Protein AF-A0A955BVU5-F1 (afdb_monomer)

Structure (mmCIF, N/CA/C/O backbone):
data_AF-A0A955BVU5-F1
#
_entry.id   AF-A0A955BVU5-F1
#
loop_
_atom_site.group_PDB
_atom_site.id
_atom_site.type_symbol
_atom_site.label_atom_id
_atom_site.label_alt_id
_atom_site.label_comp_id
_atom_site.label_asym_id
_atom_site.label_entity_id
_atom_site.label_seq_id
_atom_site.pdbx_PDB_ins_code
_atom_site.Cartn_x
_atom_site.Cartn_y
_atom_site.Cartn_z
_atom_site.occupancy
_atom_site.B_iso_or_equiv
_atom_site.auth_seq_id
_atom_site.auth_comp_id
_atom_site.auth_asym_id
_atom_site.auth_atom_id
_atom_site.pdbx_PDB_model_num
ATOM 1 N N . MET A 1 1 ? -0.054 -24.814 7.524 1.00 27.61 1 MET A N 1
ATOM 2 C CA . MET A 1 1 ? 0.343 -26.099 6.895 1.00 27.61 1 MET A CA 1
ATOM 3 C C . MET A 1 1 ? 0.104 -25.981 5.389 1.00 27.61 1 MET A C 1
ATOM 5 O O . MET A 1 1 ? -0.963 -26.333 4.911 1.00 27.61 1 MET A O 1
ATOM 9 N N . ILE A 1 2 ? 1.058 -25.405 4.653 1.00 25.58 2 ILE A N 1
ATOM 10 C CA . ILE A 1 2 ? 0.968 -25.195 3.199 1.00 25.58 2 ILE A CA 1
ATOM 11 C C . ILE A 1 2 ? 1.914 -26.201 2.546 1.00 25.58 2 ILE A C 1
ATOM 13 O O . ILE A 1 2 ? 3.093 -26.273 2.888 1.00 25.58 2 ILE A O 1
ATOM 17 N N . ARG A 1 3 ? 1.359 -27.061 1.689 1.00 27.77 3 ARG A N 1
ATOM 18 C CA . ARG A 1 3 ? 2.088 -28.125 0.998 1.00 27.77 3 ARG A CA 1
ATOM 19 C C . ARG A 1 3 ? 2.909 -27.542 -0.149 1.00 27.77 3 ARG A C 1
ATOM 21 O O . ARG A 1 3 ? 2.373 -26.849 -1.005 1.00 27.77 3 ARG A O 1
ATOM 28 N N . HIS A 1 4 ? 4.183 -27.918 -0.173 1.00 29.92 4 HIS A N 1
ATOM 29 C CA . HIS A 1 4 ? 5.105 -27.794 -1.294 1.00 29.92 4 HIS A CA 1
ATOM 30 C C . HIS A 1 4 ? 4.487 -28.324 -2.602 1.00 29.92 4 HIS A C 1
ATOM 32 O O . HIS A 1 4 ? 4.232 -29.525 -2.715 1.00 29.92 4 HIS A O 1
ATOM 38 N N . LEU A 1 5 ? 4.305 -27.461 -3.604 1.00 29.70 5 LEU A N 1
ATOM 39 C CA . LEU A 1 5 ? 4.285 -27.885 -5.003 1.00 29.70 5 LEU A CA 1
ATOM 40 C C . LEU A 1 5 ? 5.687 -27.662 -5.572 1.00 29.70 5 LEU A C 1
ATOM 42 O O . LEU A 1 5 ? 6.113 -26.532 -5.785 1.00 29.70 5 LEU A O 1
ATOM 46 N N . GLY A 1 6 ? 6.417 -28.756 -5.783 1.00 26.56 6 GLY A N 1
ATOM 47 C CA . GLY A 1 6 ? 7.673 -28.735 -6.521 1.00 26.56 6 GLY A CA 1
ATOM 48 C C . GLY A 1 6 ? 7.405 -28.502 -8.006 1.00 26.56 6 GLY A C 1
ATOM 49 O O . GLY A 1 6 ? 6.706 -29.295 -8.640 1.00 26.56 6 GLY A O 1
ATOM 50 N N . LEU A 1 7 ? 7.983 -27.438 -8.564 1.00 31.05 7 LEU A N 1
ATOM 51 C CA . LEU A 1 7 ? 8.101 -27.253 -10.007 1.00 31.05 7 LEU A CA 1
ATOM 52 C C . LEU A 1 7 ? 9.001 -28.370 -10.564 1.00 31.05 7 LEU A C 1
ATOM 54 O O . LEU A 1 7 ? 10.216 -28.356 -10.383 1.00 31.05 7 LEU A O 1
ATOM 58 N N . SER A 1 8 ? 8.411 -29.367 -11.225 1.00 27.53 8 SER A N 1
ATOM 59 C CA . SER A 1 8 ? 9.166 -30.321 -12.043 1.00 27.53 8 SER A CA 1
ATOM 60 C C . SER A 1 8 ? 9.300 -29.767 -13.457 1.00 27.53 8 SER A C 1
ATOM 62 O O . SER A 1 8 ? 8.309 -29.645 -14.175 1.00 27.53 8 SER A O 1
ATOM 64 N N . VAL A 1 9 ? 10.531 -29.458 -13.862 1.00 31.78 9 VAL A N 1
ATOM 65 C CA . VAL A 1 9 ? 10.888 -29.096 -15.239 1.00 31.78 9 VAL A CA 1
ATOM 66 C C . VAL A 1 9 ? 10.666 -30.320 -16.136 1.00 31.78 9 VAL A C 1
ATOM 68 O O . VAL A 1 9 ? 11.459 -31.259 -16.126 1.00 31.78 9 VAL A O 1
ATOM 71 N N . CYS A 1 10 ? 9.572 -30.336 -16.900 1.00 27.97 10 CYS A N 1
ATOM 72 C CA . CYS A 1 10 ? 9.339 -31.328 -17.951 1.00 27.97 10 CYS A CA 1
ATOM 73 C C . CYS A 1 10 ? 9.709 -30.733 -19.313 1.00 27.97 10 CYS A C 1
ATOM 75 O O . CYS A 1 10 ? 9.015 -29.865 -19.835 1.00 27.97 10 CYS A O 1
ATOM 77 N N . LEU A 1 11 ? 10.798 -31.235 -19.895 1.00 31.00 11 LEU A N 1
ATOM 78 C CA . LEU A 1 11 ? 11.188 -30.990 -21.282 1.00 31.00 11 LEU A CA 1
ATOM 79 C C . LEU A 1 11 ? 10.176 -31.693 -22.212 1.00 31.00 11 LEU A C 1
ATOM 81 O O . LEU A 1 11 ? 10.155 -32.923 -22.270 1.00 31.00 11 LEU A O 1
ATOM 85 N N . PHE A 1 12 ? 9.354 -30.946 -22.953 1.00 30.55 12 PHE A N 1
ATOM 86 C CA . PHE A 1 12 ? 8.533 -31.499 -24.037 1.00 30.55 12 PHE A CA 1
ATOM 87 C C . PHE A 1 12 ? 9.020 -30.983 -25.391 1.00 30.55 12 PHE A C 1
ATOM 89 O O . PHE A 1 12 ? 8.990 -29.789 -25.671 1.00 30.55 12 PHE A O 1
ATOM 96 N N . ALA A 1 13 ? 9.433 -31.911 -26.255 1.00 32.00 13 ALA A N 1
ATOM 97 C CA . ALA A 1 13 ? 9.551 -31.663 -27.685 1.00 32.00 13 ALA A CA 1
ATOM 98 C C . ALA A 1 13 ? 8.137 -31.582 -28.285 1.00 32.00 13 ALA A C 1
ATOM 100 O O . ALA A 1 13 ? 7.363 -32.532 -28.151 1.00 32.00 13 ALA A O 1
ATOM 101 N N . LEU A 1 14 ? 7.797 -30.473 -28.947 1.00 34.03 14 LEU A N 1
ATOM 102 C CA . LEU A 1 14 ? 6.497 -30.280 -29.592 1.00 34.03 14 LEU A CA 1
ATOM 103 C C . LEU A 1 14 ? 6.643 -30.167 -31.111 1.00 34.03 14 LEU A C 1
ATOM 105 O O . LEU A 1 14 ? 7.349 -29.311 -31.638 1.00 34.03 14 LEU A O 1
ATOM 109 N N . ALA A 1 15 ? 5.939 -31.062 -31.804 1.00 31.11 15 ALA A N 1
ATOM 110 C CA . ALA A 1 15 ? 5.643 -30.960 -33.222 1.00 31.11 15 ALA A CA 1
ATOM 111 C C . ALA A 1 15 ? 4.634 -29.822 -33.460 1.00 31.11 15 ALA A C 1
ATOM 113 O O . ALA A 1 15 ? 3.665 -29.680 -32.714 1.00 31.11 15 ALA A O 1
ATOM 114 N N . ALA A 1 16 ? 4.862 -29.028 -34.508 1.00 32.81 16 ALA A N 1
ATOM 115 C CA . ALA A 1 16 ? 4.057 -27.863 -34.857 1.00 32.81 16 ALA A CA 1
ATOM 116 C C . ALA A 1 16 ? 2.623 -28.247 -35.277 1.00 32.81 16 ALA A C 1
ATOM 118 O O . ALA A 1 16 ? 2.407 -28.823 -36.345 1.00 32.81 16 ALA A O 1
ATOM 119 N N . GLY A 1 17 ? 1.644 -27.903 -34.437 1.00 34.12 17 GLY A N 1
ATOM 120 C CA . GLY A 1 17 ? 0.234 -27.755 -34.812 1.00 34.12 17 GLY A CA 1
ATOM 121 C C . GLY A 1 17 ? -0.095 -26.293 -35.162 1.00 34.12 17 GLY A C 1
ATOM 122 O O . GLY A 1 17 ? 0.719 -25.410 -34.889 1.00 34.12 17 GLY A O 1
ATOM 123 N N . PRO A 1 18 ? -1.256 -26.008 -35.781 1.00 32.66 18 PRO A N 1
ATOM 124 C CA . PRO A 1 18 ? -1.633 -24.649 -36.167 1.00 32.66 18 PRO A CA 1
ATOM 125 C C . PRO A 1 18 ? -1.777 -23.748 -34.930 1.00 32.66 18 PRO A C 1
ATOM 127 O O . PRO A 1 18 ? -2.417 -24.129 -33.950 1.00 32.66 18 PRO A O 1
ATOM 130 N N . ALA A 1 19 ? -1.170 -22.560 -34.988 1.00 37.28 19 ALA A N 1
ATOM 131 C CA . ALA A 1 19 ? -1.157 -21.585 -33.904 1.00 37.28 19 ALA A CA 1
ATOM 132 C C . ALA A 1 19 ? -2.578 -21.088 -33.597 1.00 37.28 19 ALA A C 1
ATOM 134 O O . ALA A 1 19 ? -3.203 -20.403 -34.407 1.00 37.28 19 ALA A O 1
ATOM 135 N N . VAL A 1 20 ? -3.083 -21.427 -32.413 1.00 39.06 20 VAL A N 1
ATOM 136 C CA . VAL A 1 20 ? -4.186 -20.692 -31.791 1.00 39.06 20 VAL A CA 1
ATOM 137 C C . VAL A 1 20 ? -3.593 -19.363 -31.329 1.00 39.06 20 VAL A C 1
ATOM 139 O O . VAL A 1 20 ? -2.601 -19.365 -30.602 1.00 39.06 20 VAL A O 1
ATOM 142 N N . ALA A 1 21 ? -4.140 -18.234 -31.782 1.00 42.62 21 ALA A N 1
ATOM 143 C CA . ALA A 1 21 ? -3.726 -16.925 -31.286 1.00 42.62 21 ALA A CA 1
ATOM 144 C C . ALA A 1 21 ? -3.997 -16.870 -29.773 1.00 42.62 21 ALA A C 1
ATOM 146 O O . ALA A 1 21 ? -5.150 -16.935 -29.348 1.00 42.62 21 ALA A O 1
ATOM 147 N N . MET A 1 22 ? -2.933 -16.823 -28.970 1.00 56.41 22 MET A N 1
ATOM 148 C CA . MET A 1 22 ? -3.025 -16.675 -27.518 1.00 56.41 22 MET A CA 1
ATOM 149 C C . MET A 1 22 ? -3.572 -15.273 -27.221 1.00 56.41 22 MET A C 1
ATOM 151 O O . MET A 1 22 ? -3.044 -14.288 -27.739 1.00 56.41 22 MET A O 1
ATOM 155 N N . ALA A 1 23 ? -4.646 -15.177 -26.438 1.00 64.69 23 ALA A N 1
ATOM 156 C CA . ALA A 1 23 ? -5.148 -13.891 -25.962 1.00 64.69 23 ALA A CA 1
ATOM 157 C C . ALA A 1 23 ? -4.128 -13.280 -24.986 1.00 64.69 23 ALA A C 1
ATOM 159 O O . ALA A 1 23 ? -3.625 -13.997 -24.126 1.00 64.69 23 ALA A O 1
ATOM 160 N N . GLN A 1 24 ? -3.824 -11.986 -25.128 1.00 78.00 24 GLN A N 1
ATOM 161 C CA . GLN A 1 24 ? -2.968 -11.264 -24.180 1.00 78.00 24 GLN A CA 1
ATOM 162 C C . GLN A 1 24 ? -3.749 -10.993 -22.893 1.00 78.00 24 GLN A C 1
ATOM 164 O O . GLN A 1 24 ? -4.823 -10.389 -22.959 1.00 78.00 24 GLN A O 1
ATOM 169 N N . SER A 1 25 ? -3.229 -11.414 -21.740 1.00 82.38 25 SER A N 1
ATOM 170 C CA . SER A 1 25 ? -3.860 -11.159 -20.442 1.00 82.38 25 SER A CA 1
ATOM 171 C C . SER A 1 25 ? -3.510 -9.783 -19.875 1.00 82.38 25 SER A C 1
ATOM 173 O O . SER A 1 25 ? -4.218 -9.282 -19.004 1.00 82.38 25 SER A O 1
ATOM 175 N N . VAL A 1 26 ? -2.416 -9.171 -20.338 1.00 90.69 26 VAL A N 1
ATOM 176 C CA . VAL A 1 26 ? -1.973 -7.854 -19.865 1.00 90.69 26 VAL A CA 1
ATOM 177 C C . VAL A 1 26 ? -2.872 -6.725 -20.378 1.00 90.69 26 VAL A C 1
ATOM 179 O O . VAL A 1 26 ? -3.146 -6.593 -21.574 1.00 90.69 26 VAL A O 1
ATOM 182 N N . VAL A 1 27 ? -3.287 -5.853 -19.463 1.00 92.44 27 VAL A N 1
ATOM 183 C CA . VAL A 1 27 ? -4.022 -4.621 -19.751 1.00 92.44 27 VAL A CA 1
ATOM 184 C C . VAL A 1 27 ? -3.061 -3.442 -19.639 1.00 92.44 27 VAL A C 1
ATOM 186 O O . VAL A 1 27 ? -2.355 -3.293 -18.646 1.00 92.44 27 VAL A O 1
ATOM 189 N N . VAL A 1 28 ? -3.036 -2.589 -20.664 1.00 94.88 28 VAL A N 1
ATOM 190 C CA . VAL A 1 28 ? -2.295 -1.320 -20.618 1.00 94.88 28 VAL A CA 1
ATOM 191 C C . VAL A 1 28 ? -3.162 -0.311 -19.876 1.00 94.88 28 VAL A C 1
ATOM 193 O O . VAL A 1 28 ? -4.268 -0.019 -20.330 1.00 94.88 28 VAL A O 1
ATOM 196 N N . GLY A 1 29 ? -2.672 0.168 -18.736 1.00 94.31 29 GLY A N 1
ATOM 197 C CA . GLY A 1 29 ? -3.316 1.199 -17.931 1.00 94.31 29 GLY A CA 1
ATOM 198 C C . GLY A 1 29 ? -2.847 2.593 -18.339 1.00 94.31 29 GLY A C 1
ATOM 199 O O . GLY A 1 29 ? -2.890 2.961 -19.517 1.00 94.31 29 GLY A O 1
ATOM 200 N N . ARG A 1 30 ? -2.373 3.380 -17.367 1.00 94.81 30 ARG A N 1
ATOM 201 C CA . ARG A 1 30 ? -1.732 4.680 -17.624 1.00 94.81 30 ARG A CA 1
ATOM 202 C C . ARG A 1 30 ? -0.608 4.541 -18.652 1.00 94.81 30 ARG A C 1
ATOM 204 O O . ARG A 1 30 ? 0.275 3.706 -18.514 1.00 94.81 30 ARG A O 1
ATOM 211 N N . ASN A 1 31 ? -0.642 5.369 -19.691 1.00 97.00 31 ASN A N 1
ATOM 212 C CA . ASN A 1 31 ? 0.300 5.292 -20.803 1.00 97.00 31 ASN A CA 1
ATOM 213 C C . ASN A 1 31 ? 0.585 6.704 -21.324 1.00 97.00 31 ASN A C 1
ATOM 215 O O . ASN A 1 31 ? -0.216 7.267 -22.073 1.00 97.00 31 ASN A O 1
ATOM 219 N N . PHE A 1 32 ? 1.701 7.297 -20.908 1.00 97.25 32 PHE A N 1
ATOM 220 C CA . PHE A 1 32 ? 2.033 8.686 -21.225 1.00 97.25 32 PHE A CA 1
ATOM 221 C C . PHE A 1 32 ? 3.500 8.863 -21.621 1.00 97.25 32 PHE A C 1
ATOM 223 O O . PHE A 1 32 ? 4.394 8.115 -21.228 1.00 97.25 32 PHE A O 1
ATOM 230 N N . GLN A 1 33 ? 3.730 9.874 -22.452 1.00 96.50 33 GLN A N 1
ATOM 231 C CA . GLN A 1 33 ? 5.062 10.239 -22.910 1.00 96.50 33 GLN A CA 1
ATOM 232 C C . GLN A 1 33 ? 5.843 10.895 -21.765 1.00 96.50 33 GLN A C 1
ATOM 234 O O . GLN A 1 33 ? 5.327 11.807 -21.117 1.00 96.50 33 GLN A O 1
ATOM 239 N N . GLY A 1 34 ? 7.078 10.447 -21.551 1.00 94.75 34 GLY A N 1
ATOM 240 C CA . GLY A 1 34 ? 8.012 11.035 -20.600 1.00 94.75 34 GLY A CA 1
ATOM 241 C C . GLY A 1 34 ? 8.874 12.135 -21.228 1.00 94.75 34 GLY A C 1
ATOM 242 O O . GLY A 1 34 ? 8.398 12.981 -21.994 1.00 94.75 34 GLY A O 1
ATOM 243 N N . THR A 1 35 ? 10.168 12.134 -20.903 1.00 92.19 35 THR A N 1
ATOM 244 C CA . THR A 1 35 ? 11.156 13.038 -21.504 1.00 92.19 35 THR A CA 1
ATOM 245 C C . THR A 1 35 ? 11.201 12.917 -23.029 1.00 92.19 35 THR A C 1
ATOM 247 O O . THR A 1 35 ? 11.166 11.827 -23.593 1.00 92.19 35 THR A O 1
ATOM 250 N N . THR A 1 36 ? 11.363 14.060 -23.698 1.00 87.88 36 THR A N 1
ATOM 251 C CA . THR A 1 36 ? 11.718 14.134 -25.121 1.00 87.88 36 THR A CA 1
ATOM 252 C C . THR A 1 36 ? 12.997 14.937 -25.285 1.00 87.88 36 THR A C 1
ATOM 254 O O . THR A 1 36 ? 13.169 15.961 -24.613 1.00 87.88 36 THR A O 1
ATOM 257 N N . ALA A 1 37 ? 13.883 14.521 -26.190 1.00 73.38 37 ALA A N 1
ATOM 258 C CA . ALA A 1 37 ? 15.000 15.364 -26.597 1.00 73.38 37 ALA A CA 1
ATOM 259 C C . ALA A 1 37 ? 15.408 15.142 -28.058 1.00 73.38 37 ALA A C 1
ATOM 261 O O . ALA A 1 37 ? 15.296 14.057 -28.621 1.00 73.38 37 ALA A O 1
ATOM 262 N N . ALA A 1 38 ? 15.920 16.216 -28.661 1.00 62.38 38 ALA A N 1
ATOM 263 C CA . ALA A 1 38 ? 16.509 16.232 -30.001 1.00 62.38 38 ALA A CA 1
ATOM 264 C C . ALA A 1 38 ? 18.002 16.623 -29.973 1.00 62.38 38 ALA A C 1
ATOM 266 O O . ALA A 1 38 ? 18.563 17.005 -30.997 1.00 62.38 38 ALA A O 1
ATOM 267 N N . ILE A 1 39 ? 18.630 16.628 -28.792 1.00 56.44 39 ILE A N 1
ATOM 268 C CA . ILE A 1 39 ? 19.958 17.211 -28.555 1.00 56.44 39 ILE A CA 1
ATOM 269 C C . ILE A 1 39 ? 20.795 16.345 -27.614 1.00 56.44 39 ILE A C 1
ATOM 271 O O . ILE A 1 39 ? 20.262 15.547 -26.854 1.00 56.44 39 ILE A O 1
ATOM 275 N N . GLN A 1 40 ? 22.114 16.541 -27.698 1.00 57.16 40 GLN A N 1
ATOM 276 C CA . GLN A 1 40 ? 23.159 15.827 -26.957 1.00 57.16 40 GLN A CA 1
ATOM 277 C C . GLN A 1 40 ? 22.989 15.887 -25.418 1.00 57.16 40 GLN A C 1
ATOM 279 O O . GLN A 1 40 ? 22.579 16.938 -24.920 1.00 57.16 40 GLN A O 1
ATOM 284 N N . PRO A 1 41 ? 23.400 14.840 -24.666 1.00 60.59 41 PRO A N 1
ATOM 285 C CA . PRO A 1 41 ? 23.869 13.544 -25.172 1.00 60.59 41 PRO A CA 1
ATOM 286 C C . PRO A 1 41 ? 22.755 12.798 -25.920 1.00 60.59 41 PRO A C 1
ATOM 288 O O . PRO A 1 41 ? 21.585 12.889 -25.555 1.00 60.59 41 PRO A O 1
ATOM 291 N N . LEU A 1 42 ? 23.129 12.123 -27.013 1.00 68.81 42 LEU A N 1
ATOM 292 C CA . LEU A 1 42 ? 22.180 11.459 -27.923 1.00 68.81 42 LEU A CA 1
ATOM 293 C C . LEU A 1 42 ? 21.368 10.362 -27.244 1.00 68.81 42 LEU A C 1
ATOM 295 O O . LEU A 1 42 ? 20.232 10.135 -27.650 1.00 68.81 42 LEU A O 1
ATOM 299 N N . THR A 1 43 ? 21.950 9.725 -26.227 1.00 80.12 43 THR A N 1
ATOM 300 C CA . THR A 1 43 ? 21.342 8.632 -25.479 1.00 80.12 43 THR A CA 1
ATOM 301 C C . THR A 1 43 ? 20.665 9.155 -24.211 1.00 80.12 43 THR A C 1
ATOM 303 O O . THR A 1 43 ? 21.304 9.859 -23.416 1.00 80.12 43 THR A O 1
ATOM 306 N N . PRO A 1 44 ? 19.376 8.853 -23.992 1.00 79.25 44 PRO A N 1
ATOM 307 C CA . PRO A 1 44 ? 18.708 9.187 -22.742 1.00 79.25 44 PRO A CA 1
ATOM 308 C C . PRO A 1 44 ? 19.248 8.375 -21.565 1.00 79.25 44 PRO A C 1
ATOM 310 O O . PRO A 1 44 ? 19.376 8.943 -20.485 1.00 79.25 44 PRO A O 1
ATOM 313 N N . ASP A 1 45 ? 19.586 7.101 -21.784 1.00 87.81 45 ASP A N 1
ATOM 314 C CA . ASP A 1 45 ? 19.872 6.108 -20.741 1.00 87.81 45 ASP A CA 1
ATOM 315 C C . ASP A 1 45 ? 18.716 6.045 -19.741 1.00 87.81 45 ASP A C 1
ATOM 317 O O . ASP A 1 45 ? 18.723 6.611 -18.646 1.00 87.81 45 ASP A O 1
ATOM 321 N N . THR A 1 46 ? 17.633 5.440 -20.223 1.00 88.69 46 THR A N 1
ATOM 322 C CA . THR A 1 46 ? 16.307 5.578 -19.636 1.00 88.69 46 THR A CA 1
ATOM 323 C C . THR A 1 46 ? 16.211 4.839 -18.309 1.00 88.69 46 THR A C 1
ATOM 325 O O . THR A 1 46 ? 16.207 3.613 -18.262 1.00 88.69 46 THR A O 1
ATOM 328 N N . MET A 1 47 ? 16.057 5.577 -17.210 1.00 92.81 47 MET A N 1
ATOM 329 C CA . MET A 1 47 ? 15.762 4.996 -15.905 1.00 92.81 47 MET A CA 1
ATOM 330 C C . MET A 1 47 ? 14.449 5.531 -15.339 1.00 92.81 47 MET A C 1
ATOM 332 O O . MET A 1 47 ? 14.016 6.656 -15.603 1.00 92.81 47 MET A O 1
ATOM 336 N N . GLY A 1 48 ? 13.809 4.713 -14.515 1.00 95.69 48 GLY A N 1
ATOM 337 C CA . GLY A 1 48 ? 12.734 5.156 -13.653 1.00 95.69 48 GLY A CA 1
ATOM 338 C C . GLY A 1 48 ? 12.331 4.101 -12.636 1.00 95.69 48 GLY A C 1
ATOM 339 O O . GLY A 1 48 ? 12.740 2.944 -12.722 1.00 95.69 48 GLY A O 1
ATOM 340 N N . ALA A 1 49 ? 11.537 4.520 -11.662 1.00 97.19 49 ALA A N 1
ATOM 341 C CA . ALA A 1 49 ? 10.986 3.653 -10.635 1.00 97.19 49 ALA A CA 1
ATOM 342 C C . ALA A 1 49 ? 9.596 4.144 -10.225 1.00 97.19 49 ALA A C 1
ATOM 344 O O . ALA A 1 49 ? 9.312 5.345 -10.253 1.00 97.19 49 ALA A O 1
ATOM 345 N N . VAL A 1 50 ? 8.736 3.207 -9.836 1.00 97.50 50 VAL A N 1
ATOM 346 C CA . VAL A 1 50 ? 7.419 3.508 -9.274 1.00 97.50 50 VAL A CA 1
ATOM 347 C C . VAL A 1 50 ? 7.459 3.421 -7.748 1.00 97.50 50 VAL A C 1
ATOM 349 O O . VAL A 1 50 ? 8.023 2.487 -7.182 1.00 97.50 50 VAL A O 1
ATOM 352 N N . GLY A 1 51 ? 6.869 4.417 -7.095 1.00 95.50 51 GLY A N 1
ATOM 353 C CA . GLY A 1 51 ? 6.596 4.432 -5.664 1.00 95.50 51 GLY A CA 1
ATOM 354 C C . GLY A 1 51 ? 5.101 4.302 -5.394 1.00 95.50 51 GLY A C 1
ATOM 355 O O . GLY A 1 51 ? 4.330 3.883 -6.254 1.00 95.50 51 GLY A O 1
ATOM 356 N N . VAL A 1 52 ? 4.671 4.686 -4.195 1.00 91.62 52 VAL A N 1
ATOM 357 C CA . VAL A 1 52 ? 3.262 4.555 -3.786 1.00 91.62 52 VAL A CA 1
ATOM 358 C C . VAL A 1 52 ? 2.342 5.450 -4.634 1.00 91.62 52 VAL A C 1
ATOM 360 O O . VAL A 1 52 ? 1.390 4.951 -5.245 1.00 91.62 52 VAL A O 1
ATOM 363 N N . ASP A 1 53 ? 2.691 6.737 -4.762 1.00 92.19 53 ASP A N 1
ATOM 364 C CA . ASP A 1 53 ? 1.856 7.763 -5.419 1.00 92.19 53 ASP A CA 1
ATOM 365 C C . ASP A 1 53 ? 2.465 8.366 -6.693 1.00 92.19 53 ASP A C 1
ATOM 367 O O . ASP A 1 53 ? 1.781 9.052 -7.459 1.00 92.19 53 ASP A O 1
ATOM 371 N N . TYR A 1 54 ? 3.749 8.112 -6.946 1.00 96.25 54 TYR A N 1
ATOM 372 C CA . TYR A 1 54 ? 4.503 8.760 -8.016 1.00 96.25 54 TYR A CA 1
ATOM 373 C C . TYR A 1 54 ? 5.325 7.764 -8.827 1.00 96.25 54 TYR A C 1
ATOM 375 O O . TYR A 1 54 ? 5.814 6.761 -8.311 1.00 96.25 54 TYR A O 1
ATOM 383 N N . TYR A 1 55 ? 5.527 8.099 -10.095 1.00 98.00 55 TYR A N 1
ATOM 384 C CA . TYR A 1 55 ? 6.552 7.527 -10.951 1.00 98.00 55 TYR A CA 1
ATOM 385 C C . TYR A 1 55 ? 7.670 8.554 -11.128 1.00 98.00 55 TYR A C 1
ATOM 387 O O . TYR A 1 55 ? 7.401 9.703 -11.488 1.00 98.00 55 TYR A O 1
ATOM 395 N N . VAL A 1 56 ? 8.920 8.157 -10.902 1.00 98.56 56 VAL A N 1
ATOM 396 C CA . VAL A 1 56 ? 10.078 9.029 -11.123 1.00 98.56 56 VAL A CA 1
ATOM 397 C C . VAL A 1 56 ? 10.865 8.525 -12.315 1.00 98.56 56 VAL A C 1
ATOM 399 O O . VAL A 1 56 ? 11.265 7.367 -12.361 1.00 98.56 56 VAL A O 1
ATOM 402 N N . GLU A 1 57 ? 11.105 9.419 -13.264 1.00 97.31 57 GLU A N 1
ATOM 403 C CA . GLU A 1 57 ? 12.014 9.220 -14.384 1.00 97.31 57 GLU A CA 1
ATOM 404 C C . GLU A 1 57 ? 13.295 10.009 -14.113 1.00 97.31 57 GLU A C 1
ATOM 406 O O . GLU A 1 57 ? 13.248 11.206 -13.818 1.00 97.31 57 GLU A O 1
ATOM 411 N N . LEU A 1 58 ? 14.439 9.349 -14.256 1.00 96.00 58 LEU A N 1
ATOM 412 C CA . LEU A 1 58 ? 15.744 9.989 -14.190 1.00 96.00 58 LEU A CA 1
ATOM 413 C C . LEU A 1 58 ? 16.572 9.510 -15.379 1.00 96.00 58 LEU A C 1
ATOM 415 O O . LEU A 1 58 ? 16.783 8.318 -15.552 1.00 96.00 58 LEU A O 1
ATOM 419 N N . ASN A 1 59 ? 17.015 10.438 -16.214 1.00 93.69 59 ASN A N 1
ATOM 420 C CA . ASN A 1 59 ? 17.806 10.142 -17.405 1.00 93.69 59 ASN A CA 1
ATOM 421 C C . ASN A 1 59 ? 18.904 11.201 -17.569 1.00 93.69 59 ASN A C 1
ATOM 423 O O . ASN A 1 59 ? 18.948 12.171 -16.807 1.00 93.69 59 ASN A O 1
ATOM 427 N N . ASN A 1 60 ? 19.772 11.055 -18.571 1.00 91.81 60 ASN A N 1
ATOM 428 C CA . ASN A 1 60 ? 20.900 11.964 -18.824 1.00 91.81 60 ASN A CA 1
ATOM 429 C C . ASN A 1 60 ? 20.523 13.453 -18.984 1.00 91.81 60 ASN A C 1
ATOM 431 O O . ASN A 1 60 ? 21.402 14.314 -19.009 1.00 91.81 60 ASN A O 1
ATOM 435 N N . HIS A 1 61 ? 19.236 13.783 -19.115 1.00 90.44 61 HIS A N 1
ATOM 436 C CA . HIS A 1 61 ? 18.740 15.144 -19.315 1.00 90.44 61 HIS A CA 1
ATOM 437 C C . HIS A 1 61 ? 17.911 15.656 -18.139 1.00 90.44 61 HIS A C 1
ATOM 439 O O . HIS A 1 61 ? 18.013 16.834 -17.772 1.00 90.44 61 HIS A O 1
ATOM 445 N N . LYS A 1 62 ? 17.046 14.808 -17.577 1.00 93.75 62 LYS A N 1
ATOM 446 C CA . LYS A 1 62 ? 15.938 15.226 -16.718 1.00 93.75 62 LYS A CA 1
ATOM 447 C C . LYS A 1 62 ? 15.739 14.316 -15.512 1.00 93.75 62 LYS A C 1
ATOM 449 O O . LYS A 1 62 ? 15.858 13.102 -15.605 1.00 93.75 62 LYS A O 1
ATOM 454 N N . TYR A 1 63 ? 15.343 14.952 -14.414 1.00 97.19 63 TYR A N 1
ATOM 455 C CA . TYR A 1 63 ? 14.626 14.351 -13.296 1.00 97.19 63 TYR A CA 1
ATOM 456 C C . TYR A 1 63 ? 13.166 14.796 -13.394 1.00 97.19 63 TYR A C 1
ATOM 458 O O . TYR A 1 63 ? 12.879 15.986 -13.222 1.00 97.19 63 TYR A O 1
ATOM 466 N N . ASN A 1 64 ? 12.256 13.869 -13.673 1.00 97.81 64 ASN A N 1
ATOM 467 C CA . ASN A 1 64 ? 10.826 14.140 -13.756 1.00 97.81 64 ASN A CA 1
ATOM 468 C C . ASN A 1 64 ? 10.065 13.299 -12.739 1.00 97.81 64 ASN A C 1
ATOM 470 O O . ASN A 1 64 ? 10.344 12.116 -12.561 1.00 97.81 64 ASN A O 1
ATOM 474 N N . VAL A 1 65 ? 9.055 13.907 -12.125 1.00 98.38 65 VAL A N 1
ATOM 475 C CA . VAL A 1 65 ? 8.100 13.217 -11.259 1.00 98.38 65 VAL A CA 1
ATOM 476 C C . VAL A 1 65 ? 6.734 13.299 -11.914 1.00 98.38 65 VAL A C 1
ATOM 478 O O . VAL A 1 65 ? 6.237 14.396 -12.193 1.00 98.38 65 VAL A O 1
ATOM 481 N N . TYR A 1 66 ? 6.129 12.141 -12.134 1.00 97.75 66 TYR A N 1
ATOM 482 C CA . TYR A 1 66 ? 4.770 11.996 -12.625 1.00 97.75 66 TYR A CA 1
ATOM 483 C C . TYR A 1 66 ? 3.909 11.424 -11.524 1.00 97.75 66 TYR A C 1
ATOM 485 O O . TYR A 1 66 ? 4.324 10.532 -10.784 1.00 97.75 66 TYR A O 1
ATOM 493 N N . ARG A 1 67 ? 2.694 11.925 -11.416 1.00 94.25 67 ARG A N 1
ATOM 494 C CA . ARG A 1 67 ? 1.737 11.388 -10.474 1.00 94.25 67 ARG A CA 1
ATOM 495 C C . ARG A 1 67 ? 1.082 10.137 -11.042 1.00 94.25 67 ARG A C 1
ATOM 497 O O . ARG A 1 67 ? 0.699 10.098 -12.209 1.00 94.25 67 ARG A O 1
ATOM 504 N N . LYS A 1 68 ? 0.968 9.100 -10.221 1.00 92.62 68 LYS A N 1
ATOM 505 C CA . LYS A 1 68 ? 0.507 7.775 -10.647 1.00 92.62 68 LYS A CA 1
ATOM 506 C C . LYS A 1 68 ? -0.985 7.740 -10.998 1.00 92.62 68 LYS A C 1
ATOM 508 O O . LYS A 1 68 ? -1.389 7.010 -11.899 1.00 92.62 68 LYS A O 1
ATOM 513 N N . SER A 1 69 ? -1.796 8.537 -10.307 1.00 91.31 69 SER A N 1
ATOM 514 C CA . SER A 1 69 ? -3.256 8.626 -10.464 1.00 91.31 69 SER A CA 1
ATOM 515 C C . SER A 1 69 ? -3.696 9.059 -11.865 1.00 91.31 69 SER A C 1
ATOM 517 O O . SER A 1 69 ? -4.644 8.485 -12.404 1.00 91.31 69 SER A O 1
ATOM 519 N N . ASP A 1 70 ? -3.012 10.025 -12.482 1.00 91.69 70 ASP A N 1
ATOM 520 C CA . ASP A 1 70 ? -3.420 10.648 -13.752 1.00 91.69 70 ASP A CA 1
ATOM 521 C C . ASP A 1 70 ? -2.294 10.787 -14.799 1.00 91.69 70 ASP A C 1
ATOM 523 O O . ASP A 1 70 ? -2.563 11.129 -15.951 1.00 91.69 70 ASP A O 1
ATOM 527 N N . GLY A 1 71 ? -1.043 10.481 -14.442 1.00 93.44 71 GLY A N 1
ATOM 528 C CA . GLY A 1 71 ? 0.122 10.611 -15.321 1.00 93.44 71 GLY A CA 1
ATOM 529 C C . GLY A 1 71 ? 0.624 12.048 -15.496 1.00 93.44 71 GLY A C 1
ATOM 530 O O . GLY A 1 71 ? 1.482 12.297 -16.344 1.00 93.44 71 GLY A O 1
ATOM 531 N N . VAL A 1 72 ? 0.114 13.015 -14.725 1.00 94.81 72 VAL A N 1
ATOM 532 C CA . VAL A 1 72 ? 0.537 14.417 -14.828 1.00 94.81 72 VAL A CA 1
ATOM 533 C C . VAL A 1 72 ? 1.956 14.589 -14.289 1.00 94.81 72 VAL A C 1
ATOM 535 O O . VAL A 1 72 ? 2.279 14.154 -13.184 1.00 94.81 72 VAL A O 1
ATOM 538 N N . GLN A 1 73 ? 2.809 15.279 -15.051 1.00 96.94 73 GLN A N 1
ATOM 539 C CA . GLN A 1 73 ? 4.127 15.704 -14.582 1.00 96.94 73 GLN A CA 1
ATOM 540 C C . GLN A 1 73 ? 3.970 16.818 -13.540 1.00 96.94 73 GLN A C 1
ATOM 542 O O . GLN A 1 73 ? 3.569 17.934 -13.869 1.00 96.94 73 GLN A O 1
ATOM 547 N N . VAL A 1 74 ? 4.310 16.522 -12.288 1.00 97.00 74 VAL A N 1
ATOM 548 C CA . VAL A 1 74 ? 4.220 17.469 -11.162 1.00 97.00 74 VAL A CA 1
ATOM 549 C C . VAL A 1 74 ? 5.547 18.171 -10.878 1.00 97.00 74 VAL A C 1
ATOM 551 O O . VAL A 1 74 ? 5.569 19.223 -10.244 1.00 97.00 74 VAL A O 1
ATOM 554 N N . GLN A 1 75 ? 6.659 17.627 -11.380 1.00 97.38 75 GLN A N 1
ATOM 555 C CA . GLN A 1 75 ? 7.985 18.223 -11.244 1.00 97.38 75 GLN A CA 1
ATOM 556 C C . GLN A 1 75 ? 8.883 17.840 -12.421 1.00 97.38 75 GLN A C 1
ATOM 558 O O . GLN A 1 75 ? 8.862 16.702 -12.881 1.00 97.38 75 GLN A O 1
ATOM 563 N N . SER A 1 76 ? 9.707 18.786 -12.874 1.00 96.94 76 SER A N 1
ATOM 564 C CA . SER A 1 76 ? 10.763 18.567 -13.869 1.00 96.94 76 SER A CA 1
ATOM 565 C C . SER A 1 76 ? 11.980 19.417 -13.508 1.00 96.94 76 SER A C 1
ATOM 567 O O . SER A 1 76 ? 11.884 20.644 -13.420 1.00 96.94 76 SER A O 1
ATOM 569 N N . LYS A 1 77 ? 13.143 18.784 -13.374 1.00 96.06 77 LYS A N 1
ATOM 570 C CA . LYS A 1 77 ? 14.447 19.429 -13.179 1.00 96.06 77 LYS A CA 1
ATOM 571 C C . LYS A 1 77 ? 15.413 18.943 -14.257 1.00 96.06 77 LYS A C 1
ATOM 573 O O . LYS A 1 77 ? 15.324 17.807 -14.709 1.00 96.06 77 LYS A O 1
ATOM 578 N N . GLY A 1 78 ? 16.340 19.797 -14.693 1.00 94.25 78 GLY A N 1
ATOM 579 C CA . GLY A 1 78 ? 17.510 19.307 -15.435 1.00 94.25 78 GLY A CA 1
ATOM 580 C C . GLY A 1 78 ? 18.394 18.460 -14.516 1.00 94.25 78 GLY A C 1
ATOM 581 O O . GLY A 1 78 ? 18.423 18.734 -13.317 1.00 94.25 78 GLY A O 1
ATOM 582 N N . ILE A 1 79 ? 19.129 17.479 -15.046 1.00 92.31 79 ILE A N 1
ATOM 583 C CA . ILE A 1 79 ? 19.966 16.594 -14.213 1.00 92.31 79 ILE A CA 1
ATOM 584 C C . ILE A 1 79 ? 20.970 17.376 -13.340 1.00 92.31 79 ILE A C 1
ATOM 586 O O . ILE A 1 79 ? 21.066 17.126 -12.143 1.00 92.31 79 ILE A O 1
ATOM 590 N N . ASN A 1 80 ? 21.620 18.415 -13.886 1.00 92.94 80 ASN A N 1
ATOM 591 C CA . ASN A 1 80 ? 22.503 19.308 -13.116 1.00 92.94 80 ASN A CA 1
ATOM 592 C C . ASN A 1 80 ? 21.768 19.988 -11.956 1.00 92.94 80 ASN A C 1
ATOM 594 O O . ASN A 1 80 ? 22.276 20.042 -10.839 1.00 92.94 80 ASN A O 1
ATOM 598 N N . GLN A 1 81 ? 20.557 20.487 -12.224 1.00 95.81 81 GLN A N 1
ATOM 599 C CA . GLN A 1 81 ? 19.743 21.164 -11.219 1.00 95.81 81 GLN A CA 1
ATOM 600 C C . GLN A 1 81 ? 19.341 20.206 -10.098 1.00 95.81 81 GLN A C 1
ATOM 602 O O . GLN A 1 81 ? 19.399 20.588 -8.938 1.00 95.81 81 GLN A O 1
ATOM 607 N N . PHE A 1 82 ? 18.963 18.967 -10.429 1.00 97.50 82 PHE A N 1
ATOM 608 C CA . PHE A 1 82 ? 18.633 17.948 -9.433 1.00 97.50 82 PHE A CA 1
ATOM 609 C C . PHE A 1 82 ? 19.796 17.714 -8.458 1.00 97.50 82 PHE A C 1
ATOM 611 O O . PHE A 1 82 ? 19.608 17.807 -7.247 1.00 97.50 82 PHE A O 1
ATOM 618 N N . TRP A 1 83 ? 21.005 17.499 -8.981 1.00 97.19 83 TRP A N 1
ATOM 619 C CA . TRP A 1 83 ? 22.191 17.249 -8.160 1.00 97.19 83 TRP A CA 1
ATOM 620 C C . TRP A 1 83 ? 22.630 18.474 -7.345 1.00 97.19 83 TRP A C 1
ATOM 622 O O . TRP A 1 83 ? 22.998 18.330 -6.177 1.00 97.19 83 TRP A O 1
ATOM 632 N N . THR A 1 84 ? 22.537 19.682 -7.912 1.00 95.69 84 THR A N 1
ATOM 633 C CA . THR A 1 84 ? 22.787 20.929 -7.165 1.00 95.69 84 THR A CA 1
ATOM 634 C C . THR A 1 84 ? 21.763 21.135 -6.044 1.00 95.69 84 THR A C 1
ATOM 636 O O . THR A 1 84 ? 22.151 21.473 -4.929 1.00 95.69 84 THR A O 1
ATOM 639 N N . ASP A 1 85 ? 20.473 20.880 -6.292 1.00 97.00 85 ASP A N 1
ATOM 640 C CA . ASP A 1 85 ? 19.415 20.980 -5.272 1.00 97.00 85 ASP A CA 1
ATOM 641 C C . ASP A 1 85 ? 19.595 19.965 -4.135 1.00 97.00 85 ASP A C 1
ATOM 643 O O . ASP A 1 85 ? 19.222 20.241 -2.997 1.00 97.00 85 ASP A O 1
ATOM 647 N N . ALA A 1 86 ? 20.183 18.801 -4.429 1.00 97.12 86 ALA A N 1
ATOM 648 C CA . ALA A 1 86 ? 20.562 17.804 -3.431 1.00 97.12 86 ALA A CA 1
ATOM 649 C C . ALA A 1 86 ? 21.825 18.197 -2.633 1.00 97.12 86 ALA A C 1
ATOM 651 O O . ALA A 1 86 ? 22.287 17.420 -1.803 1.00 97.12 86 ALA A O 1
ATOM 652 N N . ASN A 1 87 ? 22.379 19.397 -2.841 1.00 94.62 87 ASN A N 1
ATOM 653 C CA . ASN A 1 87 ? 23.609 19.904 -2.220 1.00 94.62 87 ASN A CA 1
ATOM 654 C C . ASN A 1 87 ? 24.891 19.150 -2.613 1.00 94.62 87 ASN A C 1
ATOM 656 O O . ASN A 1 87 ? 25.856 19.127 -1.851 1.00 94.62 87 ASN A O 1
ATOM 660 N N . THR A 1 88 ? 24.938 18.583 -3.820 1.00 93.25 88 THR A N 1
ATOM 661 C CA . THR A 1 88 ? 26.202 18.115 -4.414 1.00 93.25 88 THR A CA 1
ATOM 662 C C . THR A 1 88 ? 26.814 19.198 -5.304 1.00 93.25 88 THR A C 1
ATOM 664 O O . THR A 1 88 ? 26.127 20.123 -5.743 1.00 93.25 88 THR A O 1
ATOM 667 N N . SER A 1 89 ? 28.117 19.106 -5.578 1.00 89.81 89 SER A N 1
ATOM 668 C CA . SER A 1 89 ? 28.833 20.015 -6.490 1.00 89.81 89 SER A CA 1
ATOM 669 C C . SER A 1 89 ? 29.503 19.222 -7.621 1.00 89.81 89 SER A C 1
ATOM 671 O O . SER A 1 89 ? 30.708 18.988 -7.544 1.00 89.81 89 SER A O 1
ATOM 673 N N . PRO A 1 90 ? 28.739 18.786 -8.644 1.00 89.44 90 PRO A N 1
ATOM 674 C CA . PRO A 1 90 ? 29.269 18.005 -9.761 1.00 89.44 90 PRO A CA 1
ATOM 675 C C . PRO A 1 90 ? 30.435 18.697 -10.481 1.00 89.44 90 PRO A C 1
ATOM 677 O O . PRO A 1 90 ? 30.373 19.901 -10.744 1.00 89.44 90 PRO A O 1
ATOM 680 N N . LEU A 1 91 ? 31.473 17.938 -10.845 1.00 86.50 91 LEU A N 1
ATOM 681 C CA . LEU A 1 91 ? 32.631 18.450 -11.595 1.00 86.50 91 LEU A CA 1
ATOM 682 C C . LEU A 1 91 ? 32.278 18.869 -13.033 1.00 86.50 91 LEU A C 1
ATOM 684 O O . LEU A 1 91 ? 32.760 19.886 -13.537 1.00 86.50 91 LEU A O 1
ATOM 688 N N . MET A 1 92 ? 31.431 18.090 -13.702 1.00 88.50 92 MET A N 1
ATOM 689 C CA . MET A 1 92 ? 30.813 18.385 -14.994 1.00 88.50 92 MET A CA 1
ATOM 690 C C . MET A 1 92 ? 29.332 17.969 -14.955 1.00 88.50 92 MET A C 1
ATOM 692 O O . MET A 1 92 ? 28.741 17.813 -13.890 1.00 88.50 92 MET A O 1
ATOM 696 N N . THR A 1 93 ? 28.696 17.851 -16.125 1.00 89.75 93 THR A N 1
ATOM 697 C CA . THR A 1 93 ? 27.305 17.387 -16.204 1.00 89.75 93 THR A CA 1
ATOM 698 C C . THR A 1 93 ? 27.221 15.907 -15.833 1.00 89.75 93 THR A C 1
ATOM 700 O O . THR A 1 93 ? 27.860 15.110 -16.528 1.00 89.75 93 THR A O 1
ATOM 703 N N . PRO A 1 94 ? 26.433 15.531 -14.804 1.00 92.62 94 PRO A N 1
ATOM 704 C CA . PRO A 1 94 ? 26.257 14.141 -14.438 1.00 92.62 94 PRO A CA 1
ATOM 705 C C . PRO A 1 94 ? 25.626 13.315 -15.546 1.00 92.62 94 PRO A C 1
ATOM 707 O O . PRO A 1 94 ? 24.857 13.825 -16.363 1.00 92.62 94 PRO A O 1
ATOM 710 N N . PHE A 1 95 ? 25.954 12.033 -15.551 1.00 91.38 95 PHE A N 1
ATOM 711 C CA . PHE A 1 95 ? 25.482 11.071 -16.530 1.00 91.38 95 PHE A CA 1
ATOM 712 C C . PHE A 1 95 ? 25.420 9.661 -15.942 1.00 91.38 95 PHE A C 1
ATOM 714 O O . PHE A 1 95 ? 25.818 9.432 -14.797 1.00 91.38 95 PHE A O 1
ATOM 721 N N . ASP A 1 96 ? 24.869 8.754 -16.741 1.00 92.62 96 ASP A N 1
ATOM 722 C CA . ASP A 1 96 ? 24.560 7.373 -16.399 1.00 92.62 96 ASP A CA 1
ATOM 723 C C . ASP A 1 96 ? 23.741 7.238 -15.105 1.00 92.62 96 ASP A C 1
ATOM 725 O O . ASP A 1 96 ? 24.129 6.505 -14.189 1.00 92.62 96 ASP A O 1
ATOM 729 N N . PRO A 1 97 ? 22.621 7.969 -14.966 1.00 94.94 97 PRO A N 1
ATOM 730 C CA . PRO A 1 97 ? 21.918 7.969 -13.708 1.00 94.94 97 PRO A CA 1
ATOM 731 C C . PRO A 1 97 ? 21.118 6.679 -13.475 1.00 94.94 97 PRO A C 1
ATOM 733 O O . PRO A 1 97 ? 20.484 6.135 -14.378 1.00 94.94 97 PRO A O 1
ATOM 736 N N . ARG A 1 98 ? 21.032 6.247 -12.213 1.00 96.38 98 ARG A N 1
ATOM 737 C CA . ARG A 1 98 ? 20.063 5.232 -11.772 1.00 96.38 98 ARG A CA 1
ATOM 738 C C . ARG A 1 98 ? 19.159 5.781 -10.681 1.00 96.38 98 ARG A C 1
ATOM 740 O O . ARG A 1 98 ? 19.581 6.621 -9.889 1.00 96.38 98 ARG A O 1
ATOM 747 N N . ILE A 1 99 ? 17.937 5.263 -10.610 1.00 97.62 99 ILE A N 1
ATOM 748 C CA . ILE A 1 99 ? 16.986 5.552 -9.541 1.00 97.62 99 ILE A CA 1
ATOM 749 C C . ILE A 1 99 ? 16.218 4.290 -9.160 1.00 97.62 99 ILE A C 1
ATOM 751 O O . ILE A 1 99 ? 15.815 3.522 -10.031 1.00 97.62 99 ILE A O 1
ATOM 755 N N . VAL A 1 100 ? 16.017 4.085 -7.860 1.00 97.19 100 VAL A N 1
ATOM 756 C CA . VAL A 1 100 ? 15.188 3.007 -7.308 1.00 97.19 100 VAL A CA 1
ATOM 757 C C . VAL A 1 100 ? 14.331 3.545 -6.162 1.00 97.19 100 VAL A C 1
ATOM 759 O O . VAL A 1 100 ? 14.731 4.479 -5.463 1.00 97.19 100 VAL A O 1
ATOM 762 N N . TYR A 1 101 ? 13.157 2.947 -5.968 1.00 97.00 101 TYR A N 1
ATOM 763 C CA . TYR A 1 101 ? 12.313 3.174 -4.797 1.00 97.00 101 TYR A CA 1
ATOM 764 C C . TYR A 1 101 ? 12.419 1.979 -3.854 1.00 97.00 101 TYR A C 1
ATOM 766 O O . TYR A 1 101 ? 12.327 0.829 -4.292 1.00 97.00 101 TYR A O 1
ATOM 774 N N . ASP A 1 102 ? 12.617 2.256 -2.572 1.00 94.56 102 ASP A N 1
ATOM 775 C CA . ASP A 1 102 ? 12.553 1.271 -1.504 1.00 94.56 102 ASP A CA 1
ATOM 776 C C . ASP A 1 102 ? 11.255 1.457 -0.708 1.00 94.56 102 ASP A C 1
ATOM 778 O O . ASP A 1 102 ? 11.141 2.433 0.047 1.00 94.56 102 ASP A O 1
ATOM 782 N N . PRO A 1 103 ? 10.282 0.538 -0.857 1.00 88.88 103 PRO A N 1
ATOM 783 C CA . PRO A 1 103 ? 9.012 0.639 -0.155 1.00 88.88 103 PRO A CA 1
ATOM 784 C C . PRO A 1 103 ? 9.159 0.486 1.359 1.00 88.88 103 PRO A C 1
ATOM 786 O O . PRO A 1 103 ? 8.446 1.163 2.093 1.00 88.88 103 PRO A O 1
ATOM 789 N N . ARG A 1 104 ? 10.126 -0.309 1.842 1.00 85.88 104 ARG A N 1
ATOM 790 C CA . ARG A 1 104 ? 10.307 -0.523 3.283 1.00 85.88 104 ARG A CA 1
ATOM 791 C C . ARG A 1 104 ? 10.879 0.708 3.967 1.00 85.88 104 ARG A C 1
ATOM 793 O O . ARG A 1 104 ? 10.410 1.109 5.027 1.00 85.88 104 ARG A O 1
ATOM 800 N N . ALA A 1 105 ? 11.883 1.330 3.351 1.00 90.81 105 ALA A N 1
ATOM 801 C CA . ALA A 1 105 ? 12.424 2.594 3.843 1.00 90.81 105 ALA A CA 1
ATOM 802 C C . ALA A 1 105 ? 11.506 3.788 3.542 1.00 90.81 105 ALA A C 1
ATOM 804 O O . ALA A 1 105 ? 11.684 4.859 4.127 1.00 90.81 105 ALA A O 1
ATOM 805 N N . ARG A 1 106 ? 10.551 3.632 2.613 1.00 91.62 106 ARG A N 1
ATOM 806 C CA . ARG A 1 106 ? 9.729 4.715 2.060 1.00 91.62 106 ARG A CA 1
ATOM 807 C C . ARG A 1 106 ? 10.619 5.843 1.531 1.00 91.62 106 ARG A C 1
ATOM 809 O O . ARG A 1 106 ? 10.443 7.010 1.892 1.00 91.62 106 ARG A O 1
ATOM 816 N N . ARG A 1 107 ? 11.634 5.487 0.733 1.00 96.00 107 ARG A N 1
ATOM 817 C CA . ARG A 1 107 ? 12.658 6.406 0.203 1.00 96.00 107 ARG A CA 1
ATOM 818 C C . ARG A 1 107 ? 13.018 6.109 -1.241 1.00 96.00 107 ARG A C 1
ATOM 820 O O . ARG A 1 107 ? 12.953 4.975 -1.703 1.00 96.00 107 ARG A O 1
ATOM 827 N N . TRP A 1 108 ? 13.456 7.158 -1.920 1.00 98.31 108 TRP A N 1
ATOM 828 C CA . TRP A 1 108 ? 14.046 7.094 -3.245 1.00 98.31 108 TRP A CA 1
ATOM 829 C C . TRP A 1 108 ? 15.560 7.228 -3.126 1.00 98.31 108 TRP A C 1
ATOM 831 O O . TRP A 1 108 ? 16.052 8.057 -2.357 1.00 98.31 108 TRP A O 1
ATOM 841 N N . TYR A 1 109 ? 16.283 6.440 -3.914 1.00 98.56 109 TYR A N 1
ATOM 842 C CA . TYR A 1 109 ? 17.736 6.499 -4.018 1.00 98.56 109 TYR A CA 1
ATOM 843 C C . TYR A 1 109 ? 18.121 6.794 -5.460 1.00 98.56 109 TYR A C 1
ATOM 845 O O . TYR A 1 109 ? 17.602 6.147 -6.369 1.00 98.56 109 TYR A O 1
ATOM 853 N N . ALA A 1 110 ? 19.032 7.740 -5.666 1.00 98.38 110 ALA A N 1
ATOM 854 C CA . ALA A 1 110 ? 19.566 8.088 -6.976 1.00 98.38 110 ALA A CA 1
ATOM 855 C C . ALA A 1 110 ? 21.097 8.016 -6.978 1.00 98.38 110 ALA A C 1
ATOM 857 O O . ALA A 1 110 ? 21.735 8.343 -5.976 1.00 98.38 110 ALA A O 1
ATOM 858 N N . VAL A 1 111 ? 21.685 7.622 -8.106 1.00 97.69 111 VAL A N 1
ATOM 859 C CA . VAL A 1 111 ? 23.139 7.641 -8.335 1.00 97.69 111 VAL A CA 1
ATOM 860 C C . VAL A 1 111 ? 23.446 8.183 -9.726 1.00 97.69 111 VAL A C 1
ATOM 862 O O . VAL A 1 111 ? 22.622 8.036 -10.625 1.00 97.69 111 VAL A O 1
ATOM 865 N N . ALA A 1 112 ? 24.599 8.821 -9.898 1.00 96.31 112 ALA A N 1
ATOM 866 C CA . ALA A 1 112 ? 25.182 9.197 -11.189 1.00 96.31 112 ALA A CA 1
ATOM 867 C C . ALA A 1 112 ? 26.706 9.356 -11.041 1.00 96.31 112 ALA A C 1
ATOM 869 O O . ALA A 1 112 ? 27.236 9.278 -9.934 1.00 96.31 112 ALA A O 1
ATOM 870 N N . VAL A 1 113 ? 27.403 9.629 -12.139 1.00 94.69 113 VAL A N 1
ATOM 871 C CA . VAL A 1 113 ? 28.826 10.024 -12.159 1.00 94.69 113 VAL A CA 1
ATOM 872 C C . VAL A 1 113 ? 28.994 11.379 -12.849 1.00 94.69 113 VAL A C 1
ATOM 874 O O . VAL A 1 113 ? 28.146 11.744 -13.661 1.00 94.69 113 VAL A O 1
ATOM 877 N N . ASP A 1 114 ? 30.022 12.170 -12.507 1.00 90.25 114 ASP A N 1
ATOM 878 C CA . ASP A 1 114 ? 29.986 13.633 -12.724 1.00 90.25 114 ASP A CA 1
ATOM 879 C C . ASP A 1 114 ? 31.018 14.280 -13.670 1.00 90.25 114 ASP A C 1
ATOM 881 O O . ASP A 1 114 ? 30.797 15.410 -14.087 1.00 90.25 114 ASP A O 1
ATOM 885 N N . SER A 1 115 ? 32.109 13.629 -14.064 1.00 83.62 115 SER A N 1
ATOM 886 C CA . SER A 1 115 ? 33.052 14.082 -15.119 1.00 83.62 115 SER A CA 1
ATOM 887 C C . SER A 1 115 ? 33.080 13.031 -16.213 1.00 83.62 115 SER A C 1
ATOM 889 O O . SER A 1 115 ? 32.804 11.916 -15.830 1.00 83.62 115 SER A O 1
ATOM 891 N N . ARG A 1 116 ? 33.397 13.358 -17.494 1.00 75.38 116 ARG A N 1
ATOM 892 C CA . ARG A 1 116 ? 33.582 12.459 -18.684 1.00 75.38 116 ARG A CA 1
ATOM 893 C C . ARG A 1 116 ? 35.021 12.262 -19.177 1.00 75.38 116 ARG A C 1
ATOM 895 O O . ARG A 1 116 ? 35.242 11.635 -20.212 1.00 75.38 116 ARG A O 1
ATOM 902 N N . GLN A 1 117 ? 35.992 12.878 -18.503 1.00 70.00 117 GLN A N 1
ATOM 903 C CA . GLN A 1 117 ? 37.323 13.114 -19.084 1.00 70.00 117 GLN A CA 1
ATOM 904 C C . GLN A 1 117 ? 38.492 12.979 -18.089 1.00 70.00 117 GLN A C 1
ATOM 906 O O . GLN A 1 117 ? 39.643 13.154 -18.483 1.00 70.00 117 GLN A O 1
ATOM 911 N N . SER A 1 118 ? 38.217 12.693 -16.816 1.00 76.06 118 SER A N 1
ATOM 912 C CA . SER A 1 118 ? 39.181 12.639 -15.705 1.00 76.06 118 SER A CA 1
ATOM 913 C C . SER A 1 118 ? 38.646 11.733 -14.602 1.00 76.06 118 SER A C 1
ATOM 915 O O . SER A 1 118 ? 37.451 11.455 -14.628 1.00 76.06 118 SER A O 1
ATOM 917 N N . ALA A 1 119 ? 39.455 11.388 -13.594 1.00 81.25 119 ALA A N 1
ATOM 918 C CA . ALA A 1 119 ? 38.925 10.885 -12.324 1.00 81.25 119 ALA A CA 1
ATOM 919 C C . ALA A 1 119 ? 37.692 11.709 -11.895 1.00 81.25 119 ALA A C 1
ATOM 921 O O . ALA A 1 119 ? 37.645 12.936 -12.092 1.00 81.25 119 ALA A O 1
ATOM 922 N N . ASN A 1 120 ? 36.646 11.001 -11.478 1.00 90.62 120 ASN A N 1
ATOM 923 C CA . ASN A 1 120 ? 35.301 11.535 -11.301 1.00 90.62 120 ASN A CA 1
ATOM 924 C C . ASN A 1 120 ? 34.722 11.123 -9.945 1.00 90.62 120 ASN A C 1
ATOM 926 O O . ASN A 1 120 ? 35.297 10.302 -9.233 1.00 90.62 120 ASN A O 1
ATOM 930 N N . ASN A 1 121 ? 33.582 11.703 -9.581 1.00 93.00 121 ASN A N 1
ATOM 931 C CA . ASN A 1 121 ? 32.870 11.324 -8.371 1.00 93.00 121 ASN A CA 1
ATOM 932 C C . ASN A 1 121 ? 31.668 10.450 -8.699 1.00 93.00 121 ASN A C 1
ATOM 934 O O . ASN A 1 121 ? 30.942 10.694 -9.667 1.00 93.00 121 ASN A O 1
ATOM 938 N N . ILE A 1 122 ? 31.397 9.504 -7.807 1.00 95.50 122 ILE A N 1
ATOM 939 C CA . ILE A 1 122 ? 30.098 8.852 -7.692 1.00 95.50 122 ILE A CA 1
ATOM 940 C C . ILE A 1 122 ? 29.200 9.776 -6.864 1.00 95.50 122 ILE A C 1
ATOM 942 O O . ILE A 1 122 ? 29.467 10.049 -5.692 1.00 95.50 122 ILE A O 1
ATOM 946 N N . LEU A 1 123 ? 28.127 10.268 -7.474 1.00 97.44 123 LEU A N 1
ATOM 947 C CA . LEU A 1 123 ? 27.099 11.058 -6.809 1.00 97.44 123 LEU A CA 1
ATOM 948 C C . LEU A 1 123 ? 26.006 10.130 -6.288 1.00 97.44 123 LEU A C 1
ATOM 950 O O . LEU A 1 123 ? 25.517 9.291 -7.035 1.00 97.44 123 LEU A O 1
ATOM 954 N N . PHE A 1 124 ? 25.584 10.306 -5.041 1.00 98.31 124 PHE A N 1
ATOM 955 C CA . PHE A 1 124 ? 24.482 9.565 -4.426 1.00 98.31 124 PHE A CA 1
ATOM 956 C C . PHE A 1 124 ? 23.491 10.534 -3.792 1.00 98.31 124 PHE A C 1
ATOM 958 O O . PHE A 1 124 ? 23.910 11.509 -3.176 1.00 98.31 124 PHE A O 1
ATOM 965 N N . ALA A 1 125 ? 22.190 10.284 -3.910 1.00 98.44 125 ALA A N 1
ATOM 966 C CA . ALA A 1 125 ? 21.176 11.067 -3.216 1.00 98.44 125 ALA A CA 1
ATOM 967 C C . ALA A 1 125 ? 20.061 10.189 -2.645 1.00 98.44 125 ALA A C 1
ATOM 969 O O . ALA A 1 125 ? 19.671 9.187 -3.244 1.00 98.44 125 ALA A O 1
ATOM 970 N N . ILE A 1 126 ? 19.523 10.616 -1.503 1.00 98.62 126 ILE A N 1
ATOM 971 C CA . ILE A 1 126 ? 18.360 10.028 -0.834 1.00 98.62 126 ILE A CA 1
ATOM 972 C C . ILE A 1 126 ? 17.259 11.084 -0.682 1.00 98.62 126 ILE A C 1
ATOM 974 O O . ILE A 1 126 ? 17.543 12.234 -0.334 1.00 98.62 126 ILE A O 1
ATOM 978 N N . SER A 1 127 ? 16.005 10.718 -0.953 1.00 98.38 127 SER A N 1
ATOM 979 C CA . SER A 1 127 ? 14.860 11.605 -0.707 1.00 98.38 127 SER A CA 1
ATOM 980 C C . SER A 1 127 ? 14.601 11.794 0.793 1.00 98.38 127 SER A C 1
ATOM 982 O O . SER A 1 127 ? 14.982 10.975 1.623 1.00 98.38 127 SER A O 1
ATOM 984 N N . SER A 1 128 ? 13.904 12.857 1.185 1.00 96.44 128 SER A N 1
ATOM 985 C CA . SER A 1 128 ? 13.500 13.045 2.585 1.00 96.44 128 SER A CA 1
ATOM 986 C C . SER A 1 128 ? 12.295 12.187 2.988 1.00 96.44 128 SER A C 1
ATOM 988 O O . SER A 1 128 ? 12.086 11.947 4.177 1.00 96.44 128 SER A O 1
ATOM 990 N N . SER A 1 129 ? 11.496 11.728 2.017 1.00 95.19 129 SER A N 1
ATOM 991 C CA . SER A 1 129 ? 10.253 10.977 2.234 1.00 95.19 129 SER A CA 1
ATOM 992 C C . SER A 1 129 ? 9.886 10.088 1.032 1.00 95.19 129 SER A C 1
ATOM 994 O O . SER A 1 129 ? 10.636 10.030 0.050 1.00 95.19 129 SER A O 1
ATOM 996 N N . ALA A 1 130 ? 8.726 9.419 1.096 1.00 93.19 130 ALA A N 1
ATOM 997 C CA . ALA A 1 130 ? 8.136 8.694 -0.032 1.00 93.19 130 ALA A CA 1
ATOM 998 C C . ALA A 1 130 ? 7.645 9.619 -1.155 1.00 93.19 130 ALA A C 1
ATOM 1000 O O . ALA A 1 130 ? 7.496 9.152 -2.282 1.00 93.19 130 ALA A O 1
ATOM 1001 N N . ASP A 1 131 ? 7.426 10.906 -0.876 1.00 95.19 131 ASP A N 1
ATOM 1002 C CA . ASP A 1 131 ? 7.124 11.917 -1.885 1.00 95.19 131 ASP A CA 1
ATOM 1003 C C . ASP A 1 131 ? 8.445 12.427 -2.504 1.00 95.19 131 ASP A C 1
ATOM 1005 O O . ASP A 1 131 ? 9.209 13.145 -1.844 1.00 95.19 131 ASP A O 1
ATOM 1009 N N . PRO A 1 132 ? 8.745 12.070 -3.769 1.00 97.25 132 PRO A N 1
ATOM 1010 C CA . PRO A 1 132 ? 9.983 12.451 -4.446 1.00 97.25 132 PRO A CA 1
ATOM 1011 C C . PRO A 1 132 ? 10.017 13.937 -4.843 1.00 97.25 132 PRO A C 1
ATOM 1013 O O . PRO A 1 132 ? 11.045 14.417 -5.334 1.00 97.25 132 PRO A O 1
ATOM 1016 N N . THR A 1 133 ? 8.919 14.681 -4.661 1.00 96.75 133 THR A N 1
ATOM 1017 C CA . THR A 1 133 ? 8.897 16.132 -4.897 1.00 96.75 133 THR A CA 1
ATOM 1018 C C . THR A 1 133 ? 9.527 16.931 -3.756 1.00 96.75 133 THR A C 1
ATOM 1020 O O . THR A 1 133 ? 9.933 18.082 -3.943 1.00 96.75 133 THR A O 1
ATOM 1023 N N . GLN A 1 134 ? 9.677 16.299 -2.589 1.00 96.62 134 GLN A N 1
ATOM 1024 C CA . GLN A 1 134 ? 10.299 16.889 -1.410 1.00 96.62 134 GLN A CA 1
ATOM 1025 C C . GLN A 1 134 ? 11.831 16.953 -1.531 1.00 96.62 134 GLN A C 1
ATOM 1027 O O . GLN A 1 134 ? 12.431 16.600 -2.550 1.00 96.62 134 GLN A O 1
ATOM 1032 N N . ALA A 1 135 ? 12.479 17.471 -0.486 1.00 96.19 135 ALA A N 1
ATOM 1033 C CA . ALA A 1 135 ? 13.924 17.661 -0.445 1.00 96.19 135 ALA A CA 1
ATOM 1034 C C . ALA A 1 135 ? 14.712 16.348 -0.610 1.00 96.19 135 ALA A C 1
ATOM 1036 O O . ALA A 1 135 ? 14.265 15.274 -0.214 1.00 96.19 135 ALA A O 1
ATOM 1037 N N . TRP A 1 136 ? 15.924 16.472 -1.148 1.00 98.25 136 TRP A N 1
ATOM 1038 C CA . TRP A 1 136 ? 16.898 15.391 -1.273 1.00 98.25 136 TRP A CA 1
ATOM 1039 C C . TRP A 1 136 ? 18.175 15.756 -0.515 1.00 98.25 136 TRP A C 1
ATOM 1041 O O . TRP A 1 136 ? 18.539 16.930 -0.428 1.00 98.25 136 TRP A O 1
ATOM 1051 N N . THR A 1 137 ? 18.869 14.753 0.012 1.00 98.31 137 THR A N 1
ATOM 1052 C CA . THR A 1 137 ? 20.213 14.895 0.582 1.00 98.31 137 THR A CA 1
ATOM 1053 C C . THR A 1 137 ? 21.194 14.128 -0.288 1.00 98.31 137 THR A C 1
ATOM 1055 O O . THR A 1 137 ? 21.036 12.925 -0.487 1.00 98.31 137 THR A O 1
ATOM 1058 N N . GLY A 1 138 ? 22.176 14.837 -0.834 1.00 97.88 138 GLY A N 1
ATOM 1059 C CA . GLY A 1 138 ? 23.170 14.311 -1.753 1.00 97.88 138 GLY A CA 1
ATOM 1060 C C . GLY A 1 138 ? 24.570 14.235 -1.150 1.00 97.88 138 GLY A C 1
ATOM 1061 O O . GLY A 1 138 ? 24.940 15.010 -0.269 1.00 97.88 138 GLY A O 1
ATOM 1062 N N . PHE A 1 139 ? 25.351 13.300 -1.673 1.00 97.38 139 PHE A N 1
ATOM 1063 C CA . PHE A 1 139 ? 26.717 12.986 -1.291 1.00 97.38 139 PHE A CA 1
ATOM 1064 C C . PHE A 1 139 ? 27.561 12.785 -2.550 1.00 97.38 139 PHE A C 1
ATOM 1066 O O . PHE A 1 139 ? 27.065 12.313 -3.574 1.00 97.38 139 PHE A O 1
ATOM 1073 N N . SER A 1 140 ? 28.843 13.123 -2.458 1.00 95.50 140 SER A N 1
ATOM 1074 C CA . SER A 1 140 ? 29.834 12.857 -3.500 1.00 95.50 140 SER A CA 1
ATOM 1075 C C . SER A 1 140 ? 30.922 11.972 -2.912 1.00 95.50 140 SER A C 1
ATOM 1077 O O . SER A 1 140 ? 31.501 12.304 -1.875 1.00 95.50 140 SER A O 1
ATOM 1079 N N . PHE A 1 141 ? 31.177 10.844 -3.561 1.00 94.19 141 PHE A N 1
ATOM 1080 C CA . PHE A 1 141 ? 32.264 9.938 -3.229 1.00 94.19 141 PHE A CA 1
ATOM 1081 C C . PHE A 1 141 ? 33.316 10.031 -4.319 1.00 94.19 141 PHE A C 1
ATOM 1083 O O . PHE A 1 141 ? 32.992 9.875 -5.495 1.00 94.19 141 PHE A O 1
ATOM 1090 N N . ASP A 1 142 ? 34.556 10.266 -3.910 1.00 91.62 142 ASP A N 1
ATOM 1091 C CA . ASP A 1 142 ? 35.700 10.074 -4.788 1.00 91.62 142 ASP A CA 1
ATOM 1092 C C . ASP A 1 142 ? 35.688 8.623 -5.294 1.00 91.62 142 ASP A C 1
ATOM 1094 O O . ASP A 1 142 ? 35.559 7.691 -4.489 1.00 91.62 142 ASP A O 1
ATOM 1098 N N . SER A 1 143 ? 35.683 8.445 -6.618 1.00 89.69 143 SER A N 1
ATOM 1099 C CA . SER A 1 143 ? 35.517 7.118 -7.221 1.00 89.69 143 SER A CA 1
ATOM 1100 C C . SER A 1 143 ? 36.772 6.261 -7.119 1.00 89.69 143 SER A C 1
ATOM 1102 O O . SER A 1 143 ? 36.657 5.033 -7.126 1.00 89.69 143 SER A O 1
ATOM 1104 N N . ASP A 1 144 ? 37.934 6.904 -7.024 1.00 88.31 144 ASP A N 1
ATOM 1105 C CA . ASP A 1 144 ? 39.232 6.260 -6.929 1.00 88.31 144 ASP A CA 1
ATOM 1106 C C . ASP A 1 144 ? 40.226 7.186 -6.224 1.00 88.31 144 ASP A C 1
ATOM 1108 O O . ASP A 1 144 ? 40.632 8.210 -6.769 1.00 88.31 144 ASP A O 1
ATOM 1112 N N . ALA A 1 145 ? 40.648 6.810 -5.017 1.00 87.81 145 ALA A N 1
ATOM 1113 C CA . ALA A 1 145 ? 41.437 7.674 -4.143 1.00 87.81 145 ALA A CA 1
ATOM 1114 C C . ALA A 1 145 ? 42.830 8.045 -4.692 1.00 87.81 145 ALA A C 1
ATOM 1116 O O . ALA A 1 145 ? 43.491 8.927 -4.131 1.00 87.81 145 ALA A O 1
ATOM 1117 N N . ASP A 1 146 ? 43.319 7.349 -5.724 1.00 87.56 146 ASP A N 1
ATOM 1118 C CA . ASP A 1 146 ? 44.599 7.640 -6.373 1.00 87.56 146 ASP A CA 1
ATOM 1119 C C . ASP A 1 146 ? 44.479 8.263 -7.778 1.00 87.56 146 ASP A C 1
ATOM 1121 O O . ASP A 1 146 ? 45.507 8.541 -8.407 1.00 87.56 146 ASP A O 1
ATOM 1125 N N . ASP A 1 147 ? 43.250 8.549 -8.229 1.00 87.38 147 ASP A N 1
ATOM 1126 C CA . ASP A 1 147 ? 42.916 9.124 -9.536 1.00 87.38 147 ASP A CA 1
ATOM 1127 C C . ASP A 1 147 ? 43.463 8.321 -10.748 1.00 87.38 147 ASP A C 1
ATOM 1129 O O . ASP A 1 147 ? 43.666 8.885 -11.834 1.00 87.38 147 ASP A O 1
ATOM 1133 N N . SER A 1 148 ? 43.741 7.017 -10.606 1.00 86.69 148 SER A N 1
ATOM 1134 C CA . SER A 1 148 ? 44.282 6.175 -11.692 1.00 86.69 148 SER A CA 1
ATOM 1135 C C . SER A 1 148 ? 43.200 5.580 -12.587 1.00 86.69 148 SER A C 1
ATOM 1137 O O . SER A 1 148 ? 43.432 5.291 -13.769 1.00 86.69 148 SER A O 1
ATOM 1139 N N . ASN A 1 149 ? 42.017 5.385 -12.031 1.00 87.69 149 ASN A N 1
ATOM 1140 C CA . ASN A 1 149 ? 40.840 4.841 -12.666 1.00 87.69 149 ASN A CA 1
ATOM 1141 C C . ASN A 1 149 ? 39.719 5.879 -12.642 1.00 87.69 149 ASN A C 1
ATOM 1143 O O . ASN A 1 149 ? 39.821 6.988 -12.123 1.00 87.69 149 ASN A O 1
ATOM 1147 N N . TRP A 1 150 ? 38.636 5.520 -13.300 1.00 88.19 150 TRP A N 1
ATOM 1148 C CA . TRP A 1 150 ? 37.483 6.376 -13.495 1.00 88.19 150 TRP A CA 1
ATOM 1149 C C . TRP A 1 150 ? 36.234 5.536 -13.227 1.00 88.19 150 TRP A C 1
ATOM 1151 O O . TRP A 1 150 ? 36.231 4.369 -13.612 1.00 88.19 150 TRP A O 1
ATOM 1161 N N . ALA A 1 151 ? 35.174 6.080 -12.625 1.00 91.56 151 ALA A N 1
ATOM 1162 C CA . ALA A 1 151 ? 33.900 5.368 -12.535 1.00 91.56 151 ALA A CA 1
ATOM 1163 C C . ALA A 1 151 ? 33.059 5.558 -13.798 1.00 91.56 151 ALA A C 1
ATOM 1165 O O . ALA A 1 151 ? 32.656 6.667 -14.139 1.00 91.56 151 ALA A O 1
ATOM 1166 N N . ASP A 1 152 ? 32.732 4.451 -14.453 1.00 89.44 152 ASP A N 1
ATOM 1167 C CA . ASP A 1 152 ? 31.751 4.382 -15.528 1.00 89.44 152 ASP A CA 1
ATOM 1168 C C . ASP A 1 152 ? 30.550 3.555 -15.087 1.00 89.44 152 ASP A C 1
ATOM 1170 O O . ASP A 1 152 ? 30.702 2.586 -14.330 1.00 89.44 152 ASP A O 1
ATOM 1174 N N . PHE A 1 153 ? 29.383 3.864 -15.651 1.00 89.00 153 PHE A N 1
ATOM 1175 C CA . PHE A 1 153 ? 28.244 2.956 -15.608 1.00 89.00 153 PHE A CA 1
ATOM 1176 C C . PHE A 1 153 ? 27.855 2.529 -14.170 1.00 89.00 153 PHE A C 1
ATOM 1178 O O . PHE A 1 153 ? 27.875 1.330 -13.855 1.00 89.00 153 PHE A O 1
ATOM 1185 N N . PRO A 1 154 ? 27.537 3.477 -13.261 1.00 93.94 154 PRO A N 1
ATOM 1186 C CA . PRO A 1 154 ? 27.151 3.140 -11.903 1.00 93.94 154 PRO A CA 1
ATOM 1187 C C . PRO A 1 154 ? 25.844 2.334 -11.885 1.00 93.94 154 PRO A C 1
ATOM 1189 O O . PRO A 1 154 ? 24.895 2.576 -12.637 1.00 93.94 154 PRO A O 1
ATOM 1192 N N . MET A 1 155 ? 25.794 1.369 -10.978 1.00 94.75 155 MET A N 1
ATOM 1193 C CA . MET A 1 155 ? 24.651 0.512 -10.690 1.00 94.75 155 MET A CA 1
ATOM 1194 C C . MET A 1 155 ? 24.168 0.784 -9.283 1.00 94.75 155 MET A C 1
ATOM 1196 O O . MET A 1 155 ? 24.961 1.119 -8.409 1.00 94.75 155 MET A O 1
ATOM 1200 N N . LEU A 1 156 ? 22.869 0.611 -9.065 1.00 96.00 156 LEU A N 1
ATOM 1201 C CA . LEU A 1 156 ? 22.219 0.899 -7.795 1.00 96.00 156 LEU A CA 1
ATOM 1202 C C . LEU A 1 156 ? 21.343 -0.277 -7.395 1.00 96.00 156 LEU A C 1
ATOM 1204 O O . LEU A 1 156 ? 20.492 -0.684 -8.174 1.00 96.00 156 LEU A O 1
ATOM 1208 N N . GLY A 1 157 ? 21.526 -0.800 -6.192 1.00 95.19 157 GLY A N 1
ATOM 1209 C CA . GLY A 1 157 ? 20.683 -1.852 -5.629 1.00 95.19 157 GLY A CA 1
ATOM 1210 C C . GLY A 1 157 ? 20.499 -1.657 -4.133 1.00 95.19 157 GLY A C 1
ATOM 1211 O O . GLY A 1 157 ? 21.139 -0.803 -3.521 1.00 95.19 157 GLY A O 1
ATOM 1212 N N . TYR A 1 158 ? 19.616 -2.437 -3.526 1.00 95.00 158 TYR A N 1
ATOM 1213 C CA . TYR A 1 158 ? 19.416 -2.416 -2.081 1.00 95.00 158 TYR A CA 1
ATOM 1214 C C . TYR A 1 158 ? 18.870 -3.751 -1.591 1.00 95.00 158 TYR A C 1
ATOM 1216 O O . TYR A 1 158 ? 18.261 -4.501 -2.348 1.00 95.00 158 TYR A O 1
ATOM 1224 N N . ASN A 1 159 ? 19.081 -4.012 -0.307 1.00 91.75 159 ASN A N 1
ATOM 1225 C CA . ASN A 1 159 ? 18.410 -5.058 0.461 1.00 91.75 159 ASN A CA 1
ATOM 1226 C C . ASN A 1 159 ? 17.910 -4.457 1.781 1.00 91.75 159 ASN A C 1
ATOM 1228 O O . ASN A 1 159 ? 18.013 -3.247 1.974 1.00 91.75 159 ASN A O 1
ATOM 1232 N N . ASN A 1 160 ? 17.387 -5.251 2.714 1.00 87.50 160 ASN A N 1
ATOM 1233 C CA . ASN A 1 160 ? 16.827 -4.712 3.958 1.00 87.50 160 ASN A CA 1
ATOM 1234 C C . ASN A 1 160 ? 17.834 -3.909 4.826 1.00 87.50 160 ASN A C 1
ATOM 1236 O O . ASN A 1 160 ? 17.421 -3.066 5.617 1.00 87.50 160 ASN A O 1
ATOM 1240 N N . GLU A 1 161 ? 19.146 -4.116 4.673 1.00 89.69 161 GLU A N 1
ATOM 1241 C CA . GLU A 1 161 ? 20.179 -3.519 5.539 1.00 89.69 161 GLU A CA 1
ATOM 1242 C C . GLU A 1 161 ? 20.854 -2.280 4.935 1.00 89.69 161 GLU A C 1
ATOM 1244 O O . GLU A 1 161 ? 21.213 -1.349 5.664 1.00 89.69 161 GLU A O 1
ATOM 1249 N N . ALA A 1 162 ? 21.054 -2.258 3.616 1.00 93.81 162 ALA A N 1
ATOM 1250 C CA . ALA A 1 162 ? 21.885 -1.251 2.966 1.00 93.81 162 ALA A CA 1
ATOM 1251 C C . ALA A 1 162 ? 21.454 -0.916 1.538 1.00 93.81 162 ALA A C 1
ATOM 1253 O O . ALA A 1 162 ? 20.793 -1.694 0.845 1.00 93.81 162 ALA A O 1
ATOM 1254 N N . VAL A 1 163 ? 21.889 0.262 1.103 1.00 96.75 163 VAL A N 1
ATOM 1255 C CA . VAL A 1 163 ? 21.905 0.684 -0.298 1.00 96.75 163 VAL A CA 1
ATOM 1256 C C . VAL A 1 163 ? 23.311 0.467 -0.835 1.00 96.75 163 VAL A C 1
ATOM 1258 O O . VAL A 1 163 ? 24.291 0.764 -0.154 1.00 96.75 163 VAL A O 1
ATOM 1261 N N . TRP A 1 164 ? 23.410 -0.056 -2.048 1.00 96.25 164 TRP A N 1
ATOM 1262 C CA . TRP A 1 164 ? 24.671 -0.409 -2.674 1.00 96.25 164 TRP A CA 1
ATOM 1263 C C . TRP A 1 164 ? 24.835 0.286 -4.011 1.00 96.25 164 TRP A C 1
ATOM 1265 O O . TRP A 1 164 ? 23.886 0.398 -4.789 1.00 96.25 164 TRP A O 1
ATOM 1275 N N . ILE A 1 165 ? 26.067 0.699 -4.277 1.00 97.06 165 ILE A N 1
ATOM 1276 C CA . ILE A 1 165 ? 26.507 1.249 -5.551 1.00 97.06 165 ILE A CA 1
ATOM 1277 C C . ILE A 1 165 ? 27.658 0.393 -6.060 1.00 97.06 165 ILE A C 1
ATOM 1279 O O . ILE A 1 165 ? 28.507 -0.020 -5.271 1.00 97.06 165 ILE A O 1
ATOM 1283 N N . SER A 1 166 ? 27.705 0.129 -7.359 1.00 95.38 166 SER A N 1
ATOM 1284 C CA . SER A 1 166 ? 28.896 -0.434 -7.993 1.00 95.38 166 SER A CA 1
ATOM 1285 C C . SER A 1 166 ? 29.172 0.231 -9.320 1.00 95.38 166 SER A C 1
ATOM 1287 O O . SER A 1 166 ? 28.231 0.583 -10.020 1.00 95.38 166 SER A O 1
ATOM 1289 N N . SER A 1 167 ? 30.438 0.340 -9.698 1.00 93.44 167 SER A N 1
ATOM 1290 C CA . SER A 1 167 ? 30.833 0.987 -10.951 1.00 93.44 167 SER A CA 1
ATOM 1291 C C . SER A 1 167 ? 31.861 0.149 -11.693 1.00 93.44 167 SER A C 1
ATOM 1293 O O . SER A 1 167 ? 32.649 -0.582 -11.087 1.00 93.44 167 SER A O 1
ATOM 1295 N N . TYR A 1 168 ? 31.857 0.252 -13.019 1.00 90.81 168 TYR A N 1
ATOM 1296 C CA . TYR A 1 168 ? 32.959 -0.232 -13.839 1.00 90.81 168 TYR A CA 1
ATOM 1297 C C . TYR A 1 168 ? 34.126 0.755 -13.723 1.00 90.81 168 TYR A C 1
ATOM 1299 O O . TYR A 1 168 ? 33.919 1.955 -13.866 1.00 90.81 168 TYR A O 1
ATOM 1307 N N . MET A 1 169 ? 35.338 0.257 -13.457 1.00 90.25 169 MET A N 1
ATOM 1308 C CA . MET A 1 169 ? 36.513 1.095 -13.180 1.00 90.25 169 MET A CA 1
ATOM 1309 C C . MET A 1 169 ? 37.610 0.888 -14.236 1.00 90.25 169 MET A C 1
ATOM 1311 O O . MET A 1 169 ? 38.545 0.119 -13.997 1.00 90.25 169 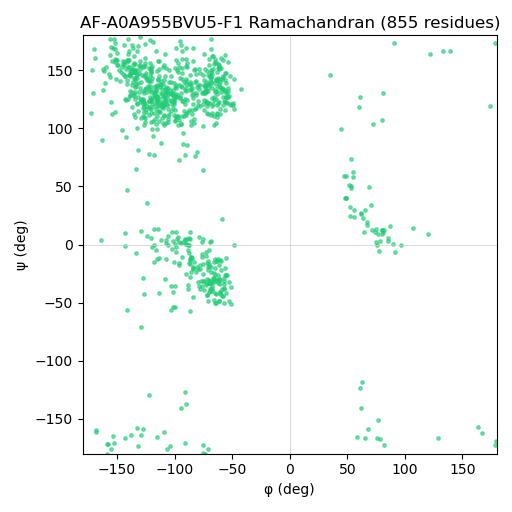MET A O 1
ATOM 1315 N N . PRO A 1 170 ? 37.502 1.458 -15.451 1.00 87.25 170 PRO A N 1
ATOM 1316 C CA . PRO A 1 170 ? 38.582 1.419 -16.428 1.00 87.25 170 PRO A CA 1
ATOM 1317 C C . PRO A 1 170 ? 39.752 2.310 -16.002 1.00 87.25 170 PRO A C 1
ATOM 1319 O O . PRO A 1 170 ? 39.572 3.447 -15.566 1.00 87.25 170 PRO A O 1
ATOM 1322 N N . THR A 1 171 ? 40.966 1.801 -16.198 1.00 87.12 171 THR A N 1
ATOM 1323 C CA . THR A 1 171 ? 42.196 2.541 -15.915 1.00 87.12 171 THR A CA 1
ATOM 1324 C C . THR A 1 171 ? 42.428 3.624 -16.964 1.00 87.12 171 THR A C 1
ATOM 1326 O O . THR A 1 171 ? 42.399 3.367 -18.174 1.00 87.12 171 THR A O 1
ATOM 1329 N N . LEU A 1 172 ? 42.724 4.843 -16.518 1.00 82.62 172 LEU A N 1
ATOM 1330 C CA . LEU A 1 172 ? 42.974 5.977 -17.399 1.00 82.62 172 LEU A CA 1
ATOM 1331 C C . LEU A 1 172 ? 44.216 5.723 -18.270 1.00 82.62 172 LEU A C 1
ATOM 1333 O O . LEU A 1 172 ? 45.329 5.520 -17.790 1.00 82.62 172 LEU A O 1
ATOM 1337 N N . GLY A 1 173 ? 44.029 5.730 -19.593 1.00 78.25 173 GLY A N 1
ATOM 1338 C CA . GLY A 1 173 ? 45.117 5.541 -20.559 1.00 78.25 173 GLY A CA 1
ATOM 1339 C C . GLY A 1 173 ? 45.648 4.105 -20.684 1.00 78.25 173 GLY A C 1
ATOM 1340 O O . GLY A 1 173 ? 46.667 3.904 -21.351 1.00 78.25 173 GLY A O 1
ATOM 1341 N N . ALA A 1 174 ? 44.976 3.108 -20.099 1.00 77.44 174 ALA A N 1
ATOM 1342 C CA . ALA A 1 174 ? 45.345 1.696 -2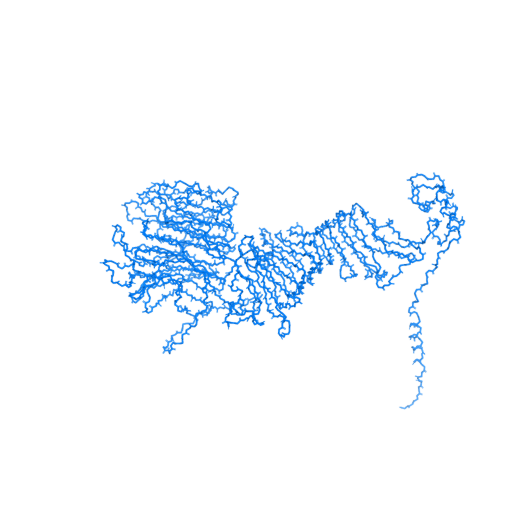0.198 1.00 77.44 174 ALA A CA 1
ATOM 1343 C C . ALA A 1 174 ? 44.139 0.798 -20.534 1.00 77.44 174 ALA A C 1
ATOM 1345 O O . ALA A 1 174 ? 42.989 1.208 -20.467 1.00 77.44 174 ALA A O 1
ATOM 1346 N N . ALA A 1 175 ? 44.413 -0.453 -20.917 1.00 66.94 175 ALA A N 1
ATOM 1347 C CA . ALA A 1 175 ? 43.383 -1.456 -21.217 1.00 66.94 175 ALA A CA 1
ATOM 1348 C C . ALA A 1 175 ? 42.949 -2.281 -19.983 1.00 66.94 175 ALA A C 1
ATOM 1350 O O . ALA A 1 175 ? 42.202 -3.248 -20.126 1.00 66.94 175 ALA A O 1
ATOM 1351 N N . ALA A 1 176 ? 43.460 -1.951 -18.790 1.00 66.50 176 ALA A N 1
ATOM 1352 C CA . ALA A 1 176 ? 43.098 -2.615 -17.541 1.00 66.50 176 ALA A CA 1
ATOM 1353 C C . ALA A 1 176 ? 41.784 -2.047 -16.986 1.00 66.50 176 ALA A C 1
ATOM 1355 O O . ALA A 1 176 ? 41.428 -0.901 -17.256 1.00 66.50 176 ALA A O 1
ATOM 1356 N N . SER A 1 177 ? 41.039 -2.877 -16.261 1.00 78.62 177 SER A N 1
ATOM 1357 C CA . SER A 1 177 ? 39.782 -2.465 -15.642 1.00 78.62 177 SER A CA 1
ATOM 1358 C C . SER A 1 177 ? 39.407 -3.348 -14.455 1.00 78.62 177 SER A C 1
ATOM 1360 O O . SER A 1 177 ? 39.668 -4.555 -14.453 1.00 78.62 177 SER A O 1
ATOM 1362 N N . GLY A 1 178 ? 38.767 -2.734 -13.464 1.00 87.06 178 GLY A N 1
ATOM 1363 C CA . GLY A 1 178 ? 38.201 -3.378 -12.283 1.00 87.06 178 GLY A CA 1
ATOM 1364 C C . GLY A 1 178 ? 36.737 -3.001 -12.076 1.00 87.06 178 GLY A C 1
ATOM 1365 O O . GLY A 1 178 ? 36.022 -2.606 -13.004 1.00 87.06 178 GLY A O 1
ATOM 1366 N N . SER A 1 179 ? 36.266 -3.150 -10.846 1.00 91.00 179 SER A N 1
ATOM 1367 C CA . SER A 1 179 ? 34.982 -2.620 -10.392 1.00 91.00 179 SER A CA 1
ATOM 1368 C C . SER A 1 179 ? 35.111 -2.084 -8.975 1.00 91.00 179 SER A C 1
ATOM 1370 O O . SER A 1 179 ? 35.941 -2.567 -8.208 1.00 91.00 179 SER A O 1
ATOM 1372 N N . SER A 1 180 ? 34.278 -1.118 -8.616 1.00 92.94 180 SER A N 1
ATOM 1373 C CA . SER A 1 180 ? 34.173 -0.623 -7.244 1.00 92.94 180 SER A CA 1
ATOM 1374 C C . SER A 1 180 ? 32.807 -0.948 -6.655 1.00 92.94 180 SER A C 1
ATOM 1376 O O . SER A 1 180 ? 31.848 -1.194 -7.390 1.00 92.94 180 SER A O 1
ATOM 1378 N N . PHE A 1 181 ? 32.727 -0.978 -5.325 1.00 95.12 181 PHE A N 1
ATOM 1379 C CA . PHE A 1 181 ? 31.482 -1.153 -4.579 1.00 95.12 181 PHE A CA 1
ATOM 1380 C C . PHE A 1 181 ? 31.443 -0.198 -3.388 1.00 95.12 181 PHE A C 1
ATOM 1382 O O . PHE A 1 181 ? 32.428 -0.089 -2.661 1.00 95.12 181 PHE A O 1
ATOM 1389 N N . ILE A 1 182 ? 30.296 0.435 -3.149 1.00 95.94 182 ILE A N 1
ATOM 1390 C CA . ILE A 1 182 ? 30.024 1.257 -1.966 1.00 95.94 182 ILE A CA 1
ATOM 1391 C C . ILE A 1 182 ? 28.739 0.749 -1.310 1.00 95.94 182 ILE A C 1
ATOM 1393 O O . ILE A 1 182 ? 27.691 0.728 -1.950 1.00 95.94 182 ILE A O 1
ATOM 1397 N N . GLY A 1 183 ? 28.818 0.347 -0.044 1.00 96.00 183 GLY A N 1
ATOM 1398 C CA . GLY A 1 183 ? 27.682 -0.037 0.791 1.00 96.00 183 GLY A CA 1
ATOM 1399 C C . GLY A 1 183 ? 27.375 1.038 1.831 1.00 96.00 183 GLY A C 1
ATOM 1400 O O . GLY A 1 183 ? 28.262 1.451 2.581 1.00 96.00 183 GLY A O 1
ATOM 1401 N N . LEU A 1 184 ? 26.119 1.477 1.879 1.00 96.44 184 LEU A N 1
ATOM 1402 C CA . LEU A 1 184 ? 25.610 2.518 2.771 1.00 96.44 184 LEU A CA 1
ATOM 1403 C C . LEU A 1 184 ? 24.538 1.926 3.692 1.00 96.44 184 LEU A C 1
ATOM 1405 O O . LEU A 1 184 ? 23.506 1.450 3.216 1.00 96.44 184 LEU A O 1
ATOM 1409 N N . PHE A 1 185 ? 24.762 1.959 5.007 1.00 95.06 185 PHE A N 1
ATOM 1410 C CA . PHE A 1 185 ? 23.814 1.423 5.986 1.00 95.06 185 PHE A CA 1
ATOM 1411 C C . PHE A 1 185 ? 22.515 2.230 5.996 1.00 95.06 185 PHE A C 1
ATOM 1413 O O . PHE A 1 185 ? 22.525 3.440 6.219 1.00 95.06 185 PHE A O 1
ATOM 1420 N N . LYS A 1 186 ? 21.367 1.559 5.844 1.00 94.00 186 LYS A N 1
ATOM 1421 C CA . LYS A 1 186 ? 20.061 2.233 5.915 1.00 94.00 186 LYS A CA 1
ATOM 1422 C C . LYS A 1 186 ? 19.806 2.860 7.282 1.00 94.00 186 LYS A C 1
ATOM 1424 O O . LYS A 1 186 ? 19.208 3.926 7.348 1.00 94.00 186 LYS A O 1
ATOM 1429 N N . LEU A 1 187 ? 20.301 2.246 8.358 1.00 92.44 187 LEU A N 1
ATOM 1430 C CA . LEU A 1 187 ? 20.192 2.802 9.712 1.00 92.44 187 LEU A CA 1
ATOM 1431 C C . LEU A 1 187 ? 20.810 4.203 9.835 1.00 92.44 187 LEU A C 1
ATOM 1433 O O . LEU A 1 187 ? 20.271 5.027 10.573 1.00 92.44 187 LEU A O 1
ATOM 1437 N N . ASP A 1 188 ? 21.881 4.480 9.090 1.00 95.94 188 ASP A N 1
ATOM 1438 C CA . ASP A 1 188 ? 22.563 5.778 9.085 1.00 95.94 188 ASP A CA 1
ATOM 1439 C C . ASP A 1 188 ? 21.939 6.730 8.054 1.00 95.94 188 ASP A C 1
ATOM 1441 O O . ASP A 1 188 ? 21.737 7.916 8.322 1.00 95.94 188 ASP A O 1
ATOM 1445 N N . LEU A 1 189 ? 21.538 6.197 6.896 1.00 96.44 189 LEU A N 1
ATOM 1446 C CA . LEU A 1 189 ? 20.870 6.965 5.846 1.00 96.44 189 LEU A CA 1
ATOM 1447 C C . LEU A 1 189 ? 19.481 7.487 6.250 1.00 96.44 189 LEU A C 1
ATOM 1449 O O . LEU A 1 189 ? 19.049 8.514 5.736 1.00 96.44 189 LEU A O 1
ATOM 1453 N N . LEU A 1 190 ? 18.764 6.780 7.127 1.00 95.19 190 LEU A N 1
ATOM 1454 C CA . LEU A 1 190 ? 17.396 7.126 7.540 1.00 95.19 190 LEU A CA 1
ATOM 1455 C C . LEU A 1 190 ? 17.334 8.025 8.783 1.00 95.19 190 LEU A C 1
ATOM 1457 O O . LEU A 1 190 ? 16.242 8.335 9.263 1.00 95.19 190 LEU A O 1
ATOM 1461 N N . GLN A 1 191 ? 18.481 8.470 9.297 1.00 94.44 191 GLN A N 1
ATOM 1462 C CA . GLN A 1 191 ? 18.530 9.480 10.351 1.00 94.44 191 GLN A CA 1
ATOM 1463 C C . GLN A 1 191 ? 17.976 10.830 9.853 1.00 94.44 191 GLN A C 1
ATOM 1465 O O . GLN A 1 191 ? 18.018 11.108 8.653 1.00 94.44 191 GLN A O 1
ATOM 1470 N N . PRO A 1 192 ? 17.509 11.724 10.755 1.00 92.44 192 PRO A N 1
ATOM 1471 C CA . PRO A 1 192 ? 17.051 13.066 10.375 1.00 92.44 192 PRO A CA 1
ATOM 1472 C C . PRO A 1 192 ? 18.075 13.859 9.549 1.00 92.44 192 PRO A C 1
ATOM 1474 O O . PRO A 1 192 ? 17.699 14.640 8.678 1.00 92.44 192 PRO A O 1
ATOM 1477 N N . THR A 1 193 ? 19.362 13.624 9.815 1.00 94.50 193 THR A N 1
ATOM 1478 C CA . THR A 1 193 ? 20.476 14.024 8.955 1.00 94.50 193 THR A CA 1
ATOM 1479 C C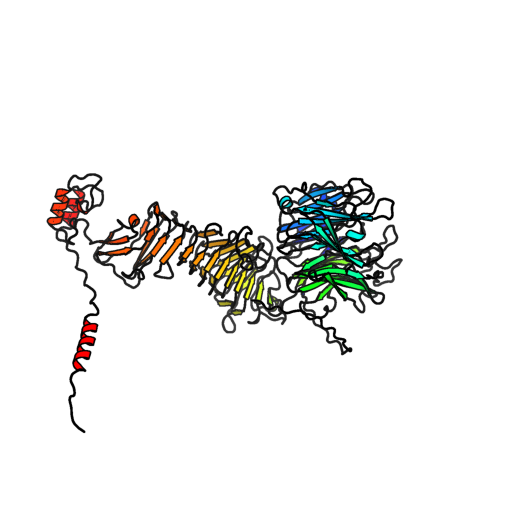 . THR A 1 193 ? 21.171 12.746 8.491 1.00 94.50 193 THR A C 1
ATOM 1481 O O . THR A 1 193 ? 21.829 12.119 9.324 1.00 94.50 193 THR A O 1
ATOM 1484 N N . PRO A 1 194 ? 21.035 12.346 7.215 1.00 96.69 194 PRO A N 1
ATOM 1485 C CA . PRO A 1 194 ? 21.661 11.127 6.714 1.00 96.69 194 PRO A CA 1
ATOM 1486 C C . PRO A 1 194 ? 23.187 11.158 6.887 1.00 96.69 194 PRO A C 1
ATOM 1488 O O . PRO A 1 194 ? 23.828 12.160 6.561 1.00 96.69 194 PRO A O 1
ATOM 1491 N N . ASP A 1 195 ? 23.763 10.064 7.389 1.00 95.44 195 ASP A N 1
ATOM 1492 C CA . ASP A 1 195 ? 25.212 9.893 7.548 1.00 95.44 195 ASP A CA 1
ATOM 1493 C C . ASP A 1 195 ? 25.741 8.797 6.608 1.00 95.44 195 ASP A C 1
ATOM 1495 O O . ASP A 1 195 ? 25.128 7.746 6.430 1.00 95.44 195 ASP A O 1
ATOM 1499 N N . VAL A 1 196 ? 26.895 9.059 5.993 1.00 96.00 196 VAL A N 1
ATOM 1500 C CA . VAL A 1 196 ? 27.613 8.146 5.084 1.00 96.00 196 VAL A CA 1
ATOM 1501 C C . VAL A 1 196 ? 29.051 7.880 5.544 1.00 96.00 196 VAL A C 1
ATOM 1503 O O . VAL A 1 196 ? 29.842 7.270 4.823 1.00 96.00 196 VAL A O 1
ATOM 1506 N N . SER A 1 197 ? 29.428 8.354 6.734 1.00 94.94 197 SER A N 1
ATOM 1507 C CA . SER A 1 197 ? 30.779 8.214 7.287 1.00 94.94 197 SER A CA 1
ATOM 1508 C C . SER A 1 197 ? 31.164 6.756 7.574 1.00 94.94 197 SER A C 1
ATOM 1510 O O . SER A 1 197 ? 32.341 6.403 7.503 1.00 94.94 197 SER A O 1
ATOM 1512 N N . THR A 1 198 ? 30.169 5.903 7.823 1.00 92.81 198 THR A N 1
ATOM 1513 C CA . THR A 1 198 ? 30.277 4.465 8.118 1.00 92.81 198 THR A CA 1
ATOM 1514 C C . THR A 1 198 ? 30.282 3.579 6.869 1.00 92.81 198 THR A C 1
ATOM 1516 O O . THR A 1 198 ? 30.251 2.352 6.992 1.00 92.81 198 THR A O 1
ATOM 1519 N N . LYS A 1 199 ? 30.307 4.170 5.666 1.00 94.25 199 LYS A N 1
ATOM 1520 C CA . LYS A 1 199 ? 30.250 3.419 4.407 1.00 94.25 199 LYS A CA 1
ATOM 1521 C C . LYS A 1 199 ? 31.347 2.358 4.306 1.00 94.25 199 LYS A C 1
ATOM 1523 O O . LYS A 1 199 ? 32.482 2.562 4.743 1.00 94.25 199 LYS A O 1
ATOM 1528 N N . VAL A 1 200 ? 31.024 1.263 3.631 1.00 93.94 200 VAL A N 1
ATOM 1529 C CA . VAL A 1 200 ? 31.993 0.238 3.228 1.00 93.94 200 VAL A CA 1
ATOM 1530 C C . VAL A 1 200 ? 32.336 0.463 1.763 1.00 93.94 200 VAL A C 1
ATOM 1532 O O . VAL A 1 200 ? 31.433 0.503 0.936 1.00 93.94 200 VAL A O 1
ATOM 1535 N N . GLN A 1 201 ? 33.619 0.610 1.436 1.00 92.31 201 GLN A N 1
ATOM 1536 C CA . GLN A 1 201 ? 34.083 0.865 0.071 1.00 92.31 201 GLN A CA 1
ATOM 1537 C C . GLN A 1 201 ? 35.127 -0.172 -0.343 1.00 92.31 201 GLN A C 1
ATOM 1539 O O . GLN A 1 201 ? 36.049 -0.478 0.416 1.00 92.31 201 GLN A O 1
ATOM 1544 N N . PHE A 1 202 ? 34.962 -0.707 -1.548 1.00 91.94 202 PHE A N 1
ATOM 1545 C CA . PHE A 1 202 ? 35.916 -1.576 -2.223 1.00 91.94 202 PHE A CA 1
ATOM 1546 C C . PHE A 1 202 ? 36.323 -0.903 -3.528 1.00 91.94 202 PHE A C 1
ATOM 1548 O O . PHE A 1 202 ? 35.469 -0.648 -4.375 1.00 91.94 202 PHE A O 1
ATOM 1555 N N . GLU A 1 203 ? 37.612 -0.642 -3.687 1.00 90.19 203 GLU A N 1
ATOM 1556 C CA . GLU A 1 203 ? 38.199 -0.072 -4.901 1.00 90.19 203 GLU A CA 1
ATOM 1557 C C . GLU A 1 203 ? 38.933 -1.163 -5.682 1.00 90.19 203 GLU A C 1
ATOM 1559 O O . GLU A 1 203 ? 39.412 -2.139 -5.096 1.00 90.19 203 GLU A O 1
ATOM 1564 N N . ASP A 1 204 ? 38.977 -1.012 -7.007 1.00 83.62 204 ASP A N 1
ATOM 1565 C CA . ASP A 1 204 ? 39.737 -1.867 -7.924 1.00 83.62 204 ASP A CA 1
ATOM 1566 C C . ASP A 1 204 ? 39.562 -3.377 -7.724 1.00 83.62 204 ASP A C 1
ATOM 1568 O O . ASP A 1 204 ? 40.493 -4.180 -7.863 1.00 83.62 204 ASP A O 1
ATOM 1572 N N . VAL A 1 205 ? 38.329 -3.801 -7.444 1.00 90.50 205 VAL A N 1
ATOM 1573 C CA . VAL A 1 205 ? 37.995 -5.219 -7.351 1.00 90.50 205 VAL A CA 1
ATOM 1574 C C . VAL A 1 205 ? 38.270 -5.870 -8.711 1.00 90.50 205 VAL A C 1
ATOM 1576 O O . VAL A 1 205 ? 37.697 -5.447 -9.722 1.00 90.50 205 VAL A O 1
ATOM 1579 N N . PRO A 1 206 ? 39.125 -6.910 -8.781 1.00 88.25 206 PRO A N 1
ATOM 1580 C CA . PRO A 1 206 ? 39.472 -7.525 -10.055 1.00 88.25 206 PRO A CA 1
ATOM 1581 C C . PRO A 1 206 ? 38.243 -8.099 -10.768 1.00 88.25 206 PRO A C 1
ATOM 1583 O O . PRO A 1 206 ? 37.401 -8.744 -10.139 1.00 88.25 206 PRO A O 1
ATOM 1586 N N . GLN A 1 207 ? 38.188 -7.986 -12.100 1.00 84.56 207 GLN A N 1
ATOM 1587 C CA . GLN A 1 207 ? 37.098 -8.575 -12.900 1.00 84.56 207 GLN A CA 1
ATOM 1588 C C . GLN A 1 207 ? 36.941 -10.084 -12.696 1.00 84.56 207 GLN A C 1
ATOM 1590 O O . GLN A 1 207 ? 35.833 -10.606 -12.735 1.00 84.56 207 GLN A O 1
ATOM 1595 N N . ALA A 1 208 ? 38.032 -10.799 -12.413 1.00 83.56 208 ALA A N 1
ATOM 1596 C CA . ALA A 1 208 ? 37.974 -12.225 -12.090 1.00 83.56 208 ALA A CA 1
ATOM 1597 C C . ALA A 1 208 ? 37.149 -12.530 -10.820 1.00 83.56 208 ALA A C 1
ATOM 1599 O O . ALA A 1 208 ? 36.760 -13.677 -10.601 1.00 83.56 208 ALA A O 1
ATOM 1600 N N . VAL A 1 209 ? 36.897 -11.524 -9.978 1.00 86.81 209 VAL A N 1
ATOM 1601 C CA . VAL A 1 209 ? 36.120 -11.631 -8.742 1.00 86.81 209 VAL A CA 1
ATOM 1602 C C . VAL A 1 209 ? 34.700 -11.094 -8.939 1.00 86.81 209 VAL A C 1
ATOM 1604 O O . VAL A 1 209 ? 33.743 -11.811 -8.664 1.00 86.81 209 VAL A O 1
ATOM 1607 N N . ALA A 1 210 ? 34.563 -9.861 -9.430 1.00 86.81 210 ALA A N 1
ATOM 1608 C CA . ALA A 1 210 ? 33.276 -9.162 -9.510 1.00 86.81 210 ALA A CA 1
ATOM 1609 C C . ALA A 1 210 ? 32.566 -9.271 -10.874 1.00 86.81 210 ALA A C 1
ATOM 1611 O O . ALA A 1 210 ? 31.374 -8.984 -10.968 1.00 86.81 210 ALA A O 1
ATOM 1612 N N . GLY A 1 211 ? 33.280 -9.687 -11.922 1.00 87.56 211 GLY A N 1
ATOM 1613 C CA . GLY A 1 211 ? 32.857 -9.533 -13.313 1.00 87.56 211 GLY A CA 1
ATOM 1614 C C . GLY A 1 211 ? 33.082 -8.112 -13.851 1.00 87.56 211 GLY A C 1
ATOM 1615 O O . GLY A 1 211 ? 33.799 -7.308 -13.259 1.00 87.56 211 GLY A O 1
ATOM 1616 N N . THR A 1 212 ? 32.496 -7.815 -15.011 1.00 83.81 212 THR A N 1
ATOM 1617 C CA . THR A 1 212 ? 32.479 -6.509 -15.675 1.00 83.81 212 THR A CA 1
ATOM 1618 C C . THR A 1 212 ? 31.078 -5.892 -15.596 1.00 83.81 212 THR A C 1
ATOM 1620 O O . THR A 1 212 ? 30.092 -6.522 -15.977 1.00 83.81 212 THR A O 1
ATOM 1623 N N . HIS A 1 213 ? 30.968 -4.649 -15.125 1.00 87.56 213 HIS A N 1
ATOM 1624 C CA . HIS A 1 213 ? 29.685 -3.955 -14.907 1.00 87.56 213 HIS A CA 1
ATOM 1625 C C . HIS A 1 213 ? 28.719 -4.743 -13.990 1.00 87.56 213 HIS A C 1
ATOM 1627 O O . HIS A 1 213 ? 27.664 -5.192 -14.451 1.00 87.56 213 HIS A O 1
ATOM 1633 N N . PRO A 1 214 ? 29.079 -4.989 -12.715 1.00 91.50 214 PRO A N 1
ATOM 1634 C CA . PRO A 1 214 ? 28.246 -5.771 -11.804 1.00 91.50 214 PRO A CA 1
ATOM 1635 C C . PRO A 1 214 ? 26.879 -5.108 -11.600 1.00 91.50 214 PRO A C 1
ATOM 1637 O O . PRO A 1 214 ? 26.805 -4.002 -11.083 1.00 91.50 214 PRO A O 1
ATOM 1640 N N . GLN A 1 215 ? 25.794 -5.767 -12.003 1.00 93.12 215 GLN A N 1
ATOM 1641 C CA . GLN A 1 215 ? 24.434 -5.298 -11.743 1.00 93.12 215 GLN A CA 1
ATOM 1642 C C . GLN A 1 215 ? 24.044 -5.653 -10.322 1.00 93.12 215 GLN A C 1
ATOM 1644 O O . GLN A 1 215 ? 24.015 -6.832 -9.972 1.00 93.12 215 GLN A O 1
ATOM 1649 N N . LEU A 1 216 ? 23.727 -4.643 -9.520 1.00 94.25 216 LEU A N 1
ATOM 1650 C CA . LEU A 1 216 ? 23.278 -4.849 -8.152 1.00 94.25 216 LEU A CA 1
ATOM 1651 C C . LEU A 1 216 ? 21.816 -5.279 -8.096 1.00 94.25 216 LEU A C 1
ATOM 1653 O O . LEU A 1 216 ? 20.977 -4.880 -8.915 1.00 94.25 216 LEU A O 1
ATOM 1657 N N . VAL A 1 217 ? 21.529 -6.102 -7.093 1.00 94.56 217 VAL A N 1
ATOM 1658 C CA . VAL A 1 217 ? 20.199 -6.648 -6.854 1.00 94.56 217 VAL A CA 1
ATOM 1659 C C . VAL A 1 217 ? 19.290 -5.623 -6.185 1.00 94.56 217 VAL A C 1
ATOM 1661 O O . VAL A 1 217 ? 19.681 -4.928 -5.248 1.00 94.56 217 VAL A O 1
ATOM 1664 N N . VAL A 1 218 ? 18.051 -5.559 -6.668 1.00 94.12 218 VAL A N 1
ATOM 1665 C CA . VAL A 1 218 ? 16.920 -4.995 -5.930 1.00 94.12 218 VAL A CA 1
ATOM 1666 C C . VAL A 1 218 ? 16.255 -6.140 -5.171 1.00 94.12 218 VAL A C 1
ATOM 1668 O O . VAL A 1 218 ? 15.673 -7.042 -5.780 1.00 94.12 218 VAL A O 1
ATOM 1671 N N . ASP A 1 219 ? 16.394 -6.116 -3.847 1.00 90.81 219 ASP A N 1
ATOM 1672 C CA . ASP A 1 219 ? 15.836 -7.087 -2.910 1.00 90.81 219 ASP A CA 1
ATOM 1673 C C . ASP A 1 219 ? 14.863 -6.380 -1.958 1.00 90.81 219 ASP A C 1
ATOM 1675 O O . ASP A 1 219 ? 15.255 -5.634 -1.059 1.00 90.81 219 ASP A O 1
ATOM 1679 N N . THR A 1 220 ? 13.570 -6.614 -2.181 1.00 82.25 220 THR A N 1
ATOM 1680 C CA . THR A 1 220 ? 12.470 -6.066 -1.372 1.00 82.25 220 THR A CA 1
ATOM 1681 C C . THR A 1 220 ? 12.086 -6.973 -0.200 1.00 82.25 220 THR A C 1
ATOM 1683 O O . THR A 1 220 ? 11.161 -6.662 0.563 1.00 82.25 220 THR A O 1
ATOM 1686 N N . SER A 1 221 ? 12.767 -8.112 -0.039 1.00 80.06 221 SER A N 1
ATOM 1687 C CA . SER A 1 221 ? 12.466 -9.068 1.017 1.00 80.06 221 SER A CA 1
ATOM 1688 C C . SER A 1 221 ? 12.762 -8.477 2.406 1.00 80.06 221 SER A C 1
ATOM 1690 O O . SER A 1 221 ? 13.574 -7.561 2.546 1.00 80.06 221 SER A O 1
ATOM 1692 N N . PRO A 1 222 ? 12.107 -8.980 3.470 1.00 72.25 222 PRO A N 1
ATOM 1693 C CA . PRO A 1 222 ? 12.406 -8.556 4.840 1.00 72.25 222 PRO A CA 1
ATOM 1694 C C . PRO A 1 222 ? 13.776 -9.045 5.329 1.00 72.25 222 PRO A C 1
ATOM 1696 O O . PRO A 1 222 ? 14.169 -8.748 6.457 1.00 72.25 222 PRO A O 1
ATOM 1699 N N . TYR A 1 223 ? 14.481 -9.848 4.532 1.00 76.44 223 TYR A N 1
ATOM 1700 C CA . TYR A 1 223 ? 15.707 -10.502 4.946 1.00 76.44 223 TYR A CA 1
ATOM 1701 C C . TYR A 1 223 ? 16.922 -9.622 4.635 1.00 76.44 223 TYR A C 1
ATOM 1703 O O . TYR A 1 223 ? 16.986 -8.927 3.624 1.00 76.44 223 TYR A O 1
ATOM 1711 N N . GLY A 1 224 ? 17.878 -9.619 5.562 1.00 73.19 224 GLY A N 1
ATOM 1712 C CA . GLY A 1 224 ? 19.169 -8.957 5.398 1.00 73.19 224 GLY A CA 1
ATOM 1713 C C . GLY A 1 224 ? 20.234 -9.883 4.810 1.00 73.19 224 GLY A C 1
ATOM 1714 O O . GLY A 1 224 ? 19.947 -11.015 4.410 1.00 73.19 224 GLY A O 1
ATOM 1715 N N . GLY A 1 225 ? 21.485 -9.421 4.801 1.00 82.31 225 GLY A N 1
ATOM 1716 C CA . GLY A 1 225 ? 22.636 -10.205 4.368 1.00 82.31 225 GLY A CA 1
ATOM 1717 C C . GLY A 1 225 ? 23.514 -9.502 3.337 1.00 82.31 225 GLY A C 1
ATOM 1718 O O . GLY A 1 225 ? 23.422 -8.298 3.094 1.00 82.31 225 GLY A O 1
ATOM 1719 N N . ASN A 1 226 ? 24.402 -10.284 2.725 1.00 86.69 226 ASN A N 1
ATOM 1720 C CA . ASN A 1 226 ? 25.295 -9.787 1.683 1.00 86.69 226 ASN A CA 1
ATOM 1721 C C . ASN A 1 226 ? 24.487 -9.303 0.473 1.00 86.69 226 ASN A C 1
ATOM 1723 O O . ASN A 1 226 ? 23.512 -9.937 0.068 1.00 86.69 226 ASN A O 1
ATOM 1727 N N . MET A 1 227 ? 24.938 -8.211 -0.136 1.00 91.38 227 MET A N 1
ATOM 1728 C CA . MET A 1 227 ? 24.430 -7.794 -1.435 1.00 91.38 227 MET A CA 1
ATOM 1729 C C . MET A 1 227 ? 24.893 -8.779 -2.503 1.00 91.38 227 MET A C 1
ATOM 1731 O O . MET A 1 227 ? 26.000 -9.305 -2.436 1.00 91.38 227 MET A O 1
ATOM 1735 N N . MET A 1 228 ? 24.054 -9.018 -3.500 1.00 91.25 228 MET A N 1
ATOM 1736 C CA . MET A 1 228 ? 24.378 -9.866 -4.639 1.00 91.25 228 MET A CA 1
ATOM 1737 C C . MET A 1 228 ? 24.550 -9.012 -5.891 1.00 91.25 228 MET A C 1
ATOM 1739 O O . MET A 1 228 ? 23.954 -7.940 -6.016 1.00 91.25 228 MET A O 1
ATOM 1743 N N . SER A 1 229 ? 25.327 -9.512 -6.846 1.00 91.12 229 SER A N 1
ATOM 1744 C CA . SER A 1 229 ? 25.379 -8.950 -8.192 1.00 91.12 229 SER A CA 1
ATOM 1745 C C . SER A 1 229 ? 25.415 -10.026 -9.269 1.00 91.12 229 SER A C 1
ATOM 1747 O O . SER A 1 229 ? 25.970 -11.108 -9.055 1.00 91.12 229 SER A O 1
ATOM 1749 N N . LEU A 1 230 ? 24.843 -9.727 -10.441 1.00 91.00 230 LEU A N 1
ATOM 1750 C CA . LEU A 1 230 ? 25.102 -10.486 -11.669 1.00 91.00 230 LEU A CA 1
ATOM 1751 C C . LEU A 1 230 ? 25.940 -9.670 -12.631 1.00 91.00 230 LEU A C 1
ATOM 1753 O O . LEU A 1 230 ? 25.798 -8.458 -12.757 1.00 91.00 230 LEU A O 1
ATOM 1757 N N . SER A 1 231 ? 26.807 -10.359 -13.353 1.00 89.88 231 SER A N 1
ATOM 1758 C CA . SER A 1 231 ? 27.740 -9.720 -14.258 1.00 89.88 231 SER A CA 1
ATOM 1759 C C . SER A 1 231 ? 28.143 -10.664 -15.386 1.00 89.88 231 SER A C 1
ATOM 1761 O O . SER A 1 231 ? 27.862 -11.864 -15.354 1.00 89.88 231 SER A O 1
ATOM 1763 N N . MET A 1 232 ? 28.814 -10.110 -16.388 1.00 86.31 232 MET A N 1
ATOM 1764 C CA . MET A 1 232 ? 29.579 -10.883 -17.360 1.00 86.31 232 MET A CA 1
ATOM 1765 C C . MET A 1 232 ? 31.031 -10.961 -16.894 1.00 86.31 232 MET A C 1
ATOM 1767 O O . MET A 1 232 ? 31.539 -10.019 -16.305 1.00 86.31 232 MET A O 1
ATOM 1771 N N . SER A 1 233 ? 31.743 -12.048 -17.177 1.00 82.56 233 SER A N 1
ATOM 1772 C CA . SER A 1 233 ? 33.115 -12.235 -16.687 1.00 82.56 233 SER A CA 1
ATOM 1773 C C . SER A 1 233 ? 34.134 -11.245 -17.267 1.00 82.56 233 SER A C 1
ATOM 1775 O O . SER A 1 233 ? 35.193 -11.044 -16.679 1.00 82.56 233 SER A O 1
ATOM 1777 N N . SER A 1 234 ? 33.861 -10.685 -18.449 1.00 78.12 234 SER A N 1
ATOM 1778 C CA . SER A 1 234 ? 34.802 -9.844 -19.197 1.00 78.12 234 SER A CA 1
ATOM 1779 C C . SER A 1 234 ? 34.107 -8.951 -20.224 1.00 78.12 234 SER A C 1
ATOM 1781 O O . SER A 1 234 ? 33.041 -9.281 -20.756 1.00 78.12 234 SER A O 1
ATOM 1783 N N . PHE A 1 235 ? 34.741 -7.815 -20.526 1.00 74.25 235 PHE A N 1
ATOM 1784 C CA . PHE A 1 235 ? 34.360 -6.953 -21.644 1.00 74.25 235 PHE A CA 1
ATOM 1785 C C . PHE A 1 235 ? 34.670 -7.663 -22.972 1.00 74.25 235 PHE A C 1
ATOM 1787 O O . PHE A 1 235 ? 35.700 -8.321 -23.099 1.00 74.25 235 PHE A O 1
ATOM 1794 N N . GLY A 1 236 ? 33.800 -7.550 -23.971 1.00 66.50 236 GLY A N 1
ATOM 1795 C CA . GLY A 1 236 ? 33.953 -8.256 -25.257 1.00 66.50 236 GLY A CA 1
ATOM 1796 C C . GLY A 1 236 ? 33.309 -9.653 -25.339 1.00 66.50 236 GLY A C 1
ATOM 1797 O O . GLY A 1 236 ? 33.427 -10.311 -26.371 1.00 66.50 236 GLY A O 1
ATOM 1798 N N . GLY A 1 237 ? 32.654 -10.115 -24.270 1.00 66.94 237 GLY A N 1
ATOM 1799 C CA . GLY A 1 237 ? 32.010 -11.427 -24.169 1.00 66.94 237 GLY A CA 1
ATOM 1800 C C . GLY A 1 237 ? 32.580 -12.233 -23.004 1.00 66.94 237 GLY A C 1
ATOM 1801 O O . GLY A 1 237 ? 33.629 -11.894 -22.462 1.00 66.94 237 GLY A O 1
ATOM 1802 N N . GLY A 1 238 ? 31.887 -13.291 -22.577 1.00 78.94 238 GLY A N 1
ATOM 1803 C CA . GLY A 1 238 ? 32.299 -14.066 -21.404 1.00 78.94 238 GLY A CA 1
ATOM 1804 C C . GLY A 1 238 ? 31.237 -15.031 -20.884 1.00 78.94 238 GLY A C 1
ATOM 1805 O O . GLY A 1 238 ? 30.283 -15.376 -21.590 1.00 78.94 238 GLY A O 1
ATOM 1806 N N . SER A 1 239 ? 31.418 -15.473 -19.643 1.00 82.88 239 SER A N 1
ATOM 1807 C CA . SER A 1 239 ? 30.415 -16.220 -18.888 1.00 82.88 239 SER A CA 1
ATOM 1808 C C . SER A 1 239 ? 29.612 -15.311 -17.963 1.00 82.88 239 SER A C 1
ATOM 1810 O O . SER A 1 239 ? 30.083 -14.252 -17.562 1.00 82.88 239 SER A O 1
ATOM 1812 N N . ILE A 1 240 ? 28.403 -15.737 -17.601 1.00 86.00 240 ILE A N 1
ATOM 1813 C CA . ILE A 1 240 ? 27.637 -15.094 -16.528 1.00 86.00 240 ILE A CA 1
ATOM 1814 C C . ILE A 1 240 ? 28.291 -15.458 -15.192 1.00 86.00 240 ILE A C 1
ATOM 1816 O O . ILE A 1 240 ? 28.582 -16.633 -14.943 1.00 86.00 240 ILE A O 1
ATOM 1820 N N . THR A 1 241 ? 28.507 -14.466 -14.336 1.00 86.56 241 THR A N 1
ATOM 1821 C CA . THR A 1 241 ? 29.090 -14.614 -12.998 1.00 86.56 241 THR A CA 1
ATOM 1822 C C . THR A 1 241 ? 28.205 -13.957 -11.950 1.00 86.56 241 THR A C 1
ATOM 1824 O O . THR A 1 241 ? 27.510 -12.982 -12.240 1.00 86.56 241 THR A O 1
ATOM 1827 N N . ARG A 1 242 ? 28.273 -14.470 -10.719 1.00 88.38 242 ARG A N 1
ATOM 1828 C CA . ARG A 1 242 ? 27.630 -13.875 -9.544 1.00 88.38 242 ARG A CA 1
ATOM 1829 C C . ARG A 1 242 ? 28.663 -13.602 -8.458 1.00 88.38 242 ARG A C 1
ATOM 1831 O O . ARG A 1 242 ? 29.467 -14.487 -8.144 1.00 88.38 242 ARG A O 1
ATOM 1838 N N . ALA A 1 243 ? 28.577 -12.431 -7.838 1.00 89.06 243 ALA A N 1
ATOM 1839 C CA . ALA A 1 243 ? 29.351 -12.106 -6.648 1.00 89.06 243 ALA A CA 1
ATOM 1840 C C . ALA A 1 243 ? 28.443 -11.774 -5.457 1.00 89.06 243 ALA A C 1
ATOM 1842 O O . ALA A 1 243 ? 27.365 -11.209 -5.633 1.00 89.06 243 ALA A O 1
ATOM 1843 N N . ASP A 1 244 ? 28.916 -12.114 -4.258 1.00 89.88 244 ASP A N 1
ATOM 1844 C CA . ASP A 1 244 ? 28.332 -11.682 -2.988 1.00 89.88 244 ASP A CA 1
ATOM 1845 C C . ASP A 1 244 ? 29.253 -10.643 -2.339 1.00 89.88 244 ASP A C 1
ATOM 1847 O O . ASP A 1 244 ? 30.462 -10.864 -2.223 1.00 89.88 244 ASP A O 1
ATOM 1851 N N . VAL A 1 245 ? 28.681 -9.527 -1.898 1.00 89.25 245 VAL A N 1
ATOM 1852 C CA . VAL A 1 245 ? 29.377 -8.367 -1.340 1.00 89.25 245 VAL A CA 1
ATOM 1853 C C . VAL A 1 245 ? 28.932 -8.167 0.106 1.00 89.25 245 VAL A C 1
ATOM 1855 O O . VAL A 1 245 ? 27.766 -7.888 0.390 1.00 89.25 245 VAL A O 1
ATOM 1858 N N . GLY A 1 246 ? 29.859 -8.369 1.039 1.00 86.75 246 GLY A N 1
ATOM 1859 C CA . GLY A 1 246 ? 29.584 -8.332 2.472 1.00 86.75 246 GLY A CA 1
ATOM 1860 C C . GLY A 1 246 ? 29.639 -6.929 3.066 1.00 86.75 246 GLY A C 1
ATOM 1861 O O . GLY A 1 246 ? 30.591 -6.190 2.825 1.00 86.75 246 GLY A O 1
ATOM 1862 N N . LEU A 1 247 ? 28.641 -6.598 3.891 1.00 81.19 247 LEU A N 1
ATOM 1863 C CA . LEU A 1 247 ? 28.565 -5.332 4.629 1.00 81.19 247 LEU A CA 1
ATOM 1864 C C . LEU A 1 247 ? 29.309 -5.403 5.976 1.00 81.19 247 LEU A C 1
ATOM 1866 O O . LEU A 1 247 ? 30.229 -4.638 6.232 1.00 81.19 247 LEU A O 1
ATOM 1870 N N . VAL A 1 248 ? 28.935 -6.359 6.835 1.00 77.81 248 VAL A N 1
ATOM 1871 C CA . VAL A 1 248 ? 29.453 -6.496 8.217 1.00 77.81 248 VAL A CA 1
ATOM 1872 C C . VAL A 1 248 ? 30.833 -7.157 8.263 1.00 77.81 248 VAL A C 1
ATOM 1874 O O . VAL A 1 248 ? 31.662 -6.855 9.118 1.00 77.81 248 VAL A O 1
ATOM 1877 N N . SER A 1 249 ? 31.088 -8.065 7.324 1.00 80.06 249 SER A N 1
ATOM 1878 C CA . SER A 1 249 ? 32.403 -8.644 7.073 1.00 80.06 249 SER A CA 1
ATOM 1879 C C . SER A 1 249 ? 32.765 -8.267 5.635 1.00 80.06 249 SER A C 1
ATOM 1881 O O . SER A 1 249 ? 32.295 -8.928 4.707 1.00 80.06 249 SER A O 1
ATOM 1883 N N . PRO A 1 250 ? 33.492 -7.152 5.432 1.00 80.88 250 PRO A N 1
ATOM 1884 C CA . PRO A 1 250 ? 33.746 -6.623 4.100 1.00 80.88 250 PRO A CA 1
ATOM 1885 C C . PRO A 1 250 ? 34.553 -7.592 3.238 1.00 80.88 250 PRO A C 1
ATOM 1887 O O . PRO A 1 250 ? 35.724 -7.855 3.505 1.00 80.88 250 PRO A O 1
ATOM 1890 N N . GLN A 1 251 ? 33.915 -8.132 2.205 1.00 84.19 251 GLN A N 1
ATOM 1891 C CA . GLN A 1 251 ? 34.521 -9.039 1.233 1.00 84.19 251 GLN A CA 1
ATOM 1892 C C . GLN A 1 251 ? 33.678 -9.092 -0.041 1.00 84.19 251 GLN A C 1
ATOM 1894 O O . GLN A 1 251 ? 32.456 -8.972 0.028 1.00 84.19 251 GLN A O 1
ATOM 1899 N N . VAL A 1 252 ? 34.327 -9.323 -1.182 1.00 83.06 252 VAL A N 1
ATOM 1900 C CA . VAL A 1 252 ? 33.661 -9.635 -2.452 1.00 83.06 252 VAL A CA 1
ATOM 1901 C C . VAL A 1 252 ? 34.023 -11.065 -2.829 1.00 83.06 252 VAL A C 1
ATOM 1903 O O . VAL A 1 252 ? 35.189 -11.368 -3.084 1.00 83.06 252 VAL A O 1
ATOM 1906 N N . ASN A 1 253 ? 33.030 -11.948 -2.849 1.00 83.88 253 ASN A N 1
ATOM 1907 C CA . ASN A 1 253 ? 33.219 -13.370 -3.107 1.00 83.88 253 ASN A CA 1
ATOM 1908 C C . ASN A 1 253 ? 32.612 -13.753 -4.455 1.00 83.88 253 ASN A C 1
ATOM 1910 O O . ASN A 1 253 ? 31.399 -13.665 -4.636 1.00 83.88 253 ASN A O 1
ATOM 1914 N N . ASN A 1 254 ? 33.442 -14.241 -5.381 1.00 80.12 254 ASN A N 1
ATOM 1915 C CA . ASN A 1 254 ? 32.953 -14.860 -6.610 1.00 80.12 254 ASN A CA 1
ATOM 1916 C C . ASN A 1 254 ? 32.336 -16.224 -6.278 1.00 80.12 254 ASN A C 1
ATOM 1918 O O . ASN A 1 254 ? 33.023 -17.120 -5.781 1.00 80.12 254 ASN A O 1
ATOM 1922 N N . THR A 1 255 ? 31.048 -16.384 -6.564 1.00 72.94 255 THR A N 1
ATOM 1923 C CA . THR A 1 255 ? 30.309 -17.629 -6.297 1.00 72.94 255 THR A CA 1
ATOM 1924 C C . THR A 1 255 ? 30.381 -18.630 -7.457 1.00 72.94 255 THR A C 1
ATOM 1926 O O . THR A 1 255 ? 29.953 -19.773 -7.308 1.00 72.94 255 THR A O 1
ATOM 1929 N N . GLY A 1 256 ? 30.990 -18.245 -8.586 1.00 65.88 256 GLY A N 1
ATOM 1930 C CA . GLY A 1 256 ? 31.320 -19.120 -9.709 1.00 65.88 256 GLY A CA 1
ATOM 1931 C C . GLY A 1 256 ? 30.929 -18.567 -11.084 1.00 65.88 256 GLY A C 1
ATOM 1932 O O . GLY A 1 256 ? 30.161 -17.617 -11.226 1.00 65.88 256 GLY A O 1
ATOM 1933 N N . THR A 1 257 ? 31.464 -19.208 -12.129 1.00 67.81 257 THR A N 1
ATOM 1934 C CA . THR A 1 257 ? 30.980 -19.078 -13.513 1.00 67.81 257 THR A CA 1
ATOM 1935 C C . THR A 1 257 ? 29.741 -19.947 -13.689 1.00 67.81 257 THR A C 1
ATOM 1937 O O . THR A 1 257 ? 29.801 -21.154 -13.471 1.00 67.81 257 THR A O 1
ATOM 1940 N N . LEU A 1 258 ? 28.640 -19.333 -14.111 1.00 67.12 258 LEU A N 1
ATOM 1941 C CA . LEU A 1 258 ? 27.319 -19.945 -14.080 1.00 67.12 258 LEU A CA 1
ATOM 1942 C C . LEU A 1 258 ? 26.821 -20.442 -15.450 1.00 67.12 258 LEU A C 1
ATOM 1944 O O . LEU A 1 258 ? 26.161 -21.474 -15.525 1.00 67.12 258 LEU A O 1
ATOM 1948 N N . TYR A 1 259 ? 27.143 -19.741 -16.544 1.00 68.56 259 TYR A N 1
ATOM 1949 C CA . TYR A 1 259 ? 26.710 -20.099 -17.906 1.00 68.56 259 TYR A CA 1
ATOM 1950 C C . TYR A 1 259 ? 27.661 -19.522 -18.966 1.00 68.56 259 TYR A C 1
ATOM 1952 O O . TYR A 1 259 ? 28.165 -18.413 -18.791 1.00 68.56 259 TYR A O 1
ATOM 1960 N N . ALA A 1 260 ? 27.910 -20.242 -20.067 1.00 57.50 260 ALA A N 1
ATOM 1961 C CA . ALA A 1 260 ? 28.873 -19.841 -21.098 1.00 57.50 260 ALA A CA 1
ATOM 1962 C C . ALA A 1 260 ? 28.207 -19.224 -22.345 1.00 57.50 260 ALA A C 1
ATOM 1964 O O . ALA A 1 260 ? 27.328 -19.830 -22.951 1.00 57.50 260 ALA A O 1
ATOM 1965 N N . ALA A 1 261 ? 28.736 -18.062 -22.749 1.00 63.09 261 ALA A N 1
ATOM 1966 C CA . ALA A 1 261 ? 28.517 -17.325 -23.996 1.00 63.09 261 ALA A CA 1
ATOM 1967 C C . ALA A 1 261 ? 27.158 -16.616 -24.159 1.00 63.09 261 ALA A C 1
ATOM 1969 O O . ALA A 1 261 ? 26.121 -17.197 -24.496 1.00 63.09 261 ALA A O 1
ATOM 1970 N N . ALA A 1 262 ? 27.189 -15.296 -23.992 1.00 62.69 262 ALA A N 1
ATOM 1971 C CA . ALA A 1 262 ? 26.248 -14.391 -24.640 1.00 62.69 262 ALA A CA 1
ATOM 1972 C C . ALA A 1 262 ? 26.835 -13.952 -25.990 1.00 62.69 262 ALA A C 1
ATOM 1974 O O . ALA A 1 262 ? 28.021 -13.631 -26.085 1.00 62.69 262 ALA A O 1
ATOM 1975 N N . THR A 1 263 ? 26.026 -14.024 -27.042 1.00 78.19 263 THR A N 1
ATOM 1976 C CA . THR A 1 263 ? 26.389 -13.590 -28.392 1.00 78.19 263 THR A CA 1
ATOM 1977 C C . THR A 1 263 ? 26.073 -12.109 -28.536 1.00 78.19 263 THR A C 1
ATOM 1979 O O . THR A 1 263 ? 25.037 -11.646 -28.063 1.00 78.19 263 THR A O 1
ATOM 1982 N N . GLN A 1 264 ? 26.978 -11.366 -29.173 1.00 87.69 264 GLN A N 1
ATOM 1983 C CA . GLN A 1 264 ? 26.791 -9.944 -29.441 1.00 87.69 264 GLN A CA 1
ATOM 1984 C C . GLN A 1 264 ? 25.517 -9.731 -30.263 1.00 87.69 264 GLN A C 1
ATOM 1986 O O . GLN A 1 264 ? 25.465 -10.248 -31.383 1.00 87.69 264 GLN A O 1
ATOM 1991 N N . PRO A 1 265 ? 24.524 -8.970 -29.770 1.00 91.19 265 PRO A N 1
ATOM 1992 C CA . PRO A 1 265 ? 23.361 -8.639 -30.574 1.00 91.19 265 PRO A CA 1
ATOM 1993 C C . PRO A 1 265 ? 23.794 -7.836 -31.816 1.00 91.19 265 PRO A C 1
ATOM 1995 O O . PRO A 1 265 ? 24.662 -6.957 -31.717 1.00 91.19 265 PRO A O 1
ATOM 1998 N N . PRO A 1 266 ? 23.227 -8.122 -33.001 1.00 92.44 266 PRO A N 1
ATOM 1999 C CA . PRO A 1 266 ? 23.465 -7.307 -34.184 1.00 92.44 266 PRO A CA 1
ATOM 2000 C C . PRO A 1 266 ? 22.839 -5.916 -34.018 1.00 92.44 266 PRO A C 1
ATOM 2002 O O . PRO A 1 266 ? 21.943 -5.709 -33.198 1.00 92.44 266 PRO A O 1
ATOM 2005 N N . THR A 1 267 ? 23.275 -4.960 -34.840 1.00 92.38 267 THR A N 1
ATOM 2006 C CA . THR A 1 267 ? 22.562 -3.684 -34.978 1.00 92.38 267 THR A CA 1
ATOM 2007 C C . THR A 1 267 ? 21.149 -3.916 -35.513 1.00 92.38 267 THR A C 1
ATOM 2009 O O . THR A 1 267 ? 20.890 -4.882 -36.238 1.00 92.38 267 THR A O 1
ATOM 2012 N N . VAL A 1 268 ? 20.221 -3.034 -35.154 1.00 92.19 268 VAL A N 1
ATOM 2013 C CA . VAL A 1 268 ? 18.798 -3.186 -35.453 1.00 92.19 268 VAL A CA 1
ATOM 2014 C C . VAL A 1 268 ? 18.364 -2.268 -36.588 1.00 92.19 268 VAL A C 1
ATOM 2016 O O . VAL A 1 268 ? 18.806 -1.125 -36.718 1.00 92.19 268 VAL A O 1
ATOM 2019 N N . VAL A 1 269 ? 17.510 -2.808 -37.455 1.00 91.06 269 VAL A N 1
ATOM 2020 C CA . VAL A 1 269 ? 16.982 -2.111 -38.631 1.00 91.06 269 VAL A CA 1
ATOM 2021 C C . VAL A 1 269 ? 15.686 -1.378 -38.294 1.00 91.06 269 VAL A C 1
ATOM 2023 O O . VAL A 1 269 ? 14.944 -1.794 -37.408 1.00 91.06 269 VAL A O 1
ATOM 2026 N N . GLN A 1 270 ? 15.403 -0.322 -39.049 1.00 91.12 270 GLN A N 1
ATOM 2027 C CA . GLN A 1 270 ? 14.167 0.466 -39.009 1.00 91.12 270 GLN A CA 1
ATOM 2028 C C . GLN A 1 270 ? 13.695 0.748 -40.454 1.00 91.12 270 GLN A C 1
ATOM 2030 O O . GLN A 1 270 ? 14.457 0.485 -41.393 1.00 91.12 270 GLN A O 1
ATOM 2035 N N . PRO A 1 271 ? 12.472 1.258 -40.684 1.00 91.06 271 PRO A N 1
ATOM 2036 C CA . PRO A 1 271 ? 12.014 1.673 -42.004 1.00 91.06 271 PRO A CA 1
ATOM 2037 C C . PRO A 1 271 ? 12.875 2.781 -42.602 1.00 91.06 271 PRO A C 1
ATOM 2039 O O . PRO A 1 271 ? 13.252 3.742 -41.933 1.00 91.06 271 PRO A O 1
ATOM 2042 N N . GLY A 1 272 ? 13.122 2.656 -43.905 1.00 81.62 272 GLY A N 1
ATOM 2043 C CA . GLY A 1 272 ? 14.137 3.444 -44.596 1.00 81.62 272 GLY A CA 1
ATOM 2044 C C . GLY A 1 272 ? 15.521 2.838 -44.373 1.00 81.62 272 GLY A C 1
ATOM 2045 O O . GLY A 1 272 ? 15.905 2.519 -43.253 1.00 81.62 272 GLY A O 1
ATOM 2046 N N . ALA A 1 273 ? 16.282 2.635 -45.452 1.00 65.12 273 ALA A N 1
ATOM 2047 C CA . ALA A 1 273 ? 17.685 2.262 -45.294 1.00 65.12 273 ALA A CA 1
ATOM 2048 C C . ALA A 1 273 ? 18.398 3.388 -44.523 1.00 65.12 273 ALA A C 1
ATOM 2050 O O . ALA A 1 273 ? 18.160 4.554 -44.862 1.00 65.12 273 ALA A O 1
ATOM 2051 N N . PRO A 1 274 ? 19.248 3.081 -43.521 1.00 69.94 274 PRO A N 1
ATOM 2052 C CA . PRO A 1 274 ? 20.026 4.126 -42.869 1.00 69.94 274 PRO A CA 1
ATOM 2053 C C . PRO A 1 274 ? 20.871 4.844 -43.923 1.00 69.94 274 PRO A C 1
ATOM 2055 O O . PRO A 1 274 ? 21.351 4.221 -44.877 1.00 69.94 274 PRO A O 1
ATOM 2058 N N . ALA A 1 275 ? 21.063 6.150 -43.764 1.00 63.62 275 ALA A N 1
ATOM 2059 C CA . ALA A 1 275 ? 21.961 6.889 -44.638 1.00 63.62 275 ALA A CA 1
ATOM 2060 C C . ALA A 1 275 ? 23.418 6.425 -44.447 1.00 63.62 275 ALA A C 1
ATOM 2062 O O . ALA A 1 275 ? 24.208 6.492 -45.392 1.00 63.62 275 ALA A O 1
ATOM 2063 N N . VAL A 1 276 ? 23.766 5.945 -43.244 1.00 76.38 276 VAL A N 1
ATOM 2064 C CA . VAL A 1 276 ? 25.117 5.548 -42.833 1.00 76.38 276 VAL A CA 1
ATOM 2065 C C . VAL A 1 276 ? 25.131 4.287 -41.950 1.00 76.38 276 VAL A C 1
ATOM 2067 O O . VAL A 1 276 ? 25.816 3.331 -42.317 1.00 76.38 276 VAL A O 1
ATOM 2070 N N . GLN A 1 277 ? 24.424 4.247 -40.807 1.00 84.31 277 GLN A N 1
ATOM 2071 C CA . GLN A 1 277 ? 24.458 3.108 -39.863 1.00 84.31 277 GLN A CA 1
ATOM 2072 C C . GLN A 1 277 ? 23.103 2.761 -39.221 1.00 84.31 277 GLN A C 1
ATOM 2074 O O . GLN A 1 277 ? 22.328 3.629 -38.821 1.00 84.31 277 GLN A O 1
ATOM 2079 N N . ASN A 1 278 ? 22.860 1.457 -39.054 1.00 89.75 278 ASN A N 1
ATOM 2080 C CA . ASN A 1 278 ? 21.762 0.923 -38.240 1.00 89.75 278 ASN A CA 1
ATOM 2081 C C . ASN A 1 278 ? 21.907 1.328 -36.763 1.00 89.75 278 ASN A C 1
ATOM 2083 O O . ASN A 1 278 ? 23.022 1.544 -36.292 1.00 89.75 278 ASN A O 1
ATOM 2087 N N . LEU A 1 279 ? 20.788 1.355 -36.038 1.00 90.19 279 LEU A N 1
ATOM 2088 C CA . LEU A 1 279 ? 20.749 1.597 -34.593 1.00 90.19 279 LEU A CA 1
ATOM 2089 C C . LEU A 1 279 ? 21.492 0.492 -33.828 1.00 90.19 279 LEU A C 1
ATOM 2091 O O . LEU A 1 279 ? 21.383 -0.691 -34.160 1.00 90.19 279 LEU A O 1
ATOM 2095 N N . GLU A 1 280 ? 22.234 0.848 -32.783 1.00 90.69 280 GLU A N 1
ATOM 2096 C CA . GLU A 1 280 ? 22.868 -0.142 -31.908 1.00 90.69 280 GLU A CA 1
ATOM 2097 C C . GLU A 1 280 ? 21.840 -0.828 -30.990 1.00 90.69 280 GLU A C 1
ATOM 2099 O O . GLU A 1 280 ? 21.021 -0.168 -30.359 1.00 90.69 280 GLU A O 1
ATOM 2104 N N . ALA A 1 281 ? 21.939 -2.155 -30.846 1.00 89.56 281 ALA A N 1
ATOM 2105 C CA . ALA A 1 281 ? 21.287 -2.912 -29.766 1.00 89.56 281 ALA A CA 1
ATOM 2106 C C . ALA A 1 281 ? 22.140 -2.970 -28.483 1.00 89.56 281 ALA A C 1
ATOM 2108 O O . ALA A 1 281 ? 21.846 -3.748 -27.577 1.00 89.56 281 ALA A O 1
ATOM 2109 N N . ASN A 1 282 ? 23.205 -2.163 -28.439 1.00 86.06 282 ASN A N 1
ATOM 2110 C CA . ASN A 1 282 ? 24.285 -2.181 -27.458 1.00 86.06 282 ASN A CA 1
ATOM 2111 C C . ASN A 1 282 ? 25.081 -3.494 -27.479 1.00 86.06 282 ASN A C 1
ATOM 2113 O O . ASN A 1 282 ? 25.694 -3.804 -28.499 1.00 86.06 282 ASN A O 1
ATOM 2117 N N . ASP A 1 283 ? 25.103 -4.262 -26.391 1.00 86.25 283 ASP A N 1
ATOM 2118 C CA . ASP A 1 283 ? 25.909 -5.476 -26.262 1.00 86.25 283 ASP A CA 1
ATOM 2119 C C . ASP A 1 283 ? 25.285 -6.487 -25.280 1.00 86.25 283 ASP A C 1
ATOM 2121 O O . ASP A 1 283 ? 24.139 -6.351 -24.855 1.00 86.25 283 ASP A O 1
ATOM 2125 N N . TRP A 1 284 ? 26.036 -7.538 -24.954 1.00 84.31 284 TRP A N 1
ATOM 2126 C CA . TRP A 1 284 ? 25.611 -8.653 -24.103 1.00 84.31 284 TRP A CA 1
ATOM 2127 C C . TRP A 1 284 ? 25.583 -8.346 -22.592 1.00 84.31 284 TRP A C 1
ATOM 2129 O O . TRP A 1 284 ? 25.364 -9.264 -21.794 1.00 84.31 284 TRP A O 1
ATOM 2139 N N . ARG A 1 285 ? 25.893 -7.125 -22.139 1.00 88.44 285 ARG A N 1
ATOM 2140 C CA . ARG A 1 285 ? 25.803 -6.778 -20.710 1.00 88.44 285 ARG A CA 1
ATOM 2141 C C . ARG A 1 285 ? 24.359 -6.925 -20.226 1.00 88.44 285 ARG A C 1
ATOM 2143 O O . ARG A 1 285 ? 23.403 -6.827 -20.993 1.00 88.44 285 ARG A O 1
ATOM 2150 N N . PHE A 1 286 ? 24.198 -7.171 -18.929 1.00 89.81 286 PHE A N 1
ATOM 2151 C CA . PHE A 1 286 ? 22.886 -7.006 -18.316 1.00 89.81 286 PHE A CA 1
ATOM 2152 C C . PHE A 1 286 ? 22.499 -5.526 -18.405 1.00 89.81 286 PHE A C 1
ATOM 2154 O O . PHE A 1 286 ? 23.268 -4.661 -17.988 1.00 89.81 286 PHE A O 1
ATOM 2161 N N . SER A 1 287 ? 21.336 -5.246 -18.986 1.00 85.31 287 SER A N 1
ATOM 2162 C CA . SER A 1 287 ? 20.889 -3.891 -19.342 1.00 85.31 287 SER A CA 1
ATOM 2163 C C . SER A 1 287 ? 19.862 -3.318 -18.365 1.00 85.31 287 SER A C 1
ATOM 2165 O O . SER A 1 287 ? 19.259 -2.286 -18.634 1.00 85.31 287 SER A O 1
ATOM 2167 N N . SER A 1 288 ? 19.650 -3.969 -17.221 1.00 88.81 288 SER A N 1
ATOM 2168 C CA . SER A 1 288 ? 18.780 -3.485 -16.153 1.00 88.81 288 SER A CA 1
ATOM 2169 C C . SER A 1 288 ? 19.233 -3.998 -14.798 1.00 88.81 288 SER A C 1
ATOM 2171 O O . SER A 1 288 ? 20.002 -4.959 -14.712 1.00 88.81 288 SER A O 1
ATOM 2173 N N . ASN A 1 289 ? 18.654 -3.417 -13.746 1.00 89.75 289 ASN A N 1
ATOM 2174 C CA . ASN A 1 289 ? 18.693 -4.011 -12.422 1.00 89.75 289 ASN A CA 1
ATOM 2175 C C . ASN A 1 289 ? 18.311 -5.488 -12.465 1.00 89.75 289 ASN A C 1
ATOM 2177 O O . ASN A 1 289 ? 17.414 -5.905 -13.206 1.00 89.75 289 ASN A O 1
ATOM 2181 N N . THR A 1 290 ? 19.000 -6.260 -11.637 1.00 93.31 290 THR A N 1
ATOM 2182 C CA . THR A 1 290 ? 18.645 -7.647 -11.363 1.00 93.31 290 THR A CA 1
ATOM 2183 C C . THR A 1 290 ? 17.700 -7.696 -10.176 1.00 93.31 290 THR A C 1
ATOM 2185 O O . THR A 1 290 ? 17.855 -6.921 -9.233 1.00 93.31 290 THR A O 1
ATOM 2188 N N . VAL A 1 291 ? 16.720 -8.590 -10.216 1.00 93.81 291 VAL A N 1
ATOM 2189 C CA . VAL A 1 291 ? 15.626 -8.622 -9.236 1.00 93.81 291 VAL A CA 1
ATOM 2190 C C . VAL A 1 291 ? 15.664 -9.937 -8.479 1.00 93.81 291 VAL A C 1
ATOM 2192 O O . VAL A 1 291 ? 15.732 -11.003 -9.097 1.00 93.81 291 VAL A O 1
ATOM 2195 N N . LEU A 1 292 ? 15.614 -9.870 -7.148 1.00 93.12 292 LEU A N 1
ATOM 2196 C CA . LEU A 1 292 ? 15.421 -11.048 -6.311 1.00 93.12 292 LEU A CA 1
ATOM 2197 C C . LEU A 1 292 ? 13.932 -11.261 -6.058 1.00 93.12 292 LEU A C 1
ATOM 2199 O O . LEU A 1 292 ? 13.257 -10.379 -5.537 1.00 93.12 292 LEU A O 1
ATOM 2203 N N . GLN A 1 293 ? 13.435 -12.455 -6.373 1.00 91.88 293 GLN A N 1
ATOM 2204 C CA . GLN A 1 293 ? 12.076 -12.854 -6.031 1.00 91.88 293 GLN A CA 1
ATOM 2205 C C . GLN A 1 293 ? 12.066 -14.274 -5.460 1.00 91.88 293 GLN A C 1
ATOM 2207 O O . GLN A 1 293 ? 12.335 -15.261 -6.152 1.00 91.88 293 GLN A O 1
ATOM 2212 N N . GLY A 1 294 ? 11.752 -14.380 -4.166 1.00 88.69 294 GLY A N 1
ATOM 2213 C CA . GLY A 1 294 ? 11.897 -15.629 -3.420 1.00 88.69 294 GLY A CA 1
ATOM 2214 C C . GLY A 1 294 ? 13.358 -16.087 -3.406 1.00 88.69 294 GLY A C 1
ATOM 2215 O O . GLY A 1 294 ? 14.239 -15.347 -2.991 1.00 88.69 294 GLY A O 1
ATOM 2216 N N . GLN A 1 295 ? 13.621 -17.305 -3.878 1.00 89.56 295 GLN A N 1
ATOM 2217 C CA . GLN A 1 295 ? 14.980 -17.858 -3.987 1.00 89.56 295 GLN A CA 1
ATOM 2218 C C . GLN A 1 295 ? 15.645 -17.619 -5.353 1.00 89.56 295 GLN A C 1
ATOM 2220 O O . GLN A 1 295 ? 16.737 -18.136 -5.594 1.00 89.56 295 GLN A O 1
ATOM 2225 N N . TYR A 1 296 ? 14.972 -16.923 -6.271 1.00 92.25 296 TYR A N 1
ATOM 2226 C CA . TYR A 1 296 ? 15.399 -16.804 -7.661 1.00 92.25 296 TYR A CA 1
ATOM 2227 C C . TYR A 1 296 ? 15.847 -15.383 -7.976 1.00 92.25 296 TYR A C 1
ATOM 2229 O O . TYR A 1 296 ? 15.120 -14.420 -7.732 1.00 92.25 296 TYR A O 1
ATOM 2237 N N . LEU A 1 297 ? 17.034 -15.274 -8.558 1.00 92.88 297 LEU A N 1
ATOM 2238 C CA . LEU A 1 297 ? 17.608 -14.024 -9.029 1.00 92.88 297 LEU A CA 1
ATOM 2239 C C . LEU A 1 297 ? 17.446 -13.924 -10.549 1.00 92.88 297 LEU A C 1
ATOM 2241 O O . LEU A 1 297 ? 17.898 -14.803 -11.285 1.00 92.88 297 LEU A O 1
ATOM 2245 N N . TYR A 1 298 ? 16.805 -12.853 -11.007 1.00 94.81 298 TYR A N 1
ATOM 2246 C CA . TYR A 1 298 ? 16.453 -12.622 -12.406 1.00 94.81 298 TYR A CA 1
ATOM 2247 C C . TYR A 1 298 ? 17.297 -11.506 -13.020 1.00 94.81 298 TYR A C 1
ATOM 2249 O O . TYR A 1 298 ? 17.549 -10.481 -12.385 1.00 94.81 298 TYR A O 1
ATOM 2257 N N . GLY A 1 299 ? 17.679 -11.677 -14.284 1.00 94.44 299 GLY A N 1
ATOM 2258 C CA . GLY A 1 299 ? 18.329 -10.644 -15.088 1.00 94.44 299 GLY A CA 1
ATOM 2259 C C . GLY A 1 299 ? 18.047 -10.821 -16.577 1.00 94.44 299 GLY A C 1
ATOM 2260 O O . GLY A 1 299 ? 17.683 -11.912 -17.020 1.00 94.44 299 GLY A O 1
ATOM 2261 N N . VAL A 1 300 ? 18.220 -9.753 -17.355 1.00 94.19 300 VAL A N 1
ATOM 2262 C CA . VAL A 1 300 ? 18.009 -9.757 -18.811 1.00 94.19 300 VAL A CA 1
ATOM 2263 C C . VAL A 1 300 ? 19.180 -9.148 -19.572 1.00 94.19 300 VAL A C 1
ATOM 2265 O O . VAL A 1 300 ? 19.848 -8.238 -19.085 1.00 94.19 300 VAL A O 1
ATOM 2268 N N . GLN A 1 301 ? 19.424 -9.674 -20.771 1.00 91.81 301 GLN A N 1
ATOM 2269 C CA . GLN A 1 301 ? 20.484 -9.248 -21.687 1.00 91.81 301 GLN A CA 1
ATOM 2270 C C . GLN A 1 301 ? 19.928 -9.144 -23.109 1.00 91.81 301 GLN A C 1
ATOM 2272 O O . GLN A 1 301 ? 19.065 -9.940 -23.489 1.00 91.81 301 GLN A O 1
ATOM 2277 N N . ALA A 1 302 ? 20.464 -8.229 -23.916 1.00 91.56 302 ALA A N 1
ATOM 2278 C CA . ALA A 1 302 ? 20.313 -8.301 -25.367 1.00 91.56 302 ALA A CA 1
ATOM 2279 C C . ALA A 1 302 ? 21.310 -9.329 -25.934 1.00 91.56 302 ALA A C 1
ATOM 2281 O O . ALA A 1 302 ? 22.477 -9.359 -25.546 1.00 91.56 302 ALA A O 1
ATOM 2282 N N . VAL A 1 303 ? 20.855 -10.202 -26.831 1.00 91.44 303 VAL A N 1
ATOM 2283 C CA . VAL A 1 303 ? 21.673 -11.263 -27.446 1.00 91.44 303 VAL A CA 1
ATOM 2284 C C . VAL A 1 303 ? 21.353 -11.420 -28.929 1.00 91.44 303 VAL A C 1
ATOM 2286 O O . VAL A 1 303 ? 20.346 -10.908 -29.412 1.00 91.44 303 VAL A O 1
ATOM 2289 N N . GLU A 1 304 ? 22.196 -12.144 -29.661 1.00 91.50 304 GLU A N 1
ATOM 2290 C CA . GLU A 1 304 ? 21.872 -12.581 -31.021 1.00 91.50 304 GLU A CA 1
ATOM 2291 C C . GLU A 1 304 ? 21.104 -13.905 -31.016 1.00 91.50 304 GLU A C 1
ATOM 2293 O O . GLU A 1 304 ? 21.500 -14.861 -30.346 1.00 91.50 304 GLU A O 1
ATOM 2298 N N . ASP A 1 305 ? 20.028 -13.945 -31.800 1.00 91.81 305 ASP A N 1
ATOM 2299 C CA . ASP A 1 305 ? 19.278 -15.146 -32.147 1.00 91.81 305 ASP A CA 1
ATOM 2300 C C . ASP A 1 305 ? 18.923 -15.127 -33.641 1.00 91.81 305 ASP A C 1
ATOM 2302 O O . ASP A 1 305 ? 18.234 -14.226 -34.129 1.00 91.81 305 ASP A O 1
ATOM 2306 N N . ALA A 1 306 ? 19.419 -16.119 -34.383 1.00 90.00 306 ALA A N 1
ATOM 2307 C CA . ALA A 1 306 ? 19.188 -16.293 -35.818 1.00 90.00 306 ALA A CA 1
ATOM 2308 C C . ALA A 1 306 ? 19.429 -15.021 -36.667 1.00 90.00 306 ALA A C 1
ATOM 2310 O O . ALA A 1 306 ? 18.689 -14.731 -37.611 1.00 90.00 306 ALA A O 1
ATOM 2311 N N . GLY A 1 307 ? 20.481 -14.263 -36.348 1.00 89.56 307 GLY A N 1
ATOM 2312 C CA . GLY A 1 307 ? 20.876 -13.032 -37.034 1.00 89.56 307 GLY A CA 1
ATOM 2313 C C . GLY A 1 307 ? 20.079 -11.788 -36.632 1.00 89.56 307 GLY A C 1
ATOM 2314 O O . GLY A 1 307 ? 20.178 -10.769 -37.317 1.00 89.56 307 GLY A O 1
ATOM 2315 N N . ARG A 1 308 ? 19.296 -11.845 -35.548 1.00 91.62 308 ARG A N 1
ATOM 2316 C CA . ARG A 1 308 ? 18.529 -10.715 -35.004 1.00 91.62 308 ARG A CA 1
ATOM 2317 C C . ARG A 1 308 ? 18.835 -10.476 -33.533 1.00 91.62 308 ARG A C 1
ATOM 2319 O O . ARG A 1 308 ? 19.267 -11.382 -32.831 1.00 91.62 308 ARG A O 1
ATOM 2326 N N . ALA A 1 309 ? 18.601 -9.247 -33.078 1.00 94.75 309 ALA A N 1
ATOM 2327 C CA . ALA A 1 309 ? 18.646 -8.924 -31.659 1.00 94.75 309 ALA A CA 1
ATOM 2328 C C . ALA A 1 309 ? 17.405 -9.499 -30.955 1.00 94.75 309 ALA A C 1
ATOM 2330 O O . ALA A 1 309 ? 16.278 -9.317 -31.422 1.00 94.75 309 ALA A O 1
ATOM 2331 N N . ALA A 1 310 ? 17.631 -10.205 -29.855 1.00 95.19 310 ALA A N 1
ATOM 2332 C CA . ALA A 1 310 ? 16.632 -10.870 -29.029 1.00 95.19 310 ALA A CA 1
ATOM 2333 C C . ALA A 1 310 ? 16.946 -10.644 -27.543 1.00 95.19 310 ALA A C 1
ATOM 2335 O O . ALA A 1 310 ? 18.016 -10.142 -27.192 1.00 95.19 310 ALA A O 1
ATOM 2336 N N . VAL A 1 311 ? 16.033 -11.042 -26.658 1.00 95.19 311 VAL A N 1
ATOM 2337 C CA . VAL A 1 311 ? 16.246 -10.952 -25.207 1.00 95.19 311 VAL A CA 1
ATOM 2338 C C . VAL A 1 311 ? 16.624 -12.315 -24.655 1.00 95.19 311 VAL A C 1
ATOM 2340 O O . VAL A 1 311 ? 15.948 -13.300 -24.926 1.00 95.19 311 VAL A O 1
ATOM 2343 N N . ARG A 1 312 ? 17.664 -12.384 -23.825 1.00 92.69 312 ARG A N 1
ATOM 2344 C CA . ARG A 1 312 ? 17.915 -13.537 -22.958 1.00 92.69 312 ARG A CA 1
ATOM 2345 C C . ARG A 1 312 ? 17.484 -13.201 -21.542 1.00 92.69 312 ARG A C 1
ATOM 2347 O O . ARG A 1 312 ? 18.042 -12.289 -20.939 1.00 92.69 312 ARG A O 1
ATOM 2354 N N . MET A 1 313 ? 16.554 -13.975 -20.998 1.00 93.94 313 MET A N 1
ATOM 2355 C CA . MET A 1 313 ? 16.267 -13.981 -19.569 1.00 93.94 313 MET A CA 1
ATOM 2356 C C . MET A 1 313 ? 17.149 -15.023 -18.879 1.00 93.94 313 MET A C 1
ATOM 2358 O O . MET A 1 313 ? 17.288 -16.153 -19.352 1.00 93.94 313 MET A O 1
ATOM 2362 N N . VAL A 1 314 ? 17.740 -14.633 -17.756 1.00 92.25 314 VAL A N 1
ATOM 2363 C CA . VAL A 1 314 ? 18.603 -15.454 -16.906 1.00 92.25 314 VAL A CA 1
ATOM 2364 C C . VAL A 1 314 ? 17.928 -15.598 -15.550 1.00 92.25 314 VAL A C 1
ATOM 2366 O O . VAL A 1 314 ? 17.499 -14.602 -14.970 1.00 92.25 314 VAL A O 1
ATOM 2369 N N . VAL A 1 315 ? 17.852 -16.829 -15.046 1.00 93.25 315 VAL A N 1
ATOM 2370 C CA . VAL A 1 315 ? 17.313 -17.139 -13.717 1.00 93.25 315 VAL A CA 1
ATOM 2371 C C . VAL A 1 315 ? 18.338 -17.963 -12.954 1.00 93.25 315 VAL A C 1
ATOM 2373 O O . VAL A 1 315 ? 18.691 -19.062 -13.384 1.00 93.25 315 VAL A O 1
ATOM 2376 N N . VAL A 1 316 ? 18.814 -17.437 -11.830 1.00 90.81 316 VAL A N 1
ATOM 2377 C CA . VAL A 1 316 ? 19.735 -18.126 -10.921 1.00 90.81 316 VAL A CA 1
ATOM 2378 C C . VAL A 1 316 ? 18.956 -18.615 -9.707 1.00 90.81 316 VAL A C 1
ATOM 2380 O O . VAL A 1 316 ? 18.329 -17.820 -9.012 1.00 90.81 316 VAL A O 1
ATOM 2383 N N . ASP A 1 317 ? 19.003 -19.915 -9.436 1.00 90.38 317 ASP A N 1
ATOM 2384 C CA . ASP A 1 317 ? 18.476 -20.490 -8.198 1.00 90.38 317 ASP A CA 1
ATOM 2385 C C . ASP A 1 317 ? 19.534 -20.393 -7.097 1.00 90.38 317 ASP A C 1
ATOM 2387 O O . ASP A 1 317 ? 20.560 -21.073 -7.152 1.00 90.38 317 ASP A O 1
ATOM 2391 N N . LEU A 1 318 ? 19.284 -19.570 -6.079 1.00 86.94 318 LEU A N 1
ATOM 2392 C CA . LEU A 1 318 ? 20.244 -19.315 -5.006 1.00 86.94 318 LEU A CA 1
ATOM 2393 C C . LEU A 1 318 ? 20.463 -20.516 -4.075 1.00 86.94 318 LEU A C 1
ATOM 2395 O O . LEU A 1 318 ? 21.482 -20.562 -3.386 1.00 86.94 318 LEU A O 1
ATOM 2399 N N . LEU A 1 319 ? 19.559 -21.503 -4.059 1.00 87.38 319 LEU A N 1
ATOM 2400 C CA . LEU A 1 319 ? 19.741 -22.718 -3.255 1.00 87.38 319 LEU A CA 1
ATOM 2401 C C . LEU A 1 319 ? 20.704 -23.707 -3.914 1.00 87.38 319 LEU A C 1
ATOM 2403 O O . LEU A 1 319 ? 21.450 -24.403 -3.226 1.00 87.38 319 LEU A O 1
ATOM 2407 N N . THR A 1 320 ? 20.671 -23.793 -5.244 1.00 85.88 320 THR A N 1
ATOM 2408 C CA . THR A 1 320 ? 21.447 -24.779 -6.012 1.00 85.88 320 THR A CA 1
ATOM 2409 C C . THR A 1 320 ? 22.619 -24.167 -6.777 1.00 85.88 320 THR A C 1
ATOM 2411 O O . THR A 1 320 ? 23.471 -24.907 -7.266 1.00 85.88 320 THR A O 1
ATOM 2414 N N . ASN A 1 321 ? 22.669 -22.835 -6.888 1.00 79.44 321 ASN A N 1
ATOM 2415 C CA . ASN A 1 321 ? 23.519 -22.077 -7.812 1.00 79.44 321 ASN A CA 1
ATOM 2416 C C . ASN A 1 321 ? 23.384 -22.530 -9.277 1.00 79.44 321 ASN A C 1
ATOM 2418 O O . ASN A 1 321 ? 24.305 -22.363 -10.077 1.00 79.44 321 ASN A O 1
ATOM 2422 N N . SER A 1 322 ? 22.244 -23.126 -9.641 1.00 84.75 322 SER A N 1
ATOM 2423 C CA . SER A 1 322 ? 21.960 -23.499 -11.025 1.00 84.75 322 SER A CA 1
ATOM 2424 C C . SER A 1 322 ? 21.415 -22.307 -11.808 1.00 84.75 322 SER A C 1
ATOM 2426 O O . SER A 1 322 ? 20.775 -21.418 -11.242 1.00 84.75 322 SER A O 1
ATOM 2428 N N . VAL A 1 323 ? 21.678 -22.287 -13.117 1.00 85.56 323 VAL A N 1
ATOM 2429 C CA . VAL A 1 323 ? 21.223 -21.216 -14.008 1.00 85.56 323 VAL A CA 1
ATOM 2430 C C . VAL A 1 323 ? 20.376 -21.763 -15.136 1.00 85.56 323 VAL A C 1
ATOM 2432 O O . VAL A 1 323 ? 20.812 -22.612 -15.913 1.00 85.56 323 VAL A O 1
ATOM 2435 N N . GLY A 1 324 ? 19.160 -21.233 -15.224 1.00 88.56 324 GLY A N 1
ATOM 2436 C CA . GLY A 1 324 ? 18.287 -21.354 -16.380 1.00 88.56 324 GLY A CA 1
ATOM 2437 C C . GLY A 1 324 ? 18.442 -20.140 -17.291 1.00 88.56 324 GLY A C 1
ATOM 2438 O O . GLY A 1 324 ? 18.601 -19.014 -16.818 1.00 88.56 324 GLY A O 1
ATOM 2439 N N . THR A 1 325 ? 18.377 -20.365 -18.603 1.00 88.62 325 THR A N 1
ATOM 2440 C CA . THR A 1 325 ? 18.298 -19.279 -19.587 1.00 88.62 325 THR A CA 1
ATOM 2441 C C . THR A 1 325 ? 17.194 -19.557 -20.595 1.00 88.62 325 THR A C 1
ATOM 2443 O O . THR A 1 325 ? 16.941 -20.712 -20.939 1.00 88.62 325 THR A O 1
ATOM 2446 N N . GLU A 1 326 ? 16.556 -18.495 -21.067 1.00 91.56 326 GLU A N 1
ATOM 2447 C CA . GLU A 1 326 ? 15.522 -18.530 -22.099 1.00 91.56 326 GLU A CA 1
ATOM 2448 C C . GLU A 1 326 ? 15.768 -17.378 -23.072 1.00 91.56 326 GLU A C 1
ATOM 2450 O O . GLU A 1 326 ? 16.001 -16.248 -22.640 1.00 91.56 326 GLU A O 1
ATOM 2455 N N . ILE A 1 327 ? 15.755 -17.665 -24.375 1.00 92.69 327 ILE A N 1
ATOM 2456 C CA . ILE A 1 327 ? 15.834 -16.644 -25.424 1.00 92.69 327 ILE A CA 1
ATOM 2457 C C . ILE A 1 327 ? 14.415 -16.349 -25.903 1.00 92.69 327 ILE A C 1
ATOM 2459 O O . ILE A 1 327 ? 13.679 -17.261 -26.275 1.00 92.69 327 ILE A O 1
ATOM 2463 N N . ILE A 1 328 ? 14.058 -15.071 -25.897 1.00 94.88 328 ILE A N 1
ATOM 2464 C CA . ILE A 1 328 ? 12.766 -14.537 -26.306 1.00 94.88 328 ILE A CA 1
ATOM 2465 C C . ILE A 1 328 ? 13.003 -13.750 -27.595 1.00 94.88 328 ILE A C 1
ATOM 2467 O O . ILE A 1 328 ? 13.640 -12.691 -27.584 1.00 94.88 328 ILE A O 1
ATOM 2471 N N . SER A 1 329 ? 12.521 -14.291 -28.712 1.00 94.38 329 SER A N 1
ATOM 2472 C CA . SER A 1 329 ? 12.681 -13.716 -30.048 1.00 94.38 329 SER A CA 1
ATOM 2473 C C . SER A 1 329 ? 11.350 -13.625 -30.790 1.00 94.38 329 SER A C 1
ATOM 2475 O O . SER A 1 329 ? 10.386 -14.323 -30.473 1.00 94.38 329 SER A O 1
ATOM 2477 N N . ASP A 1 330 ? 11.296 -12.737 -31.783 1.00 94.44 330 ASP A N 1
ATOM 2478 C CA . ASP A 1 330 ? 10.136 -12.538 -32.649 1.00 94.44 330 ASP A CA 1
ATOM 2479 C C . ASP A 1 330 ? 10.525 -12.770 -34.124 1.00 94.44 330 ASP A C 1
ATOM 2481 O O . ASP A 1 330 ? 11.660 -12.490 -34.534 1.00 94.44 330 ASP A O 1
ATOM 2485 N N . PRO A 1 331 ? 9.623 -13.322 -34.960 1.00 91.75 331 PRO A N 1
ATOM 2486 C CA . PRO A 1 331 ? 9.896 -13.543 -36.376 1.00 91.75 331 PRO A CA 1
ATOM 2487 C C . PRO A 1 331 ? 10.087 -12.263 -37.201 1.00 91.75 331 PRO A C 1
ATOM 2489 O O . PRO A 1 331 ? 10.599 -12.374 -38.316 1.00 91.75 331 PRO A O 1
ATOM 2492 N N . ASN A 1 332 ? 9.702 -11.089 -36.701 1.00 91.31 332 ASN A N 1
ATOM 2493 C CA . ASN A 1 332 ? 9.759 -9.811 -37.412 1.00 91.31 332 ASN A CA 1
ATOM 2494 C C . ASN A 1 332 ? 10.514 -8.729 -36.626 1.00 91.31 332 ASN A C 1
ATOM 2496 O O . ASN A 1 332 ? 11.301 -7.995 -37.226 1.00 91.31 332 ASN A O 1
ATOM 2500 N N . LEU A 1 333 ? 10.278 -8.628 -35.317 1.00 95.69 333 LEU A N 1
ATOM 2501 C CA . LEU A 1 333 ? 10.865 -7.607 -34.452 1.00 95.69 333 LEU A CA 1
ATOM 2502 C C . LEU A 1 333 ? 12.246 -8.024 -33.939 1.00 95.69 333 LEU A C 1
ATOM 2504 O O . LEU A 1 333 ? 12.467 -9.164 -33.533 1.00 95.69 333 LEU A O 1
ATOM 2508 N N . ALA A 1 334 ? 13.170 -7.067 -33.933 1.00 96.38 334 ALA A N 1
ATOM 2509 C CA . ALA A 1 334 ? 14.390 -7.133 -33.145 1.00 96.38 334 ALA A CA 1
ATOM 2510 C C . ALA A 1 334 ? 14.149 -6.415 -31.810 1.00 96.38 334 ALA A C 1
ATOM 2512 O O . ALA A 1 334 ? 13.586 -5.317 -31.807 1.00 96.38 334 ALA A O 1
ATOM 2513 N N . PHE A 1 335 ? 14.582 -7.019 -30.702 1.00 95.88 335 PHE A N 1
ATOM 2514 C CA . PHE A 1 335 ? 14.443 -6.451 -29.359 1.00 95.88 335 PHE A CA 1
ATOM 2515 C C . PHE A 1 335 ? 15.783 -5.958 -28.819 1.00 95.88 335 PHE A C 1
ATOM 2517 O O . PHE A 1 335 ? 16.791 -6.659 -28.910 1.00 95.88 335 PHE A O 1
ATOM 2524 N N . SER A 1 336 ? 15.785 -4.770 -28.220 1.00 93.38 336 SER A N 1
ATOM 2525 C CA . SER A 1 336 ? 16.955 -4.168 -27.577 1.00 93.38 336 SER A CA 1
ATOM 2526 C C . SER A 1 336 ? 16.583 -3.455 -26.272 1.00 93.38 336 SER A C 1
ATOM 2528 O O . SER A 1 336 ? 15.409 -3.198 -25.998 1.00 93.38 336 SER A O 1
ATOM 2530 N N . PHE A 1 337 ? 17.602 -3.172 -25.453 1.00 93.44 337 PHE A N 1
ATOM 2531 C CA . PHE A 1 337 ? 17.490 -2.482 -24.157 1.00 93.44 337 PHE A CA 1
ATOM 2532 C C . PHE A 1 337 ? 16.471 -3.099 -23.186 1.00 93.44 337 PHE A C 1
ATOM 2534 O O . PHE A 1 337 ? 15.616 -2.380 -22.663 1.00 93.44 337 PHE A O 1
ATOM 2541 N N . PRO A 1 338 ? 16.525 -4.425 -22.935 1.00 96.00 338 PRO A N 1
ATOM 2542 C CA . PRO A 1 338 ? 15.560 -5.059 -22.057 1.00 96.00 338 PRO A CA 1
ATOM 2543 C C . PRO A 1 338 ? 15.730 -4.625 -20.598 1.00 96.00 338 PRO A C 1
ATOM 2545 O O . PRO A 1 338 ? 16.852 -4.488 -20.104 1.00 96.00 338 PRO A O 1
ATOM 2548 N N . SER A 1 339 ? 14.612 -4.502 -19.890 1.00 97.31 339 SER A N 1
ATOM 2549 C CA . SER A 1 339 ? 14.564 -4.415 -18.427 1.00 97.31 339 SER A CA 1
ATOM 2550 C C . SER A 1 339 ? 13.480 -5.302 -17.855 1.00 97.31 339 SER A C 1
ATOM 2552 O O . SER A 1 339 ? 12.470 -5.514 -18.512 1.00 97.31 339 SER A O 1
ATOM 2554 N N . ILE A 1 340 ? 13.684 -5.837 -16.651 1.00 97.44 340 ILE A N 1
ATOM 2555 C CA . ILE A 1 340 ? 12.828 -6.882 -16.076 1.00 97.44 340 ILE A CA 1
ATOM 2556 C C . ILE A 1 340 ? 12.275 -6.505 -14.703 1.00 97.44 340 ILE A C 1
ATOM 2558 O O . ILE A 1 340 ? 12.981 -5.942 -13.872 1.00 97.44 340 ILE A O 1
ATOM 2562 N N . ALA A 1 341 ? 11.033 -6.910 -14.452 1.00 97.19 341 ALA A N 1
ATOM 2563 C CA . ALA A 1 341 ? 10.444 -7.000 -13.126 1.00 97.19 341 ALA A CA 1
ATOM 2564 C C . ALA A 1 341 ? 9.734 -8.348 -12.952 1.00 97.19 341 ALA A C 1
ATOM 2566 O O . ALA A 1 341 ? 9.158 -8.891 -13.900 1.00 97.19 341 ALA A O 1
ATOM 2567 N N . VAL A 1 342 ? 9.769 -8.875 -11.726 1.00 96.38 342 VAL A N 1
ATOM 2568 C CA . VAL A 1 342 ? 9.107 -10.126 -11.338 1.00 96.38 342 VAL A CA 1
ATOM 2569 C C . VAL A 1 342 ? 8.401 -9.896 -10.011 1.00 96.38 342 VAL A C 1
ATOM 2571 O O . VAL A 1 342 ? 9.017 -9.377 -9.085 1.00 96.38 342 VAL A O 1
ATOM 2574 N N . ASN A 1 343 ? 7.119 -10.247 -9.919 1.00 94.44 343 ASN A N 1
ATOM 2575 C CA . ASN A 1 343 ? 6.336 -10.065 -8.694 1.00 94.44 343 ASN A CA 1
ATOM 2576 C C . ASN A 1 343 ? 6.298 -11.334 -7.821 1.00 94.44 343 ASN A C 1
ATOM 2578 O O . ASN A 1 343 ? 6.725 -12.417 -8.225 1.00 94.44 343 ASN A O 1
ATOM 2582 N N . GLY A 1 344 ? 5.693 -11.219 -6.633 1.00 90.75 344 GLY A N 1
ATOM 2583 C CA . GLY A 1 344 ? 5.492 -12.324 -5.684 1.00 90.75 344 GLY A CA 1
ATOM 2584 C C . GLY A 1 344 ? 4.747 -13.542 -6.227 1.00 90.75 344 GLY A C 1
ATOM 2585 O O . GLY A 1 344 ? 4.883 -14.639 -5.686 1.00 90.75 344 GLY A O 1
ATOM 2586 N N . PHE A 1 345 ? 3.994 -13.370 -7.309 1.00 91.25 345 PHE A N 1
ATOM 2587 C CA . PHE A 1 345 ? 3.243 -14.438 -7.946 1.00 91.25 345 PHE A CA 1
ATOM 2588 C C . PHE A 1 345 ? 4.046 -15.226 -8.984 1.00 91.25 345 PHE A C 1
ATOM 2590 O O . PHE A 1 345 ? 3.620 -16.314 -9.373 1.00 91.25 345 PHE A O 1
ATOM 2597 N N . GLY A 1 346 ? 5.183 -14.690 -9.431 1.00 92.88 346 GLY A N 1
ATOM 2598 C CA . GLY A 1 346 ? 5.975 -15.238 -10.528 1.00 92.88 346 GLY A CA 1
ATOM 2599 C C . GLY A 1 346 ? 5.549 -14.750 -11.915 1.00 92.88 346 GLY A C 1
ATOM 2600 O O . GLY A 1 346 ? 5.945 -15.366 -12.904 1.00 92.88 346 GLY A O 1
ATOM 2601 N N . ASP A 1 347 ? 4.759 -13.675 -12.007 1.00 95.62 347 ASP A N 1
ATOM 2602 C CA . ASP A 1 347 ? 4.564 -12.973 -13.277 1.00 95.62 347 ASP A CA 1
ATOM 2603 C C . ASP A 1 347 ? 5.870 -12.264 -13.660 1.00 95.62 347 ASP A C 1
ATOM 2605 O O . ASP A 1 347 ? 6.522 -11.649 -12.812 1.00 95.62 347 ASP A O 1
ATOM 2609 N N . VAL A 1 348 ? 6.243 -12.336 -14.937 1.00 97.12 348 VAL A N 1
ATOM 2610 C CA . VAL A 1 348 ? 7.445 -11.694 -15.480 1.00 97.12 348 VAL A CA 1
ATOM 2611 C C . VAL A 1 348 ? 7.037 -10.663 -16.522 1.00 97.12 348 VAL A C 1
ATOM 2613 O O . VAL A 1 348 ? 6.343 -10.994 -17.486 1.00 97.12 348 VAL A O 1
ATOM 2616 N N . VAL A 1 349 ? 7.516 -9.431 -16.361 1.00 98.19 349 VAL A N 1
ATOM 2617 C CA . VAL A 1 349 ? 7.356 -8.353 -17.341 1.00 98.19 349 VAL A CA 1
ATOM 2618 C C . VAL A 1 349 ? 8.732 -7.866 -17.764 1.00 98.19 349 VAL A C 1
ATOM 2620 O O . VAL A 1 349 ? 9.561 -7.526 -16.918 1.00 98.19 349 VAL A O 1
ATOM 2623 N N . ILE A 1 350 ? 8.965 -7.832 -19.075 1.00 98.44 350 ILE A N 1
ATOM 2624 C CA . ILE A 1 350 ? 10.184 -7.296 -19.673 1.00 98.44 350 ILE A CA 1
ATOM 2625 C C . ILE A 1 350 ? 9.813 -6.144 -20.607 1.00 98.44 350 ILE A C 1
ATOM 2627 O O . ILE A 1 350 ? 9.127 -6.359 -21.604 1.00 98.44 350 ILE A O 1
ATOM 2631 N N . GLY A 1 351 ? 10.261 -4.929 -20.302 1.00 98.00 351 GLY A N 1
ATOM 2632 C CA . GLY A 1 351 ? 10.169 -3.792 -21.218 1.00 98.00 351 GLY A CA 1
ATOM 2633 C C . GLY A 1 351 ? 11.313 -3.815 -22.229 1.00 98.00 351 GLY A C 1
ATOM 2634 O O . GLY A 1 351 ? 12.433 -4.165 -21.860 1.00 98.00 351 GLY A O 1
ATOM 2635 N N . VAL A 1 352 ? 11.033 -3.486 -23.492 1.00 97.31 352 VAL A N 1
ATOM 2636 C CA . VAL A 1 352 ? 12.021 -3.471 -24.585 1.00 97.31 352 VAL A CA 1
ATOM 2637 C C . VAL A 1 352 ? 11.745 -2.343 -25.580 1.00 97.31 352 VAL A C 1
ATOM 2639 O O . VAL A 1 352 ? 10.604 -1.907 -25.752 1.00 97.31 352 VAL A O 1
ATOM 2642 N N . THR A 1 353 ? 12.776 -1.946 -26.326 1.00 96.38 353 THR A N 1
ATOM 2643 C CA . THR A 1 353 ? 12.585 -1.314 -27.639 1.00 96.38 353 THR A CA 1
ATOM 2644 C C . THR A 1 353 ? 12.423 -2.408 -28.697 1.00 96.38 353 THR A C 1
ATOM 2646 O O . THR A 1 353 ? 13.228 -3.338 -28.759 1.00 96.38 353 THR A O 1
ATOM 2649 N N . GLY A 1 354 ? 11.390 -2.304 -29.535 1.00 96.62 354 GLY A N 1
ATOM 2650 C CA . GLY A 1 354 ? 11.147 -3.183 -30.681 1.00 96.62 354 GLY A CA 1
ATOM 2651 C C . GLY A 1 354 ? 11.246 -2.423 -32.002 1.00 96.62 354 GLY A C 1
ATOM 2652 O O . GLY A 1 354 ? 10.740 -1.307 -32.112 1.00 96.62 354 GLY A O 1
ATOM 2653 N N . THR A 1 355 ? 11.895 -3.009 -33.009 1.00 96.06 355 THR A N 1
ATOM 2654 C CA . THR A 1 355 ? 12.039 -2.397 -34.344 1.00 96.06 355 THR A CA 1
ATOM 2655 C C . THR A 1 355 ? 12.170 -3.451 -35.442 1.00 96.06 355 THR A C 1
ATOM 2657 O O . THR A 1 355 ? 12.582 -4.585 -35.192 1.00 96.06 355 THR A O 1
ATOM 2660 N N . SER A 1 356 ? 11.835 -3.092 -36.680 1.00 94.19 356 SER A N 1
ATOM 2661 C CA . SER A 1 356 ? 12.021 -3.946 -37.859 1.00 94.19 356 SER A CA 1
ATOM 2662 C C . SER A 1 356 ? 12.204 -3.111 -39.126 1.00 94.19 356 SER A C 1
ATOM 2664 O O . SER A 1 356 ? 12.051 -1.897 -39.122 1.00 94.19 356 SER A O 1
ATOM 2666 N N . SER A 1 357 ? 12.444 -3.741 -40.278 1.00 92.44 357 SER A N 1
ATOM 2667 C CA . SER A 1 357 ? 12.478 -3.018 -41.561 1.00 92.44 357 SER A CA 1
ATOM 2668 C C . SER A 1 357 ? 11.146 -2.347 -41.944 1.00 92.44 357 SER A C 1
ATOM 2670 O O . SER A 1 357 ? 11.110 -1.567 -42.893 1.00 92.44 357 SER A O 1
ATOM 2672 N N . SER A 1 358 ? 10.049 -2.678 -41.256 1.00 92.75 358 SER A N 1
ATOM 2673 C CA . SER A 1 358 ? 8.708 -2.117 -41.468 1.00 92.75 358 SER A CA 1
ATOM 2674 C C . SER A 1 358 ? 8.152 -1.366 -40.258 1.00 92.75 358 SER A C 1
ATOM 2676 O O . SER A 1 358 ? 7.055 -0.824 -40.352 1.00 92.75 358 SER A O 1
ATOM 2678 N N . GLU A 1 359 ? 8.892 -1.298 -39.152 1.00 94.69 359 GLU A N 1
ATOM 2679 C CA . GLU A 1 359 ? 8.449 -0.643 -37.925 1.00 94.69 359 GLU A CA 1
ATOM 2680 C C . GLU A 1 359 ? 9.587 0.128 -37.266 1.00 94.69 359 GLU A C 1
ATOM 2682 O O . GLU A 1 359 ? 10.651 -0.434 -37.018 1.00 94.69 359 GLU A O 1
ATOM 2687 N N . TYR A 1 360 ? 9.364 1.419 -37.016 1.00 95.69 360 TYR A N 1
ATOM 2688 C CA . TYR A 1 360 ? 10.324 2.285 -36.336 1.00 95.69 360 TYR A CA 1
ATOM 2689 C C . TYR A 1 360 ? 10.546 1.837 -34.890 1.00 95.69 360 TYR A C 1
ATOM 2691 O O . TYR A 1 360 ? 9.690 1.163 -34.316 1.00 95.69 360 TYR A O 1
ATOM 2699 N N . ALA A 1 361 ? 11.662 2.248 -34.284 1.00 95.12 361 ALA A N 1
ATOM 2700 C CA . ALA A 1 361 ? 11.938 1.936 -32.887 1.00 95.12 361 ALA A CA 1
ATOM 2701 C C . ALA A 1 361 ? 10.792 2.422 -31.981 1.00 95.12 361 ALA A C 1
ATOM 2703 O O . ALA A 1 361 ? 10.468 3.611 -31.908 1.00 95.12 361 ALA A O 1
ATOM 2704 N N . SER A 1 362 ? 10.150 1.442 -31.353 1.00 97.56 362 SER A N 1
ATOM 2705 C CA . SER A 1 362 ? 8.880 1.541 -30.641 1.00 97.56 362 SER A CA 1
ATOM 2706 C C . SER A 1 362 ? 9.014 0.927 -29.252 1.00 97.56 362 SER A C 1
ATOM 2708 O O . SER A 1 362 ? 9.815 0.018 -29.040 1.00 97.56 362 SER A O 1
ATOM 2710 N N . SER A 1 363 ? 8.183 1.378 -28.319 1.00 98.06 363 SER A N 1
ATOM 2711 C CA . SER A 1 363 ? 8.128 0.841 -26.960 1.00 98.06 363 SER A CA 1
ATOM 2712 C C . SER A 1 363 ? 7.226 -0.394 -26.902 1.00 98.06 363 SER A C 1
ATOM 2714 O O . SER A 1 363 ? 6.076 -0.354 -27.356 1.00 98.06 363 SER A O 1
ATOM 2716 N N . TYR A 1 364 ? 7.749 -1.480 -26.331 1.00 98.38 364 TYR A N 1
ATOM 2717 C CA . TYR A 1 364 ? 7.103 -2.787 -26.232 1.00 98.38 364 TYR A CA 1
ATOM 2718 C C . TYR A 1 364 ? 7.246 -3.398 -24.830 1.00 98.38 364 TYR A C 1
ATOM 2720 O O . TYR A 1 364 ? 8.200 -3.118 -24.105 1.00 98.38 364 TYR A O 1
ATOM 2728 N N . ALA A 1 365 ? 6.327 -4.301 -24.480 1.00 98.25 365 ALA A N 1
ATOM 2729 C CA . ALA A 1 365 ? 6.463 -5.211 -23.344 1.00 98.25 365 ALA A CA 1
ATOM 2730 C C . ALA A 1 365 ? 6.331 -6.679 -23.770 1.00 98.25 365 ALA A C 1
ATOM 2732 O O . ALA A 1 365 ? 5.508 -7.031 -24.619 1.00 98.25 365 ALA A O 1
ATOM 2733 N N . LEU A 1 366 ? 7.118 -7.539 -23.131 1.00 98.00 366 LEU A N 1
ATOM 2734 C CA . LEU A 1 366 ? 7.048 -8.993 -23.202 1.00 98.00 366 LEU A CA 1
ATOM 2735 C C . LEU A 1 366 ? 6.554 -9.486 -21.842 1.00 98.00 366 LEU A C 1
ATOM 2737 O O . LEU A 1 366 ? 7.164 -9.187 -20.815 1.00 98.00 366 LEU A O 1
ATOM 2741 N N . VAL A 1 367 ? 5.444 -10.219 -21.824 1.00 97.56 367 VAL A N 1
ATOM 2742 C CA . VAL A 1 367 ? 4.778 -10.620 -20.579 1.00 97.56 367 VAL A CA 1
ATOM 2743 C C . VAL A 1 367 ? 4.664 -12.133 -20.512 1.00 97.56 367 VAL A C 1
ATOM 2745 O O . VAL A 1 367 ? 4.263 -12.775 -21.481 1.00 97.56 367 VAL A O 1
ATOM 2748 N N . ARG A 1 368 ? 4.999 -12.706 -19.356 1.00 95.44 368 ARG A N 1
ATOM 2749 C CA . ARG A 1 368 ? 4.701 -14.097 -19.023 1.00 95.44 368 ARG A CA 1
ATOM 2750 C C . ARG A 1 368 ? 3.946 -14.148 -17.696 1.00 95.44 368 ARG A C 1
ATOM 2752 O O . ARG A 1 368 ? 4.577 -13.980 -16.649 1.00 95.44 368 ARG A O 1
ATOM 2759 N N . PRO A 1 369 ? 2.630 -14.407 -17.723 1.00 93.31 369 PRO A N 1
ATOM 2760 C CA . PRO A 1 369 ? 1.860 -14.633 -16.509 1.00 93.31 369 PRO A CA 1
ATOM 2761 C C . PRO A 1 369 ? 2.367 -15.852 -15.727 1.00 93.31 369 PRO A C 1
ATOM 2763 O O . PRO A 1 369 ? 2.903 -16.810 -16.293 1.00 93.31 369 PRO A O 1
ATOM 2766 N N . ALA A 1 370 ? 2.161 -15.844 -14.418 1.00 90.88 370 ALA A N 1
ATOM 2767 C CA . ALA A 1 370 ? 2.531 -16.915 -13.513 1.00 90.88 370 ALA A CA 1
ATOM 2768 C C . ALA A 1 370 ? 1.903 -18.246 -13.953 1.00 90.88 370 ALA A C 1
ATOM 2770 O O . ALA A 1 370 ? 0.707 -18.341 -14.230 1.00 90.88 370 ALA A O 1
ATOM 2771 N N . GLY A 1 371 ? 2.721 -19.298 -14.009 1.00 87.88 371 GLY A N 1
ATOM 2772 C CA . GLY A 1 371 ? 2.292 -20.627 -14.454 1.00 87.88 371 GLY A CA 1
ATOM 2773 C C . GLY A 1 371 ? 2.160 -20.790 -15.974 1.00 87.88 371 GLY A C 1
ATOM 2774 O O . GLY A 1 371 ? 1.959 -21.917 -16.431 1.00 87.88 371 GLY A O 1
ATOM 2775 N N . ALA A 1 372 ? 2.316 -19.725 -16.769 1.00 88.62 372 ALA A N 1
ATOM 2776 C CA . ALA A 1 372 ? 2.399 -19.840 -18.221 1.00 88.62 372 ALA A CA 1
ATOM 2777 C C . ALA A 1 372 ? 3.754 -20.433 -18.648 1.00 88.62 372 ALA A C 1
ATOM 2779 O O . ALA A 1 372 ? 4.804 -20.102 -18.099 1.00 88.62 372 ALA A O 1
ATOM 2780 N N . GLY A 1 373 ? 3.734 -21.315 -19.651 1.00 87.12 373 GLY A N 1
ATOM 2781 C CA . GLY A 1 373 ? 4.945 -21.961 -20.172 1.00 87.12 373 GLY A CA 1
ATOM 2782 C C . GLY A 1 373 ? 5.727 -21.135 -21.199 1.00 87.12 373 GLY A C 1
ATOM 2783 O O . GLY A 1 373 ? 6.866 -21.478 -21.490 1.00 87.12 373 GLY A O 1
ATOM 2784 N N . LEU A 1 374 ? 5.124 -20.082 -21.761 1.00 90.31 374 LEU A N 1
ATOM 2785 C CA . LEU A 1 374 ? 5.699 -19.217 -22.798 1.00 90.31 374 LEU A CA 1
ATOM 2786 C C . LEU A 1 374 ? 5.302 -17.759 -22.539 1.00 90.31 374 LEU A C 1
ATOM 2788 O O . LEU A 1 374 ? 4.284 -17.505 -21.895 1.00 90.31 374 LEU A O 1
ATOM 2792 N N . PHE A 1 375 ? 6.084 -16.824 -23.076 1.00 94.38 375 PHE A N 1
ATOM 2793 C CA . PHE A 1 375 ? 5.699 -15.415 -23.164 1.00 94.38 375 PHE A CA 1
ATOM 2794 C C . PHE A 1 375 ? 4.524 -15.226 -24.135 1.00 94.38 375 PHE A C 1
ATOM 2796 O O . PHE A 1 375 ? 4.398 -15.931 -25.140 1.00 94.38 375 PHE A O 1
ATOM 2803 N N . GLU A 1 376 ? 3.666 -14.259 -23.830 1.00 93.94 376 GLU A N 1
ATOM 2804 C CA . GLU A 1 376 ? 2.622 -13.784 -24.734 1.00 93.94 376 GLU A CA 1
ATOM 2805 C C . GLU A 1 376 ? 3.231 -13.086 -25.964 1.00 93.94 376 GLU A C 1
ATOM 2807 O O . GLU A 1 376 ? 4.392 -12.662 -25.924 1.00 93.94 376 GLU A O 1
ATOM 2812 N N . PRO A 1 377 ? 2.467 -12.917 -27.064 1.00 94.50 377 PRO A N 1
ATOM 2813 C CA . PRO A 1 377 ? 2.897 -12.063 -28.167 1.00 94.50 377 PRO A CA 1
ATOM 2814 C C . PRO A 1 377 ? 3.306 -10.663 -27.667 1.00 94.50 377 PRO A C 1
ATOM 2816 O O . PRO A 1 377 ? 2.652 -10.154 -26.750 1.00 94.50 377 PRO A O 1
ATOM 2819 N N . PRO A 1 378 ? 4.319 -10.008 -28.268 1.00 96.31 378 PRO A N 1
ATOM 2820 C CA . PRO A 1 378 ? 4.772 -8.685 -27.841 1.00 96.31 378 PRO A CA 1
ATOM 2821 C C . PRO A 1 378 ? 3.635 -7.660 -27.788 1.00 96.31 378 PRO A C 1
ATOM 2823 O O . PRO A 1 378 ? 2.819 -7.549 -28.707 1.00 96.31 378 PRO A O 1
ATOM 2826 N N . ARG A 1 379 ? 3.577 -6.884 -26.705 1.00 96.88 379 ARG A N 1
ATOM 2827 C CA . ARG A 1 379 ? 2.580 -5.832 -26.503 1.00 96.88 379 ARG A CA 1
ATOM 2828 C C . ARG A 1 379 ? 3.164 -4.485 -26.907 1.00 96.88 379 ARG A C 1
ATOM 2830 O O . ARG A 1 379 ? 4.029 -3.967 -26.211 1.00 96.88 379 ARG A O 1
ATOM 2837 N N . LEU A 1 380 ? 2.671 -3.907 -28.001 1.00 97.56 380 LEU A N 1
ATOM 2838 C CA . LEU A 1 380 ? 3.011 -2.537 -28.388 1.00 97.56 380 LEU A CA 1
ATOM 2839 C C . LEU A 1 380 ? 2.448 -1.551 -27.354 1.00 97.56 380 LEU A C 1
ATOM 2841 O O . LEU A 1 380 ? 1.243 -1.549 -27.093 1.00 97.56 380 LEU A O 1
ATOM 2845 N N . LEU A 1 381 ? 3.312 -0.707 -26.791 1.00 98.06 381 LEU A N 1
ATOM 2846 C CA . LEU A 1 381 ? 2.945 0.333 -25.822 1.00 98.06 381 LEU A CA 1
ATOM 2847 C C . LEU A 1 381 ? 2.877 1.706 -26.493 1.00 98.06 381 LEU A C 1
ATOM 2849 O O . LEU A 1 381 ? 1.956 2.490 -26.244 1.00 98.06 381 LEU A O 1
ATOM 2853 N N . ARG A 1 382 ? 3.832 1.978 -27.391 1.00 98.06 382 ARG A N 1
ATOM 2854 C CA . ARG A 1 382 ? 3.891 3.205 -28.190 1.00 98.06 382 ARG A CA 1
ATOM 2855 C C . ARG A 1 382 ? 4.667 2.982 -29.482 1.00 98.06 382 ARG A C 1
ATOM 2857 O O . ARG A 1 382 ? 5.840 2.624 -29.442 1.00 98.06 382 ARG A O 1
ATOM 2864 N N . ALA A 1 383 ? 4.015 3.245 -30.612 1.00 98.00 383 ALA A N 1
ATOM 2865 C CA . ALA A 1 383 ? 4.649 3.179 -31.924 1.00 98.00 383 ALA A CA 1
ATOM 2866 C C . ALA A 1 383 ? 5.590 4.367 -32.149 1.00 98.00 383 ALA A C 1
ATOM 2868 O O . ALA A 1 383 ? 5.222 5.517 -31.891 1.00 98.00 383 ALA A O 1
ATOM 2869 N N . GLY A 1 384 ? 6.770 4.074 -32.687 1.00 96.06 384 GLY A N 1
ATOM 2870 C CA . GLY A 1 384 ? 7.651 5.056 -33.291 1.00 96.06 384 GLY A CA 1
ATOM 2871 C C . GLY A 1 384 ? 7.055 5.608 -34.586 1.00 96.06 384 GLY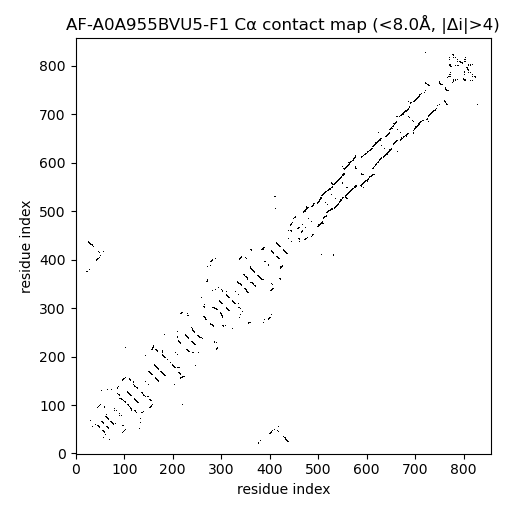 A C 1
ATOM 2872 O O . GLY A 1 384 ? 6.331 4.908 -35.299 1.00 96.06 384 GLY A O 1
ATOM 2873 N N . VAL A 1 385 ? 7.341 6.871 -34.893 1.00 95.25 385 VAL A N 1
ATOM 2874 C CA . VAL A 1 385 ? 6.707 7.582 -36.021 1.00 95.25 385 VAL A CA 1
ATOM 2875 C C . VAL A 1 385 ? 7.663 7.945 -37.154 1.00 95.25 385 VAL A C 1
ATOM 2877 O O . VAL A 1 385 ? 7.192 8.358 -38.212 1.00 95.25 385 VAL A O 1
ATOM 2880 N N . ASP A 1 386 ? 8.975 7.813 -36.951 1.00 92.31 386 ASP A N 1
ATOM 2881 C CA . ASP A 1 386 ? 9.978 8.122 -37.972 1.00 92.31 386 ASP A CA 1
ATOM 2882 C C . ASP A 1 386 ? 11.322 7.428 -37.700 1.00 92.31 386 ASP A C 1
ATOM 2884 O O . ASP A 1 386 ? 11.463 6.691 -36.722 1.00 92.31 386 ASP A O 1
ATOM 2888 N N . ASN A 1 387 ? 12.312 7.643 -38.570 1.00 88.31 387 ASN A N 1
ATOM 2889 C CA . ASN A 1 387 ? 13.650 7.092 -38.413 1.00 88.31 387 ASN A CA 1
ATOM 2890 C C . ASN A 1 387 ? 14.500 7.872 -37.395 1.00 88.31 387 ASN A C 1
ATOM 2892 O O . ASN A 1 387 ? 14.371 9.087 -37.229 1.00 88.31 387 ASN A O 1
ATOM 2896 N N . TYR A 1 388 ? 15.431 7.162 -36.757 1.00 88.50 388 TYR A N 1
ATOM 2897 C CA . TYR A 1 388 ? 16.476 7.751 -35.927 1.00 88.50 388 TYR A CA 1
ATOM 2898 C C . TYR A 1 388 ? 17.871 7.387 -36.431 1.00 88.50 388 TYR A C 1
ATOM 2900 O O . TYR A 1 388 ? 18.290 6.228 -36.436 1.00 88.50 388 TYR A O 1
ATOM 2908 N N . GLU A 1 389 ? 18.618 8.404 -36.827 1.00 88.12 389 GLU A N 1
ATOM 2909 C CA . GLU A 1 389 ? 20.020 8.315 -37.190 1.00 88.12 389 GLU A CA 1
ATOM 2910 C C . GLU A 1 389 ? 20.759 9.560 -36.700 1.00 88.12 389 GLU A C 1
ATOM 2912 O O . GLU A 1 389 ? 20.839 10.586 -37.381 1.00 88.12 389 GLU A O 1
ATOM 2917 N N . GLN A 1 390 ? 21.310 9.455 -35.490 1.00 85.38 390 GLN A N 1
ATOM 2918 C CA . GLN A 1 390 ? 22.217 10.448 -34.931 1.00 85.38 390 GLN A CA 1
ATOM 2919 C C . GLN A 1 390 ? 23.536 9.775 -34.572 1.00 85.38 390 GLN A C 1
ATOM 2921 O O . GLN A 1 390 ? 23.609 8.954 -33.662 1.00 85.38 390 GLN A O 1
ATOM 2926 N N . LEU A 1 391 ? 24.590 10.120 -35.311 1.00 85.75 391 LEU A N 1
ATOM 2927 C CA . LEU A 1 391 ? 25.908 9.539 -35.091 1.00 85.75 391 LEU A CA 1
ATOM 2928 C C . LEU A 1 391 ? 26.670 10.309 -34.013 1.00 85.75 391 LEU A C 1
ATOM 2930 O O . LEU A 1 391 ? 26.740 11.541 -34.048 1.00 85.75 391 LEU A O 1
ATOM 2934 N N . ASP A 1 392 ? 27.272 9.578 -33.079 1.00 84.44 392 ASP A N 1
ATOM 2935 C CA . ASP A 1 392 ? 28.198 10.149 -32.106 1.00 84.44 392 ASP A CA 1
ATOM 2936 C C . ASP A 1 392 ? 29.563 10.498 -32.740 1.00 84.44 392 ASP A C 1
ATOM 2938 O O . ASP A 1 392 ? 29.810 10.298 -33.934 1.00 84.44 392 ASP A O 1
ATOM 2942 N N . SER A 1 393 ? 30.490 11.028 -31.937 1.00 84.06 393 SER A N 1
ATOM 2943 C CA . SER A 1 393 ? 31.844 11.380 -32.397 1.00 84.06 393 SER A CA 1
ATOM 2944 C C . SER A 1 393 ? 32.676 10.178 -32.869 1.00 84.06 393 SER A C 1
ATOM 2946 O O . SER A 1 393 ? 33.689 10.371 -33.542 1.00 84.06 393 SER A O 1
ATOM 2948 N N . LEU A 1 394 ? 32.247 8.951 -32.556 1.00 85.69 394 LEU A N 1
ATOM 2949 C CA . LEU A 1 394 ? 32.837 7.687 -32.998 1.00 85.69 394 LEU A CA 1
ATOM 2950 C C . LEU A 1 394 ? 32.076 7.075 -34.188 1.00 85.69 394 LEU A C 1
ATOM 2952 O O . LEU A 1 394 ? 32.363 5.948 -34.587 1.00 85.69 394 LEU A O 1
ATOM 2956 N N . SER A 1 395 ? 31.155 7.829 -34.800 1.00 87.25 395 SER A N 1
ATOM 2957 C CA . SER A 1 395 ? 30.300 7.403 -35.916 1.00 87.25 395 SER A CA 1
ATOM 2958 C C . SER A 1 395 ? 29.331 6.263 -35.582 1.00 87.25 395 SER A C 1
ATOM 2960 O O . SER A 1 395 ? 28.895 5.564 -36.493 1.00 87.25 395 SER A O 1
ATOM 2962 N N . ARG A 1 396 ? 28.982 6.066 -34.308 1.00 87.44 396 ARG A N 1
ATOM 2963 C CA . ARG A 1 396 ? 28.004 5.061 -33.861 1.00 87.44 396 ARG A CA 1
ATOM 2964 C C . ARG A 1 396 ? 26.604 5.658 -33.799 1.00 87.44 396 ARG A C 1
ATOM 2966 O O . ARG A 1 396 ? 26.448 6.780 -33.320 1.00 87.44 396 ARG A O 1
ATOM 2973 N N . ASN A 1 397 ? 25.587 4.904 -34.218 1.00 89.69 397 ASN A N 1
ATOM 2974 C CA . ASN A 1 397 ? 24.180 5.296 -34.075 1.00 89.69 397 ASN A CA 1
ATOM 2975 C C . ASN A 1 397 ? 23.620 4.763 -32.744 1.00 89.69 397 ASN A C 1
ATOM 2977 O O . ASN A 1 397 ? 22.970 3.715 -32.689 1.00 89.69 397 ASN A O 1
ATOM 2981 N N . ARG A 1 398 ? 23.977 5.450 -31.655 1.00 89.00 398 ARG A N 1
ATOM 2982 C CA . ARG A 1 398 ? 23.651 5.054 -30.279 1.00 89.00 398 ARG A CA 1
ATOM 2983 C C . ARG A 1 398 ? 22.169 5.285 -29.979 1.00 89.00 398 ARG A C 1
ATOM 2985 O O . ARG A 1 398 ? 21.643 6.343 -30.311 1.00 89.00 398 ARG A O 1
ATOM 2992 N N . TRP A 1 399 ? 21.538 4.319 -29.312 1.00 88.88 399 TRP A N 1
ATOM 2993 C CA . TRP A 1 399 ? 20.150 4.427 -28.848 1.00 88.88 399 TRP A CA 1
ATOM 2994 C C . TRP A 1 399 ? 20.089 4.711 -27.345 1.00 88.88 399 TRP A C 1
ATOM 2996 O O . TRP A 1 399 ? 19.643 5.776 -26.952 1.00 88.88 399 TRP A O 1
ATOM 3006 N N . GLY A 1 400 ? 20.701 3.851 -26.533 1.00 88.50 400 GLY A N 1
ATOM 3007 C CA . GLY A 1 400 ? 20.814 4.006 -25.084 1.00 88.50 400 GLY A CA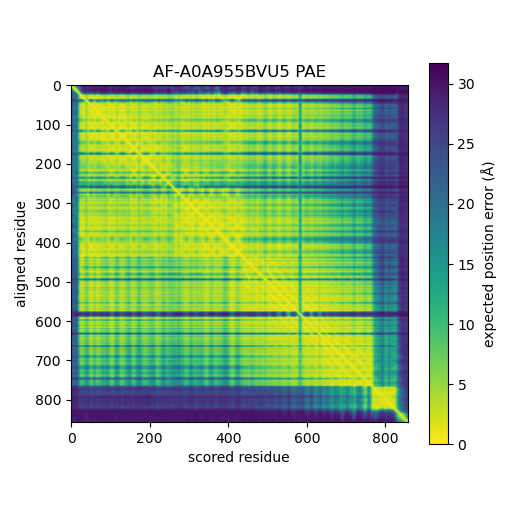 1
ATOM 3008 C C . GLY A 1 400 ? 21.813 3.008 -24.514 1.00 88.50 400 GLY A C 1
ATOM 3009 O O . GLY A 1 400 ? 22.607 2.425 -25.263 1.00 88.50 400 GLY A O 1
ATOM 3010 N N . ASP A 1 401 ? 21.729 2.768 -23.210 1.00 87.88 401 ASP A N 1
ATOM 3011 C CA . ASP A 1 401 ? 22.460 1.701 -22.531 1.00 87.88 401 ASP A CA 1
ATOM 3012 C C . ASP A 1 401 ? 21.582 0.768 -21.682 1.00 87.88 401 ASP A C 1
ATOM 3014 O O . ASP A 1 401 ? 21.906 -0.414 -21.527 1.00 87.88 401 ASP A O 1
ATOM 3018 N N . TYR A 1 402 ? 20.467 1.272 -21.156 1.00 92.38 402 TYR A N 1
ATOM 3019 C CA . TYR A 1 402 ? 19.549 0.543 -20.283 1.00 92.38 402 TYR A CA 1
ATOM 3020 C C . TYR A 1 402 ? 18.140 1.141 -20.316 1.00 92.38 402 TYR A C 1
ATOM 3022 O O . TYR A 1 402 ? 17.942 2.273 -20.750 1.00 92.38 402 TYR A O 1
ATOM 3030 N N . SER A 1 403 ? 17.175 0.356 -19.835 1.00 94.38 403 SER A N 1
ATOM 3031 C CA . SER A 1 403 ? 15.800 0.785 -19.564 1.00 94.38 403 SER A CA 1
ATOM 3032 C C . SER A 1 403 ? 15.380 0.359 -18.149 1.00 94.38 403 SER A C 1
ATOM 3034 O O . SER A 1 403 ? 16.153 -0.302 -17.440 1.00 94.38 403 SER A O 1
ATOM 3036 N N . ALA A 1 404 ? 14.156 0.690 -17.723 1.00 95.75 404 ALA A N 1
ATOM 3037 C CA . ALA A 1 404 ? 13.651 0.295 -16.408 1.00 95.75 404 ALA A CA 1
ATOM 3038 C C . ALA A 1 404 ? 12.245 -0.313 -16.453 1.00 95.75 404 ALA A C 1
ATOM 3040 O O . ALA A 1 404 ? 11.347 0.186 -17.132 1.00 95.75 404 ALA A O 1
ATOM 3041 N N . THR A 1 405 ? 12.053 -1.370 -15.664 1.00 97.88 405 THR A N 1
ATOM 3042 C CA . THR A 1 405 ? 10.756 -1.989 -15.387 1.00 97.88 405 THR A CA 1
ATOM 3043 C C . THR A 1 405 ? 10.708 -2.333 -13.899 1.00 97.88 405 THR A C 1
ATOM 3045 O O . THR A 1 405 ? 11.665 -2.894 -13.373 1.00 97.88 405 THR A O 1
ATOM 3048 N N . THR A 1 406 ? 9.624 -1.983 -13.208 1.00 96.75 406 THR A N 1
ATOM 3049 C CA . THR A 1 406 ? 9.479 -2.135 -11.750 1.00 96.75 406 THR A CA 1
ATOM 3050 C C . THR A 1 406 ? 8.086 -2.640 -11.382 1.00 96.75 406 THR A C 1
ATOM 3052 O O . THR A 1 406 ? 7.109 -2.280 -12.038 1.00 96.75 406 THR A O 1
ATOM 3055 N N . VAL A 1 407 ? 7.983 -3.447 -10.323 1.00 96.50 407 VAL A N 1
ATOM 3056 C CA . VAL A 1 407 ? 6.691 -3.830 -9.724 1.00 96.50 407 VAL A CA 1
ATOM 3057 C C . VAL A 1 407 ? 6.135 -2.649 -8.935 1.00 96.50 407 VAL A C 1
ATOM 3059 O O . VAL A 1 407 ? 6.892 -1.933 -8.280 1.00 96.50 407 VAL A O 1
ATOM 3062 N N . ASP A 1 408 ? 4.825 -2.447 -8.993 1.00 96.31 408 ASP A N 1
ATOM 3063 C CA . ASP A 1 408 ? 4.142 -1.454 -8.178 1.00 96.31 408 ASP A CA 1
ATOM 3064 C C . ASP A 1 408 ? 4.081 -1.902 -6.706 1.00 96.31 408 ASP A C 1
ATOM 3066 O O . ASP A 1 408 ? 3.537 -2.970 -6.416 1.00 96.31 408 ASP A O 1
ATOM 3070 N N . PRO A 1 409 ? 4.617 -1.120 -5.753 1.00 93.75 409 PRO A N 1
ATOM 3071 C CA . PRO A 1 409 ? 4.646 -1.532 -4.353 1.00 93.75 409 PRO A CA 1
ATOM 3072 C C . PRO A 1 409 ? 3.244 -1.566 -3.718 1.00 93.75 409 PRO A C 1
ATOM 3074 O O . PRO A 1 409 ? 3.024 -2.306 -2.760 1.00 93.75 409 PRO A O 1
ATOM 3077 N N . ALA A 1 410 ? 2.279 -0.810 -4.256 1.00 93.19 410 ALA A N 1
ATOM 3078 C CA . ALA A 1 410 ? 0.914 -0.777 -3.735 1.00 93.19 410 ALA A CA 1
ATOM 3079 C C . ALA A 1 410 ? 0.035 -1.917 -4.280 1.00 93.19 410 ALA A C 1
ATOM 3081 O O . ALA A 1 410 ? -0.994 -2.236 -3.686 1.00 93.19 410 ALA A O 1
ATOM 3082 N N . ASP A 1 411 ? 0.414 -2.541 -5.402 1.00 94.00 411 ASP A N 1
ATOM 3083 C CA . ASP A 1 411 ? -0.284 -3.714 -5.928 1.00 94.00 411 ASP A CA 1
ATOM 3084 C C . ASP A 1 411 ? 0.649 -4.623 -6.746 1.00 94.00 411 ASP A C 1
ATOM 3086 O O . ASP A 1 411 ? 1.042 -4.256 -7.856 1.00 94.00 411 ASP A O 1
ATOM 3090 N N . PRO A 1 412 ? 0.934 -5.853 -6.283 1.00 92.12 412 PRO A N 1
ATOM 3091 C CA . PRO A 1 412 ? 1.876 -6.744 -6.956 1.00 92.12 412 PRO A CA 1
ATOM 3092 C C . PRO A 1 412 ? 1.424 -7.199 -8.351 1.00 92.12 412 PRO A C 1
ATOM 3094 O O . PRO A 1 412 ? 2.230 -7.762 -9.084 1.00 92.12 412 PRO A O 1
ATOM 3097 N N . SER A 1 413 ? 0.165 -6.981 -8.742 1.00 93.75 413 SER A N 1
ATOM 3098 C CA . SER A 1 413 ? -0.343 -7.297 -10.087 1.00 93.75 413 SER A CA 1
ATOM 3099 C C . SER A 1 413 ? -0.143 -6.154 -11.090 1.00 93.75 413 SER A C 1
ATOM 3101 O O . SER A 1 413 ? -0.549 -6.277 -12.247 1.00 93.75 413 SER A O 1
ATOM 3103 N N . ILE A 1 414 ? 0.443 -5.032 -10.660 1.00 96.38 414 ILE A N 1
ATOM 3104 C CA . ILE A 1 414 ? 0.734 -3.872 -11.501 1.00 96.38 414 ILE A CA 1
ATOM 3105 C C . ILE A 1 414 ? 2.248 -3.727 -11.659 1.00 96.38 414 ILE A C 1
ATOM 3107 O O . ILE A 1 414 ? 3.026 -3.862 -10.717 1.00 96.38 414 ILE A O 1
ATOM 3111 N N . PHE A 1 415 ? 2.662 -3.430 -12.883 1.00 98.00 415 PHE A N 1
ATOM 3112 C CA . PHE A 1 415 ? 4.038 -3.157 -13.260 1.00 98.00 415 PHE A CA 1
ATOM 3113 C C . PHE A 1 415 ? 4.107 -1.813 -13.967 1.00 98.00 415 PHE A C 1
ATOM 3115 O O . PHE A 1 415 ? 3.154 -1.389 -14.617 1.00 98.00 415 PHE A O 1
ATOM 3122 N N . TRP A 1 416 ? 5.261 -1.171 -13.890 1.00 98.25 416 TRP A N 1
ATOM 3123 C CA . TRP A 1 416 ? 5.550 0.050 -14.624 1.00 98.25 416 TRP A CA 1
ATOM 3124 C C . TRP A 1 416 ? 6.812 -0.136 -15.438 1.00 98.25 416 TRP A C 1
ATOM 3126 O O . TRP A 1 416 ? 7.805 -0.653 -14.933 1.00 98.25 416 TRP A O 1
ATOM 3136 N N . THR A 1 417 ? 6.784 0.294 -16.693 1.00 97.88 417 THR A N 1
ATOM 3137 C CA . THR A 1 417 ? 7.953 0.262 -17.570 1.00 97.88 417 THR A CA 1
ATOM 3138 C C . THR A 1 417 ? 8.194 1.620 -18.207 1.00 97.88 417 THR A C 1
ATOM 3140 O O . THR A 1 417 ? 7.246 2.351 -18.499 1.00 97.88 417 THR A O 1
ATOM 3143 N N . ASN A 1 418 ? 9.466 1.952 -18.405 1.00 96.00 418 ASN A N 1
ATOM 3144 C CA . ASN A 1 418 ? 9.905 3.154 -19.091 1.00 96.00 418 ASN A CA 1
ATOM 3145 C C . ASN A 1 418 ? 10.871 2.783 -20.213 1.00 96.00 418 ASN A C 1
ATOM 3147 O O . ASN A 1 418 ? 11.982 2.320 -19.955 1.00 96.00 418 ASN A O 1
ATOM 3151 N N . GLN A 1 419 ? 10.401 2.953 -21.447 1.00 96.06 419 GLN A N 1
ATOM 3152 C CA . GLN A 1 419 ? 11.083 2.508 -22.660 1.00 96.06 419 GLN A CA 1
ATOM 3153 C C . GLN A 1 419 ? 11.227 3.642 -23.666 1.00 96.06 419 GLN A C 1
ATOM 3155 O O . GLN A 1 419 ? 10.404 4.555 -23.721 1.00 96.06 419 GLN A O 1
ATOM 3160 N N . GLU A 1 420 ? 12.243 3.540 -24.508 1.00 93.06 420 GLU A N 1
ATOM 3161 C CA . GLU A 1 420 ? 12.547 4.521 -25.545 1.00 93.06 420 GLU A CA 1
ATOM 3162 C C . GLU A 1 420 ? 11.778 4.232 -26.836 1.00 93.06 420 GLU A C 1
ATOM 3164 O O . GLU A 1 420 ? 11.547 3.081 -27.207 1.00 93.06 420 GLU A O 1
ATOM 3169 N N . TYR A 1 421 ? 11.390 5.290 -27.544 1.00 95.00 421 TYR A N 1
ATOM 3170 C CA . TYR A 1 421 ? 10.798 5.209 -28.876 1.00 95.00 421 TYR A CA 1
ATOM 3171 C C . TYR A 1 421 ? 11.130 6.457 -29.705 1.00 95.00 421 TYR A C 1
ATOM 3173 O O . TYR A 1 421 ? 11.565 7.480 -29.173 1.00 95.00 421 TYR A O 1
ATOM 3181 N N . VAL A 1 422 ? 10.918 6.387 -31.022 1.00 93.75 422 VAL A N 1
ATOM 3182 C CA . VAL A 1 422 ? 11.124 7.533 -31.924 1.00 93.75 422 VAL A CA 1
ATOM 3183 C C . VAL A 1 422 ? 9.841 8.347 -32.054 1.00 93.75 422 VAL A C 1
ATOM 3185 O O . VAL A 1 422 ? 8.866 7.883 -32.641 1.00 93.75 422 VAL A O 1
ATOM 3188 N N . ASP A 1 423 ? 9.824 9.583 -31.563 1.00 93.12 423 ASP A N 1
ATOM 3189 C CA . ASP A 1 423 ? 8.641 10.456 -31.612 1.00 93.12 423 ASP A CA 1
ATOM 3190 C C . ASP A 1 423 ? 8.683 11.495 -32.755 1.00 93.12 423 ASP A C 1
ATOM 3192 O O . ASP A 1 423 ? 7.751 12.287 -32.921 1.00 93.12 423 ASP A O 1
ATOM 3196 N N . GLY A 1 424 ? 9.747 11.476 -33.560 1.00 91.19 424 GLY A N 1
ATOM 3197 C CA . GLY A 1 424 ? 9.929 12.257 -34.784 1.00 91.19 424 GLY A CA 1
ATOM 3198 C C . GLY A 1 424 ? 11.301 11.999 -35.414 1.00 91.19 424 GLY A C 1
ATOM 3199 O O . GLY A 1 424 ? 12.133 11.322 -34.817 1.00 91.19 424 GLY A O 1
ATOM 3200 N N . THR A 1 425 ? 11.560 12.547 -36.608 1.00 88.69 425 THR A N 1
ATOM 3201 C CA . THR A 1 425 ? 12.843 12.364 -37.313 1.00 88.69 425 THR A CA 1
ATOM 3202 C C . THR A 1 425 ? 14.020 12.690 -36.395 1.00 88.69 425 THR A C 1
ATOM 3204 O O . THR A 1 425 ? 14.145 13.827 -35.928 1.00 88.69 425 THR A O 1
ATOM 3207 N N . ASN A 1 426 ? 14.897 11.713 -36.155 1.00 87.44 426 ASN A N 1
ATOM 3208 C CA . ASN A 1 426 ? 16.061 11.856 -35.280 1.00 87.44 426 ASN A CA 1
ATOM 3209 C C . ASN A 1 426 ? 15.709 12.390 -33.883 1.00 87.44 426 ASN A C 1
ATOM 3211 O O . ASN A 1 426 ? 16.501 13.111 -33.283 1.00 87.44 426 ASN A O 1
ATOM 3215 N N . ARG A 1 427 ? 14.529 12.074 -33.349 1.00 89.25 427 ARG A N 1
ATOM 3216 C CA . ARG A 1 427 ? 14.106 12.508 -32.017 1.00 89.25 427 ARG A CA 1
ATOM 3217 C C . ARG A 1 427 ? 13.656 11.303 -31.209 1.00 89.25 427 ARG A C 1
ATOM 3219 O O . ARG A 1 427 ? 12.822 10.525 -31.666 1.00 89.25 427 ARG A O 1
ATOM 3226 N N . TRP A 1 428 ? 14.252 11.137 -30.036 1.00 91.44 428 TRP A N 1
ATOM 3227 C CA . TRP A 1 428 ? 13.845 10.100 -29.101 1.00 91.44 428 TRP A CA 1
ATOM 3228 C C . TRP A 1 428 ? 12.887 10.689 -28.067 1.00 91.44 428 TRP A C 1
ATOM 3230 O O . TRP A 1 428 ? 12.933 11.877 -27.717 1.00 91.44 428 TRP A O 1
ATOM 3240 N N . ALA A 1 429 ? 12.041 9.814 -27.551 1.00 93.81 429 ALA A N 1
ATOM 3241 C CA . ALA A 1 429 ? 11.197 10.056 -26.404 1.00 93.81 429 ALA A CA 1
ATOM 3242 C C . ALA A 1 429 ? 11.165 8.810 -25.527 1.00 93.81 429 ALA A C 1
ATOM 3244 O O . ALA A 1 429 ? 11.404 7.696 -25.994 1.00 93.81 429 ALA A O 1
ATOM 3245 N N . THR A 1 430 ? 10.820 8.998 -24.264 1.00 95.50 430 THR A N 1
ATOM 3246 C CA . THR A 1 430 ? 10.513 7.899 -23.357 1.00 95.50 430 THR A CA 1
ATOM 3247 C C . THR A 1 430 ? 9.003 7.715 -23.232 1.00 95.50 430 THR A C 1
ATOM 3249 O O . THR A 1 430 ? 8.213 8.649 -23.417 1.00 95.50 430 THR A O 1
ATOM 3252 N N . GLN A 1 431 ? 8.579 6.489 -22.950 1.00 97.31 431 GLN A N 1
ATOM 3253 C CA . GLN A 1 431 ? 7.189 6.112 -22.748 1.00 97.31 431 GLN A CA 1
ATOM 3254 C C . GLN A 1 431 ? 7.058 5.402 -21.404 1.00 97.31 431 GLN A C 1
ATOM 3256 O O . GLN A 1 431 ? 7.544 4.281 -21.247 1.00 97.31 431 GLN A O 1
ATOM 3261 N N . VAL A 1 432 ? 6.346 6.036 -20.472 1.00 98.25 432 VAL A N 1
ATOM 3262 C CA . VAL A 1 432 ? 6.020 5.468 -19.163 1.00 98.25 432 VAL A CA 1
ATOM 3263 C C . VAL A 1 432 ? 4.666 4.772 -19.263 1.00 98.25 432 VAL A C 1
ATOM 3265 O O . VAL A 1 432 ? 3.670 5.381 -19.666 1.00 98.25 432 VAL A O 1
ATOM 3268 N N . THR A 1 433 ? 4.636 3.484 -18.923 1.00 98.50 433 THR A N 1
ATOM 3269 C CA . THR A 1 433 ? 3.449 2.640 -19.097 1.00 98.50 433 THR A CA 1
ATOM 3270 C C . THR A 1 433 ? 3.181 1.769 -17.877 1.00 98.50 433 THR A C 1
ATOM 3272 O O . THR A 1 433 ? 4.054 1.019 -17.445 1.00 98.50 433 THR A O 1
ATOM 3275 N N . GLU A 1 434 ? 1.953 1.830 -17.377 1.00 97.88 434 GLU A N 1
ATOM 3276 C CA . GLU A 1 434 ? 1.362 0.912 -16.410 1.00 97.88 434 GLU A CA 1
ATOM 3277 C C . GLU A 1 434 ? 0.854 -0.343 -17.137 1.00 97.88 434 GLU A C 1
ATOM 3279 O O . GLU A 1 434 ? 0.098 -0.271 -18.112 1.00 97.88 434 GLU A O 1
ATOM 3284 N N . LEU A 1 435 ? 1.258 -1.507 -16.644 1.00 97.56 435 LEU A N 1
ATOM 3285 C CA . LEU A 1 435 ? 0.878 -2.822 -17.138 1.00 97.56 435 LEU A CA 1
ATOM 3286 C C . LEU A 1 435 ? 0.198 -3.575 -15.999 1.00 97.56 435 LEU A C 1
ATOM 3288 O O . LEU A 1 435 ? 0.822 -3.898 -14.992 1.00 97.56 435 LEU A O 1
ATOM 3292 N N . ILE A 1 436 ? -1.092 -3.842 -16.157 1.00 94.81 436 ILE A N 1
ATOM 3293 C CA . ILE A 1 436 ? -1.918 -4.531 -15.168 1.00 94.81 436 ILE A CA 1
ATOM 3294 C C . ILE A 1 436 ? -2.081 -5.973 -15.631 1.00 94.81 436 ILE A C 1
ATOM 3296 O O . ILE A 1 436 ? -2.474 -6.215 -16.773 1.00 94.81 436 ILE A O 1
ATOM 3300 N N . LEU A 1 437 ? -1.798 -6.931 -14.754 1.00 92.56 437 LEU A N 1
ATOM 3301 C CA . LEU A 1 437 ? -2.001 -8.357 -14.995 1.00 92.56 437 LEU A CA 1
ATOM 3302 C C . LEU A 1 437 ? -3.124 -8.850 -14.071 1.00 92.56 437 LEU A C 1
ATOM 3304 O O . LEU A 1 437 ? -2.839 -9.295 -12.959 1.00 92.56 437 LEU A O 1
ATOM 3308 N N . PRO A 1 438 ? -4.404 -8.759 -14.486 1.00 84.31 438 PRO A N 1
ATOM 3309 C CA . PRO A 1 438 ? -5.513 -9.238 -13.673 1.00 84.31 438 PRO A CA 1
ATOM 3310 C C . PRO A 1 438 ? -5.343 -10.720 -13.349 1.00 84.31 438 PRO A C 1
ATOM 3312 O O . PRO A 1 438 ? -5.040 -11.531 -14.231 1.00 84.31 438 PRO A O 1
ATOM 3315 N N . ARG A 1 439 ? -5.555 -11.089 -12.087 1.00 85.44 439 ARG A N 1
ATOM 3316 C CA . ARG A 1 439 ? -5.478 -12.489 -11.672 1.00 85.44 439 ARG A CA 1
ATOM 3317 C C . ARG A 1 439 ? -6.803 -13.191 -12.003 1.00 85.44 439 ARG A C 1
ATOM 3319 O O . ARG A 1 439 ? -7.864 -12.568 -11.939 1.00 85.44 439 ARG A O 1
ATOM 3326 N N . PRO A 1 440 ? -6.790 -14.487 -12.360 1.00 83.50 440 PRO A N 1
ATOM 3327 C CA . PRO A 1 440 ? -8.025 -15.254 -12.471 1.00 83.50 440 PRO A CA 1
ATOM 3328 C C . PRO A 1 440 ? -8.815 -15.195 -11.159 1.00 83.50 440 PRO A C 1
ATOM 3330 O O . PRO A 1 440 ? -8.268 -15.512 -10.105 1.00 83.50 440 PRO A O 1
ATOM 3333 N N . GLY A 1 441 ? -10.087 -14.802 -11.236 1.00 88.50 441 GLY A N 1
ATOM 3334 C CA . GLY A 1 441 ? -10.931 -14.605 -10.058 1.00 88.50 441 GLY A CA 1
ATOM 3335 C C . GLY A 1 441 ? -10.717 -13.271 -9.339 1.00 88.50 441 GLY A C 1
ATOM 3336 O O . GLY A 1 441 ? -11.209 -13.129 -8.232 1.00 88.50 441 GLY A O 1
ATOM 3337 N N . GLU A 1 442 ? -10.014 -12.295 -9.922 1.00 91.94 442 GLU A N 1
ATOM 3338 C CA . GLU A 1 442 ? -10.059 -10.901 -9.460 1.00 91.94 442 GLU A CA 1
ATOM 3339 C C . GLU A 1 442 ? -10.989 -10.064 -10.350 1.00 91.94 442 GLU A C 1
ATOM 3341 O O . GLU A 1 442 ? -10.947 -10.140 -11.584 1.00 91.94 442 GLU A O 1
ATOM 3346 N N . ALA A 1 443 ? -11.767 -9.194 -9.709 1.00 94.94 443 ALA A N 1
ATOM 3347 C CA . ALA A 1 443 ? -12.445 -8.076 -10.336 1.00 94.94 443 ALA A CA 1
ATOM 3348 C C . ALA A 1 443 ? -11.902 -6.769 -9.764 1.00 94.94 443 ALA A C 1
ATOM 3350 O O . ALA A 1 443 ? -12.025 -6.487 -8.573 1.00 94.94 443 ALA A O 1
ATOM 3351 N N . ARG A 1 444 ? -11.278 -5.961 -10.622 1.00 95.38 444 ARG A N 1
ATOM 3352 C CA . ARG A 1 444 ? -10.571 -4.742 -10.221 1.00 95.38 444 ARG A CA 1
ATOM 3353 C C . ARG A 1 444 ? -11.285 -3.496 -10.708 1.00 95.38 444 ARG A C 1
ATOM 3355 O O . ARG A 1 444 ? -11.599 -3.409 -11.892 1.00 95.38 444 ARG A O 1
ATOM 3362 N N . TRP A 1 445 ? -11.454 -2.500 -9.845 1.00 95.50 445 TRP A N 1
ATOM 3363 C CA . TRP A 1 445 ? -11.980 -1.208 -10.277 1.00 95.50 445 TRP A CA 1
ATOM 3364 C C . TRP A 1 445 ? -11.026 -0.557 -11.291 1.00 95.50 445 TRP A C 1
ATOM 3366 O O . TRP A 1 445 ? -9.824 -0.387 -11.043 1.00 95.50 445 TRP A O 1
ATOM 3376 N N . ALA A 1 446 ? -11.540 -0.269 -12.483 1.00 91.69 446 ALA A N 1
ATOM 3377 C CA . ALA A 1 446 ? -10.725 -0.035 -13.666 1.00 91.69 446 ALA A CA 1
ATOM 3378 C C . ALA A 1 446 ? -9.954 1.282 -13.600 1.00 91.69 446 ALA A C 1
ATOM 3380 O O . ALA A 1 446 ? -8.781 1.311 -13.960 1.00 91.69 446 ALA A O 1
ATOM 3381 N N . GLU A 1 447 ? -10.593 2.338 -13.104 1.00 89.12 447 GLU A N 1
ATOM 3382 C CA . GLU A 1 447 ? -10.113 3.719 -13.160 1.00 89.12 447 GLU A CA 1
ATOM 3383 C C . GLU A 1 447 ? -10.486 4.469 -11.874 1.00 89.12 447 GLU A C 1
ATOM 3385 O O . GLU A 1 447 ? -11.474 4.108 -11.236 1.00 89.12 447 GLU A O 1
ATOM 3390 N N . PRO A 1 448 ? -9.753 5.525 -11.477 1.00 89.62 448 PRO A N 1
ATOM 3391 C CA . PRO A 1 448 ? -10.072 6.324 -10.304 1.00 89.62 448 PRO A CA 1
ATOM 3392 C C . PRO A 1 448 ? -11.263 7.266 -10.566 1.00 89.62 448 PRO A C 1
ATOM 3394 O O . PRO A 1 448 ? -11.125 8.487 -10.575 1.00 89.62 448 PRO A O 1
ATOM 3397 N N . GLN A 1 449 ? -12.440 6.695 -10.826 1.00 93.38 449 GLN A N 1
ATOM 3398 C CA . GLN A 1 449 ? -13.679 7.419 -11.108 1.00 93.38 449 GLN A CA 1
ATOM 3399 C C . GLN A 1 449 ? -14.857 6.837 -10.326 1.00 93.38 449 GLN A C 1
ATOM 3401 O O . GLN A 1 449 ? -14.948 5.620 -10.156 1.00 93.38 449 GLN A O 1
ATOM 3406 N N . SER A 1 450 ? -15.755 7.710 -9.866 1.00 96.62 450 SER A N 1
ATOM 3407 C CA . SER A 1 450 ? -17.003 7.316 -9.204 1.00 96.62 450 SER A CA 1
ATOM 3408 C C . SER A 1 450 ? -17.964 6.652 -10.191 1.00 96.62 450 SER A C 1
ATOM 3410 O O . SER A 1 450 ? -17.984 7.004 -11.372 1.00 96.62 450 SER A O 1
ATOM 3412 N N . GLY A 1 451 ? -18.802 5.733 -9.716 1.00 96.81 451 GLY A N 1
ATOM 3413 C CA . GLY A 1 451 ? -19.758 5.043 -10.578 1.00 96.81 451 GLY A CA 1
ATOM 3414 C C . GLY A 1 451 ? -20.615 4.001 -9.869 1.00 96.81 451 GLY A C 1
ATOM 3415 O O . GLY A 1 451 ? -20.620 3.904 -8.644 1.00 96.81 451 GLY A O 1
ATOM 3416 N N . GLN A 1 452 ? -21.381 3.247 -10.657 1.00 95.75 452 GLN A N 1
ATOM 3417 C CA . GLN A 1 452 ? -22.234 2.170 -10.153 1.00 95.75 452 GLN A CA 1
ATOM 3418 C C . GLN A 1 452 ? -21.468 0.847 -10.140 1.00 95.75 452 GLN A C 1
ATOM 3420 O O . GLN A 1 452 ? -20.747 0.532 -11.085 1.00 95.75 452 GLN A O 1
ATOM 3425 N N . PHE A 1 453 ? -21.644 0.066 -9.077 1.00 94.38 453 PHE A N 1
ATOM 3426 C CA . PHE A 1 453 ? -20.950 -1.206 -8.883 1.00 94.38 453 PHE A CA 1
ATOM 3427 C C . PHE A 1 453 ? -21.253 -2.236 -9.985 1.00 94.38 453 PHE A C 1
ATOM 3429 O O . PHE A 1 453 ? -20.403 -3.058 -10.305 1.00 94.38 453 PHE A O 1
ATOM 3436 N N . ASP A 1 454 ? -22.443 -2.218 -10.583 1.00 91.44 454 ASP A N 1
ATOM 3437 C CA . ASP A 1 454 ? -22.862 -3.166 -11.623 1.00 91.44 454 ASP A CA 1
ATOM 3438 C C . ASP A 1 454 ? -22.506 -2.727 -13.057 1.00 91.44 454 ASP A C 1
ATOM 3440 O O . ASP A 1 454 ? -22.758 -3.472 -14.010 1.00 91.44 454 ASP A O 1
ATOM 3444 N N . ASP A 1 455 ? -21.873 -1.562 -13.231 1.00 93.50 455 ASP A N 1
ATOM 3445 C CA . ASP A 1 455 ? -21.382 -1.117 -14.533 1.00 93.50 455 ASP A CA 1
ATOM 3446 C C . ASP A 1 455 ? -20.105 -1.875 -14.917 1.00 93.50 455 ASP A C 1
ATOM 3448 O O . ASP A 1 455 ? -18.998 -1.572 -14.469 1.00 93.50 455 ASP A O 1
ATOM 3452 N N . ALA A 1 456 ? -20.257 -2.860 -15.802 1.00 91.75 456 ALA A N 1
ATOM 3453 C CA . ALA A 1 456 ? -19.158 -3.670 -16.316 1.00 91.75 456 ALA A CA 1
ATOM 3454 C C . ALA A 1 456 ? -18.014 -2.848 -16.943 1.00 91.75 456 ALA A C 1
ATOM 3456 O O . ALA A 1 456 ? -16.879 -3.316 -16.942 1.00 91.75 456 ALA A O 1
ATOM 3457 N N . ALA A 1 457 ? -18.275 -1.639 -17.460 1.00 92.62 457 ALA A N 1
ATOM 3458 C CA . ALA A 1 457 ? -17.236 -0.793 -18.053 1.00 92.62 457 ALA A CA 1
ATOM 3459 C C . ALA A 1 457 ? -16.260 -0.218 -17.011 1.00 92.62 457 ALA A C 1
ATOM 3461 O O . ALA A 1 457 ? -15.173 0.237 -17.371 1.00 92.62 457 ALA A O 1
ATOM 3462 N N . LEU A 1 458 ? -16.639 -0.244 -15.731 1.00 94.75 458 LEU A N 1
ATOM 3463 C CA . LEU A 1 458 ? -15.831 0.235 -14.613 1.00 94.75 458 LEU A CA 1
ATOM 3464 C C . LEU A 1 458 ? -15.012 -0.877 -13.949 1.00 94.75 458 LEU A C 1
ATOM 3466 O O . LEU A 1 458 ? -14.257 -0.598 -13.019 1.00 94.75 458 LEU A O 1
ATOM 3470 N N . TRP A 1 459 ? -15.094 -2.112 -14.449 1.00 94.19 459 TRP A N 1
ATOM 3471 C CA . TRP A 1 459 ? -14.339 -3.251 -13.936 1.00 94.19 459 TRP A CA 1
ATOM 3472 C C . TRP A 1 459 ? -13.366 -3.815 -14.969 1.00 94.19 459 TRP A C 1
ATOM 3474 O O . TRP A 1 459 ? -13.702 -4.048 -16.127 1.00 94.19 459 TRP A O 1
ATOM 3484 N N . LEU A 1 460 ? -12.151 -4.108 -14.516 1.00 92.62 460 LEU A N 1
ATOM 3485 C CA . LEU A 1 460 ? -11.216 -4.988 -15.201 1.00 92.62 460 LEU A CA 1
ATOM 3486 C C . LEU A 1 460 ? -11.382 -6.395 -14.635 1.00 92.62 460 LEU A C 1
ATOM 3488 O O . LEU A 1 460 ? -11.026 -6.659 -13.485 1.00 92.62 460 LEU A O 1
ATOM 3492 N N . THR A 1 461 ? -11.914 -7.290 -15.461 1.00 88.12 461 THR A N 1
ATOM 3493 C CA . THR A 1 461 ? -12.107 -8.710 -15.151 1.00 88.12 461 THR A CA 1
ATOM 3494 C C . THR A 1 461 ? -11.570 -9.573 -16.285 1.00 88.12 461 THR A C 1
ATOM 3496 O O . THR A 1 461 ? -11.554 -9.157 -17.445 1.00 88.12 461 THR A O 1
ATOM 3499 N N . ALA A 1 462 ? -11.168 -10.808 -15.976 1.00 80.12 462 ALA A N 1
ATOM 3500 C CA . ALA A 1 462 ? -10.726 -11.763 -16.997 1.00 80.12 462 ALA A CA 1
ATOM 3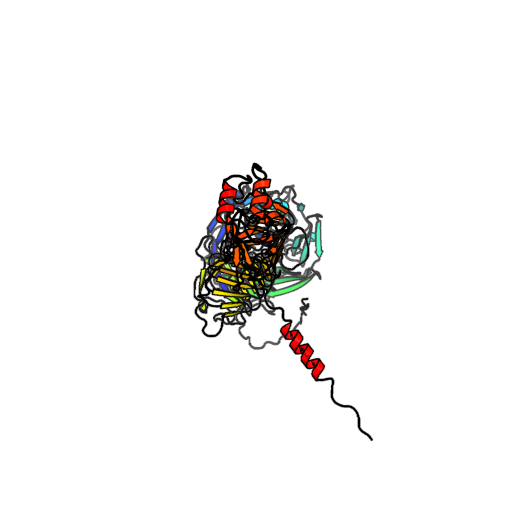501 C C . ALA A 1 462 ? -11.845 -12.122 -18.003 1.00 80.12 462 ALA A C 1
ATOM 3503 O O . ALA A 1 462 ? -11.570 -12.488 -19.144 1.00 80.12 462 ALA A O 1
ATOM 3504 N N . HIS A 1 463 ? -13.111 -12.010 -17.588 1.00 81.25 463 HIS A N 1
ATOM 3505 C CA . HIS A 1 463 ? -14.308 -12.308 -18.386 1.00 81.25 463 HIS A CA 1
ATOM 3506 C C . HIS A 1 463 ? -14.980 -11.079 -19.016 1.00 81.25 463 HIS A C 1
ATOM 3508 O O . HIS A 1 463 ? -15.957 -11.253 -19.743 1.00 81.25 463 HIS A O 1
ATOM 3514 N N . GLY A 1 464 ? -14.487 -9.862 -18.769 1.00 80.12 464 GLY A N 1
ATOM 3515 C CA . GLY A 1 464 ? -14.982 -8.625 -19.387 1.00 80.12 464 GLY A CA 1
ATOM 3516 C C . GLY A 1 464 ? -16.400 -8.200 -18.984 1.00 80.12 464 GLY A C 1
ATOM 3517 O O . GLY A 1 464 ? -17.027 -7.438 -19.715 1.00 80.12 464 GLY A O 1
ATOM 3518 N N . ASN A 1 465 ? -16.921 -8.700 -17.859 1.00 84.00 465 ASN A N 1
ATOM 3519 C CA . ASN A 1 465 ? -18.206 -8.273 -17.289 1.00 84.00 465 ASN A CA 1
ATOM 3520 C C . ASN A 1 465 ? -18.010 -7.726 -15.865 1.00 84.00 465 ASN A C 1
ATOM 3522 O O . ASN A 1 465 ? -16.905 -7.791 -15.324 1.00 84.00 465 ASN A O 1
ATOM 3526 N N . ALA A 1 466 ? -19.093 -7.232 -15.257 1.00 87.88 466 ALA A N 1
ATOM 3527 C CA . ALA A 1 466 ? -19.147 -6.896 -13.835 1.00 87.88 466 ALA A CA 1
ATOM 3528 C C . ALA A 1 466 ? -18.774 -8.109 -12.940 1.00 87.88 466 ALA A C 1
ATOM 3530 O O . ALA A 1 466 ? -18.790 -9.250 -13.426 1.00 87.88 466 ALA A O 1
ATOM 3531 N N . PRO A 1 467 ? -18.442 -7.888 -11.652 1.00 93.31 467 PRO A N 1
ATOM 3532 C CA . PRO A 1 467 ? -17.972 -8.941 -10.755 1.00 93.31 467 PRO A CA 1
ATOM 3533 C C . PRO A 1 467 ? -18.955 -10.115 -10.635 1.00 93.31 467 PRO A C 1
ATOM 3535 O O . PRO A 1 467 ? -20.156 -9.927 -10.423 1.00 93.31 467 PRO A O 1
ATOM 3538 N N . LEU A 1 468 ? -18.438 -11.337 -10.751 1.00 91.69 468 LEU A N 1
ATOM 3539 C CA . LEU A 1 468 ? -19.145 -12.585 -10.468 1.00 91.69 468 LEU A CA 1
ATOM 3540 C C . LEU A 1 468 ? -18.972 -12.968 -8.989 1.00 91.69 468 LEU A C 1
ATOM 3542 O O . LEU A 1 468 ? -17.955 -12.624 -8.400 1.00 91.69 468 LEU A O 1
ATOM 3546 N N . PRO A 1 469 ? -19.874 -13.768 -8.387 1.00 92.00 469 PRO A N 1
ATOM 3547 C CA . PRO A 1 469 ? -19.752 -14.183 -6.979 1.00 92.00 469 PRO A CA 1
ATOM 3548 C C . PRO A 1 469 ? -18.483 -14.976 -6.625 1.00 92.00 469 PRO A C 1
ATOM 3550 O O . PRO A 1 469 ? -18.197 -15.202 -5.455 1.00 92.00 469 PRO A O 1
ATOM 3553 N N . SER A 1 470 ? -17.745 -15.463 -7.626 1.00 91.88 470 SER A N 1
ATOM 3554 C CA . SER A 1 470 ? -16.445 -16.115 -7.449 1.00 91.88 470 SER A CA 1
ATOM 3555 C C . SER A 1 470 ? -15.269 -15.140 -7.406 1.00 91.88 470 SER A C 1
ATOM 3557 O O . SER A 1 470 ? -14.156 -15.578 -7.125 1.00 91.88 470 SER A O 1
ATOM 3559 N N . ASP A 1 471 ? -15.492 -13.870 -7.743 1.00 94.31 471 ASP A N 1
ATOM 3560 C CA . ASP A 1 471 ? -14.434 -12.880 -7.893 1.00 94.31 471 ASP A CA 1
ATOM 3561 C C . ASP A 1 471 ? -14.101 -12.220 -6.554 1.00 94.31 471 ASP A C 1
ATOM 3563 O O . ASP A 1 471 ? -14.987 -11.812 -5.808 1.00 94.31 471 ASP A O 1
ATOM 3567 N N . GLN A 1 472 ? -12.815 -12.042 -6.280 1.00 95.06 472 GLN A N 1
ATOM 3568 C CA . GLN A 1 472 ? -12.306 -11.116 -5.280 1.00 95.06 472 GLN A CA 1
ATOM 3569 C C . GLN A 1 472 ? -12.423 -9.681 -5.801 1.00 95.06 472 GLN A C 1
ATOM 3571 O O . GLN A 1 472 ? -11.957 -9.372 -6.900 1.00 95.06 472 GLN A O 1
ATOM 3576 N N . LEU A 1 473 ? -12.981 -8.786 -4.988 1.00 97.56 473 LEU A N 1
ATOM 3577 C CA . LEU A 1 473 ? -13.069 -7.364 -5.305 1.00 97.56 473 LEU A CA 1
ATOM 3578 C C . LEU A 1 473 ? -11.746 -6.662 -4.979 1.00 97.56 473 LEU A C 1
ATOM 3580 O O . LEU A 1 473 ? -11.217 -6.799 -3.875 1.00 97.56 473 LEU A O 1
ATOM 3584 N N . VAL A 1 474 ? -11.217 -5.882 -5.923 1.00 97.19 474 VAL A N 1
ATOM 3585 C CA . VAL A 1 474 ? -9.939 -5.171 -5.777 1.00 97.19 474 VAL A CA 1
ATOM 3586 C C . VAL A 1 474 ? -10.096 -3.682 -6.089 1.00 97.19 474 VAL A C 1
ATOM 3588 O O . VAL A 1 474 ? -10.420 -3.293 -7.214 1.00 97.19 474 VAL A O 1
ATOM 3591 N N . PHE A 1 475 ? -9.770 -2.836 -5.112 1.00 97.12 475 PHE A N 1
ATOM 3592 C CA . PHE A 1 475 ? -9.745 -1.377 -5.236 1.00 97.12 475 PHE A CA 1
ATOM 3593 C C . PHE A 1 475 ? -8.309 -0.877 -5.066 1.00 97.12 475 PHE A C 1
ATOM 3595 O O . PHE A 1 475 ? -7.791 -0.790 -3.959 1.00 97.12 475 PHE A O 1
ATOM 3602 N N . SER A 1 476 ? -7.626 -0.589 -6.173 1.00 94.56 476 SER A N 1
ATOM 3603 C CA . SER A 1 476 ? -6.170 -0.364 -6.185 1.00 94.56 476 SER A CA 1
ATOM 3604 C C . SER A 1 476 ? -5.748 0.924 -6.894 1.00 94.56 476 SER A C 1
ATOM 3606 O O . SER A 1 476 ? -4.592 1.055 -7.306 1.00 94.56 476 SER A O 1
ATOM 3608 N N . ARG A 1 477 ? -6.693 1.813 -7.204 1.00 92.44 477 ARG A N 1
ATOM 3609 C CA . ARG A 1 477 ? -6.428 2.977 -8.052 1.00 92.44 477 ARG A CA 1
ATOM 3610 C C . ARG A 1 477 ? -6.017 4.149 -7.188 1.00 92.44 477 ARG A C 1
ATOM 3612 O O . ARG A 1 477 ? -6.780 4.584 -6.338 1.00 92.44 477 ARG A O 1
ATOM 3619 N N . ALA A 1 478 ? -4.814 4.661 -7.439 1.00 90.81 478 ALA A N 1
ATOM 3620 C CA . ALA A 1 478 ? -4.330 5.860 -6.776 1.00 90.81 478 ALA A CA 1
ATOM 3621 C C . ALA A 1 478 ? -5.272 7.036 -7.040 1.00 90.81 478 ALA A C 1
ATOM 3623 O O . ALA A 1 478 ? -5.690 7.278 -8.175 1.00 90.81 478 ALA A O 1
ATOM 3624 N N . THR A 1 479 ? -5.571 7.769 -5.976 1.00 89.50 479 THR A N 1
ATOM 3625 C CA . THR A 1 479 ? -6.271 9.049 -6.016 1.00 89.50 479 THR A CA 1
ATOM 3626 C C . THR A 1 479 ? -5.292 10.161 -5.705 1.00 89.50 479 THR A C 1
ATOM 3628 O O . THR A 1 479 ? -4.339 9.978 -4.954 1.00 89.50 479 THR A O 1
ATOM 3631 N N . GLU A 1 480 ? -5.573 11.336 -6.242 1.00 84.38 480 GLU A N 1
ATOM 3632 C CA . GLU A 1 480 ? -4.884 12.568 -5.884 1.00 84.38 480 GLU A CA 1
ATOM 3633 C C . GLU A 1 480 ? -4.911 12.829 -4.368 1.00 84.38 480 GLU A C 1
ATOM 3635 O O . GLU A 1 480 ? -5.996 12.802 -3.771 1.00 84.38 480 GLU A O 1
ATOM 3640 N N . PRO A 1 481 ? -3.768 13.162 -3.742 1.00 74.88 481 PRO A N 1
ATOM 3641 C CA . PRO A 1 481 ? -3.756 13.655 -2.373 1.00 74.88 481 PRO A CA 1
ATOM 3642 C C . PRO A 1 481 ? -4.679 14.873 -2.219 1.00 74.88 481 PRO A C 1
ATOM 3644 O O . PRO A 1 481 ? -4.524 15.884 -2.904 1.00 74.88 481 PRO A O 1
ATOM 3647 N N . GLY A 1 482 ? -5.660 14.773 -1.321 1.00 76.88 482 GLY A N 1
ATOM 3648 C CA . GLY A 1 482 ? -6.633 15.838 -1.056 1.00 76.88 482 GLY A CA 1
ATOM 3649 C C . GLY A 1 482 ? -7.767 15.979 -2.079 1.00 76.88 482 GLY A C 1
ATOM 3650 O O . GLY A 1 482 ? -8.586 16.887 -1.927 1.00 76.88 482 GLY A O 1
ATOM 3651 N N . ALA A 1 483 ? -7.861 15.118 -3.099 1.00 84.75 483 ALA A N 1
ATOM 3652 C CA . ALA A 1 483 ? -9.062 15.081 -3.933 1.00 84.75 483 ALA A CA 1
ATOM 3653 C C . ALA A 1 483 ? -10.244 14.421 -3.222 1.00 84.75 483 ALA A C 1
ATOM 3655 O O . ALA A 1 483 ? -10.099 13.714 -2.223 1.00 84.75 483 ALA A O 1
ATOM 3656 N N . ALA A 1 484 ? -11.429 14.655 -3.788 1.00 89.75 484 ALA A N 1
ATOM 3657 C CA . ALA A 1 484 ? -12.638 13.968 -3.374 1.00 89.75 484 ALA A CA 1
ATOM 3658 C C . ALA A 1 484 ? -12.473 12.443 -3.518 1.00 89.75 484 ALA A C 1
ATOM 3660 O O . ALA A 1 484 ? -11.827 11.991 -4.471 1.00 89.75 484 ALA A O 1
ATOM 3661 N N . PRO A 1 485 ? -13.065 11.658 -2.603 1.00 94.38 485 PRO A N 1
ATOM 3662 C CA . PRO A 1 485 ? -13.054 10.209 -2.713 1.00 94.38 485 PRO A CA 1
ATOM 3663 C C . PRO A 1 485 ? -13.771 9.740 -3.982 1.00 94.38 485 PRO A C 1
ATOM 3665 O O . PRO A 1 485 ? -14.714 10.373 -4.466 1.00 94.38 485 PRO A O 1
ATOM 3668 N N . ILE A 1 486 ? -13.350 8.583 -4.486 1.00 95.88 486 ILE A N 1
ATOM 3669 C CA . ILE A 1 486 ? -14.086 7.838 -5.505 1.00 95.88 486 ILE A CA 1
ATOM 3670 C C . ILE A 1 486 ? -15.271 7.161 -4.825 1.00 95.88 486 ILE A C 1
ATOM 3672 O O . ILE A 1 486 ? -15.071 6.340 -3.938 1.00 95.88 486 ILE A O 1
ATOM 3676 N N . THR A 1 487 ? -16.493 7.457 -5.255 1.00 97.88 487 THR A N 1
ATOM 3677 C CA . THR A 1 487 ? -17.698 6.817 -4.710 1.00 97.88 487 THR A CA 1
ATOM 3678 C C . THR A 1 487 ? -18.184 5.715 -5.640 1.00 97.88 487 THR A C 1
ATOM 3680 O O . THR A 1 487 ? -18.520 5.974 -6.797 1.00 97.88 487 THR A O 1
ATOM 3683 N N . ILE A 1 488 ? -18.244 4.493 -5.124 1.00 98.00 488 ILE A N 1
ATOM 3684 C CA . ILE A 1 488 ? -18.778 3.314 -5.802 1.00 98.00 488 ILE A CA 1
ATOM 3685 C C . ILE A 1 488 ? -20.091 2.961 -5.118 1.00 98.00 488 ILE A C 1
ATOM 3687 O O . ILE A 1 488 ? -20.091 2.554 -3.959 1.00 98.00 488 ILE A O 1
ATOM 3691 N N . THR A 1 489 ? -21.203 3.138 -5.826 1.00 97.62 489 THR A N 1
ATOM 3692 C CA . THR A 1 489 ? -22.542 2.914 -5.268 1.00 97.62 489 THR A CA 1
ATOM 3693 C C . THR A 1 489 ? -23.074 1.547 -5.674 1.00 97.62 489 THR A C 1
ATOM 3695 O O . THR A 1 489 ? -23.083 1.210 -6.862 1.00 97.62 489 THR A O 1
ATOM 3698 N N . LEU A 1 490 ? -23.550 0.769 -4.704 1.00 95.38 490 LEU A N 1
ATOM 3699 C CA . LEU A 1 490 ? -24.256 -0.484 -4.941 1.00 95.38 490 LEU A CA 1
ATOM 3700 C C . LEU A 1 490 ? -25.740 -0.189 -5.201 1.00 95.38 490 LEU A C 1
ATOM 3702 O O . LEU A 1 490 ? -26.438 0.287 -4.299 1.00 95.38 490 LEU A O 1
ATOM 3706 N N . PRO A 1 491 ? -26.260 -0.472 -6.407 1.00 93.25 491 PRO A N 1
ATOM 3707 C CA . PRO A 1 491 ? -27.697 -0.435 -6.632 1.00 93.25 491 PRO A CA 1
ATOM 3708 C C . PRO A 1 491 ? -28.400 -1.579 -5.878 1.00 93.25 491 PRO A C 1
ATOM 3710 O O . PRO A 1 491 ? -27.752 -2.504 -5.390 1.00 93.25 491 PRO A O 1
ATOM 3713 N N . PRO A 1 492 ? -29.742 -1.564 -5.779 1.00 89.88 492 PRO A N 1
ATOM 3714 C CA . PRO A 1 492 ? -30.481 -2.709 -5.262 1.00 89.88 492 PRO A CA 1
ATOM 3715 C C . PRO A 1 492 ? -30.125 -3.987 -6.043 1.00 89.88 492 PRO A C 1
ATOM 3717 O O . PRO A 1 492 ? -30.183 -3.972 -7.279 1.00 89.88 492 PRO A O 1
ATOM 3720 N N . PRO A 1 493 ? -29.781 -5.098 -5.370 1.00 82.00 493 PRO A N 1
ATOM 3721 C CA . PRO A 1 493 ? -29.333 -6.303 -6.049 1.00 82.00 493 PRO A CA 1
ATOM 3722 C C . PRO A 1 493 ? -30.461 -6.912 -6.888 1.00 82.00 493 PRO A C 1
ATOM 3724 O O . PRO A 1 493 ? -31.614 -7.007 -6.463 1.00 82.00 493 PRO A O 1
ATOM 3727 N N . VAL A 1 494 ? -30.116 -7.383 -8.089 1.00 72.06 494 VAL A N 1
ATOM 3728 C CA . VAL A 1 494 ? -31.073 -8.015 -9.016 1.00 72.06 494 VAL A CA 1
ATOM 3729 C C . VAL A 1 494 ? -31.595 -9.353 -8.458 1.00 72.06 494 VAL A C 1
ATOM 3731 O O . VAL A 1 494 ? -32.730 -9.743 -8.738 1.00 72.06 494 VAL A O 1
ATOM 3734 N N . SER A 1 495 ? -30.798 -10.045 -7.633 1.00 65.44 495 SER A N 1
ATOM 3735 C CA . SER A 1 495 ? -31.213 -11.213 -6.844 1.00 65.44 495 SER A CA 1
ATOM 3736 C C . SER A 1 495 ? -30.234 -11.495 -5.698 1.00 65.44 495 SER A C 1
ATOM 3738 O O . SER A 1 495 ? -29.036 -11.587 -5.952 1.00 65.44 495 SER A O 1
ATOM 3740 N N . GLY A 1 496 ? -30.737 -11.734 -4.483 1.00 68.56 496 GLY A N 1
ATOM 3741 C CA . GLY A 1 496 ? -29.906 -12.077 -3.317 1.00 68.56 496 GLY A CA 1
ATOM 3742 C C . GLY A 1 496 ? -29.156 -10.881 -2.718 1.00 68.56 496 GLY A C 1
ATOM 3743 O O . GLY A 1 496 ? -29.486 -9.740 -3.020 1.00 68.56 496 GLY A O 1
ATOM 3744 N N . ALA A 1 497 ? -28.182 -11.153 -1.849 1.00 75.88 497 ALA A N 1
ATOM 3745 C CA . ALA A 1 497 ? -27.206 -10.170 -1.374 1.00 75.88 497 ALA A CA 1
ATOM 3746 C C . ALA A 1 497 ? -25.975 -10.160 -2.296 1.00 75.88 497 ALA A C 1
ATOM 3748 O O . ALA A 1 497 ? -25.728 -11.133 -3.017 1.00 75.88 497 ALA A O 1
ATOM 3749 N N . TYR A 1 498 ? -25.195 -9.079 -2.270 1.00 91.19 498 TYR A N 1
ATOM 3750 C CA . TYR A 1 498 ? -23.878 -9.073 -2.903 1.00 91.19 498 TYR A CA 1
ATOM 3751 C C . TYR A 1 498 ? -22.979 -10.024 -2.119 1.00 91.19 498 TYR A C 1
ATOM 3753 O O . TYR A 1 498 ? -22.786 -9.808 -0.932 1.00 91.19 498 TYR A O 1
ATOM 3761 N N . SER A 1 499 ? -22.458 -11.081 -2.741 1.00 95.06 499 SER A N 1
ATOM 3762 C CA . SER A 1 499 ? -21.631 -12.070 -2.044 1.00 95.06 499 SER A CA 1
ATOM 3763 C C . SER A 1 499 ? -20.391 -12.405 -2.854 1.00 95.06 499 SER A C 1
ATOM 3765 O O . SER A 1 499 ? -20.501 -12.783 -4.021 1.00 95.06 499 SER A O 1
ATOM 3767 N N . PHE A 1 500 ? -19.230 -12.253 -2.222 1.00 96.31 500 PHE A N 1
ATOM 3768 C CA . PHE A 1 500 ? -17.910 -12.439 -2.820 1.00 96.31 500 PHE A CA 1
ATOM 3769 C C . PHE A 1 500 ? -16.977 -13.110 -1.806 1.00 96.31 500 PHE A C 1
ATOM 3771 O O . PHE A 1 500 ? -17.244 -13.049 -0.607 1.00 96.31 500 PHE A O 1
ATOM 3778 N N . PRO A 1 501 ? -15.877 -13.756 -2.224 1.00 96.31 501 PRO A N 1
ATOM 3779 C CA . PRO A 1 501 ? -14.910 -14.302 -1.281 1.00 96.31 501 PRO A CA 1
ATOM 3780 C C . PRO A 1 501 ? -14.287 -13.199 -0.420 1.00 96.31 501 PRO A C 1
ATOM 3782 O O . PRO A 1 501 ? -14.291 -13.314 0.802 1.00 96.31 501 PRO A O 1
ATOM 3785 N N . ASP A 1 502 ? -13.831 -12.119 -1.064 1.00 95.69 502 ASP A N 1
ATOM 3786 C CA . ASP A 1 502 ? -12.961 -11.106 -0.468 1.00 95.69 502 ASP A CA 1
ATOM 3787 C C . ASP A 1 502 ? -13.181 -9.715 -1.068 1.00 95.69 502 ASP A C 1
ATOM 3789 O O . ASP A 1 502 ? -13.527 -9.581 -2.247 1.00 95.69 502 ASP A O 1
ATOM 3793 N N . ALA A 1 503 ? -12.870 -8.679 -0.286 1.00 97.94 503 ALA A N 1
ATOM 3794 C CA . ALA A 1 503 ? -12.655 -7.321 -0.782 1.00 97.94 503 ALA A CA 1
ATOM 3795 C C . ALA A 1 503 ? -11.312 -6.774 -0.284 1.00 97.94 503 ALA A C 1
ATOM 3797 O O . ALA A 1 503 ? -10.992 -6.876 0.898 1.00 97.94 503 ALA A O 1
ATOM 3798 N N . SER A 1 504 ? -10.526 -6.194 -1.191 1.00 97.25 504 SER A N 1
ATOM 3799 C CA . SER A 1 504 ? -9.165 -5.721 -0.927 1.00 97.25 504 SER A CA 1
ATOM 3800 C C . SER A 1 504 ? -9.000 -4.279 -1.408 1.00 97.25 504 SER A C 1
ATOM 3802 O O . SER A 1 504 ? -8.961 -4.007 -2.612 1.00 97.25 504 SER A O 1
ATOM 3804 N N . PHE A 1 505 ? -8.902 -3.346 -0.464 1.00 98.12 505 PHE A N 1
ATOM 3805 C CA . PHE A 1 505 ? -8.547 -1.952 -0.711 1.00 98.12 505 PHE A CA 1
ATOM 3806 C C . PHE A 1 505 ? -7.033 -1.829 -0.608 1.00 98.12 505 PHE A C 1
ATOM 3808 O O . PHE A 1 505 ? -6.463 -2.002 0.462 1.00 98.12 505 PHE A O 1
ATOM 3815 N N . ARG A 1 506 ? -6.367 -1.575 -1.731 1.00 95.69 506 ARG A N 1
ATOM 3816 C CA . ARG A 1 506 ? -4.904 -1.607 -1.854 1.00 95.69 506 ARG A CA 1
ATOM 3817 C C . ARG A 1 506 ? -4.296 -0.220 -2.016 1.00 95.69 506 ARG A C 1
ATOM 3819 O O . ARG A 1 506 ? -3.166 -0.014 -1.597 1.00 95.69 506 ARG A O 1
ATOM 3826 N N . GLN A 1 507 ? -5.029 0.720 -2.617 1.00 93.81 507 GLN A N 1
ATOM 3827 C CA . GLN A 1 507 ? -4.561 2.092 -2.818 1.00 93.81 507 GLN A CA 1
ATOM 3828 C C . GLN A 1 507 ? -5.721 3.052 -3.117 1.00 93.81 507 GLN A C 1
ATOM 3830 O O . GLN A 1 507 ? -6.702 2.648 -3.743 1.00 93.81 507 GLN A O 1
ATOM 3835 N N . GLY A 1 508 ? -5.554 4.324 -2.741 1.00 93.81 508 GLY A N 1
ATOM 3836 C CA . GLY A 1 508 ? -6.477 5.421 -3.055 1.00 93.81 508 GLY A CA 1
ATOM 3837 C C . GLY A 1 508 ? -7.581 5.656 -2.022 1.00 93.81 508 GLY A C 1
ATOM 3838 O O . GLY A 1 508 ? -7.732 4.904 -1.065 1.00 93.81 508 GLY A O 1
ATOM 3839 N N . ASN A 1 509 ? -8.346 6.729 -2.224 1.00 95.81 509 ASN A N 1
ATOM 3840 C CA . ASN A 1 509 ? -9.459 7.144 -1.374 1.00 95.81 509 ASN A CA 1
ATOM 3841 C C . ASN A 1 509 ? -10.801 6.713 -1.990 1.00 95.81 509 ASN A C 1
ATOM 3843 O O . ASN A 1 509 ? -11.227 7.272 -3.006 1.00 95.81 509 ASN A O 1
ATOM 3847 N N . VAL A 1 510 ? -11.447 5.704 -1.405 1.00 97.62 510 VAL A N 1
ATOM 3848 C CA . VAL A 1 510 ? -12.619 5.016 -1.962 1.00 97.62 510 VAL A CA 1
ATOM 3849 C C . VAL A 1 510 ? -13.746 4.956 -0.937 1.00 97.62 510 VAL A C 1
ATOM 3851 O O . VAL A 1 510 ? -13.589 4.390 0.138 1.00 97.62 510 VAL A O 1
ATOM 3854 N N . VAL A 1 511 ? -14.917 5.459 -1.317 1.00 98.19 511 VAL A N 1
ATOM 3855 C CA . VAL A 1 511 ? -16.182 5.268 -0.605 1.00 98.19 511 VAL A CA 1
ATOM 3856 C C . VAL A 1 511 ? -16.961 4.159 -1.304 1.00 98.19 511 VAL A C 1
ATOM 3858 O O . VAL A 1 511 ? -17.366 4.313 -2.456 1.00 98.19 511 VAL A O 1
ATOM 3861 N N . LEU A 1 512 ? -17.194 3.052 -0.607 1.00 98.19 512 LEU A N 1
ATOM 3862 C CA . LEU A 1 512 ? -18.131 2.013 -1.008 1.00 98.19 512 LEU A CA 1
ATOM 3863 C C . LEU A 1 512 ? -19.490 2.312 -0.366 1.00 98.19 512 LEU A C 1
ATOM 3865 O O . LEU A 1 512 ? -19.730 1.987 0.796 1.00 98.19 512 LEU A O 1
ATOM 3869 N N . ASP A 1 513 ? -20.360 2.967 -1.128 1.00 98.00 513 ASP A N 1
ATOM 3870 C CA . ASP A 1 513 ? -21.719 3.301 -0.711 1.00 98.00 513 ASP A CA 1
ATOM 3871 C C . ASP A 1 513 ? -22.645 2.122 -1.007 1.00 98.00 513 ASP A C 1
ATOM 3873 O O . ASP A 1 513 ? -22.974 1.826 -2.157 1.00 98.00 513 ASP A O 1
ATOM 3877 N N . LEU A 1 514 ? -23.052 1.419 0.042 1.00 96.62 514 LEU A N 1
ATOM 3878 C CA . LEU A 1 514 ? -23.830 0.194 -0.055 1.00 96.62 514 LEU A CA 1
ATOM 3879 C C . LEU A 1 514 ? -25.302 0.467 -0.398 1.00 96.62 514 LEU A C 1
ATOM 3881 O O . LEU A 1 514 ? -26.018 -0.480 -0.712 1.00 96.62 514 LEU A O 1
ATOM 3885 N N . GLY A 1 515 ? -25.781 1.718 -0.363 1.00 94.56 515 GLY A N 1
ATOM 3886 C CA . GLY A 1 515 ? -27.137 2.077 -0.804 1.00 94.56 515 GLY A CA 1
ATOM 3887 C C . GLY A 1 515 ? -28.276 1.408 -0.015 1.00 94.56 515 GLY A C 1
ATOM 3888 O O . GLY A 1 515 ? -29.366 1.198 -0.546 1.00 94.56 515 GLY A O 1
ATOM 3889 N N . GLY A 1 516 ? -28.022 1.040 1.239 1.00 93.81 516 GLY A N 1
ATOM 3890 C CA . GLY A 1 516 ? -28.899 0.276 2.129 1.00 93.81 516 GLY A CA 1
ATOM 3891 C C . GLY A 1 516 ? -28.790 -1.244 1.971 1.00 93.81 516 GLY A C 1
ATOM 3892 O O . GLY A 1 516 ? -29.544 -1.972 2.616 1.00 93.81 516 GLY A O 1
ATOM 3893 N N . ASN A 1 517 ? -27.893 -1.733 1.112 1.00 95.00 517 ASN A N 1
ATOM 3894 C CA . ASN A 1 517 ? -27.729 -3.155 0.820 1.00 95.00 517 ASN A CA 1
ATOM 3895 C C . ASN A 1 517 ? -26.707 -3.832 1.748 1.00 95.00 517 ASN A C 1
ATOM 3897 O O . ASN A 1 517 ? -25.951 -3.180 2.472 1.00 95.00 517 ASN A O 1
ATOM 3901 N N . GLN A 1 518 ? -26.685 -5.165 1.684 1.00 94.94 518 GLN A N 1
ATOM 3902 C CA . GLN A 1 518 ? -25.711 -6.010 2.368 1.00 94.94 518 GLN A CA 1
ATOM 3903 C C . GLN A 1 518 ? -24.684 -6.582 1.378 1.00 94.94 518 GLN A C 1
ATOM 3905 O O . GLN A 1 518 ? -25.056 -7.072 0.304 1.00 94.94 518 GLN A O 1
ATOM 3910 N N . LEU A 1 519 ? -23.409 -6.518 1.767 1.00 96.88 519 LEU A N 1
ATOM 3911 C CA . LEU A 1 519 ? -22.252 -7.117 1.106 1.00 96.88 519 LEU A CA 1
ATOM 3912 C C . LEU A 1 519 ? -21.646 -8.199 2.010 1.00 96.88 519 LEU A C 1
ATOM 3914 O O . LEU A 1 519 ? -21.094 -7.897 3.063 1.00 96.88 519 LEU A O 1
ATOM 3918 N N . ASP A 1 520 ? -21.718 -9.450 1.574 1.00 97.06 520 ASP A N 1
ATOM 3919 C CA . ASP A 1 520 ? -21.212 -10.618 2.286 1.00 97.06 520 ASP A CA 1
ATOM 3920 C C . ASP A 1 520 ? -19.856 -11.063 1.730 1.00 97.06 520 ASP A C 1
ATOM 3922 O O . ASP A 1 520 ? -19.766 -11.580 0.612 1.00 97.06 520 ASP A O 1
ATOM 3926 N N . LEU A 1 521 ? -18.804 -10.899 2.528 1.00 98.06 521 LEU A N 1
ATOM 3927 C CA . LEU A 1 521 ? -17.452 -11.368 2.240 1.00 98.06 521 LEU A CA 1
ATOM 3928 C C . LEU A 1 521 ? -17.226 -12.711 2.939 1.00 98.06 521 LEU A C 1
ATOM 3930 O O . LEU A 1 521 ? -17.148 -12.803 4.162 1.00 98.06 521 LEU A O 1
ATOM 3934 N N . LEU A 1 522 ? -17.135 -13.784 2.160 1.00 97.12 522 LEU A N 1
ATOM 3935 C CA . LEU A 1 522 ? -17.108 -15.151 2.690 1.00 97.12 522 LEU A CA 1
ATOM 3936 C C . LEU A 1 522 ? -15.803 -15.503 3.418 1.00 97.12 522 LEU A C 1
ATOM 3938 O O . LEU A 1 522 ? -15.757 -16.525 4.105 1.00 97.12 522 LEU A O 1
ATOM 3942 N N . LEU A 1 523 ? -14.754 -14.694 3.264 1.00 96.38 523 LEU A N 1
ATOM 3943 C CA . LEU A 1 523 ? -13.468 -14.864 3.927 1.00 96.38 523 LEU A CA 1
ATOM 3944 C C . LEU A 1 523 ? -13.030 -13.554 4.601 1.00 96.38 523 LEU A C 1
ATOM 3946 O O . LEU A 1 523 ? -13.054 -13.483 5.828 1.00 96.38 523 LEU A O 1
ATOM 3950 N N . GLN A 1 524 ? -12.647 -12.504 3.870 1.00 96.00 524 GLN A N 1
ATOM 3951 C CA . GLN A 1 524 ? -12.039 -11.338 4.527 1.00 96.00 524 GLN A CA 1
ATOM 3952 C C . GLN A 1 524 ? -12.270 -9.987 3.841 1.00 96.00 524 GLN A C 1
ATOM 3954 O O . GLN A 1 524 ? -12.452 -9.876 2.628 1.00 96.00 524 GLN A O 1
ATOM 3959 N N . LEU A 1 525 ? -12.209 -8.938 4.666 1.00 98.38 525 LEU A N 1
ATOM 3960 C CA . LEU A 1 525 ? -11.995 -7.558 4.239 1.00 98.38 525 LEU A CA 1
ATOM 3961 C C . LEU A 1 525 ? -10.545 -7.163 4.543 1.00 98.38 525 LEU A C 1
ATOM 3963 O O . LEU A 1 525 ? -10.112 -7.233 5.695 1.00 98.38 525 LEU A O 1
ATOM 3967 N N . GLU A 1 526 ? -9.816 -6.713 3.526 1.00 96.94 526 GLU A N 1
ATOM 3968 C CA . GLU A 1 526 ? -8.455 -6.195 3.661 1.00 96.94 526 GLU A CA 1
ATOM 3969 C C . GLU A 1 526 ? -8.390 -4.718 3.269 1.00 96.94 526 GLU A C 1
ATOM 3971 O O . GLU A 1 526 ? -8.861 -4.326 2.199 1.00 96.94 526 GLU A O 1
ATOM 3976 N N . VAL A 1 527 ? -7.745 -3.903 4.102 1.00 97.81 527 VAL A N 1
ATOM 3977 C CA . VAL A 1 527 ? -7.439 -2.499 3.806 1.00 97.81 527 VAL A CA 1
ATOM 3978 C C . VAL A 1 527 ? -5.951 -2.277 4.021 1.00 97.81 527 VAL A C 1
ATOM 3980 O O . VAL A 1 527 ? -5.448 -2.449 5.126 1.00 97.81 527 VAL A O 1
ATOM 3983 N N . GLY A 1 528 ? -5.242 -1.919 2.957 1.00 94.69 528 GLY A N 1
ATOM 3984 C CA . GLY A 1 528 ? -3.793 -1.751 2.959 1.00 94.69 528 GLY A CA 1
ATOM 3985 C C . GLY A 1 528 ? -3.002 -3.054 3.115 1.00 94.69 528 GLY A C 1
ATOM 3986 O O . GLY A 1 528 ? -2.134 -3.103 3.970 1.00 94.69 528 GLY A O 1
ATOM 3987 N N . PRO A 1 529 ? -3.252 -4.140 2.354 1.00 91.56 529 PRO A N 1
ATOM 3988 C CA . PRO A 1 529 ? -2.471 -5.379 2.494 1.00 91.56 529 PRO A CA 1
ATOM 3989 C C . PRO A 1 529 ? -1.038 -5.297 1.936 1.00 91.56 529 PRO A C 1
ATOM 3991 O O . PRO A 1 529 ? -0.240 -6.208 2.154 1.00 91.56 529 PRO A O 1
ATOM 3994 N N . TYR A 1 530 ? -0.713 -4.221 1.214 1.00 91.25 530 TYR A N 1
ATOM 3995 C CA . TYR A 1 530 ? 0.591 -3.953 0.600 1.00 91.25 530 TYR A CA 1
ATOM 3996 C C . TYR A 1 530 ? 1.069 -2.543 0.977 1.00 91.25 530 TYR A C 1
ATOM 3998 O O . TYR A 1 530 ? 0.525 -1.916 1.875 1.00 91.25 530 TYR A O 1
ATOM 4006 N N . GLU A 1 531 ? 2.057 -2.003 0.271 1.00 89.38 531 GLU A N 1
ATOM 4007 C CA . GLU A 1 531 ? 2.749 -0.749 0.621 1.00 89.38 531 GLU A CA 1
ATOM 4008 C C . GLU A 1 531 ? 1.975 0.527 0.244 1.00 89.38 531 GLU A C 1
ATOM 4010 O O . GLU A 1 531 ? 2.512 1.637 0.314 1.00 89.38 531 GLU A O 1
ATOM 4015 N N . GLY A 1 532 ? 0.732 0.371 -0.219 1.00 90.12 532 GLY A N 1
ATOM 4016 C CA . GLY A 1 532 ? -0.176 1.479 -0.486 1.00 90.12 532 GLY A CA 1
ATOM 4017 C C . GLY A 1 532 ? -0.621 2.189 0.791 1.00 90.12 532 GLY A C 1
ATOM 4018 O O . GLY A 1 532 ? -0.284 1.782 1.899 1.00 90.12 532 GLY A O 1
ATOM 4019 N N . SER A 1 533 ? -1.399 3.255 0.616 1.00 91.06 533 SER A N 1
ATOM 4020 C CA . SER A 1 533 ? -2.035 4.005 1.704 1.00 91.06 533 SER A CA 1
ATOM 4021 C C . SER A 1 533 ? -3.516 4.261 1.372 1.00 91.06 533 SER A C 1
ATOM 4023 O O . SER A 1 533 ? -3.921 5.387 1.075 1.00 91.06 533 SER A O 1
ATOM 4025 N N . PRO A 1 534 ? -4.347 3.202 1.278 1.00 95.88 534 PRO A N 1
ATOM 4026 C CA . PRO A 1 534 ? -5.763 3.346 0.994 1.00 95.88 534 PRO A CA 1
ATOM 4027 C C . PRO A 1 534 ? -6.523 3.976 2.161 1.00 95.88 534 PRO A C 1
ATOM 4029 O O . PRO A 1 534 ? -6.340 3.612 3.323 1.00 95.88 534 PRO A O 1
ATOM 4032 N N . HIS A 1 535 ? -7.462 4.845 1.803 1.00 96.88 535 HIS A N 1
ATOM 4033 C CA . HIS A 1 535 ? -8.527 5.327 2.671 1.00 96.88 535 HIS A CA 1
ATOM 4034 C C . HIS A 1 535 ? -9.840 4.734 2.160 1.00 96.88 535 HIS A C 1
ATOM 4036 O O . HIS A 1 535 ? -10.345 5.137 1.116 1.00 96.88 535 HIS A O 1
ATOM 4042 N N . ALA A 1 536 ? -10.363 3.734 2.858 1.00 98.12 536 ALA A N 1
ATOM 4043 C CA . ALA A 1 536 ? -11.628 3.092 2.545 1.00 98.12 536 ALA A CA 1
ATOM 4044 C C . ALA A 1 536 ? -12.732 3.644 3.452 1.00 98.12 536 ALA A C 1
ATOM 4046 O O . ALA A 1 536 ? -12.559 3.741 4.664 1.00 98.12 536 ALA A O 1
ATOM 4047 N N . THR A 1 537 ? -13.893 3.947 2.886 1.00 98.38 537 THR A N 1
ATOM 4048 C CA . THR A 1 537 ? -15.102 4.274 3.643 1.00 98.38 537 THR A CA 1
ATOM 4049 C C . THR A 1 537 ? -16.197 3.293 3.266 1.00 98.38 537 THR A C 1
ATOM 4051 O O . THR A 1 537 ? -16.536 3.176 2.090 1.00 98.38 537 THR A O 1
ATOM 4054 N N . LEU A 1 538 ? -16.759 2.592 4.246 1.00 98.50 538 LEU A N 1
ATOM 4055 C CA . LEU A 1 538 ? -17.985 1.818 4.066 1.00 98.50 538 LEU A CA 1
ATOM 4056 C C . LEU A 1 538 ? -19.150 2.711 4.471 1.00 98.50 538 LEU A C 1
ATOM 4058 O O . LEU A 1 538 ? -19.156 3.213 5.596 1.00 98.50 538 LEU A O 1
ATOM 4062 N N . ALA A 1 539 ? -20.103 2.921 3.564 1.00 97.94 539 ALA A N 1
ATOM 4063 C CA . ALA A 1 539 ? -21.203 3.850 3.786 1.00 97.94 539 ALA A CA 1
ATOM 4064 C C . ALA A 1 539 ? -22.578 3.211 3.569 1.00 97.94 539 ALA A C 1
ATOM 4066 O O . ALA A 1 539 ? -22.752 2.383 2.675 1.00 97.94 539 ALA A O 1
ATOM 4067 N N . ASN A 1 540 ? -23.562 3.634 4.368 1.00 96.44 540 ASN A N 1
ATOM 4068 C CA . ASN A 1 540 ? -24.995 3.369 4.179 1.00 96.44 540 ASN A CA 1
ATOM 4069 C C . ASN A 1 540 ? -25.361 1.900 3.902 1.00 96.44 540 ASN A C 1
ATOM 4071 O O . ASN A 1 540 ? -25.960 1.595 2.875 1.00 96.44 540 ASN A O 1
ATOM 4075 N N . GLY A 1 541 ? -25.045 0.964 4.790 1.00 95.75 541 GLY A N 1
ATOM 4076 C CA . GLY A 1 541 ? -25.462 -0.433 4.624 1.00 95.75 541 GLY A CA 1
ATOM 4077 C C . GLY A 1 541 ? -24.676 -1.379 5.508 1.00 95.75 541 GLY A C 1
ATOM 4078 O O . GLY A 1 541 ? -24.132 -0.956 6.525 1.00 95.75 541 GLY A O 1
ATOM 4079 N N . THR A 1 542 ? -24.618 -2.654 5.129 1.00 97.50 542 THR A N 1
ATOM 4080 C CA . THR A 1 542 ? -23.964 -3.687 5.939 1.00 97.50 542 THR A CA 1
ATOM 4081 C C . THR A 1 542 ? -22.886 -4.425 5.157 1.00 97.50 542 THR A C 1
ATOM 4083 O O . THR A 1 542 ? -23.140 -4.916 4.062 1.00 97.50 542 THR A O 1
ATOM 4086 N N . VAL A 1 543 ? -21.699 -4.562 5.741 1.00 98.44 543 VAL A N 1
ATOM 4087 C CA . VAL A 1 543 ? -20.672 -5.513 5.309 1.00 98.44 543 VAL A CA 1
ATOM 4088 C C . VAL A 1 543 ? -20.584 -6.637 6.333 1.00 98.44 543 VAL A C 1
ATOM 4090 O O . VAL A 1 543 ? -20.524 -6.373 7.533 1.00 98.44 543 VAL A O 1
ATOM 4093 N N . THR A 1 544 ? -20.541 -7.885 5.879 1.00 98.44 544 THR A N 1
ATOM 4094 C CA . THR A 1 544 ? -20.166 -9.026 6.721 1.00 98.44 544 THR A CA 1
ATOM 4095 C C . THR A 1 544 ? -18.855 -9.622 6.222 1.00 98.44 544 THR A C 1
ATOM 4097 O O . THR A 1 544 ? -18.615 -9.659 5.017 1.00 98.44 544 THR A O 1
ATOM 4100 N N . SER A 1 545 ? -17.973 -10.046 7.126 1.00 98.50 545 SER A N 1
ATOM 4101 C CA . SER A 1 545 ? -16.750 -10.778 6.783 1.00 98.50 545 SER A CA 1
ATOM 4102 C C . SER A 1 545 ? -16.411 -11.840 7.830 1.00 98.50 545 SER A C 1
ATOM 4104 O O . SER A 1 545 ? -16.837 -11.743 8.980 1.00 98.50 545 SER A O 1
ATOM 4106 N N . VAL A 1 546 ? -15.637 -12.870 7.466 1.00 97.94 546 VAL A N 1
ATOM 4107 C CA . VAL A 1 546 ? -15.127 -13.835 8.463 1.00 97.94 546 VAL A CA 1
ATOM 4108 C C . VAL A 1 546 ? -13.940 -13.249 9.228 1.00 97.94 546 VAL A C 1
ATOM 4110 O O . VAL A 1 546 ? -13.846 -13.437 10.436 1.00 97.94 546 VAL A O 1
ATOM 4113 N N . ALA A 1 547 ? -13.058 -12.506 8.562 1.00 96.56 547 ALA A N 1
ATOM 4114 C CA . ALA A 1 547 ? -11.948 -11.794 9.191 1.00 96.56 547 ALA A CA 1
ATOM 4115 C C . ALA A 1 547 ? -11.812 -10.359 8.658 1.00 96.56 547 ALA A C 1
ATOM 4117 O O . ALA A 1 547 ? -12.347 -10.011 7.597 1.00 96.56 547 ALA A O 1
ATOM 4118 N N . GLY A 1 548 ? -11.088 -9.523 9.401 1.00 96.94 548 GLY A N 1
ATOM 4119 C CA . GLY A 1 548 ? -10.697 -8.180 8.979 1.00 96.94 548 GLY A CA 1
ATOM 4120 C C . GLY A 1 548 ? -9.202 -7.939 9.173 1.00 96.94 548 GLY A C 1
ATOM 4121 O O . GLY A 1 548 ? -8.652 -8.251 10.230 1.00 96.94 548 GLY A O 1
ATOM 4122 N N . TYR A 1 549 ? -8.554 -7.353 8.167 1.00 95.69 549 TYR A N 1
ATOM 4123 C CA . TYR A 1 549 ? -7.133 -7.010 8.205 1.00 95.69 549 TYR A CA 1
ATOM 4124 C C . TYR A 1 549 ? -6.915 -5.574 7.743 1.00 95.69 549 TYR A C 1
ATOM 4126 O O . TYR A 1 549 ? -7.135 -5.243 6.580 1.00 95.69 549 TYR A O 1
ATOM 4134 N N . ILE A 1 550 ? -6.446 -4.727 8.652 1.00 96.12 550 ILE A N 1
ATOM 4135 C CA . ILE A 1 550 ? -6.125 -3.327 8.381 1.00 96.12 550 ILE A CA 1
ATOM 4136 C C . ILE A 1 550 ? -4.619 -3.150 8.540 1.00 96.12 550 ILE A C 1
ATOM 4138 O O . ILE A 1 550 ? -4.085 -3.403 9.621 1.00 96.12 550 ILE A O 1
ATOM 4142 N N . ALA A 1 551 ? -3.943 -2.751 7.465 1.00 93.38 551 ALA A N 1
ATOM 4143 C CA . ALA A 1 551 ? -2.489 -2.646 7.368 1.00 93.38 551 ALA A CA 1
ATOM 4144 C C . ALA A 1 551 ? -1.741 -3.897 7.899 1.00 93.38 551 ALA A C 1
ATOM 4146 O O . ALA A 1 551 ? -0.978 -3.799 8.865 1.00 93.38 551 ALA A O 1
ATOM 4147 N N . PRO A 1 552 ? -1.985 -5.109 7.349 1.00 86.62 552 PRO A N 1
ATOM 4148 C CA . PRO A 1 552 ? -1.389 -6.346 7.859 1.00 86.62 552 PRO A CA 1
ATOM 4149 C C . PRO A 1 552 ? 0.086 -6.579 7.491 1.00 86.62 552 PRO A C 1
ATOM 4151 O O . PRO A 1 552 ? 0.660 -7.563 7.956 1.00 86.62 552 PRO A O 1
ATOM 4154 N N . GLY A 1 553 ? 0.685 -5.758 6.626 1.00 79.44 553 GLY A N 1
ATOM 4155 C CA . GLY A 1 553 ? 2.104 -5.842 6.265 1.00 79.44 553 GLY A CA 1
ATOM 4156 C C . GLY A 1 553 ? 2.962 -4.868 7.075 1.00 79.44 553 GLY A C 1
ATOM 4157 O O . GLY A 1 553 ? 2.512 -3.774 7.391 1.00 79.44 553 GLY A O 1
ATOM 4158 N N . ASP A 1 554 ? 4.217 -5.220 7.356 1.00 74.69 554 ASP A N 1
ATOM 4159 C CA . ASP A 1 554 ? 5.117 -4.445 8.236 1.00 74.69 554 ASP A CA 1
ATOM 4160 C C . ASP A 1 554 ? 5.328 -2.980 7.812 1.00 74.69 554 ASP A C 1
ATOM 4162 O O . ASP A 1 554 ? 5.646 -2.126 8.632 1.00 74.69 554 ASP A O 1
ATOM 4166 N N . THR A 1 555 ? 5.179 -2.689 6.523 1.00 77.69 555 THR A N 1
ATOM 4167 C CA . THR A 1 555 ? 5.381 -1.357 5.929 1.00 77.69 555 THR A CA 1
ATOM 4168 C C . THR A 1 555 ? 4.122 -0.829 5.237 1.00 77.69 555 THR A C 1
ATOM 4170 O O . THR A 1 555 ? 4.124 0.260 4.662 1.00 77.69 555 THR A O 1
ATOM 4173 N N . SER A 1 556 ? 3.019 -1.573 5.376 1.00 87.12 556 SER A N 1
ATOM 4174 C CA . SER A 1 556 ? 1.712 -1.187 4.859 1.00 87.12 556 SER A CA 1
ATOM 4175 C C . SER A 1 556 ? 1.082 -0.047 5.653 1.00 87.12 556 SER A C 1
ATOM 4177 O O . SER A 1 556 ? 1.286 0.081 6.862 1.00 87.12 556 SER A O 1
ATOM 4179 N N . GLU A 1 557 ? 0.281 0.765 4.973 1.00 91.88 557 GLU A N 1
ATOM 4180 C CA . GLU A 1 557 ? -0.609 1.748 5.584 1.00 91.88 557 GLU A CA 1
ATOM 4181 C C . GLU A 1 557 ? -2.049 1.418 5.172 1.00 91.88 557 GLU A C 1
ATOM 4183 O O . GLU A 1 557 ? -2.272 0.869 4.096 1.00 91.88 557 GLU A O 1
ATOM 4188 N N . GLY A 1 558 ? -3.045 1.712 6.007 1.00 95.19 558 GLY A N 1
ATOM 4189 C CA . GLY A 1 558 ? -4.441 1.439 5.663 1.00 95.19 558 GLY A CA 1
ATOM 4190 C C . GLY A 1 558 ? -5.435 2.050 6.639 1.00 95.19 558 GLY A C 1
ATOM 4191 O O . GLY A 1 558 ? -5.338 1.859 7.849 1.00 95.19 558 GLY A O 1
ATOM 4192 N N . HIS A 1 559 ? -6.426 2.759 6.108 1.00 97.50 559 HIS A N 1
ATOM 4193 C CA . HIS A 1 559 ? -7.400 3.496 6.903 1.00 97.50 559 HIS A CA 1
ATOM 4194 C C . HIS A 1 559 ? -8.818 3.108 6.494 1.00 97.50 559 HIS A C 1
ATOM 4196 O O . HIS A 1 559 ? -9.171 3.207 5.321 1.00 97.50 559 HIS A O 1
ATOM 4202 N N . LEU A 1 560 ? -9.628 2.666 7.454 1.00 98.62 560 LEU A N 1
ATOM 4203 C CA . LEU A 1 560 ? -11.034 2.326 7.259 1.00 98.62 560 LEU A CA 1
ATOM 4204 C C . LEU A 1 560 ? -11.925 3.262 8.080 1.00 98.62 560 LEU A C 1
ATOM 4206 O O . LEU A 1 560 ? -11.719 3.412 9.280 1.00 98.62 560 LEU A O 1
ATOM 4210 N N . THR A 1 561 ? -12.951 3.821 7.453 1.00 98.50 561 THR A N 1
ATOM 4211 C CA . THR A 1 561 ? -14.008 4.597 8.109 1.00 98.50 561 THR A CA 1
ATOM 4212 C C . THR A 1 561 ? -15.354 3.911 7.902 1.00 98.50 561 THR A C 1
ATOM 4214 O O . THR A 1 561 ? -15.673 3.492 6.787 1.00 98.50 561 THR A O 1
ATOM 4217 N N . LEU A 1 562 ? -16.156 3.809 8.960 1.00 98.69 562 LEU A N 1
ATOM 4218 C CA . LEU A 1 562 ? -17.564 3.424 8.874 1.00 98.69 562 LEU A CA 1
ATOM 4219 C C . LEU A 1 562 ? -18.431 4.681 8.981 1.00 98.69 562 LEU A C 1
ATOM 4221 O O . LEU A 1 562 ? -18.433 5.324 10.031 1.00 98.69 562 LEU A O 1
ATOM 4225 N N . ASP A 1 563 ? -19.204 4.992 7.940 1.00 96.62 563 ASP A N 1
ATOM 4226 C CA . ASP A 1 563 ? -20.078 6.174 7.873 1.00 96.62 563 ASP A CA 1
ATOM 4227 C C . ASP A 1 563 ? -21.544 5.762 7.667 1.00 96.62 563 ASP A C 1
ATOM 4229 O O . ASP A 1 563 ? -21.933 5.309 6.586 1.00 96.62 563 ASP A O 1
ATOM 4233 N N . ASN A 1 564 ? -22.367 5.864 8.717 1.00 96.75 564 ASN A N 1
ATOM 4234 C CA . ASN A 1 564 ? -23.738 5.346 8.726 1.00 96.75 564 ASN A CA 1
ATOM 4235 C C . ASN A 1 564 ? -23.811 3.884 8.220 1.00 96.75 564 ASN A C 1
ATOM 4237 O O . ASN A 1 564 ? -24.685 3.505 7.432 1.00 96.75 564 ASN A O 1
ATOM 4241 N N . ALA A 1 565 ? -22.829 3.068 8.615 1.00 97.62 565 ALA A N 1
ATOM 4242 C CA . ALA A 1 565 ? -22.624 1.721 8.095 1.00 97.62 565 ALA A CA 1
ATOM 4243 C C . ALA A 1 565 ? -22.365 0.697 9.198 1.00 97.62 565 ALA A C 1
ATOM 4245 O O . ALA A 1 565 ? -21.894 1.002 10.289 1.00 97.62 565 ALA A O 1
ATOM 4246 N N . GLN A 1 566 ? -22.669 -0.551 8.879 1.00 98.25 566 GLN A N 1
ATOM 4247 C CA . GLN A 1 566 ? -22.543 -1.693 9.765 1.00 98.25 566 GLN A CA 1
ATOM 4248 C C . GLN A 1 566 ? -21.456 -2.611 9.220 1.00 98.25 566 GLN A C 1
ATOM 4250 O O . GLN A 1 566 ? -21.534 -3.024 8.064 1.00 98.25 566 GLN A O 1
ATOM 4255 N N . TRP A 1 567 ? -20.462 -2.958 10.029 1.00 98.62 567 TRP A N 1
ATOM 4256 C CA . TRP A 1 567 ? -19.498 -3.998 9.683 1.00 98.62 567 TRP A CA 1
ATOM 4257 C C . TRP A 1 567 ? -19.504 -5.090 10.747 1.00 98.62 567 TRP A C 1
ATOM 4259 O O . TRP A 1 567 ? -19.203 -4.840 11.910 1.00 98.62 567 TRP A O 1
ATOM 4269 N N . HIS A 1 568 ? -19.858 -6.305 10.342 1.00 98.69 568 HIS A N 1
ATOM 4270 C CA . HIS A 1 568 ? -19.845 -7.483 11.197 1.00 98.69 568 HIS A CA 1
ATOM 4271 C C . HIS A 1 568 ? -18.710 -8.430 10.791 1.00 98.69 568 HIS A C 1
ATOM 4273 O O . HIS A 1 568 ? -18.668 -8.909 9.658 1.00 98.69 568 HIS A O 1
ATOM 4279 N N . VAL A 1 569 ? -17.808 -8.715 11.727 1.00 98.75 569 VAL A N 1
ATOM 4280 C CA . VAL A 1 569 ? -16.688 -9.646 11.587 1.00 98.75 569 VAL A CA 1
ATOM 4281 C C . VAL A 1 569 ? -16.970 -10.879 12.442 1.00 98.75 569 VAL A C 1
ATOM 4283 O O . VAL A 1 569 ? -16.933 -10.810 13.669 1.00 98.75 569 VAL A O 1
ATOM 4286 N N . ALA A 1 570 ? -17.226 -12.021 11.806 1.00 98.25 570 ALA A N 1
ATOM 4287 C CA . ALA A 1 570 ? -17.582 -13.264 12.501 1.00 98.25 570 ALA A CA 1
ATOM 4288 C C . ALA A 1 570 ? -16.399 -13.923 13.247 1.00 98.25 570 ALA A C 1
ATOM 4290 O O . ALA A 1 570 ? -16.583 -14.827 14.060 1.00 98.25 570 ALA A O 1
ATOM 4291 N N . GLY A 1 571 ? -15.169 -13.522 12.928 1.00 96.25 571 GLY A N 1
ATOM 4292 C CA . GLY A 1 571 ? -13.932 -13.982 13.550 1.00 96.25 571 GLY A CA 1
ATOM 4293 C C . GLY A 1 571 ? -13.142 -12.817 14.133 1.00 96.25 571 GLY A C 1
ATOM 4294 O O . GLY A 1 571 ? -13.678 -12.004 14.881 1.00 96.25 571 GLY A O 1
ATOM 4295 N N . ASP A 1 572 ? -11.856 -12.742 13.799 1.00 95.12 572 ASP A N 1
ATOM 4296 C CA . ASP A 1 572 ? -10.941 -11.752 14.366 1.00 95.12 572 ASP A CA 1
ATOM 4297 C C . ASP A 1 572 ? -10.746 -10.534 13.451 1.00 95.12 572 ASP A C 1
ATOM 4299 O O . ASP A 1 572 ? -10.754 -10.636 12.218 1.00 95.12 572 ASP A O 1
ATOM 4303 N N . LEU A 1 573 ? -10.473 -9.389 14.079 1.00 97.00 573 LEU A N 1
ATOM 4304 C CA . LEU A 1 573 ? -10.051 -8.151 13.431 1.00 97.00 573 LEU A CA 1
ATOM 4305 C C . LEU A 1 573 ? -8.625 -7.797 13.863 1.00 97.00 573 LEU A C 1
ATOM 4307 O O . LEU A 1 573 ? -8.343 -7.646 15.052 1.00 97.00 573 LEU A O 1
ATOM 4311 N N . TYR A 1 574 ? -7.734 -7.608 12.894 1.00 93.25 574 TYR A N 1
ATOM 4312 C CA . TYR A 1 574 ? -6.339 -7.244 13.122 1.00 93.25 574 TYR A CA 1
ATOM 4313 C C . TYR A 1 574 ? -6.035 -5.860 12.550 1.00 93.25 574 TYR A C 1
ATOM 4315 O O . TYR A 1 574 ? -6.279 -5.613 11.370 1.00 93.25 574 TYR A O 1
ATOM 4323 N N . ILE A 1 575 ? -5.459 -4.977 13.369 1.00 93.56 575 ILE A N 1
ATOM 4324 C CA . ILE A 1 575 ? -5.111 -3.605 12.971 1.00 93.56 575 ILE A CA 1
ATOM 4325 C C . ILE A 1 575 ? -3.624 -3.363 13.220 1.00 93.56 575 ILE A C 1
ATOM 4327 O O . ILE A 1 575 ? -3.152 -3.469 14.356 1.00 93.56 575 ILE A O 1
ATOM 4331 N N . GLY A 1 576 ? -2.900 -3.056 12.144 1.00 86.19 576 GLY A N 1
ATOM 4332 C CA . GLY A 1 576 ? -1.451 -2.877 12.118 1.00 86.19 576 GLY A CA 1
ATOM 4333 C C . GLY A 1 576 ? -0.669 -4.179 12.298 1.00 86.19 576 GLY A C 1
ATOM 4334 O O . GLY A 1 576 ? 0.349 -4.193 12.984 1.00 86.19 576 GLY A O 1
ATOM 4335 N N . SER A 1 577 ? -1.184 -5.304 11.786 1.00 70.25 577 SER A N 1
ATOM 4336 C CA . SER A 1 577 ? -0.591 -6.633 12.012 1.00 70.25 577 SER A CA 1
ATOM 4337 C C . SER A 1 577 ? 0.809 -6.783 11.414 1.00 70.25 577 SER A C 1
ATOM 4339 O O . SER A 1 577 ? 1.165 -6.124 10.446 1.00 70.25 577 SER A O 1
ATOM 4341 N N . GLN A 1 578 ? 1.580 -7.715 11.979 1.00 64.25 578 GLN A N 1
ATOM 4342 C CA . GLN A 1 578 ? 2.728 -8.333 11.322 1.00 64.25 578 GLN A CA 1
ATOM 4343 C C . GLN A 1 578 ? 2.195 -9.479 10.453 1.00 64.25 578 GLN A C 1
ATOM 4345 O O . GLN A 1 578 ? 1.442 -10.331 10.944 1.00 64.25 578 GLN A O 1
ATOM 4350 N N . GLY A 1 579 ? 2.528 -9.502 9.168 1.00 50.72 579 GLY A N 1
ATOM 4351 C CA . GLY A 1 579 ? 2.073 -10.551 8.262 1.00 50.72 579 GLY A CA 1
ATOM 4352 C C . GLY A 1 579 ? 2.618 -11.913 8.703 1.00 50.72 579 GLY A C 1
ATOM 4353 O O . GLY A 1 579 ? 3.808 -12.172 8.580 1.00 50.72 579 GLY A O 1
ATOM 4354 N N . GLY A 1 580 ? 1.748 -12.795 9.207 1.00 50.56 580 GLY A N 1
ATOM 4355 C CA . GLY A 1 580 ? 2.099 -14.157 9.628 1.00 50.56 580 GLY A CA 1
ATOM 4356 C C . GLY A 1 580 ? 2.755 -14.232 11.015 1.00 50.56 580 GLY A C 1
ATOM 4357 O O . GLY A 1 580 ? 3.919 -13.905 11.203 1.00 50.56 580 GLY A O 1
ATOM 4358 N N . THR A 1 581 ? 2.026 -14.732 12.012 1.00 39.69 581 THR A N 1
ATOM 4359 C CA . THR A 1 581 ? 2.505 -14.905 13.397 1.00 39.69 581 THR A CA 1
ATOM 4360 C C . THR A 1 581 ? 3.862 -15.620 13.522 1.00 39.69 581 THR A C 1
ATOM 4362 O O . THR A 1 581 ? 3.937 -16.808 13.201 1.00 39.69 581 THR A O 1
ATOM 4365 N N . ALA A 1 582 ? 4.861 -14.965 14.138 1.00 37.84 582 ALA A N 1
ATOM 4366 C CA . ALA A 1 582 ? 5.859 -15.598 15.020 1.00 37.84 582 ALA A CA 1
ATOM 4367 C C . ALA A 1 582 ? 6.625 -14.588 15.921 1.00 37.84 582 ALA A C 1
ATOM 4369 O O . ALA A 1 582 ? 7.698 -14.119 15.570 1.00 37.84 582 ALA A O 1
ATOM 4370 N N . GLY A 1 583 ? 6.079 -14.327 17.118 1.00 36.78 583 GLY A N 1
ATOM 4371 C CA . GLY A 1 583 ? 6.781 -14.062 18.392 1.00 36.78 583 GLY A CA 1
ATOM 4372 C C . GLY A 1 583 ? 8.000 -13.119 18.461 1.00 36.78 583 GLY A C 1
ATOM 4373 O O . GLY A 1 583 ? 9.111 -13.595 18.279 1.00 36.78 583 GLY A O 1
ATOM 4374 N N . PHE A 1 584 ? 7.746 -11.868 18.896 1.00 34.78 584 PHE A N 1
ATOM 4375 C CA . PHE A 1 584 ? 8.527 -10.925 19.753 1.00 34.78 584 PHE A CA 1
ATOM 4376 C C . PHE A 1 584 ? 10.085 -10.890 19.681 1.00 34.78 584 PHE A C 1
ATOM 4378 O O . PHE A 1 584 ? 10.694 -11.954 19.729 1.00 34.78 584 PHE A O 1
ATOM 4385 N N . PRO A 1 585 ? 10.797 -9.738 19.837 1.00 37.69 585 PRO A N 1
ATOM 4386 C CA . PRO A 1 585 ? 10.421 -8.312 19.829 1.00 37.69 585 PRO A CA 1
ATOM 4387 C C . PRO A 1 585 ? 11.165 -7.476 18.743 1.00 37.69 585 PRO A C 1
ATOM 4389 O O . PRO A 1 585 ? 12.292 -7.798 18.376 1.00 37.69 585 PRO A O 1
ATOM 4392 N N . GLY A 1 586 ? 10.590 -6.342 18.304 1.00 46.09 586 GLY A N 1
ATOM 4393 C CA . GLY A 1 586 ? 11.357 -5.248 17.667 1.00 46.09 586 GLY A CA 1
ATOM 4394 C C . GLY A 1 586 ? 11.012 -4.818 16.232 1.00 46.09 586 GLY A C 1
ATOM 4395 O O . GLY A 1 586 ? 11.750 -4.002 15.689 1.00 46.09 586 GLY A O 1
ATOM 4396 N N . GLN A 1 587 ? 9.924 -5.292 15.619 1.00 50.91 587 GLN A N 1
ATOM 4397 C CA . GLN A 1 587 ? 9.415 -4.728 14.359 1.00 50.91 587 GLN A CA 1
ATOM 4398 C C . GLN A 1 587 ? 7.934 -4.374 14.500 1.00 50.91 587 GLN A C 1
ATOM 4400 O O . GLN A 1 587 ? 7.120 -5.201 14.907 1.00 50.91 587 GLN A O 1
ATOM 4405 N N . PHE A 1 588 ? 7.632 -3.105 14.237 1.00 55.53 588 PHE A N 1
ATOM 4406 C CA . PHE A 1 588 ? 6.293 -2.528 14.242 1.00 55.53 588 PHE A CA 1
ATOM 4407 C C . PHE A 1 588 ? 5.531 -3.074 13.025 1.00 55.53 588 PHE A C 1
ATOM 4409 O O . PHE A 1 588 ? 6.117 -3.154 11.949 1.00 55.53 588 PHE A O 1
ATOM 4416 N N . GLY A 1 589 ? 4.276 -3.502 13.190 1.00 64.88 589 GLY A N 1
ATOM 4417 C CA . GLY A 1 589 ? 3.435 -3.825 12.033 1.00 64.88 589 GLY A CA 1
ATOM 4418 C C . GLY A 1 589 ? 3.025 -2.562 11.263 1.00 64.88 589 GLY A C 1
ATOM 4419 O O . GLY A 1 589 ? 3.461 -1.460 11.608 1.00 64.88 589 GLY A O 1
ATOM 4420 N N . GLY A 1 590 ? 2.189 -2.721 10.234 1.00 82.81 590 GLY A N 1
ATOM 4421 C CA . GLY A 1 590 ? 1.732 -1.608 9.398 1.00 82.81 590 GLY A CA 1
ATOM 4422 C C . GLY A 1 590 ? 0.982 -0.518 10.171 1.00 82.81 590 GLY A C 1
ATOM 4423 O O . GLY A 1 590 ? 0.480 -0.741 11.274 1.00 82.81 590 GLY A O 1
ATOM 4424 N N . THR A 1 591 ? 0.883 0.680 9.592 1.00 90.81 591 THR A N 1
ATOM 4425 C CA . THR A 1 591 ? 0.115 1.784 10.189 1.00 90.81 591 THR A CA 1
ATOM 4426 C C . THR A 1 591 ? -1.347 1.670 9.780 1.00 90.81 591 THR A C 1
ATOM 4428 O O . THR A 1 591 ? -1.711 1.980 8.648 1.00 90.81 591 THR A O 1
ATOM 4431 N N . GLY A 1 592 ? -2.188 1.198 10.697 1.00 94.31 592 GLY A N 1
ATOM 4432 C CA . GLY A 1 592 ? -3.593 0.900 10.426 1.00 94.31 592 GLY A CA 1
ATOM 4433 C C . GLY A 1 592 ? -4.541 1.728 11.282 1.00 94.31 592 GLY A C 1
ATOM 4434 O O . GLY A 1 592 ? -4.266 1.928 12.460 1.00 94.31 592 GLY A O 1
ATOM 4435 N N . SER A 1 593 ? -5.687 2.154 10.753 1.00 97.25 593 SER A N 1
ATOM 4436 C CA . SER A 1 593 ? -6.743 2.732 11.595 1.00 97.25 593 SER A CA 1
ATOM 4437 C C . SER A 1 593 ? -8.145 2.299 11.194 1.00 97.25 593 SER A C 1
ATOM 4439 O O . SER A 1 593 ? -8.443 2.171 10.007 1.00 97.25 593 SER A O 1
ATOM 4441 N N . VAL A 1 594 ? -9.021 2.158 12.187 1.00 98.62 594 VAL A N 1
ATOM 4442 C CA . VAL A 1 594 ? -10.472 2.042 11.997 1.00 98.62 594 VAL A CA 1
ATOM 4443 C C . VAL A 1 594 ? -11.159 3.191 12.727 1.00 98.62 594 VAL A C 1
ATOM 4445 O O . VAL A 1 594 ? -10.974 3.339 13.930 1.00 98.62 594 VAL A O 1
ATOM 4448 N N . THR A 1 595 ? -11.952 3.988 12.019 1.00 98.69 595 THR A N 1
ATOM 4449 C CA . THR A 1 595 ? -12.796 5.040 12.598 1.00 98.69 595 THR A CA 1
ATOM 4450 C C . THR A 1 595 ? -14.261 4.625 12.533 1.00 98.69 595 THR A C 1
ATOM 4452 O O . THR A 1 595 ? -14.743 4.186 11.485 1.00 98.69 595 THR A O 1
ATOM 4455 N N . ILE A 1 596 ? -14.958 4.758 13.659 1.00 98.62 596 ILE A N 1
ATOM 4456 C CA . ILE A 1 596 ? -16.384 4.471 13.814 1.00 98.62 596 ILE A CA 1
ATOM 4457 C C . ILE A 1 596 ? -17.074 5.800 14.136 1.00 98.62 596 ILE A C 1
ATOM 4459 O O . ILE A 1 596 ? -16.849 6.367 15.207 1.00 98.62 596 ILE A O 1
ATOM 4463 N N . ASP A 1 597 ? -17.867 6.290 13.180 1.00 94.06 597 ASP A N 1
ATOM 4464 C CA . ASP A 1 597 ? -18.584 7.567 13.257 1.00 94.06 597 ASP A CA 1
ATOM 4465 C C . ASP A 1 597 ? -20.090 7.374 13.548 1.00 94.06 597 ASP A C 1
ATOM 4467 O O . ASP A 1 597 ? -20.577 6.272 13.824 1.00 94.06 597 ASP A O 1
ATOM 4471 N N . ASN A 1 598 ? -20.858 8.467 13.503 1.00 86.56 598 ASN A N 1
ATOM 4472 C CA . ASN A 1 598 ? -22.266 8.491 13.895 1.00 86.56 598 ASN A CA 1
ATOM 4473 C C . ASN A 1 598 ? -23.138 7.588 13.005 1.00 86.56 598 ASN A C 1
ATOM 4475 O O . ASN A 1 598 ? -23.037 7.599 11.779 1.00 86.56 598 ASN A O 1
ATOM 4479 N N . GLY A 1 599 ? -24.039 6.831 13.634 1.00 90.50 599 GLY A N 1
ATOM 4480 C CA . GLY A 1 599 ? -24.924 5.877 12.959 1.00 90.50 599 GLY A CA 1
ATOM 4481 C C . GLY A 1 599 ? -24.238 4.580 12.519 1.00 90.50 599 GLY A C 1
ATOM 4482 O O . GLY A 1 599 ? -24.907 3.701 11.970 1.00 90.50 599 GLY A O 1
ATOM 4483 N N . SER A 1 600 ? -22.934 4.435 12.770 1.00 98.19 600 SER A N 1
ATOM 4484 C CA . SER A 1 600 ? -22.177 3.238 12.417 1.00 98.19 600 SER A CA 1
ATOM 4485 C C . SER A 1 600 ? -22.105 2.231 13.559 1.00 98.19 600 SER A C 1
ATOM 4487 O O . SER A 1 600 ? -22.119 2.595 14.737 1.00 98.19 600 SER A O 1
ATOM 4489 N N . GLN A 1 601 ? -21.984 0.948 13.217 1.00 98.25 601 GLN A N 1
ATOM 4490 C CA . GLN A 1 601 ? -21.600 -0.076 14.185 1.00 98.25 601 GLN A CA 1
ATOM 4491 C C . GLN A 1 601 ? -20.567 -1.050 13.622 1.00 98.25 601 GLN A C 1
ATOM 4493 O O . GLN A 1 601 ? -20.619 -1.467 12.466 1.00 98.25 601 GLN A O 1
ATOM 4498 N N . LEU A 1 602 ? -19.615 -1.404 14.479 1.00 98.75 602 LEU A N 1
ATOM 4499 C CA . LEU A 1 602 ? -18.652 -2.470 14.257 1.00 98.75 602 LEU A CA 1
ATOM 4500 C C . LEU A 1 602 ? -18.942 -3.584 15.259 1.00 98.75 602 LEU A C 1
ATOM 4502 O O . LEU A 1 602 ? -18.911 -3.355 16.465 1.00 98.75 602 LEU A O 1
ATOM 4506 N N . THR A 1 603 ? -19.202 -4.790 14.774 1.00 98.69 603 THR A N 1
ATOM 4507 C CA . THR A 1 603 ? -19.365 -5.984 15.609 1.00 98.69 603 THR A CA 1
ATOM 4508 C C . THR A 1 603 ? -18.275 -6.986 15.270 1.00 98.69 603 THR A C 1
ATOM 4510 O O . THR A 1 603 ? -18.110 -7.330 14.106 1.00 98.69 603 THR A O 1
ATOM 4513 N N . VAL A 1 604 ? -17.545 -7.466 16.273 1.00 98.50 604 VAL A N 1
ATOM 4514 C CA . VAL A 1 604 ? -16.492 -8.477 16.127 1.00 98.50 604 VAL A CA 1
ATOM 4515 C C . VAL A 1 604 ? -16.758 -9.619 17.103 1.00 98.50 604 VAL A C 1
ATOM 4517 O O . VAL A 1 604 ? -16.624 -9.459 18.316 1.00 98.50 604 VAL A O 1
ATOM 4520 N N . ASP A 1 605 ? -17.127 -10.783 16.576 1.00 97.19 605 ASP A N 1
ATOM 4521 C CA . ASP A 1 605 ? -17.472 -11.949 17.398 1.00 97.19 605 ASP A CA 1
ATOM 4522 C C . ASP A 1 605 ? -16.235 -12.575 18.058 1.00 97.19 605 ASP A C 1
ATOM 4524 O O . ASP A 1 605 ? -16.327 -13.167 19.133 1.00 97.19 605 ASP A O 1
ATOM 4528 N N . GLY A 1 606 ? -15.071 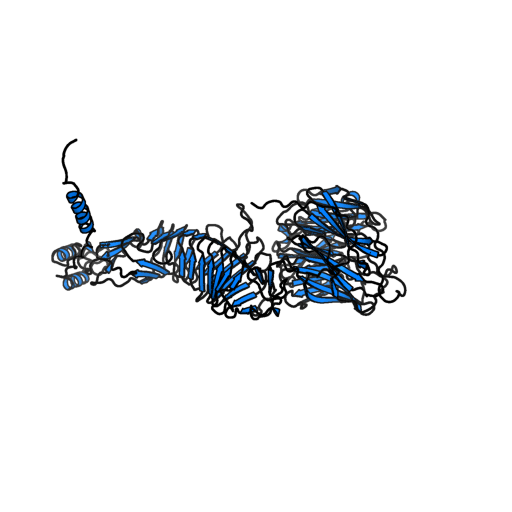-12.456 17.414 1.00 94.44 606 GLY A N 1
ATOM 4529 C CA . GLY A 1 606 ? -13.786 -12.906 17.934 1.00 94.44 606 GLY A CA 1
ATOM 4530 C C . GLY A 1 606 ? -13.009 -11.802 18.649 1.00 94.44 606 GLY A C 1
ATOM 4531 O O . GLY A 1 606 ? -13.542 -10.988 19.409 1.00 94.44 606 GLY A O 1
ATOM 4532 N N . ARG A 1 607 ? -11.695 -11.794 18.435 1.00 93.56 607 ARG A N 1
ATOM 4533 C CA . ARG A 1 607 ? -10.777 -10.832 19.043 1.00 93.56 607 ARG A CA 1
ATOM 4534 C C . ARG A 1 607 ? -10.496 -9.665 18.110 1.00 93.56 607 ARG A C 1
ATOM 4536 O O . ARG A 1 607 ? -10.140 -9.849 16.949 1.00 93.56 607 ARG A O 1
ATOM 4543 N N . VAL A 1 608 ? -10.499 -8.465 18.675 1.00 96.50 608 VAL A N 1
ATOM 4544 C CA . VAL A 1 608 ? -9.869 -7.287 18.080 1.00 96.50 608 VAL A CA 1
ATOM 4545 C C . VAL A 1 608 ? -8.439 -7.189 18.599 1.00 96.50 608 VAL A C 1
ATOM 4547 O O . VAL A 1 608 ? -8.206 -6.986 19.793 1.00 96.50 608 VAL A O 1
ATOM 4550 N N . LYS A 1 609 ? -7.453 -7.342 17.714 1.00 92.94 609 LYS A N 1
ATOM 4551 C CA . LYS A 1 609 ? -6.043 -7.130 18.043 1.00 92.94 609 LYS A CA 1
ATOM 4552 C C . LYS A 1 609 ? -5.554 -5.823 17.435 1.00 92.94 609 LYS A C 1
ATOM 4554 O O . LYS A 1 609 ? -5.445 -5.705 16.215 1.00 92.94 609 LYS A O 1
ATOM 4559 N N . ILE A 1 610 ? -5.173 -4.889 18.302 1.00 92.44 610 ILE A N 1
ATOM 4560 C CA . ILE A 1 610 ? -4.526 -3.639 17.910 1.00 92.44 610 ILE A CA 1
ATOM 4561 C C . ILE A 1 610 ? -3.022 -3.801 18.156 1.00 92.44 610 ILE A C 1
ATOM 4563 O O . ILE A 1 610 ? -2.590 -4.185 19.244 1.00 92.44 610 ILE A O 1
ATOM 4567 N N . TRP A 1 611 ? -2.204 -3.583 17.134 1.00 88.12 611 TRP A N 1
ATOM 4568 C CA . TRP A 1 611 ? -0.739 -3.583 17.229 1.00 88.12 611 TRP A CA 1
ATOM 4569 C C . TRP A 1 611 ? -0.202 -2.165 17.335 1.00 88.12 611 TRP A C 1
ATOM 4571 O O . TRP A 1 611 ? -0.953 -1.230 17.129 1.00 88.12 611 TRP A O 1
ATOM 4581 N N . GLN A 1 612 ? 1.080 -1.990 17.657 1.00 85.12 612 GLN A N 1
ATOM 4582 C CA . GLN A 1 612 ? 1.656 -0.697 18.052 1.00 85.12 612 GLN A CA 1
ATOM 4583 C C . GLN A 1 612 ? 1.371 0.488 17.110 1.00 85.12 612 GLN A C 1
ATOM 4585 O O . GLN A 1 612 ? 1.166 1.594 17.595 1.00 85.12 612 GLN A O 1
ATOM 4590 N N . ALA A 1 613 ? 1.343 0.266 15.794 1.00 87.06 613 ALA A N 1
ATOM 4591 C CA . ALA A 1 613 ? 1.020 1.295 14.798 1.00 87.06 613 ALA A CA 1
ATOM 4592 C C . ALA A 1 613 ? -0.458 1.270 14.346 1.00 87.06 613 ALA A C 1
ATOM 4594 O O . ALA A 1 613 ? -0.853 1.981 13.427 1.00 87.06 613 ALA A O 1
ATOM 4595 N N . GLY A 1 614 ? -1.277 0.441 14.989 1.00 92.12 614 GLY A N 1
ATOM 4596 C CA . GLY A 1 614 ? -2.712 0.342 14.786 1.00 92.12 614 GLY A CA 1
ATOM 4597 C C . GLY A 1 614 ? -3.497 1.300 15.680 1.00 92.12 614 GLY A C 1
ATOM 4598 O O . GLY A 1 614 ? -3.075 1.625 16.793 1.00 92.12 614 GLY A O 1
ATOM 4599 N N . SER A 1 615 ? -4.681 1.709 15.238 1.00 95.38 615 SER A N 1
ATOM 4600 C CA . SER A 1 615 ? -5.624 2.436 16.081 1.00 95.38 615 SER A CA 1
ATOM 4601 C C . SER A 1 615 ? -7.087 2.119 15.787 1.00 95.38 615 SER A C 1
ATOM 4603 O O . SER A 1 615 ? -7.465 1.765 14.670 1.00 95.38 615 SER A O 1
ATOM 4605 N N . ILE A 1 616 ? -7.921 2.266 16.814 1.00 98.12 616 ILE A N 1
ATOM 4606 C CA . ILE A 1 616 ? -9.370 2.403 16.670 1.00 98.12 616 ILE A CA 1
ATOM 4607 C C . ILE A 1 616 ? -9.756 3.767 17.221 1.00 98.12 616 ILE A C 1
ATOM 4609 O O . ILE A 1 616 ? -9.396 4.093 18.350 1.00 98.12 616 ILE A O 1
ATOM 4613 N N . ASN A 1 617 ? -10.499 4.537 16.434 1.00 98.00 617 ASN A N 1
ATOM 4614 C CA . ASN A 1 617 ? -11.151 5.765 16.862 1.00 98.00 617 ASN A CA 1
ATOM 4615 C C . ASN A 1 617 ? -12.644 5.473 16.985 1.00 98.00 617 ASN A C 1
ATOM 4617 O O . ASN A 1 617 ? -13.334 5.306 15.978 1.00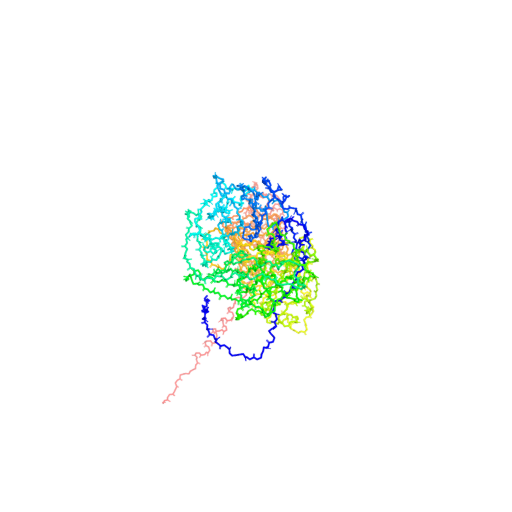 98.00 617 ASN A O 1
ATOM 4621 N N . LEU A 1 618 ? -13.121 5.348 18.219 1.00 98.31 618 LEU A N 1
ATOM 4622 C CA . LEU A 1 618 ? -14.546 5.302 18.511 1.00 98.31 618 LEU A CA 1
ATOM 4623 C C . LEU A 1 618 ? -14.976 6.741 18.800 1.00 98.31 618 LEU A C 1
ATOM 4625 O O . LEU A 1 618 ? -14.903 7.205 19.940 1.00 98.31 618 LEU A O 1
ATOM 4629 N N . ASP A 1 619 ? -15.304 7.459 17.727 1.00 95.75 619 ASP A N 1
ATOM 4630 C CA . ASP A 1 619 ? -15.646 8.882 17.761 1.00 95.75 619 ASP A CA 1
ATOM 4631 C C . ASP A 1 619 ? -17.147 9.078 18.012 1.00 95.75 619 ASP A C 1
ATOM 4633 O O . ASP A 1 619 ? -17.543 9.993 18.734 1.00 95.75 619 ASP A O 1
ATOM 4637 N N . ASP A 1 620 ? -17.970 8.175 17.476 1.00 91.12 620 ASP A N 1
ATOM 4638 C CA . ASP A 1 620 ? -19.402 8.030 17.742 1.00 91.12 620 ASP A CA 1
ATOM 4639 C C . ASP A 1 620 ? -19.840 6.582 17.386 1.00 91.12 620 ASP A C 1
ATOM 4641 O O . ASP A 1 620 ? -19.004 5.714 17.141 1.00 91.12 620 ASP A O 1
ATOM 4645 N N . GLY A 1 621 ? -21.136 6.268 17.381 1.00 96.81 621 GLY A N 1
ATOM 4646 C CA . GLY A 1 621 ? -21.638 4.953 16.967 1.00 96.81 621 GLY A CA 1
ATOM 4647 C C . GLY A 1 621 ? -21.445 3.859 18.023 1.00 96.81 621 GLY A C 1
ATOM 4648 O O . GLY A 1 621 ? -21.510 4.116 19.227 1.00 96.81 621 GLY A O 1
ATOM 4649 N N . THR A 1 622 ? -21.290 2.601 17.600 1.00 98.06 622 THR A N 1
ATOM 4650 C CA . THR A 1 622 ? -21.190 1.461 18.531 1.00 98.06 622 THR A CA 1
ATOM 4651 C C . THR A 1 622 ? -20.135 0.439 18.115 1.00 98.06 622 THR A C 1
ATOM 4653 O O . THR A 1 622 ? -20.156 -0.070 16.997 1.00 98.06 622 THR A O 1
ATOM 4656 N N . LEU A 1 623 ? -19.243 0.081 19.039 1.00 98.50 623 LEU A N 1
ATOM 4657 C CA . LEU A 1 623 ? -18.330 -1.053 18.897 1.00 98.50 623 LEU A CA 1
ATOM 4658 C C . LEU A 1 623 ? -18.762 -2.180 19.832 1.00 98.50 623 LEU A C 1
ATOM 4660 O O . LEU A 1 623 ? -18.818 -1.993 21.042 1.00 98.50 623 LEU A O 1
ATOM 4664 N N . THR A 1 624 ? -19.002 -3.360 19.277 1.00 98.38 624 THR A N 1
ATOM 4665 C CA . THR A 1 624 ? -19.232 -4.597 20.022 1.00 98.38 624 THR A CA 1
ATOM 4666 C C . THR A 1 624 ? -18.108 -5.578 19.732 1.00 98.38 624 THR A C 1
ATOM 4668 O O . THR A 1 624 ? -17.876 -5.911 18.574 1.00 98.38 624 THR A O 1
ATOM 4671 N N . ALA A 1 625 ? -17.418 -6.066 20.759 1.00 96.94 625 ALA A N 1
ATOM 4672 C CA . ALA A 1 625 ? -16.360 -7.057 20.603 1.00 96.94 625 ALA A CA 1
ATOM 4673 C C . ALA A 1 625 ? -16.358 -8.068 21.752 1.00 96.94 625 ALA A C 1
ATOM 4675 O O . ALA A 1 625 ? -16.589 -7.702 22.901 1.00 96.94 625 ALA A O 1
ATOM 4676 N N . MET A 1 626 ? -16.023 -9.333 21.487 1.00 94.12 626 MET A N 1
ATOM 4677 C CA . MET A 1 626 ? -15.802 -10.281 22.587 1.00 94.12 626 MET A CA 1
ATOM 4678 C C . MET A 1 626 ? -14.574 -9.876 23.408 1.00 94.12 626 MET A C 1
ATOM 4680 O O . MET A 1 626 ? -14.636 -9.808 24.632 1.00 94.12 626 MET A O 1
ATOM 4684 N N . SER A 1 627 ? -13.460 -9.575 22.738 1.00 95.38 627 SER A N 1
ATOM 4685 C CA . SER A 1 627 ? -12.255 -9.082 23.406 1.00 95.38 627 SER A CA 1
ATOM 4686 C C . SER A 1 627 ? -11.502 -8.063 22.563 1.00 95.38 627 SER A C 1
ATOM 4688 O O . SER A 1 627 ? -11.450 -8.173 21.336 1.00 95.38 627 SER A O 1
ATOM 4690 N N . ILE A 1 628 ? -10.877 -7.097 23.231 1.00 96.62 628 ILE A N 1
ATOM 4691 C CA . ILE A 1 628 ? -9.958 -6.125 22.639 1.00 96.62 628 ILE A CA 1
ATOM 4692 C C . ILE A 1 628 ? -8.604 -6.273 23.331 1.00 96.62 628 ILE A C 1
ATOM 4694 O O . ILE A 1 628 ? -8.503 -6.184 24.553 1.00 96.62 628 ILE A O 1
ATOM 4698 N N . ASP A 1 629 ? -7.548 -6.492 22.546 1.00 93.12 629 ASP A N 1
ATOM 4699 C CA . ASP A 1 629 ? -6.173 -6.474 23.043 1.00 93.12 629 ASP A CA 1
ATOM 4700 C C . ASP A 1 629 ? -5.396 -5.246 22.556 1.00 93.12 629 ASP A C 1
ATOM 4702 O O . ASP A 1 629 ? -4.876 -5.211 21.433 1.00 93.12 629 ASP A O 1
ATOM 4706 N N . ALA A 1 630 ? -5.275 -4.310 23.492 1.00 87.69 630 ALA A N 1
ATOM 4707 C CA . ALA A 1 630 ? -4.466 -3.106 23.533 1.00 87.69 630 ALA A CA 1
ATOM 4708 C C . ALA A 1 630 ? -3.529 -3.049 24.789 1.00 87.69 630 ALA A C 1
ATOM 4710 O O . ALA A 1 630 ? -3.210 -1.965 25.276 1.00 87.69 630 ALA A O 1
ATOM 4711 N N . GLY A 1 631 ? -2.969 -4.180 25.276 1.00 66.25 631 GLY A N 1
ATOM 4712 C CA . GLY A 1 631 ? -1.975 -4.228 26.384 1.00 66.25 631 GLY A CA 1
ATOM 4713 C C . GLY A 1 631 ? -0.463 -3.994 26.080 1.00 66.25 631 GLY A C 1
ATOM 4714 O O . GLY A 1 631 ? 0.044 -4.241 24.991 1.00 66.25 631 GLY A O 1
ATOM 4715 N N . PRO A 1 632 ? 0.369 -3.824 27.122 1.00 54.38 632 PRO A N 1
ATOM 4716 C CA . PRO A 1 632 ? 1.313 -2.723 27.448 1.00 54.38 632 PRO A CA 1
ATOM 4717 C C . PRO A 1 632 ? 2.310 -2.174 26.392 1.00 54.38 632 PRO A C 1
ATOM 4719 O O . PRO A 1 632 ? 3.055 -1.250 26.712 1.00 54.38 632 PRO A O 1
ATOM 4722 N N . ALA A 1 633 ? 2.358 -2.689 25.162 1.00 66.75 633 ALA A N 1
ATOM 4723 C CA . ALA A 1 633 ? 3.031 -2.028 24.035 1.00 66.75 633 ALA A CA 1
ATOM 4724 C C . ALA A 1 633 ? 2.285 -2.165 22.682 1.00 66.75 633 ALA A C 1
ATOM 4726 O O . ALA A 1 633 ? 2.914 -2.526 21.684 1.00 66.75 633 ALA A O 1
ATOM 4727 N N . PRO A 1 634 ? 0.962 -1.944 22.589 1.00 69.25 634 PRO A N 1
ATOM 4728 C CA . PRO A 1 634 ? 0.214 -2.095 21.346 1.00 69.25 634 PRO A CA 1
ATOM 4729 C C . PRO A 1 634 ? -0.341 -0.744 20.890 1.00 69.25 634 PRO A C 1
ATOM 4731 O O . PRO A 1 634 ? 0.098 0.310 21.341 1.00 69.25 634 PRO A O 1
ATOM 4734 N N . GLY A 1 635 ? -1.269 -0.783 19.948 1.00 78.88 635 GLY A N 1
ATOM 4735 C CA . GLY A 1 635 ? -1.820 0.415 19.351 1.00 78.88 635 GLY A CA 1
ATOM 4736 C C . GLY A 1 635 ? -2.809 1.144 20.233 1.00 78.88 635 GLY A C 1
ATOM 4737 O O . GLY A 1 635 ? -3.025 0.817 21.399 1.00 78.88 635 GLY A O 1
ATOM 4738 N N . HIS A 1 636 ? -3.423 2.152 19.637 1.00 90.44 636 HIS A N 1
ATOM 4739 C CA . HIS A 1 636 ? -4.217 3.141 20.344 1.00 90.44 636 HIS A CA 1
ATOM 4740 C C . HIS A 1 636 ? -5.709 2.836 20.222 1.00 90.44 636 HIS A C 1
ATOM 4742 O O . HIS A 1 636 ? -6.247 2.781 19.119 1.00 90.44 636 HIS A O 1
ATOM 4748 N N . PHE A 1 637 ? -6.391 2.675 21.353 1.00 96.38 637 PHE A N 1
ATOM 4749 C CA . PHE A 1 637 ? -7.849 2.709 21.399 1.00 96.38 637 PHE A CA 1
ATOM 4750 C C . PHE A 1 637 ? -8.292 4.091 21.885 1.00 96.38 637 PHE A C 1
ATOM 4752 O O . PHE A 1 637 ? -8.135 4.416 23.061 1.00 96.38 637 PHE A O 1
ATOM 4759 N N . ASN A 1 638 ? -8.804 4.915 20.975 1.00 96.75 638 ASN A N 1
ATOM 4760 C CA . ASN A 1 638 ? -9.246 6.274 21.260 1.00 96.75 638 ASN A CA 1
ATOM 4761 C C . ASN A 1 638 ? -10.762 6.268 21.482 1.00 96.75 638 ASN A C 1
ATOM 4763 O O . ASN A 1 638 ? -11.532 6.166 20.527 1.00 96.75 638 ASN A O 1
ATOM 4767 N N . PHE A 1 639 ? -11.184 6.350 22.746 1.00 97.81 639 PHE A N 1
ATOM 4768 C CA . PHE A 1 639 ? -12.594 6.300 23.135 1.00 97.81 639 PHE A CA 1
ATOM 4769 C C . PHE A 1 639 ? -13.172 7.711 23.309 1.00 97.81 639 PHE A C 1
ATOM 4771 O O . PHE A 1 639 ? -13.368 8.194 24.429 1.00 97.81 639 PHE A O 1
ATOM 4778 N N . ASN A 1 640 ? -13.383 8.383 22.177 1.00 96.81 640 ASN A N 1
ATOM 4779 C CA . ASN A 1 640 ? -13.743 9.799 22.105 1.00 96.81 640 ASN A CA 1
ATOM 4780 C C . ASN A 1 640 ? -15.255 10.054 22.220 1.00 96.81 640 ASN A C 1
ATOM 4782 O O . ASN A 1 640 ? -15.649 11.145 22.631 1.00 96.81 640 ASN A O 1
ATOM 4786 N N . GLY A 1 641 ? -16.080 9.061 21.887 1.00 96.56 641 GLY A N 1
ATOM 4787 C CA . GLY A 1 641 ? -17.542 9.108 21.928 1.00 96.56 641 GLY A CA 1
ATOM 4788 C C . GLY A 1 641 ? -18.154 7.716 21.755 1.00 96.56 641 GLY A C 1
ATOM 4789 O O . GLY A 1 641 ? -17.486 6.712 21.994 1.00 96.56 641 GLY A O 1
ATOM 4790 N N . GLY A 1 642 ? -19.425 7.642 21.354 1.00 97.44 642 GLY A N 1
ATOM 4791 C CA . GLY A 1 642 ? -20.104 6.380 21.032 1.00 97.44 642 GLY A CA 1
ATOM 4792 C C . GLY A 1 642 ? -20.296 5.427 22.220 1.00 97.44 642 GLY A C 1
ATOM 4793 O O . GLY A 1 642 ? -20.161 5.805 23.382 1.00 97.44 642 GLY A O 1
ATOM 4794 N N . THR A 1 643 ? -20.646 4.172 21.926 1.00 98.00 643 THR A N 1
ATOM 4795 C CA . THR A 1 643 ? -20.856 3.100 22.917 1.00 98.00 643 THR A CA 1
ATOM 4796 C C . THR A 1 643 ? -19.905 1.931 22.674 1.00 98.00 643 THR A C 1
ATOM 4798 O O . THR A 1 643 ? -19.798 1.434 21.552 1.00 98.00 643 THR A O 1
ATOM 4801 N N . LEU A 1 644 ? -19.231 1.470 23.729 1.00 98.50 644 LEU A N 1
ATOM 4802 C CA . LEU A 1 644 ? -18.382 0.280 23.702 1.00 98.50 644 LEU A CA 1
ATOM 4803 C C . LEU A 1 644 ? -19.035 -0.857 24.489 1.00 98.50 644 LEU A C 1
ATOM 4805 O O . LEU A 1 644 ? -19.187 -0.755 25.704 1.00 98.50 644 LEU A O 1
ATOM 4809 N N . HIS A 1 645 ? -19.313 -1.953 23.791 1.00 98.12 645 HIS A N 1
ATOM 4810 C CA . HIS A 1 645 ? -19.711 -3.244 24.336 1.00 98.12 645 HIS A CA 1
ATOM 4811 C C . HIS A 1 645 ? -18.539 -4.221 24.242 1.00 98.12 645 HIS A C 1
ATOM 4813 O O . HIS A 1 645 ? -18.154 -4.630 23.144 1.00 98.12 645 HIS A O 1
ATOM 4819 N N . VAL A 1 646 ? -17.942 -4.599 25.375 1.00 97.31 646 VAL A N 1
ATOM 4820 C CA . VAL A 1 646 ? -16.802 -5.530 25.386 1.00 97.31 646 VAL A CA 1
ATOM 4821 C C . VAL A 1 646 ? -16.780 -6.409 26.630 1.00 97.31 646 VAL A C 1
ATOM 4823 O O . VAL A 1 646 ? -17.056 -5.919 27.723 1.00 97.31 646 VAL A O 1
ATOM 4826 N N . ASN A 1 647 ? -16.429 -7.692 26.488 1.00 95.56 647 ASN A N 1
ATOM 4827 C CA . ASN A 1 647 ? -16.276 -8.568 27.656 1.00 95.56 647 ASN A CA 1
ATOM 4828 C C . ASN A 1 647 ? -14.888 -8.427 28.280 1.00 95.56 647 ASN A C 1
ATOM 4830 O O . ASN A 1 647 ? -14.768 -8.306 29.491 1.00 95.56 647 ASN A O 1
ATOM 4834 N N . ASP A 1 648 ? -13.835 -8.415 27.462 1.00 95.81 648 ASP A N 1
ATOM 4835 C CA . ASP A 1 648 ? -12.455 -8.310 27.936 1.00 95.81 648 ASP A CA 1
ATOM 4836 C C . ASP A 1 648 ? -11.688 -7.210 27.194 1.00 95.81 648 ASP A C 1
ATOM 4838 O O . ASP A 1 648 ? -11.529 -7.257 25.975 1.00 95.81 648 ASP A O 1
ATOM 4842 N N . PHE A 1 649 ? -11.153 -6.244 27.935 1.00 96.69 649 PHE A N 1
ATOM 4843 C CA . PHE A 1 649 ? -10.259 -5.204 27.443 1.00 96.69 649 PHE A CA 1
ATOM 4844 C C . PHE A 1 649 ? -8.885 -5.348 28.108 1.00 96.69 649 PHE A C 1
ATOM 4846 O O . PHE A 1 649 ? -8.679 -4.993 29.272 1.00 96.69 649 PHE A O 1
ATOM 4853 N N . ALA A 1 650 ? -7.916 -5.874 27.364 1.00 94.06 650 ALA A N 1
ATOM 4854 C CA . ALA A 1 650 ? -6.521 -5.870 27.781 1.00 94.06 650 ALA A CA 1
ATOM 4855 C C . ALA A 1 650 ? -5.881 -4.562 27.308 1.00 94.06 650 ALA A C 1
ATOM 4857 O O . ALA A 1 650 ? -5.784 -4.344 26.114 1.00 94.06 650 ALA A O 1
ATOM 4858 N N . GLY A 1 651 ? -5.451 -3.693 28.213 1.00 92.12 651 GLY A N 1
ATOM 4859 C CA . GLY A 1 651 ? -4.937 -2.352 27.943 1.00 92.12 651 GLY A CA 1
ATOM 4860 C C . GLY A 1 651 ? -5.434 -1.333 28.964 1.00 92.12 651 GLY A C 1
ATOM 4861 O O . GLY A 1 651 ? -6.348 -1.606 29.742 1.00 92.12 651 GLY A O 1
ATOM 4862 N N . GLU A 1 652 ? -4.816 -0.154 28.979 1.00 92.44 652 GLU A N 1
ATOM 4863 C CA . GLU A 1 652 ? -5.395 0.994 29.681 1.00 92.44 652 GLU A CA 1
ATOM 4864 C C . GLU A 1 652 ? -6.560 1.526 28.844 1.00 92.44 652 GLU A C 1
ATOM 4866 O O . GLU A 1 652 ? -6.360 1.973 27.714 1.00 92.44 652 GLU A O 1
ATOM 4871 N N . LEU A 1 653 ? -7.779 1.457 29.381 1.00 96.31 653 LEU A N 1
ATOM 4872 C CA . LEU A 1 653 ? -8.964 1.992 28.716 1.00 96.31 653 LEU A CA 1
ATOM 4873 C C . LEU A 1 653 ? -9.218 3.411 29.215 1.00 96.31 653 LEU A C 1
ATOM 4875 O O . LEU A 1 653 ? -9.713 3.605 30.325 1.00 96.31 653 LEU A O 1
ATOM 4879 N N . VAL A 1 654 ? -8.878 4.402 28.394 1.00 96.94 654 VAL A N 1
ATOM 4880 C CA . VAL A 1 654 ? -9.126 5.816 28.689 1.00 96.94 654 VAL A CA 1
ATOM 4881 C C . VAL A 1 654 ? -10.384 6.261 27.957 1.00 96.94 654 VAL A C 1
ATOM 4883 O O . VAL A 1 654 ? -10.382 6.377 26.735 1.00 96.94 654 VAL A O 1
ATOM 4886 N N . ASN A 1 655 ? -11.450 6.520 28.709 1.00 98.25 655 ASN A N 1
ATOM 4887 C CA . ASN A 1 655 ? -12.718 7.011 28.190 1.00 98.25 655 ASN A CA 1
ATOM 4888 C C . ASN A 1 655 ? -12.770 8.541 28.290 1.00 98.25 655 ASN A C 1
ATOM 4890 O O . ASN A 1 655 ? -12.940 9.093 29.382 1.00 98.25 655 ASN A O 1
ATOM 4894 N N . THR A 1 656 ? -12.591 9.228 27.160 1.00 97.75 656 THR A N 1
ATOM 4895 C CA . THR A 1 656 ? -12.567 10.696 27.104 1.00 97.75 656 THR A CA 1
ATOM 4896 C C . THR A 1 656 ? -13.948 11.304 26.862 1.00 97.75 656 THR A C 1
ATOM 4898 O O . THR A 1 656 ? -14.172 12.439 27.295 1.00 97.75 656 THR A O 1
ATOM 4901 N N . GLY A 1 657 ? -14.871 10.564 26.235 1.00 97.00 657 GLY A N 1
ATOM 4902 C CA . GLY A 1 657 ? -16.187 11.092 25.854 1.00 97.00 657 GLY A CA 1
ATOM 4903 C C . GLY A 1 657 ? -17.287 10.082 25.501 1.00 97.00 657 GLY A C 1
ATOM 4904 O O . GLY A 1 657 ? -18.358 10.513 25.079 1.00 97.00 657 GLY A O 1
ATOM 4905 N N . GLY A 1 658 ? -17.054 8.772 25.628 1.00 97.94 658 GLY A N 1
ATOM 4906 C CA . GLY A 1 658 ? -18.012 7.723 25.251 1.00 97.94 658 GLY A CA 1
ATOM 4907 C C . GLY A 1 658 ? -18.690 7.017 26.429 1.00 97.94 658 GLY A C 1
ATOM 4908 O O . GLY A 1 658 ? -18.472 7.346 27.597 1.00 97.94 658 GLY A O 1
ATOM 4909 N N . THR A 1 659 ? -19.501 6.003 26.125 1.00 98.25 659 THR A N 1
ATOM 4910 C CA . THR A 1 659 ? -20.228 5.177 27.102 1.00 98.25 659 THR A CA 1
ATOM 4911 C C . THR A 1 659 ? -19.705 3.743 27.104 1.00 98.25 659 THR A C 1
ATOM 4913 O O . THR A 1 659 ? -19.876 3.013 26.128 1.00 98.25 659 THR A O 1
ATOM 4916 N N . LEU A 1 660 ? -19.092 3.310 28.208 1.00 98.56 660 LEU A N 1
ATOM 4917 C CA . LEU A 1 660 ? -18.792 1.896 28.433 1.00 98.56 660 LEU A CA 1
ATOM 4918 C C . LEU A 1 660 ? -20.071 1.177 28.887 1.00 98.56 660 LEU A C 1
ATOM 4920 O O . LEU A 1 660 ? -20.621 1.522 29.931 1.00 98.56 660 LEU A O 1
ATOM 4924 N N . ALA A 1 661 ? -20.528 0.188 28.121 1.00 97.69 661 ALA A N 1
ATOM 4925 C CA . ALA A 1 661 ? -21.724 -0.602 28.407 1.00 97.69 661 ALA A CA 1
ATOM 4926 C C . ALA A 1 661 ? -21.356 -2.099 28.404 1.00 97.69 661 ALA A C 1
ATOM 4928 O O . ALA A 1 661 ? -21.035 -2.635 27.341 1.00 97.69 661 ALA A O 1
ATOM 4929 N N . PRO A 1 662 ? -21.326 -2.783 29.559 1.00 96.12 662 PRO A N 1
ATOM 4930 C CA . PRO A 1 662 ? -20.854 -4.163 29.629 1.00 96.12 662 PRO A CA 1
ATOM 4931 C C . PRO A 1 662 ? -21.647 -5.149 28.771 1.00 96.12 662 PRO A C 1
ATOM 4933 O O . PRO A 1 662 ? -22.861 -5.186 28.838 1.00 96.12 662 PRO A O 1
ATOM 4936 N N . GLY A 1 663 ? -20.953 -5.983 27.984 1.00 82.00 663 GLY A N 1
ATOM 4937 C CA . GLY A 1 663 ? -21.589 -7.009 27.140 1.00 82.00 663 GLY A CA 1
ATOM 4938 C C . GLY A 1 663 ? -22.599 -6.469 26.114 1.00 82.00 663 GLY A C 1
ATOM 4939 O O . GLY A 1 663 ? -22.607 -5.286 25.809 1.00 82.00 663 GLY A O 1
ATOM 4940 N N . VAL A 1 664 ? -23.424 -7.350 25.527 1.00 81.94 664 VAL A N 1
ATOM 4941 C CA . VAL A 1 664 ? -24.581 -6.967 24.689 1.00 81.94 664 VAL A CA 1
ATOM 4942 C C . VAL A 1 664 ? -25.853 -7.257 25.479 1.00 81.94 664 VAL A C 1
ATOM 4944 O O . VAL A 1 664 ? -26.246 -8.419 25.613 1.00 81.94 664 VAL A O 1
ATOM 4947 N N . GLY A 1 665 ? -26.484 -6.199 25.992 1.00 86.44 665 GLY A N 1
ATOM 4948 C CA . GLY A 1 665 ? -27.382 -6.313 27.143 1.00 86.44 665 GLY A CA 1
ATOM 4949 C C . GLY A 1 665 ? -26.584 -6.669 28.400 1.00 86.44 665 GLY A C 1
ATOM 4950 O O . GLY A 1 665 ? -25.367 -6.533 28.394 1.00 86.44 665 GLY A O 1
ATOM 4951 N N . ILE A 1 666 ? -27.247 -7.222 29.416 1.00 93.38 666 ILE A N 1
ATOM 4952 C CA . ILE A 1 666 ? -26.609 -7.611 30.681 1.00 93.38 666 ILE A CA 1
ATOM 4953 C C . ILE A 1 666 ? -25.326 -8.443 30.474 1.00 93.38 666 ILE A C 1
ATOM 4955 O O . ILE A 1 666 ? -25.366 -9.554 29.929 1.00 93.38 666 ILE A O 1
ATOM 4959 N N . GLY A 1 667 ? -24.196 -7.940 30.972 1.00 94.81 667 GLY A N 1
ATOM 4960 C CA . GLY A 1 667 ? -22.888 -8.560 30.806 1.00 94.81 667 GLY A CA 1
ATOM 4961 C C . GLY A 1 667 ? -21.829 -8.146 31.826 1.00 94.81 667 GLY A C 1
ATOM 4962 O O . GLY A 1 667 ? -22.074 -7.511 32.845 1.00 94.81 667 GLY A O 1
ATOM 4963 N N . THR A 1 668 ? -20.592 -8.568 31.581 1.00 96.31 668 THR A N 1
ATOM 4964 C CA . THR A 1 668 ? -19.443 -8.197 32.414 1.00 96.31 668 THR A CA 1
ATOM 4965 C C . THR A 1 668 ? -18.313 -7.712 31.526 1.00 96.31 668 THR A C 1
ATOM 4967 O O . THR A 1 668 ? -17.956 -8.409 30.579 1.00 96.31 668 THR A O 1
ATOM 4970 N N . THR A 1 669 ? -17.729 -6.563 31.863 1.00 98.06 669 THR A N 1
ATOM 4971 C CA . THR A 1 669 ? -16.500 -6.057 31.247 1.00 98.06 669 THR A CA 1
ATOM 4972 C C . THR A 1 669 ? -15.334 -6.180 32.215 1.00 98.06 669 THR A C 1
ATOM 4974 O O . THR A 1 669 ? -15.352 -5.586 33.289 1.00 98.06 669 THR A O 1
ATOM 4977 N N . ASN A 1 670 ? -14.280 -6.875 31.803 1.00 97.25 670 ASN A N 1
ATOM 4978 C CA . ASN A 1 670 ? -12.998 -6.928 32.491 1.00 97.25 670 ASN A CA 1
ATOM 4979 C C . ASN A 1 670 ? -12.008 -5.966 31.823 1.00 97.25 670 ASN A C 1
ATOM 4981 O O . ASN A 1 670 ? -11.766 -6.076 30.624 1.00 97.25 670 ASN A O 1
ATOM 4985 N N . VAL A 1 671 ? -11.385 -5.063 32.582 1.00 97.00 671 VAL A N 1
ATOM 4986 C CA . VAL A 1 671 ? -10.369 -4.117 32.092 1.00 97.00 671 VAL A CA 1
ATOM 4987 C C . VAL A 1 671 ? -9.065 -4.283 32.870 1.00 97.00 671 VAL A C 1
ATOM 4989 O O . VAL A 1 671 ? -9.024 -4.134 34.094 1.00 97.00 671 VAL A O 1
ATOM 4992 N N . ALA A 1 672 ? -7.962 -4.553 32.173 1.00 93.50 672 ALA A N 1
ATOM 4993 C CA . ALA A 1 672 ? -6.650 -4.702 32.803 1.00 93.50 672 ALA A CA 1
ATOM 4994 C C . ALA A 1 672 ? -5.534 -4.032 31.981 1.00 93.50 672 ALA A C 1
ATOM 4996 O O . ALA A 1 672 ? -5.365 -4.398 30.823 1.00 93.50 672 ALA A O 1
ATOM 4997 N N . PRO A 1 673 ? -4.695 -3.149 32.563 1.00 93.38 673 PRO A N 1
ATOM 4998 C CA . PRO A 1 673 ? -4.543 -2.950 34.002 1.00 93.38 673 PRO A CA 1
ATOM 4999 C C . PRO A 1 673 ? -5.532 -1.955 34.620 1.00 93.38 673 PRO A C 1
ATOM 5001 O O . PRO A 1 673 ? -5.692 -1.992 35.837 1.00 93.38 673 PRO A O 1
ATOM 5004 N N . GLY A 1 674 ? -6.205 -1.100 33.843 1.00 94.56 674 GLY A N 1
ATOM 5005 C CA . GLY A 1 674 ? -7.112 -0.121 34.438 1.00 94.56 674 GLY A CA 1
ATOM 5006 C C . GLY A 1 674 ? -8.020 0.634 33.476 1.00 94.56 674 GLY A C 1
ATOM 5007 O O . GLY A 1 674 ? -7.767 0.708 32.273 1.00 94.56 674 GLY A O 1
ATOM 5008 N N . TYR A 1 675 ? -9.077 1.192 34.059 1.00 97.75 675 TYR A N 1
ATOM 5009 C CA . TYR A 1 675 ? -10.091 2.019 33.420 1.00 97.75 675 TYR A CA 1
ATOM 5010 C C . TYR A 1 675 ? -9.986 3.462 33.924 1.00 97.75 675 TYR A C 1
ATOM 5012 O O . TYR A 1 675 ? -9.933 3.710 35.129 1.00 97.75 675 TYR A O 1
ATOM 5020 N N . PHE A 1 676 ? -9.964 4.427 33.010 1.00 97.94 676 PHE A N 1
ATOM 5021 C CA . PHE A 1 676 ? -9.824 5.844 33.325 1.00 97.94 676 PHE A CA 1
ATOM 5022 C C . PHE A 1 676 ? -10.957 6.627 32.671 1.00 97.94 676 PHE A C 1
ATOM 5024 O O . PHE A 1 676 ? -10.920 6.910 31.475 1.00 97.94 676 PHE A O 1
ATOM 5031 N N . GLN A 1 677 ? -11.951 7.005 33.466 1.00 98.38 677 GLN A N 1
ATOM 5032 C CA . GLN A 1 677 ? -13.055 7.848 33.029 1.00 98.38 677 GLN A CA 1
ATOM 5033 C C . GLN A 1 677 ? -12.711 9.324 33.218 1.00 98.38 677 GLN A C 1
ATOM 5035 O O . GLN A 1 677 ? -12.357 9.760 34.314 1.00 98.38 677 GLN A O 1
ATOM 5040 N N . MET A 1 678 ? -12.807 10.091 32.135 1.00 98.06 678 MET A N 1
ATOM 5041 C CA . MET A 1 678 ? -12.641 11.547 32.127 1.00 98.06 678 MET A CA 1
ATOM 5042 C C . MET A 1 678 ? -14.013 12.244 32.250 1.00 98.06 678 MET A C 1
ATOM 5044 O O . MET A 1 678 ? -15.037 11.570 32.133 1.00 98.06 678 MET A O 1
ATOM 5048 N N . PRO A 1 679 ? -14.087 13.582 32.430 1.00 98.06 679 PRO A N 1
ATOM 5049 C CA . PRO A 1 679 ? -15.361 14.289 32.624 1.00 98.06 679 PRO A CA 1
ATOM 5050 C C . PRO A 1 679 ? -16.422 14.075 31.534 1.00 98.06 679 PRO A C 1
ATOM 5052 O O . PRO A 1 679 ? -17.608 14.249 31.802 1.00 98.06 679 PRO A O 1
ATOM 5055 N N . GLY A 1 680 ? -16.007 13.750 30.304 1.00 96.88 680 GLY A N 1
ATOM 5056 C CA . GLY A 1 680 ? -16.915 13.462 29.192 1.00 96.88 680 GLY A CA 1
ATOM 5057 C C . GLY A 1 680 ? -17.385 12.007 29.112 1.00 96.88 680 GLY A C 1
ATOM 5058 O O . GLY A 1 680 ? -18.319 11.733 28.370 1.00 96.88 680 GLY A O 1
ATOM 5059 N N . GLY A 1 681 ? -16.752 11.081 29.838 1.00 98.38 681 GLY A N 1
ATOM 5060 C CA . GLY A 1 681 ? -17.058 9.653 29.767 1.00 98.38 681 GLY A CA 1
ATOM 5061 C C . GLY A 1 681 ? -18.228 9.234 30.661 1.00 98.38 681 GLY A C 1
ATOM 5062 O O . GLY A 1 681 ? -18.543 9.888 31.662 1.00 98.38 681 GLY A O 1
ATOM 5063 N N . ALA A 1 682 ? -18.839 8.105 30.313 1.00 98.62 682 ALA A N 1
ATOM 5064 C CA . ALA A 1 682 ? -19.902 7.467 31.076 1.00 98.62 682 ALA A CA 1
ATOM 5065 C C . ALA A 1 682 ? -19.721 5.943 31.189 1.00 98.62 682 ALA A C 1
ATOM 5067 O O . ALA A 1 682 ? -19.144 5.306 30.305 1.00 98.62 682 ALA A O 1
ATOM 5068 N N . ILE A 1 683 ? -20.281 5.358 32.250 1.00 98.69 683 ILE A N 1
ATOM 5069 C CA . ILE A 1 683 ? -20.574 3.919 32.351 1.00 98.69 683 ILE A CA 1
ATOM 5070 C C . ILE A 1 683 ? -22.091 3.750 32.365 1.00 98.69 683 ILE A C 1
ATOM 5072 O O . ILE A 1 683 ? -22.772 4.471 33.095 1.00 98.69 683 ILE A O 1
ATOM 5076 N N . SER A 1 684 ? -22.604 2.782 31.606 1.00 98.00 684 SER A N 1
ATOM 5077 C CA . SER A 1 684 ? -23.999 2.348 31.673 1.00 98.00 684 SER A CA 1
ATOM 5078 C C . SER A 1 684 ? -24.101 0.972 32.331 1.00 98.00 684 SER A C 1
ATOM 5080 O O . SER A 1 684 ? -23.322 0.085 31.998 1.00 98.00 684 SER A O 1
ATOM 5082 N N . ILE A 1 685 ? -25.035 0.823 33.274 1.00 98.31 685 ILE A N 1
ATOM 5083 C CA . ILE A 1 685 ? -25.320 -0.415 34.008 1.00 98.31 685 ILE A CA 1
ATOM 5084 C C . ILE A 1 685 ? -26.806 -0.760 33.865 1.00 98.31 685 ILE A C 1
ATOM 5086 O O . ILE A 1 685 ? -27.684 0.009 34.268 1.00 98.31 685 ILE A O 1
ATOM 5090 N N . GLU A 1 686 ? -27.102 -1.938 33.336 1.00 98.00 686 GLU A N 1
ATOM 5091 C CA . GLU A 1 686 ? -28.430 -2.542 33.294 1.00 98.00 686 GLU A CA 1
ATOM 5092 C C . GLU A 1 686 ? -28.649 -3.480 34.492 1.00 98.00 686 GLU A C 1
ATOM 5094 O O . GLU A 1 686 ? -27.787 -4.288 34.826 1.00 98.00 686 GLU A O 1
ATOM 5099 N N . ILE A 1 687 ? -29.821 -3.413 35.134 1.00 97.69 687 ILE A N 1
ATOM 5100 C CA . ILE A 1 687 ? -30.228 -4.318 36.222 1.00 97.69 687 ILE A CA 1
ATOM 5101 C C . ILE A 1 687 ? -31.570 -4.970 35.873 1.00 97.69 687 ILE A C 1
ATOM 5103 O O . ILE A 1 687 ? -32.607 -4.306 35.796 1.00 97.69 687 ILE A O 1
ATOM 5107 N N . GLY A 1 688 ? -31.558 -6.285 35.675 1.00 96.31 688 GLY A N 1
ATOM 5108 C CA . GLY A 1 688 ? -32.714 -7.118 35.333 1.00 96.31 688 GLY A CA 1
ATOM 5109 C C . GLY A 1 688 ? -33.088 -8.175 36.379 1.00 96.31 688 GLY A C 1
ATOM 5110 O O . GLY A 1 688 ? -34.104 -8.854 36.214 1.00 96.31 688 GLY A O 1
ATOM 5111 N N . GLY A 1 689 ? -32.313 -8.325 37.453 1.00 95.88 689 GLY A N 1
ATOM 5112 C CA . GLY A 1 689 ? -32.553 -9.317 38.502 1.00 95.88 689 GLY A CA 1
ATOM 5113 C C . GLY A 1 689 ? -31.498 -9.282 39.607 1.00 95.88 689 GLY A C 1
ATOM 5114 O O . GLY A 1 689 ? -30.706 -8.350 39.685 1.00 95.88 689 GLY A O 1
ATOM 5115 N N . LEU A 1 690 ? -31.512 -10.295 40.478 1.00 93.88 690 LEU A N 1
ATOM 5116 C CA . LEU A 1 690 ? -30.650 -10.376 41.671 1.00 93.88 690 LEU A CA 1
ATOM 5117 C C . LEU A 1 690 ? -29.424 -11.280 41.488 1.00 93.88 690 LEU A C 1
ATOM 5119 O O . LEU A 1 690 ? -28.519 -11.270 42.319 1.00 93.88 690 LEU A O 1
ATOM 5123 N N . GLY A 1 691 ? -29.403 -12.124 40.455 1.00 92.56 691 GLY A N 1
ATOM 5124 C CA . GLY A 1 691 ? -28.242 -12.950 40.159 1.00 92.56 691 GLY A CA 1
ATOM 5125 C C . GLY A 1 691 ? -27.111 -12.114 39.567 1.00 92.56 691 GLY A C 1
ATOM 5126 O O . GLY A 1 691 ? -27.357 -11.158 38.846 1.00 92.56 691 GLY A O 1
ATOM 5127 N N . LEU A 1 692 ? -25.860 -12.531 39.780 1.00 88.31 692 LEU A N 1
ATOM 5128 C CA . LEU A 1 692 ? -24.673 -11.876 39.198 1.00 88.31 692 LEU A CA 1
ATOM 5129 C C . LEU A 1 692 ? -24.660 -11.836 37.655 1.00 88.31 692 LEU A C 1
ATOM 5131 O O . LEU A 1 692 ? -23.828 -11.153 37.075 1.00 88.31 692 LEU A O 1
ATOM 5135 N N . ALA A 1 693 ? -25.523 -12.618 37.001 1.00 91.44 693 ALA A N 1
ATOM 5136 C CA . ALA A 1 693 ? -25.713 -12.625 35.550 1.00 91.44 693 ALA A CA 1
ATOM 5137 C C . ALA A 1 693 ? -26.966 -11.845 35.111 1.00 91.44 693 ALA A C 1
ATOM 5139 O O . ALA A 1 693 ? -27.298 -11.852 33.931 1.00 91.44 693 ALA A O 1
ATOM 5140 N N . ASP A 1 694 ? -27.675 -11.228 36.060 1.00 95.88 694 ASP A N 1
ATOM 5141 C CA . ASP A 1 694 ? -28.897 -10.461 35.833 1.00 95.88 694 ASP A CA 1
ATOM 5142 C C . ASP A 1 694 ? -28.653 -8.944 35.948 1.00 95.88 694 ASP A C 1
ATOM 5144 O O . ASP A 1 694 ? -29.610 -8.173 35.931 1.00 95.88 694 ASP A O 1
ATOM 5148 N N . PHE A 1 695 ? -27.402 -8.496 36.071 1.00 97.25 695 PHE A N 1
ATOM 5149 C CA . PHE A 1 695 ? -27.024 -7.088 35.987 1.00 97.25 695 PHE A CA 1
ATOM 5150 C C . PHE A 1 695 ? -25.601 -6.905 35.454 1.00 97.25 695 PHE A C 1
ATOM 5152 O O . PHE A 1 695 ? -24.784 -7.827 35.512 1.00 97.25 695 PHE A O 1
ATOM 5159 N N . ASP A 1 696 ? -25.325 -5.714 34.930 1.00 98.25 696 ASP A N 1
ATOM 5160 C CA . ASP A 1 696 ? -24.020 -5.355 34.390 1.00 98.25 696 ASP A CA 1
ATOM 5161 C C . ASP A 1 696 ? -22.949 -5.242 35.468 1.00 98.25 696 ASP A C 1
ATOM 5163 O O . ASP A 1 696 ? -23.191 -4.741 36.569 1.00 98.25 696 ASP A O 1
ATOM 5167 N N . ARG A 1 697 ? -21.730 -5.666 35.123 1.00 97.69 697 ARG A N 1
ATOM 5168 C CA . ARG A 1 697 ? -20.564 -5.573 36.008 1.00 97.69 697 ARG A CA 1
ATOM 5169 C C . ARG A 1 697 ? -19.348 -5.023 35.275 1.00 97.69 697 ARG A C 1
ATOM 5171 O O . ARG A 1 697 ? -19.044 -5.456 34.163 1.00 97.69 697 ARG A O 1
ATOM 5178 N N . VAL A 1 698 ? -18.600 -4.130 35.920 1.00 98.19 698 VAL A N 1
ATOM 5179 C CA . VAL A 1 698 ? -17.269 -3.714 35.451 1.00 98.19 698 VAL A CA 1
ATOM 5180 C C . VAL A 1 698 ? -16.219 -4.131 36.469 1.00 98.19 698 VAL A C 1
ATOM 5182 O O . VAL A 1 698 ? -16.246 -3.725 37.626 1.00 98.19 698 VAL A O 1
ATOM 5185 N N . ILE A 1 699 ? -15.265 -4.933 36.018 1.00 97.62 699 ILE A N 1
ATOM 5186 C CA . ILE A 1 699 ? -14.129 -5.398 36.803 1.00 97.62 699 ILE A CA 1
ATOM 5187 C C . ILE A 1 699 ? -12.889 -4.694 36.263 1.00 97.62 699 ILE A C 1
ATOM 5189 O O . ILE A 1 699 ? -12.556 -4.857 35.091 1.00 97.62 699 ILE A O 1
ATOM 5193 N N . ALA A 1 700 ? -12.176 -3.928 37.088 1.00 97.12 700 ALA A N 1
ATOM 5194 C CA . ALA A 1 700 ? -10.942 -3.270 36.665 1.00 97.12 700 ALA A CA 1
ATOM 5195 C C . ALA A 1 700 ? -9.811 -3.414 37.686 1.00 97.12 700 ALA A C 1
ATOM 5197 O O . ALA A 1 700 ? -10.009 -3.300 38.895 1.00 97.12 700 ALA A O 1
ATOM 5198 N N . GLY A 1 701 ? -8.582 -3.609 37.196 1.00 94.62 701 GLY A N 1
ATOM 5199 C CA . GLY A 1 701 ? -7.399 -3.653 38.064 1.00 94.62 701 GLY A CA 1
ATOM 5200 C C . GLY A 1 701 ? -7.193 -2.347 38.846 1.00 94.62 701 GLY A C 1
ATOM 5201 O O . GLY A 1 701 ? -6.903 -2.374 40.039 1.00 94.62 701 GLY A O 1
ATOM 5202 N N . PHE A 1 702 ? -7.406 -1.209 38.192 1.00 96.88 702 PHE A N 1
ATOM 5203 C CA . PHE A 1 702 ? -7.476 0.119 38.794 1.00 96.88 702 PHE A CA 1
ATOM 5204 C C . PHE A 1 702 ? -8.543 0.954 38.078 1.00 96.88 702 PHE A C 1
ATOM 5206 O O . PHE A 1 702 ? -8.692 0.831 36.863 1.00 96.88 702 PHE A O 1
ATOM 5213 N N . ALA A 1 703 ? -9.251 1.816 38.805 1.00 97.69 703 ALA A N 1
ATOM 5214 C CA . ALA A 1 703 ? -10.247 2.725 38.254 1.00 97.69 703 ALA A CA 1
ATOM 5215 C C . ALA A 1 703 ? -9.973 4.180 38.660 1.00 97.69 703 ALA A C 1
ATOM 5217 O O . ALA A 1 703 ? -9.815 4.486 39.842 1.00 97.69 703 ALA A O 1
ATOM 5218 N N . GLN A 1 704 ? -9.972 5.093 37.691 1.00 98.31 704 GLN A N 1
ATOM 5219 C CA . GLN A 1 704 ? -10.126 6.528 37.937 1.00 98.31 704 GLN A CA 1
ATOM 5220 C C . GLN A 1 704 ? -11.509 6.966 37.455 1.00 98.31 704 GLN A C 1
ATOM 5222 O O . GLN A 1 704 ? -11.846 6.734 36.296 1.00 98.31 704 GLN A O 1
ATOM 5227 N N . LEU A 1 705 ? -12.291 7.596 38.333 1.00 98.25 705 LEU A N 1
ATOM 5228 C CA . LEU A 1 705 ? -13.691 7.944 38.087 1.00 98.25 705 LEU A CA 1
ATOM 5229 C C . LEU A 1 705 ? -13.902 9.466 38.055 1.00 98.25 705 LEU A C 1
ATOM 5231 O O . LEU A 1 705 ? -13.405 10.193 38.918 1.00 98.25 705 LEU A O 1
ATOM 5235 N N . ASP A 1 706 ? -14.671 9.904 37.062 1.00 97.62 706 ASP A N 1
ATOM 5236 C CA . ASP A 1 706 ? -15.205 11.254 36.832 1.00 97.62 706 ASP A CA 1
ATOM 5237 C C . ASP A 1 706 ? -16.506 11.081 36.013 1.00 97.62 706 ASP A C 1
ATOM 5239 O O . ASP A 1 706 ? -17.021 9.966 35.923 1.00 97.62 706 ASP A O 1
ATOM 5243 N N . GLY A 1 707 ? -17.061 12.121 35.397 1.00 98.06 707 GLY A N 1
ATOM 5244 C CA . GLY A 1 707 ? -18.129 11.984 34.402 1.00 98.06 707 GLY A CA 1
ATOM 5245 C C . GLY A 1 707 ? -19.407 11.351 34.963 1.00 98.06 707 GLY A C 1
ATOM 5246 O O . GLY A 1 707 ? -19.812 11.666 36.085 1.00 98.06 707 GLY A O 1
ATOM 5247 N N . THR A 1 708 ? -20.056 10.480 34.186 1.00 98.62 708 THR A N 1
ATOM 5248 C CA . THR A 1 708 ? -21.403 9.970 34.507 1.00 98.62 708 THR A CA 1
ATOM 5249 C C . THR A 1 708 ? -21.434 8.468 34.811 1.00 98.62 708 THR A C 1
ATOM 5251 O O . THR A 1 708 ? -20.744 7.673 34.173 1.00 98.62 708 THR A O 1
ATOM 5254 N N . LEU A 1 709 ? -22.259 8.069 35.777 1.00 98.56 709 LEU A N 1
ATOM 5255 C CA . LEU A 1 709 ? -22.761 6.703 35.933 1.00 98.56 709 LEU A CA 1
ATOM 5256 C C . LEU A 1 709 ? -24.261 6.698 35.630 1.00 98.56 709 LEU A C 1
ATOM 5258 O O . LEU A 1 709 ? -25.020 7.384 36.313 1.00 98.56 709 LEU A O 1
ATOM 5262 N N . ASP A 1 710 ? -24.681 5.914 34.644 1.00 98.38 710 ASP A N 1
ATOM 5263 C CA . ASP A 1 710 ? -26.079 5.724 34.267 1.00 98.38 710 ASP A CA 1
ATOM 5264 C C . ASP A 1 710 ? -26.533 4.311 34.633 1.00 98.38 710 ASP A C 1
ATOM 5266 O O . ASP A 1 710 ? -26.024 3.330 34.099 1.00 98.38 710 ASP A O 1
ATOM 5270 N N . VAL A 1 711 ? -27.519 4.196 35.521 1.00 98.12 711 VAL A N 1
ATOM 5271 C CA . VAL A 1 711 ? -28.113 2.909 35.903 1.00 98.12 711 VAL A CA 1
ATOM 5272 C C . VAL A 1 711 ? -29.534 2.824 35.357 1.00 98.12 711 VAL A C 1
ATOM 5274 O O . VAL A 1 711 ? -30.306 3.783 35.433 1.00 98.12 711 VAL A O 1
ATOM 5277 N N . SER A 1 712 ? -29.916 1.665 34.827 1.00 96.62 712 SER A N 1
ATOM 5278 C CA . SER A 1 712 ? -31.254 1.423 34.289 1.00 96.62 712 SER A CA 1
ATOM 5279 C C . SER A 1 712 ? -31.828 0.083 34.752 1.00 96.62 712 SER A C 1
ATOM 5281 O O . SER A 1 712 ? -31.100 -0.879 34.985 1.00 96.62 712 SER A O 1
ATOM 5283 N N . LEU A 1 713 ? -33.155 0.021 34.911 1.00 95.56 713 LEU A N 1
ATOM 5284 C CA . LEU A 1 713 ? -33.868 -1.230 35.182 1.00 95.56 713 LEU A CA 1
ATOM 5285 C C . LEU A 1 713 ? -34.387 -1.807 33.867 1.00 95.56 713 LEU A C 1
ATOM 5287 O O . LEU A 1 713 ? -35.116 -1.129 33.137 1.00 95.56 713 LEU A O 1
ATOM 5291 N N . VAL A 1 714 ? -34.065 -3.068 33.595 1.00 94.75 714 VAL A N 1
ATOM 5292 C CA . VAL A 1 714 ? -34.469 -3.778 32.375 1.00 94.75 714 VAL A CA 1
ATOM 5293 C C . VAL A 1 714 ? -35.381 -4.962 32.700 1.00 94.75 714 VAL A C 1
ATOM 5295 O O . VAL A 1 714 ? -35.583 -5.332 33.855 1.00 94.75 714 VAL A O 1
ATOM 5298 N N . GLY A 1 715 ? -36.038 -5.525 31.682 1.00 89.81 715 GLY A N 1
ATOM 5299 C CA . GLY A 1 715 ? -36.877 -6.723 31.845 1.00 89.81 715 GLY A CA 1
ATOM 5300 C C . GLY A 1 715 ? -38.115 -6.561 32.745 1.00 89.81 715 GLY A C 1
ATOM 5301 O O . GLY A 1 715 ? -38.755 -7.554 33.078 1.00 89.81 715 GLY A O 1
ATOM 5302 N N . GLY A 1 716 ? -38.473 -5.331 33.138 1.00 91.00 716 GLY A N 1
ATOM 5303 C CA . GLY A 1 716 ? -39.546 -5.064 34.106 1.00 91.00 716 GLY A CA 1
ATOM 5304 C C . GLY A 1 716 ? -39.160 -5.367 35.558 1.00 91.00 716 GLY A C 1
ATOM 5305 O O . GLY A 1 716 ? -40.040 -5.437 36.419 1.00 91.00 716 GLY A O 1
ATOM 5306 N N . PHE A 1 717 ? -37.868 -5.559 35.832 1.00 94.62 717 PHE A N 1
ATOM 5307 C CA . PHE A 1 717 ? -37.371 -5.808 37.174 1.00 94.62 717 PHE A CA 1
ATOM 5308 C C . PHE A 1 717 ? -37.644 -4.623 38.097 1.00 94.62 717 PHE A C 1
ATOM 5310 O O . PHE A 1 717 ? -37.620 -3.460 37.697 1.00 94.62 717 PHE A O 1
ATOM 5317 N N . THR A 1 718 ? -37.962 -4.944 39.346 1.00 92.56 718 THR A N 1
ATOM 5318 C CA . THR A 1 718 ? -38.329 -3.968 40.360 1.00 92.56 718 THR A CA 1
ATOM 5319 C C . THR A 1 718 ? -37.556 -4.281 41.638 1.00 92.56 718 THR A C 1
ATOM 5321 O O . THR A 1 718 ? -37.971 -5.192 42.357 1.00 92.56 718 THR A O 1
ATOM 5324 N N . PRO A 1 719 ? -36.456 -3.560 41.917 1.00 93.06 719 PRO A N 1
ATOM 5325 C CA . PRO A 1 719 ? -35.685 -3.759 43.137 1.00 93.06 719 PRO A CA 1
ATOM 5326 C C . PRO A 1 719 ? -36.544 -3.543 44.389 1.00 93.06 719 PRO A C 1
ATOM 5328 O O . PRO A 1 719 ? -37.409 -2.659 44.419 1.00 93.06 719 PRO A O 1
ATOM 5331 N N . ALA A 1 720 ? -36.309 -4.358 45.412 1.00 89.12 720 ALA A N 1
ATOM 5332 C CA . ALA A 1 720 ? -36.954 -4.293 46.713 1.00 89.12 720 ALA A CA 1
ATOM 5333 C C . ALA A 1 720 ? -35.950 -3.922 47.812 1.00 89.12 720 ALA A C 1
ATOM 5335 O O . ALA A 1 720 ? -34.750 -4.139 47.690 1.00 89.12 720 ALA A O 1
ATOM 5336 N N . VAL A 1 721 ? -36.460 -3.394 48.925 1.00 83.25 721 VAL A N 1
ATOM 5337 C CA . VAL A 1 721 ? -35.652 -3.052 50.105 1.00 83.25 721 VAL A CA 1
ATOM 5338 C C . VAL A 1 721 ? -34.823 -4.248 50.579 1.00 83.25 721 VAL A C 1
ATOM 5340 O O . VAL A 1 721 ? -35.372 -5.308 50.889 1.00 83.25 721 VAL A O 1
ATOM 5343 N N . GLY A 1 722 ? -33.515 -4.030 50.718 1.00 82.94 722 GLY A N 1
ATOM 5344 C CA . GLY A 1 722 ? -32.532 -5.042 51.099 1.00 82.94 722 GLY A CA 1
ATOM 5345 C C . GLY A 1 722 ? -31.884 -5.777 49.924 1.00 82.94 722 GLY A C 1
ATOM 5346 O O . GLY A 1 722 ? -30.955 -6.543 50.167 1.00 82.94 722 GLY A O 1
ATOM 5347 N N . ASP A 1 723 ? -32.334 -5.548 48.687 1.00 93.50 723 ASP A N 1
ATOM 5348 C CA . ASP A 1 723 ? -31.625 -6.015 47.496 1.00 93.50 723 ASP A CA 1
ATOM 5349 C C . ASP A 1 723 ? -30.321 -5.232 47.321 1.00 93.50 723 ASP A C 1
ATOM 5351 O O . ASP A 1 723 ? -30.261 -4.029 47.610 1.00 93.50 723 ASP A O 1
ATOM 5355 N N . SER A 1 724 ? -29.293 -5.913 46.816 1.00 93.62 724 SER A N 1
ATOM 5356 C CA . SER A 1 724 ? -28.010 -5.304 46.502 1.00 93.62 724 SER A CA 1
ATOM 5357 C C . SER A 1 724 ? -27.377 -5.863 45.231 1.00 93.62 724 SER A C 1
ATOM 5359 O O . SER A 1 724 ? -27.624 -7.007 44.838 1.00 93.62 724 SER A O 1
ATOM 5361 N N . PHE A 1 725 ? -26.587 -5.020 44.568 1.00 97.62 725 PHE A N 1
ATOM 5362 C CA . PHE A 1 725 ? -26.011 -5.261 43.249 1.00 97.62 725 PHE A CA 1
ATOM 5363 C C . PHE A 1 725 ? -24.531 -4.880 43.267 1.00 97.62 725 PHE A C 1
ATOM 5365 O O . PHE A 1 725 ? -24.183 -3.702 43.345 1.00 97.62 725 PHE A O 1
ATOM 5372 N N . ASP A 1 726 ? -23.664 -5.887 43.195 1.00 96.50 726 ASP A N 1
ATOM 5373 C CA . ASP A 1 726 ? -22.212 -5.732 43.088 1.00 96.50 726 ASP A CA 1
ATOM 5374 C C . ASP A 1 726 ? -21.806 -5.440 41.632 1.00 96.50 726 ASP A C 1
ATOM 5376 O O . ASP A 1 726 ? -21.426 -6.333 40.864 1.00 96.50 726 ASP A O 1
ATOM 5380 N N . VAL A 1 727 ? -21.977 -4.179 41.237 1.00 97.56 727 VAL A N 1
ATOM 5381 C CA . VAL A 1 727 ? -21.809 -3.717 39.852 1.00 97.56 727 VAL A CA 1
ATOM 5382 C C . VAL A 1 727 ? -20.352 -3.390 39.513 1.00 97.56 727 VAL A C 1
ATOM 5384 O O . VAL A 1 727 ? -20.021 -3.229 38.336 1.00 97.56 727 VAL A O 1
ATOM 5387 N N . PHE A 1 728 ? -19.463 -3.324 40.510 1.00 98.12 728 PHE A N 1
ATOM 5388 C CA . PHE A 1 728 ? -18.076 -2.917 40.316 1.00 98.12 728 PHE A CA 1
ATOM 5389 C C . PHE A 1 728 ? -17.056 -3.684 41.167 1.00 98.12 728 PHE A C 1
ATOM 5391 O O . PHE A 1 728 ? -17.053 -3.590 42.384 1.00 98.12 728 PHE A O 1
ATOM 5398 N N . ASP A 1 729 ? -16.059 -4.291 40.525 1.00 96.38 729 ASP A N 1
ATOM 5399 C CA . ASP A 1 729 ? -14.906 -4.879 41.217 1.00 96.38 729 ASP A CA 1
ATOM 5400 C C . ASP A 1 729 ? -13.626 -4.109 40.871 1.00 96.38 729 ASP A C 1
ATOM 5402 O O . ASP A 1 729 ? -13.071 -4.252 39.777 1.00 96.38 729 ASP A O 1
ATOM 5406 N N . TRP A 1 730 ? -13.106 -3.316 41.813 1.00 93.31 730 TRP A N 1
ATOM 5407 C CA . TRP A 1 730 ? -11.873 -2.546 41.621 1.00 93.31 730 TRP A CA 1
ATOM 5408 C C . TRP A 1 730 ? -10.697 -3.137 42.405 1.00 93.31 730 TRP A C 1
ATOM 5410 O O . TRP A 1 730 ? -10.778 -3.321 43.618 1.00 93.31 730 TRP A O 1
ATOM 5420 N N . GLY A 1 731 ? -9.541 -3.330 41.761 1.00 93.31 731 GLY A N 1
ATOM 5421 C CA . GLY A 1 731 ? -8.285 -3.573 42.491 1.00 93.31 731 GLY A CA 1
ATOM 5422 C C . GLY A 1 731 ? -7.765 -2.323 43.225 1.00 93.31 731 GLY A C 1
ATOM 5423 O O . GLY A 1 731 ? -7.027 -2.431 44.206 1.00 93.31 731 GLY A O 1
ATOM 5424 N N . GLY A 1 732 ? -8.196 -1.136 42.788 1.00 94.88 732 GLY A N 1
ATOM 5425 C CA . GLY A 1 732 ? -8.055 0.151 43.467 1.00 94.88 732 GLY A CA 1
ATOM 5426 C C . GLY A 1 732 ? -8.865 1.227 42.742 1.00 94.88 732 GLY A C 1
ATOM 5427 O O . GLY A 1 732 ? -9.037 1.139 41.530 1.00 94.88 732 GLY A O 1
ATOM 5428 N N . VAL A 1 733 ? -9.361 2.237 43.460 1.00 97.12 733 VAL A N 1
ATOM 5429 C CA . VAL A 1 733 ? -10.197 3.305 42.885 1.00 97.12 733 VAL A CA 1
ATOM 5430 C C . VAL A 1 733 ? -9.731 4.693 43.327 1.00 97.12 733 VAL A C 1
ATOM 5432 O O . VAL A 1 733 ? -9.287 4.884 44.462 1.00 97.12 733 VAL A O 1
ATOM 5435 N N . LEU A 1 734 ? -9.817 5.664 42.420 1.00 97.31 734 LEU A N 1
ATOM 5436 C CA . LEU A 1 734 ? -9.527 7.076 42.647 1.00 97.31 734 LEU A CA 1
ATOM 5437 C C . LEU A 1 734 ? -10.640 7.947 42.051 1.00 97.31 734 LEU A C 1
ATOM 5439 O O . LEU A 1 734 ? -11.044 7.745 40.911 1.00 97.31 734 LEU A O 1
ATOM 5443 N N . GLY A 1 735 ? -11.068 8.973 42.788 1.00 95.56 735 GLY A N 1
ATOM 5444 C CA . GLY A 1 735 ? -12.128 9.882 42.342 1.00 95.56 735 GLY A CA 1
ATOM 5445 C C . GLY A 1 735 ? -13.535 9.332 42.585 1.00 95.56 735 GLY A C 1
ATOM 5446 O O . GLY A 1 735 ? -13.714 8.321 43.260 1.00 95.56 735 GLY A O 1
ATOM 5447 N N . THR A 1 736 ? -14.532 10.045 42.067 1.00 96.38 736 THR A N 1
ATOM 5448 C CA . THR A 1 736 ? -15.964 9.722 42.162 1.00 96.38 736 THR A CA 1
ATOM 5449 C C . THR A 1 736 ? -16.644 10.141 40.866 1.00 96.38 736 THR A C 1
ATOM 5451 O O . THR A 1 736 ? -16.187 11.084 40.222 1.00 96.38 736 THR A O 1
ATOM 5454 N N . PHE A 1 737 ? -17.771 9.522 40.515 1.00 97.62 737 PHE A N 1
ATOM 5455 C CA . PHE A 1 737 ? -18.589 10.014 39.407 1.00 97.62 737 PHE A CA 1
ATOM 5456 C C . PHE A 1 737 ? -19.067 11.446 39.694 1.00 97.62 737 PHE A C 1
ATOM 5458 O O . PHE A 1 737 ? -19.504 11.750 40.807 1.00 97.62 737 PHE A O 1
ATOM 5465 N N . ALA A 1 738 ? -18.984 12.329 38.699 1.00 95.81 738 ALA A N 1
ATOM 5466 C CA . ALA A 1 738 ? -19.472 13.702 38.806 1.00 95.81 738 ALA A CA 1
ATOM 5467 C C . ALA A 1 738 ? -21.007 13.765 38.750 1.00 95.81 738 ALA A C 1
ATOM 5469 O O . ALA A 1 738 ? -21.617 14.647 39.354 1.00 95.81 738 ALA A O 1
ATOM 5470 N N . THR A 1 739 ? -21.634 12.838 38.023 1.00 97.12 739 THR A N 1
ATOM 5471 C CA . THR A 1 739 ? -23.088 12.671 37.926 1.00 97.12 739 THR A CA 1
ATOM 5472 C C . THR A 1 739 ? -23.447 11.195 38.065 1.00 97.12 739 THR A C 1
ATOM 5474 O O . THR A 1 739 ? -22.810 10.341 37.459 1.00 97.12 739 THR A O 1
ATOM 5477 N N . ILE A 1 740 ? -24.473 10.887 38.858 1.00 97.81 740 ILE A N 1
ATOM 5478 C CA . ILE A 1 740 ? -25.024 9.534 38.981 1.00 97.81 740 ILE A CA 1
ATOM 5479 C C . ILE A 1 740 ? -26.517 9.620 38.684 1.00 97.81 740 ILE A C 1
ATOM 5481 O O . ILE A 1 740 ? -27.264 10.274 39.415 1.00 97.81 740 ILE A O 1
ATOM 5485 N N . ASN A 1 741 ? -26.944 8.959 37.615 1.00 96.94 741 ASN A N 1
ATOM 5486 C CA . ASN A 1 741 ? -28.335 8.868 37.210 1.00 96.94 741 ASN A CA 1
ATOM 5487 C C . ASN A 1 741 ? -28.863 7.488 37.591 1.00 96.94 741 ASN A C 1
ATOM 5489 O O . ASN A 1 741 ? -28.413 6.467 37.075 1.00 96.94 741 ASN A O 1
ATOM 5493 N N . LEU A 1 742 ? -29.822 7.466 38.514 1.00 95.38 742 LEU A N 1
ATOM 5494 C CA . LEU A 1 742 ? -30.420 6.236 39.021 1.00 95.38 742 LEU A CA 1
ATOM 5495 C C . LEU A 1 742 ? -31.890 6.153 38.611 1.00 95.38 742 LEU A C 1
ATOM 5497 O O . LEU A 1 742 ? -32.587 7.176 38.595 1.00 95.38 742 LEU A O 1
ATOM 5501 N N . PRO A 1 743 ? -32.400 4.947 38.323 1.00 93.94 743 PRO A N 1
ATOM 5502 C CA . PRO A 1 743 ? -33.798 4.766 37.992 1.00 93.94 743 PRO A CA 1
ATOM 5503 C C . PRO A 1 743 ? -34.652 4.972 39.247 1.00 93.94 743 PRO A C 1
ATOM 5505 O O . PRO A 1 743 ? -34.252 4.629 40.365 1.00 93.94 743 PRO A O 1
ATOM 5508 N N . ALA A 1 744 ? -35.852 5.524 39.066 1.00 89.12 744 ALA A N 1
ATOM 5509 C CA . ALA A 1 744 ? -36.791 5.710 40.164 1.00 89.12 744 ALA A CA 1
ATOM 5510 C C . ALA A 1 744 ? -37.249 4.355 40.722 1.00 89.12 744 ALA A C 1
ATOM 5512 O O . ALA A 1 744 ? -37.667 3.475 39.968 1.00 89.12 744 ALA A O 1
ATOM 5513 N N . LEU A 1 745 ? -37.228 4.218 42.047 1.00 86.69 745 LEU A N 1
ATOM 5514 C CA . LEU A 1 745 ? -37.695 3.017 42.728 1.00 86.69 745 LEU A CA 1
ATOM 5515 C C . LEU A 1 745 ? -39.173 3.152 43.141 1.00 86.69 745 LEU A C 1
ATOM 5517 O O . LEU A 1 745 ? -39.618 4.231 43.553 1.00 86.69 745 LEU A O 1
ATOM 5521 N N . PRO A 1 746 ? -39.975 2.078 43.054 1.00 77.25 746 PRO A N 1
ATOM 5522 C CA . PRO A 1 746 ? -41.369 2.126 43.472 1.00 77.25 746 PRO A CA 1
ATOM 5523 C C . PRO A 1 746 ? -41.527 2.231 44.989 1.00 77.25 746 PRO A C 1
ATOM 5525 O O . PRO A 1 746 ? -40.688 1.803 45.775 1.00 77.25 746 PRO A O 1
ATOM 5528 N N . GLY A 1 747 ? -42.658 2.791 45.421 1.00 72.12 747 GLY A N 1
ATOM 5529 C CA . GLY A 1 747 ? -42.973 2.925 46.847 1.00 72.12 747 GLY A CA 1
ATOM 5530 C C . GLY A 1 747 ? -42.133 3.967 47.594 1.00 72.12 747 GLY A C 1
ATOM 5531 O O . GLY A 1 747 ? -42.184 3.990 48.817 1.00 72.12 747 GLY A O 1
ATOM 5532 N N . GLY A 1 748 ? -41.391 4.824 46.881 1.00 69.25 748 GLY A N 1
ATOM 5533 C CA . GLY A 1 748 ? -40.564 5.884 47.472 1.00 69.25 748 GLY A CA 1
ATOM 5534 C C . GLY A 1 748 ? -39.217 5.410 48.017 1.00 69.25 748 GLY A C 1
ATOM 5535 O O . GLY A 1 748 ? -38.559 6.178 48.708 1.00 69.25 748 GLY A O 1
ATOM 5536 N N . GLN A 1 749 ? -38.832 4.158 47.745 1.00 82.12 749 GLN A N 1
ATOM 5537 C CA . GLN A 1 749 ? -37.536 3.590 48.127 1.00 82.12 749 GLN A CA 1
ATOM 5538 C C . GLN A 1 749 ? -36.384 4.417 47.541 1.00 82.12 749 GLN A C 1
ATOM 5540 O O . GLN A 1 749 ? -36.555 5.136 46.551 1.00 82.12 749 GLN A O 1
ATOM 5545 N N . ARG A 1 750 ? -35.198 4.291 48.135 1.00 83.56 750 ARG A N 1
ATOM 5546 C CA . ARG A 1 750 ? -34.005 5.046 47.733 1.00 83.56 750 ARG A CA 1
ATOM 5547 C C . ARG A 1 750 ? -32.812 4.121 47.536 1.00 83.56 750 ARG A C 1
ATOM 5549 O O . ARG A 1 750 ? -32.723 3.072 48.165 1.00 83.56 750 ARG A O 1
ATOM 5556 N N . TRP A 1 751 ? -31.907 4.526 46.656 1.00 88.81 751 TRP A N 1
ATOM 5557 C CA . TRP A 1 751 ? -30.631 3.849 46.458 1.00 88.81 751 TRP A CA 1
ATOM 5558 C C . TRP A 1 751 ? -29.638 4.251 47.554 1.00 88.81 751 TRP A C 1
ATOM 5560 O O . TRP A 1 751 ? -29.533 5.435 47.880 1.00 88.81 751 TRP A O 1
ATOM 5570 N N . ASP A 1 752 ? -28.900 3.281 48.084 1.00 86.88 752 ASP A N 1
ATOM 5571 C CA . ASP A 1 752 ? -27.704 3.495 48.894 1.00 86.88 752 ASP A CA 1
ATOM 5572 C C . ASP A 1 752 ? -26.451 3.352 48.036 1.00 86.88 752 ASP A C 1
ATOM 5574 O O . ASP A 1 752 ? -26.269 2.360 47.331 1.00 86.88 752 ASP A O 1
ATOM 5578 N N . LEU A 1 753 ? -25.589 4.362 48.128 1.00 91.31 753 LEU A N 1
ATOM 5579 C CA . LEU A 1 753 ? -24.313 4.455 47.424 1.00 91.31 753 LEU A CA 1
ATOM 5580 C C . LEU A 1 753 ? -23.123 4.359 48.389 1.00 91.31 753 LEU A C 1
ATOM 5582 O O . LEU A 1 753 ? -21.981 4.528 47.962 1.00 91.31 753 LEU A O 1
ATOM 5586 N N . SER A 1 754 ? -23.366 4.126 49.686 1.00 86.44 754 SER A N 1
ATOM 5587 C CA . SER A 1 754 ? -22.338 4.116 50.736 1.00 86.44 754 SER A CA 1
ATOM 5588 C C . SER A 1 754 ? -21.214 3.116 50.461 1.00 86.44 754 SER A C 1
ATOM 5590 O O . SER A 1 754 ? -20.073 3.350 50.863 1.00 86.44 754 SER A O 1
ATOM 5592 N N . GLN A 1 755 ? -21.533 2.037 49.741 1.00 90.56 755 GLN A N 1
ATOM 5593 C CA . GLN A 1 755 ? -20.607 0.975 49.369 1.00 90.56 755 GLN A CA 1
ATOM 5594 C C . GLN A 1 755 ? -20.103 1.044 47.917 1.00 90.56 755 GLN A C 1
ATOM 5596 O O . GLN A 1 755 ? -19.202 0.293 47.542 1.00 90.56 755 GLN A O 1
ATOM 5601 N N . LEU A 1 756 ? -20.599 1.986 47.108 1.00 92.50 756 LEU A N 1
ATOM 5602 C CA . LEU A 1 756 ? -20.307 2.056 45.672 1.00 92.50 756 LEU A CA 1
ATOM 5603 C C . LEU A 1 756 ? -18.805 2.189 45.367 1.00 92.50 756 LEU A C 1
ATOM 5605 O O . LEU A 1 756 ? -18.301 1.607 44.412 1.00 92.50 756 LEU A O 1
ATOM 5609 N N . TYR A 1 757 ? -18.076 2.957 46.178 1.00 92.19 757 TYR A N 1
ATOM 5610 C CA . TYR A 1 757 ? -16.645 3.213 45.971 1.00 92.19 757 TYR A CA 1
ATOM 5611 C C . TYR A 1 757 ? -15.729 2.330 46.831 1.00 92.19 757 TYR A C 1
ATOM 5613 O O . TYR A 1 757 ? -14.512 2.387 46.672 1.00 92.19 757 TYR A O 1
ATOM 5621 N N . SER A 1 758 ? -16.272 1.538 47.759 1.00 89.94 758 SER A N 1
ATOM 5622 C CA . SER A 1 758 ? -15.497 0.612 48.600 1.00 89.94 758 SER A CA 1
ATOM 5623 C C . SER A 1 758 ? -15.565 -0.813 48.070 1.00 89.94 758 SER A C 1
ATOM 5625 O O . SER A 1 758 ? -14.524 -1.432 47.860 1.00 89.94 758 SER A O 1
ATOM 5627 N N . THR A 1 759 ? -16.779 -1.322 47.867 1.00 90.31 759 THR A N 1
ATOM 5628 C CA . THR A 1 759 ? -17.045 -2.696 47.424 1.00 90.31 759 THR A CA 1
ATOM 5629 C C . THR A 1 759 ? -17.795 -2.760 46.102 1.00 90.31 759 THR A C 1
ATOM 5631 O O . THR A 1 759 ? -18.033 -3.862 45.641 1.00 90.31 759 THR A O 1
ATOM 5634 N N . GLY A 1 760 ? -18.168 -1.618 45.509 1.00 94.38 760 GLY A N 1
ATOM 5635 C CA . GLY A 1 760 ? -18.876 -1.581 44.227 1.00 94.38 760 GLY A CA 1
ATOM 5636 C C . GLY A 1 760 ? -20.375 -1.824 44.301 1.00 94.38 760 GLY A C 1
ATOM 5637 O O . GLY A 1 760 ? -21.016 -2.016 43.270 1.00 94.38 760 GLY A O 1
ATOM 5638 N N . GLU A 1 761 ? -20.939 -1.818 45.506 1.00 95.50 761 GLU A N 1
ATOM 5639 C CA . GLU A 1 761 ? -22.303 -2.270 45.751 1.00 95.50 761 GLU A CA 1
ATOM 5640 C C . GLU A 1 761 ? -23.309 -1.108 45.720 1.00 95.50 761 GLU A C 1
ATOM 5642 O O . GLU A 1 761 ? -23.126 -0.081 46.383 1.00 95.50 761 GLU A O 1
ATOM 5647 N N . LEU A 1 762 ? -24.387 -1.291 44.953 1.00 94.88 762 LEU A N 1
ATOM 5648 C CA . LEU A 1 762 ? -25.609 -0.487 45.000 1.00 94.88 762 LEU A CA 1
ATOM 5649 C C . LEU A 1 762 ? -26.670 -1.252 45.784 1.00 94.88 762 LEU A C 1
ATOM 5651 O O . LEU A 1 762 ? -26.980 -2.385 45.426 1.00 94.88 762 LEU A O 1
ATOM 5655 N N . SER A 1 763 ? -27.281 -0.628 46.788 1.00 93.06 763 SER A N 1
ATOM 5656 C CA . SER A 1 763 ? -28.307 -1.286 47.610 1.00 93.06 763 SER A CA 1
ATOM 5657 C C . SER A 1 763 ? -29.604 -0.493 47.648 1.00 93.06 763 SER A C 1
ATOM 5659 O O . SER A 1 763 ? -29.630 0.703 47.358 1.00 93.06 763 SER A O 1
ATOM 5661 N N . VAL A 1 764 ? -30.703 -1.150 48.007 1.00 90.50 764 VAL A N 1
ATOM 5662 C CA . VAL A 1 764 ? -32.018 -0.509 48.118 1.00 90.50 764 VAL A CA 1
ATOM 5663 C C . VAL A 1 764 ? -32.410 -0.340 49.578 1.00 90.50 764 VAL A C 1
ATOM 5665 O O . VAL A 1 764 ? -32.577 -1.318 50.311 1.00 90.50 764 VAL A O 1
ATOM 5668 N N . LEU A 1 765 ? -32.615 0.909 49.988 1.00 82.31 765 LEU A N 1
ATOM 5669 C CA . LEU A 1 765 ? -33.042 1.275 51.333 1.00 82.31 765 LEU A CA 1
ATOM 5670 C C . LEU A 1 765 ? -34.549 1.542 51.416 1.00 82.31 765 LEU A C 1
ATOM 5672 O O . LEU A 1 765 ? -35.195 1.876 50.411 1.00 82.31 765 LEU A O 1
ATOM 5676 N N . PRO A 1 766 ? -35.115 1.445 52.635 1.00 75.69 766 PRO A N 1
ATOM 5677 C CA . PRO A 1 766 ? -36.459 1.920 52.912 1.00 75.69 766 PRO A CA 1
ATOM 5678 C C . PRO A 1 766 ? -36.655 3.392 52.499 1.00 75.69 766 PRO A C 1
ATOM 5680 O O . PRO A 1 766 ? -35.700 4.166 52.426 1.00 75.69 766 PRO A O 1
ATOM 5683 N N . PRO A 1 767 ? -37.907 3.812 52.258 1.00 71.62 767 PRO A N 1
ATOM 5684 C CA . PRO A 1 767 ? -38.250 5.183 51.870 1.00 71.62 767 PRO A CA 1
ATOM 5685 C C . PRO A 1 767 ? -38.066 6.245 52.973 1.00 71.62 767 PRO A C 1
ATOM 5687 O O . PRO A 1 767 ? -38.432 7.400 52.747 1.00 71.62 767 PRO A O 1
ATOM 5690 N N . PHE A 1 768 ? -37.587 5.886 54.169 1.00 80.75 768 PHE A N 1
ATOM 5691 C CA . PHE A 1 768 ? -37.563 6.784 55.324 1.00 80.75 768 PHE A CA 1
ATOM 5692 C C . PHE A 1 768 ? -36.132 7.094 55.757 1.00 80.75 768 PHE A C 1
ATOM 5694 O O . PHE A 1 768 ? -35.331 6.193 55.969 1.00 80.75 768 PHE A O 1
ATOM 5701 N N . ASP A 1 769 ? -35.827 8.381 55.884 1.00 79.75 769 ASP A N 1
ATOM 5702 C CA . ASP A 1 769 ? -34.510 8.886 56.287 1.00 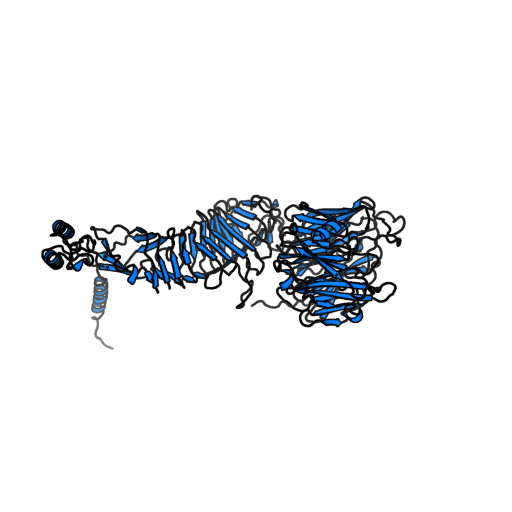79.75 769 ASP A CA 1
ATOM 5703 C C . ASP A 1 769 ? -34.369 8.993 57.814 1.00 79.75 769 ASP A C 1
ATOM 5705 O O . ASP A 1 769 ? -33.310 9.335 58.326 1.00 79.75 769 ASP A O 1
ATOM 5709 N N . ALA A 1 770 ? -35.462 8.765 58.540 1.00 87.25 770 ALA A N 1
ATOM 5710 C CA . ALA A 1 770 ? -35.524 8.827 59.990 1.00 87.25 770 ALA A CA 1
ATOM 5711 C C . ALA A 1 770 ? -35.801 7.476 60.657 1.00 87.25 770 ALA A C 1
ATOM 5713 O O . ALA A 1 770 ? -36.148 7.463 61.832 1.00 87.25 770 ALA A O 1
ATOM 5714 N N . ASP A 1 771 ? -35.677 6.385 59.905 1.00 85.25 771 ASP A N 1
ATOM 5715 C CA . ASP A 1 771 ? -35.617 5.011 60.415 1.00 85.25 771 ASP A CA 1
ATOM 5716 C C . ASP A 1 771 ? -34.166 4.749 60.854 1.00 85.25 771 ASP A C 1
ATOM 5718 O O . ASP A 1 771 ? -33.340 4.213 60.117 1.00 85.25 771 ASP A O 1
ATOM 5722 N N . PHE A 1 772 ? -33.796 5.304 62.003 1.00 88.38 772 PHE A N 1
ATOM 5723 C CA . PHE A 1 772 ? -32.431 5.319 62.507 1.00 88.38 772 PHE A CA 1
ATOM 5724 C C . PHE A 1 772 ? -32.014 4.001 63.166 1.00 88.38 772 PHE A C 1
ATOM 5726 O O . PHE A 1 772 ? -30.809 3.778 63.320 1.00 88.38 772 PHE A O 1
ATOM 5733 N N . ASP A 1 773 ? -32.958 3.163 63.604 1.00 85.19 773 ASP A N 1
ATOM 5734 C CA . ASP A 1 773 ? -32.655 1.820 64.112 1.00 85.19 773 ASP A CA 1
ATOM 5735 C C . ASP A 1 773 ? -32.813 0.698 63.069 1.00 85.19 773 ASP A C 1
ATOM 5737 O O . ASP A 1 773 ? -32.477 -0.457 63.356 1.00 85.19 773 ASP A O 1
ATOM 5741 N N . GLU A 1 774 ? -33.158 1.083 61.836 1.00 83.19 774 GLU A N 1
ATOM 5742 C CA . GLU A 1 774 ? -33.198 0.263 60.622 1.00 83.19 774 GLU A CA 1
ATOM 5743 C C . GLU A 1 774 ? -34.199 -0.900 60.706 1.00 83.19 774 GLU A C 1
ATOM 5745 O O . GLU A 1 774 ? -34.033 -1.944 60.055 1.00 83.19 774 GLU A O 1
ATOM 5750 N N . ASP A 1 775 ? -35.254 -0.743 61.507 1.00 76.25 775 ASP A N 1
ATOM 5751 C CA . ASP A 1 775 ? -36.267 -1.771 61.730 1.00 76.25 775 ASP A CA 1
ATOM 5752 C C . ASP A 1 775 ? -37.447 -1.711 60.741 1.00 76.25 775 ASP A C 1
ATOM 5754 O O . ASP A 1 775 ? -38.283 -2.628 60.704 1.00 76.25 775 ASP A O 1
ATOM 5758 N N . ARG A 1 776 ? -37.393 -0.740 59.815 1.00 76.38 776 ARG A N 1
ATOM 5759 C CA . ARG A 1 776 ? -38.321 -0.502 58.697 1.00 76.38 776 ARG A CA 1
ATOM 5760 C C . ARG A 1 776 ? -39.589 0.248 59.072 1.00 76.38 776 ARG A C 1
ATOM 5762 O O . ARG A 1 776 ? -40.513 0.312 58.241 1.00 76.38 776 ARG A O 1
ATOM 5769 N N . ASP A 1 777 ? -39.652 0.837 60.254 1.00 77.75 777 ASP A N 1
ATOM 5770 C CA . ASP A 1 777 ? -40.611 1.882 60.556 1.00 77.75 777 ASP A CA 1
ATOM 5771 C C . ASP A 1 777 ? -39.943 3.154 61.093 1.00 77.75 777 ASP A C 1
ATOM 5773 O O . ASP A 1 777 ? -38.728 3.263 61.144 1.00 77.75 777 ASP A O 1
ATOM 5777 N N . VAL A 1 778 ? -40.731 4.216 61.258 1.00 87.94 778 VAL A N 1
ATOM 5778 C CA . VAL A 1 778 ? -40.260 5.445 61.902 1.00 87.94 778 VAL A CA 1
ATOM 5779 C C . VAL A 1 778 ? -41.121 5.669 63.121 1.00 87.94 778 VAL A C 1
ATOM 5781 O O . VAL A 1 778 ? -42.241 6.187 63.015 1.00 87.94 778 VAL A O 1
ATOM 5784 N N . ASP A 1 779 ? -40.622 5.291 64.285 1.00 88.31 779 ASP A N 1
ATOM 5785 C CA . ASP A 1 779 ? -41.376 5.304 65.520 1.00 88.31 779 ASP A CA 1
ATOM 5786 C C . ASP A 1 779 ? -40.612 5.949 66.697 1.00 88.31 779 ASP A C 1
ATOM 5788 O O . ASP A 1 779 ? -39.813 6.880 66.544 1.00 88.31 779 ASP A O 1
ATOM 5792 N N . GLY A 1 780 ? -41.009 5.614 67.927 1.00 89.75 780 GLY A N 1
ATOM 5793 C CA . GLY A 1 780 ? -40.384 6.166 69.125 1.00 89.75 780 GLY A CA 1
ATOM 5794 C C . GLY A 1 780 ? -38.966 5.643 69.377 1.00 89.75 780 GLY A C 1
ATOM 5795 O O . GLY A 1 780 ? -38.233 6.283 70.136 1.00 89.75 780 GLY A O 1
ATOM 5796 N N . ALA A 1 781 ? -38.592 4.511 68.788 1.00 89.50 781 ALA A N 1
ATOM 5797 C CA . ALA A 1 781 ? -37.269 3.920 68.873 1.00 89.50 781 ALA A CA 1
ATOM 5798 C C . ALA A 1 781 ? -36.259 4.744 68.066 1.00 89.50 781 ALA A C 1
ATOM 5800 O O . ALA A 1 781 ? -35.243 5.169 68.624 1.00 89.50 781 ALA A O 1
ATOM 5801 N N . ASP A 1 782 ? -36.622 5.170 66.859 1.00 92.06 782 ASP A N 1
ATOM 5802 C CA . ASP A 1 782 ? -35.829 6.115 66.070 1.00 92.06 782 ASP A CA 1
ATOM 5803 C C . ASP A 1 782 ? -35.647 7.448 66.775 1.00 92.06 782 ASP A C 1
ATOM 5805 O O . ASP A 1 782 ? -34.551 8.009 66.852 1.00 92.06 782 ASP A O 1
ATOM 5809 N N . LEU A 1 783 ? -36.715 7.953 67.393 1.00 93.12 783 LEU A N 1
ATOM 5810 C CA . LEU A 1 783 ? -36.609 9.174 68.175 1.00 93.12 783 LEU A CA 1
ATOM 5811 C C . LEU A 1 783 ? -35.566 9.046 69.280 1.00 93.12 783 LEU A C 1
ATOM 5813 O O . LEU A 1 783 ? -34.857 10.011 69.568 1.00 93.12 783 LEU A O 1
ATOM 5817 N N . ALA A 1 784 ? -35.485 7.878 69.916 1.00 93.69 784 ALA A N 1
ATOM 5818 C CA . ALA A 1 784 ? -34.506 7.617 70.957 1.00 93.69 784 ALA A CA 1
ATOM 5819 C C . ALA A 1 784 ? -33.078 7.593 70.390 1.00 93.69 784 ALA A C 1
ATOM 5821 O O . ALA A 1 784 ? -32.159 8.093 71.049 1.00 93.69 784 ALA A O 1
ATOM 5822 N N . VAL A 1 785 ? -32.889 7.090 69.167 1.00 92.94 785 VAL A N 1
ATOM 5823 C CA . VAL A 1 785 ? -31.608 7.154 68.452 1.00 92.94 785 VAL A CA 1
ATOM 5824 C C . VAL A 1 785 ? -31.224 8.605 68.150 1.00 92.94 785 VAL A C 1
ATOM 5826 O O . VAL A 1 785 ? -30.148 9.042 68.565 1.00 92.94 785 VAL A O 1
ATOM 5829 N N . TRP A 1 786 ? -32.130 9.402 67.571 1.00 95.25 786 TRP A N 1
ATOM 5830 C CA . TRP A 1 786 ? -31.899 10.833 67.337 1.00 95.25 786 TRP A CA 1
ATOM 5831 C C . TRP A 1 786 ? -31.600 11.600 68.628 1.00 95.25 786 TRP A C 1
ATOM 5833 O O . TRP A 1 786 ? -30.654 12.382 68.689 1.00 95.25 786 TRP A O 1
ATOM 5843 N N . GLN A 1 787 ? -32.359 11.353 69.700 1.00 95.31 787 GLN A N 1
ATOM 5844 C CA . GLN A 1 787 ? -32.137 11.985 71.006 1.00 95.31 787 GLN A CA 1
ATOM 5845 C C . GLN A 1 787 ? -30.757 11.655 71.577 1.00 95.31 787 GLN A C 1
ATOM 5847 O O . GLN A 1 787 ? -30.165 12.486 72.268 1.00 95.31 787 GLN A O 1
ATOM 5852 N N . THR A 1 788 ? -30.259 10.450 71.303 1.00 94.69 788 THR A N 1
ATOM 5853 C CA . THR A 1 788 ? -28.948 9.993 71.766 1.00 94.69 788 THR A CA 1
ATOM 5854 C C . THR A 1 788 ? -27.817 10.656 70.985 1.00 94.69 788 THR A C 1
ATOM 5856 O O . THR A 1 788 ? -26.808 11.024 71.589 1.00 94.69 788 THR A O 1
ATOM 5859 N N . GLY A 1 789 ? -27.973 10.844 69.672 1.00 92.88 789 GLY A N 1
ATOM 5860 C CA . GLY A 1 789 ? -26.974 11.526 68.850 1.00 92.88 789 GLY A CA 1
ATOM 5861 C C . GLY A 1 789 ? -27.096 13.048 68.806 1.00 92.88 789 GLY A C 1
ATOM 5862 O O . GLY A 1 789 ? -26.170 13.709 68.340 1.00 92.88 789 GLY A O 1
ATOM 5863 N N . TYR A 1 790 ? -28.189 13.629 69.311 1.00 93.81 790 TYR A N 1
ATOM 5864 C CA . TYR A 1 790 ? -28.438 15.069 69.261 1.00 93.81 790 TYR A CA 1
ATOM 5865 C C . TYR A 1 790 ? -27.262 15.894 69.803 1.00 93.81 790 TYR A C 1
ATOM 5867 O O . TYR A 1 790 ? -26.873 15.787 70.969 1.00 93.81 790 TYR A O 1
ATOM 5875 N N . GLY A 1 791 ? -26.721 16.767 68.949 1.00 91.75 791 GLY A N 1
ATOM 5876 C CA . GLY A 1 791 ? -25.550 17.592 69.245 1.00 91.75 791 GLY A CA 1
ATOM 5877 C C . GLY A 1 791 ? -24.213 17.031 68.747 1.00 91.75 791 GLY A C 1
ATOM 5878 O O . GLY A 1 791 ? -23.194 17.698 68.940 1.00 91.75 791 GLY A O 1
ATOM 5879 N N . ILE A 1 792 ? -24.184 15.863 68.093 1.00 93.75 792 ILE A N 1
ATOM 5880 C CA . ILE A 1 792 ? -23.035 15.433 67.279 1.00 93.75 792 ILE A CA 1
ATOM 5881 C C . ILE A 1 792 ? -22.902 16.390 66.086 1.00 93.75 792 ILE A C 1
ATOM 5883 O O . ILE A 1 792 ? -23.887 16.683 65.410 1.00 93.75 792 ILE A O 1
ATOM 5887 N N . VAL A 1 793 ? -21.686 16.889 65.840 1.00 92.69 793 VAL A N 1
ATOM 5888 C CA . VAL A 1 793 ? -21.386 17.886 64.799 1.00 92.69 793 VAL A CA 1
ATOM 5889 C C . VAL A 1 793 ? -20.222 17.406 63.936 1.00 92.69 793 VAL A C 1
ATOM 5891 O O . VAL A 1 793 ? -19.139 17.131 64.452 1.00 92.69 793 VAL A O 1
ATOM 5894 N N . GLY A 1 794 ? -20.438 17.352 62.624 1.00 87.75 794 GLY A N 1
ATOM 5895 C CA . GLY A 1 794 ? -19.450 17.048 61.589 1.00 87.75 794 GLY A CA 1
ATOM 5896 C C . GLY A 1 794 ? -19.044 15.578 61.468 1.00 87.75 794 GLY A C 1
ATOM 5897 O O . GLY A 1 794 ? -18.160 15.275 60.672 1.00 87.75 794 GLY A O 1
ATOM 5898 N N . THR A 1 795 ? -19.638 14.678 62.255 1.00 90.62 795 THR A N 1
ATOM 5899 C CA . THR A 1 795 ? -19.293 13.244 62.269 1.00 90.62 795 THR A CA 1
ATOM 5900 C C . THR A 1 795 ? -20.498 12.322 62.455 1.00 90.62 795 THR A C 1
ATOM 5902 O O . THR A 1 795 ? -20.299 11.146 62.750 1.00 90.62 795 THR A O 1
ATOM 5905 N N . ALA A 1 796 ? -21.727 12.842 62.387 1.00 89.69 796 ALA A N 1
ATOM 5906 C CA . ALA A 1 796 ? -22.914 12.024 62.594 1.00 89.69 796 ALA A CA 1
ATOM 5907 C C . ALA A 1 796 ? -23.117 11.028 61.445 1.00 89.69 796 ALA A C 1
ATOM 5909 O O . ALA A 1 796 ? -22.820 11.334 60.286 1.00 89.69 796 ALA A O 1
ATOM 5910 N N . THR A 1 797 ? -23.611 9.841 61.788 1.00 86.19 797 THR A N 1
ATOM 5911 C CA . THR A 1 797 ? -24.091 8.827 60.842 1.00 86.19 797 THR A CA 1
ATOM 5912 C C . THR A 1 797 ? -25.616 8.727 60.899 1.00 86.19 797 THR A C 1
ATOM 5914 O O . THR A 1 797 ? -26.234 9.157 61.873 1.00 86.19 797 THR A O 1
ATOM 5917 N N . HIS A 1 798 ? -26.231 8.107 59.888 1.00 83.44 798 HIS A N 1
ATOM 5918 C CA . HIS A 1 798 ? -27.680 7.869 59.843 1.00 83.44 798 HIS A CA 1
ATOM 5919 C C . HIS A 1 798 ? -28.198 7.206 61.130 1.00 83.44 798 HIS A C 1
ATOM 5921 O O . HIS A 1 798 ? -29.039 7.768 61.820 1.00 83.44 798 HIS A O 1
ATOM 5927 N N . THR A 1 799 ? -27.571 6.108 61.563 1.00 89.56 799 THR A N 1
ATOM 5928 C CA . THR A 1 799 ? -27.905 5.391 62.811 1.00 89.56 799 THR A CA 1
ATOM 5929 C C . THR A 1 799 ? -27.575 6.150 64.104 1.00 89.56 799 THR A C 1
ATOM 5931 O O . THR A 1 799 ? -27.691 5.613 65.205 1.00 89.56 799 THR A O 1
ATOM 5934 N N . GLN A 1 800 ? -27.084 7.385 64.001 1.00 92.62 800 GLN A N 1
ATOM 5935 C CA . GLN A 1 800 ? -26.922 8.310 65.121 1.00 92.62 800 GLN A CA 1
ATOM 5936 C C . GLN A 1 800 ? -27.978 9.422 65.091 1.00 92.62 800 GLN A C 1
ATOM 5938 O O . GLN A 1 800 ? -27.994 10.247 65.998 1.00 92.62 800 GLN A O 1
ATOM 5943 N N . GLY A 1 801 ? -28.873 9.446 64.103 1.00 90.44 801 GLY A N 1
ATOM 5944 C CA . GLY A 1 801 ? -29.933 10.442 63.981 1.00 90.44 801 GLY A CA 1
ATOM 5945 C C . GLY A 1 801 ? -29.733 11.481 62.877 1.00 90.44 801 GLY A C 1
ATOM 5946 O O . GLY A 1 801 ? -30.394 12.512 62.930 1.00 90.44 801 GLY A O 1
ATOM 5947 N N . ASP A 1 802 ? -28.814 11.283 61.932 1.00 90.62 802 ASP A N 1
ATOM 5948 C CA . ASP A 1 802 ? -28.558 12.226 60.827 1.00 90.62 802 ASP A CA 1
ATOM 5949 C C . ASP A 1 802 ? -29.454 11.904 59.617 1.00 90.62 802 ASP A C 1
ATOM 5951 O O . ASP A 1 802 ? -29.066 11.144 58.729 1.00 90.62 802 ASP A O 1
ATOM 5955 N N . ALA A 1 803 ? -30.678 12.437 59.612 1.00 88.06 803 ALA A N 1
ATOM 5956 C CA . ALA A 1 803 ? -31.694 12.140 58.600 1.00 88.06 803 ALA A CA 1
ATOM 5957 C C . ALA A 1 803 ? -31.528 12.950 57.309 1.00 88.06 803 ALA A C 1
ATOM 5959 O O . ALA A 1 803 ? -32.019 12.534 56.265 1.00 88.06 803 ALA A O 1
ATOM 5960 N N . ASP A 1 804 ? -30.876 14.115 57.339 1.00 85.12 804 ASP A N 1
ATOM 5961 C CA . ASP A 1 804 ? -30.589 14.879 56.112 1.00 85.12 804 ASP A CA 1
ATOM 5962 C C . ASP A 1 804 ? -29.166 14.661 55.571 1.00 85.12 804 ASP A C 1
ATOM 5964 O O . ASP A 1 804 ? -28.786 15.280 54.571 1.00 85.12 804 ASP A O 1
ATOM 5968 N N . ALA A 1 805 ? -28.413 13.753 56.204 1.00 85.75 805 ALA A N 1
ATOM 5969 C CA . ALA A 1 805 ? -27.045 13.377 55.862 1.00 85.75 805 ALA A CA 1
ATOM 5970 C C . ALA A 1 805 ? -26.062 14.566 55.827 1.00 85.75 805 ALA A C 1
ATOM 5972 O O . ALA A 1 805 ? -25.092 14.561 55.063 1.00 85.75 805 ALA A O 1
ATOM 5973 N N . ASN A 1 806 ? -26.297 15.608 56.633 1.00 86.38 806 ASN A N 1
ATOM 5974 C CA . ASN A 1 806 ? -25.406 16.769 56.720 1.00 86.38 806 ASN A CA 1
ATOM 5975 C C . ASN A 1 806 ? -24.253 16.578 57.732 1.00 86.38 806 ASN A C 1
ATOM 5977 O O . ASN A 1 806 ? -23.470 17.511 57.965 1.00 86.38 806 ASN A O 1
ATOM 5981 N N . HIS A 1 807 ? -24.140 15.385 58.323 1.00 88.81 807 HIS A N 1
ATOM 5982 C CA . HIS A 1 807 ? -23.201 14.988 59.372 1.00 88.81 807 HIS A CA 1
ATOM 5983 C C . HIS A 1 807 ? -23.410 15.671 60.733 1.00 88.81 807 HIS A C 1
ATOM 5985 O O . HIS A 1 807 ? -22.514 15.618 61.586 1.00 88.81 807 HIS A O 1
ATOM 5991 N N . ASN A 1 808 ? -24.570 16.286 60.989 1.00 91.69 808 ASN A N 1
ATOM 5992 C CA . ASN A 1 808 ? -24.915 16.896 62.275 1.00 91.69 808 ASN A CA 1
ATOM 5993 C C . ASN A 1 808 ? -26.312 16.483 62.731 1.00 91.69 808 ASN A C 1
ATOM 5995 O O . ASN A 1 808 ? -27.288 16.878 62.113 1.00 91.69 808 ASN A O 1
ATOM 5999 N N . VAL A 1 809 ? -26.429 15.873 63.910 1.00 95.69 809 VAL A N 1
ATOM 6000 C CA . VAL A 1 809 ? -27.741 15.527 64.479 1.00 95.69 809 VAL A CA 1
ATOM 6001 C C . VAL A 1 809 ? -28.330 16.743 65.183 1.00 95.69 809 VAL A C 1
ATOM 6003 O O . VAL A 1 809 ? -27.901 17.129 66.279 1.00 95.69 809 VAL A O 1
ATOM 6006 N N . ASN A 1 810 ? -29.307 17.384 64.554 1.00 94.50 810 ASN A N 1
ATOM 6007 C CA . ASN A 1 810 ? -29.886 18.631 65.023 1.00 94.50 810 ASN A CA 1
ATOM 6008 C C . ASN A 1 810 ? -31.404 18.713 64.764 1.00 94.50 810 ASN A C 1
ATOM 6010 O O . ASN A 1 810 ? -32.090 17.719 64.533 1.00 94.50 810 ASN A O 1
ATOM 6014 N N . GLY A 1 811 ? -31.971 19.916 64.901 1.00 93.12 811 GLY A N 1
ATOM 6015 C CA . GLY A 1 811 ? -33.404 20.142 64.700 1.00 93.12 811 GLY A CA 1
ATOM 6016 C C . GLY A 1 811 ? -33.885 19.903 63.262 1.00 93.12 811 GLY A C 1
ATOM 6017 O O . GLY A 1 811 ? -35.080 19.693 63.070 1.00 93.12 811 GLY A O 1
ATOM 6018 N N . GLY A 1 812 ? -32.985 19.933 62.273 1.00 88.69 812 GLY A N 1
ATOM 6019 C CA . GLY A 1 812 ? -33.255 19.546 60.888 1.00 88.69 812 GLY A CA 1
ATOM 6020 C C . GLY A 1 812 ? -33.664 18.079 60.781 1.00 88.69 812 GLY A C 1
ATOM 6021 O O . GLY A 1 812 ? -34.733 17.784 60.252 1.00 88.69 812 GLY A O 1
ATOM 6022 N N . ASP A 1 813 ? -32.899 17.188 61.405 1.00 92.25 813 ASP A N 1
ATOM 6023 C CA . ASP A 1 813 ? -33.156 15.745 61.396 1.00 92.25 813 ASP A CA 1
ATOM 6024 C C . ASP A 1 813 ? -34.404 15.378 62.188 1.00 92.25 813 ASP A C 1
ATOM 6026 O O . ASP A 1 813 ? -35.237 14.595 61.738 1.00 92.25 813 ASP A O 1
ATOM 6030 N N . PHE A 1 814 ? -34.605 16.032 63.336 1.00 92.00 814 PHE A N 1
ATOM 6031 C CA . PHE A 1 814 ? -35.826 15.872 64.126 1.00 92.00 814 PHE A CA 1
ATOM 6032 C C . PHE A 1 814 ? -37.076 16.206 63.324 1.00 92.00 814 PHE A C 1
ATOM 6034 O O . PHE A 1 814 ? -38.118 15.580 63.491 1.00 92.00 814 PHE A O 1
ATOM 6041 N N . LEU A 1 815 ? -36.993 17.227 62.469 1.00 92.31 815 LEU A N 1
ATOM 6042 C CA . LEU A 1 815 ? -38.109 17.641 61.636 1.00 92.31 815 LEU A CA 1
ATOM 6043 C C . LEU A 1 815 ? -38.405 16.605 60.546 1.00 92.31 815 LEU A C 1
ATOM 6045 O O . LEU A 1 815 ? -39.564 16.465 60.159 1.00 92.31 815 LEU A O 1
ATOM 6049 N N . ILE A 1 816 ? -37.389 15.885 60.065 1.00 87.62 816 ILE A N 1
ATOM 6050 C CA . ILE A 1 816 ? -37.557 14.765 59.133 1.00 87.62 816 ILE A CA 1
ATOM 6051 C C . ILE A 1 816 ? -38.181 13.574 59.859 1.00 87.62 816 ILE A C 1
ATOM 6053 O O . ILE A 1 816 ? -39.232 13.110 59.418 1.00 87.62 816 ILE A O 1
ATOM 6057 N N . TRP A 1 817 ? -37.658 13.195 61.030 1.00 92.50 817 TRP A N 1
ATOM 6058 C CA . TRP A 1 817 ? -38.276 12.186 61.896 1.00 92.50 817 TRP A CA 1
ATOM 6059 C C . TRP A 1 817 ? -39.734 12.509 62.196 1.00 92.50 817 TRP A C 1
ATOM 6061 O O . TRP A 1 817 ? -40.618 11.695 61.965 1.00 92.50 817 TRP A O 1
ATOM 6071 N N . GLN A 1 818 ? -40.036 13.740 62.597 1.00 92.12 818 GLN A N 1
ATOM 6072 C CA . GLN A 1 818 ? -41.400 14.146 62.921 1.00 92.12 818 GLN A CA 1
ATOM 6073 C C . GLN A 1 818 ? -42.343 14.065 61.710 1.00 92.12 818 GLN A C 1
ATOM 6075 O O . GLN A 1 818 ? -43.541 13.834 61.876 1.00 92.12 818 GLN A O 1
ATOM 6080 N N . ARG A 1 819 ? -41.830 14.289 60.494 1.00 87.25 819 ARG A N 1
ATOM 6081 C CA . ARG A 1 819 ? -42.610 14.165 59.253 1.00 87.25 819 ARG A CA 1
ATOM 6082 C C . ARG A 1 819 ? -42.816 12.716 58.837 1.00 87.25 819 ARG A C 1
ATOM 6084 O O . ARG A 1 819 ? -43.835 12.433 58.215 1.00 87.25 819 ARG A O 1
ATOM 6091 N N . GLN A 1 820 ? -41.861 11.847 59.146 1.00 87.88 820 GLN A N 1
ATOM 6092 C CA . GLN A 1 820 ? -41.901 10.431 58.802 1.00 87.88 820 GLN A CA 1
ATOM 6093 C C . GLN A 1 820 ? -42.494 9.571 59.936 1.00 87.88 820 GLN A C 1
ATOM 6095 O O . GLN A 1 820 ? -42.871 8.437 59.677 1.00 87.88 820 GLN A O 1
ATOM 6100 N N . TYR A 1 821 ? -42.695 10.110 61.143 1.00 85.06 821 TYR A N 1
ATOM 6101 C CA . TYR A 1 821 ? -43.229 9.387 62.301 1.00 85.06 821 TYR A CA 1
ATOM 6102 C C . TYR A 1 821 ? -44.577 8.701 62.030 1.00 85.06 821 TYR A C 1
ATOM 6104 O O . TYR A 1 821 ? -45.552 9.335 61.613 1.00 85.06 821 TYR A O 1
ATOM 6112 N N . GLY A 1 822 ? -44.636 7.402 62.324 1.00 81.00 822 GLY A N 1
ATOM 6113 C CA . GLY A 1 822 ? -45.757 6.509 62.044 1.00 81.00 822 GLY A CA 1
ATOM 6114 C C . GLY A 1 822 ? -45.747 5.908 60.636 1.00 81.00 822 GLY A C 1
ATOM 6115 O O . GLY A 1 822 ? -46.725 5.254 60.260 1.00 81.00 822 GLY A O 1
ATOM 6116 N N . SER A 1 823 ? -44.694 6.136 59.848 1.00 80.94 823 SER A N 1
ATOM 6117 C CA . SER A 1 823 ? -44.516 5.481 58.550 1.00 80.94 823 SER A CA 1
ATOM 6118 C C . SER A 1 823 ? -43.933 4.083 58.738 1.00 80.94 823 SER A C 1
ATOM 6120 O O . SER A 1 823 ? -43.079 3.887 59.587 1.00 80.94 823 SER A O 1
ATOM 6122 N N . ILE A 1 824 ? -44.410 3.112 57.957 1.00 73.88 824 ILE A N 1
ATOM 6123 C CA . ILE A 1 824 ? -43.980 1.706 58.006 1.00 73.88 824 ILE A CA 1
ATOM 6124 C C . ILE A 1 824 ? -43.757 1.253 56.563 1.00 73.88 824 ILE A C 1
ATOM 6126 O O . ILE A 1 824 ? -44.620 1.488 55.706 1.00 73.88 824 ILE A O 1
ATOM 6130 N N . ALA A 1 825 ? -42.620 0.621 56.269 1.00 63.38 825 ALA A N 1
ATOM 6131 C CA . ALA A 1 825 ? -42.315 0.180 54.916 1.00 63.38 825 ALA A CA 1
ATOM 6132 C C . ALA A 1 825 ? -43.161 -1.064 54.579 1.00 63.38 825 ALA A C 1
ATOM 6134 O O . ALA A 1 825 ? -43.317 -1.961 55.414 1.00 63.38 825 ALA A O 1
ATOM 6135 N N . PRO A 1 826 ? -43.740 -1.167 53.368 1.00 55.53 826 PRO A N 1
ATOM 6136 C CA . PRO A 1 826 ? -44.470 -2.362 52.971 1.00 55.53 826 PRO A CA 1
ATOM 6137 C C . PRO A 1 826 ? -43.525 -3.571 52.932 1.00 55.53 826 PRO A C 1
ATOM 6139 O O . PRO A 1 826 ? -42.471 -3.535 52.304 1.00 55.53 826 PRO A O 1
ATOM 6142 N N . ILE A 1 827 ? -43.919 -4.664 53.587 1.00 52.81 827 ILE A N 1
ATOM 6143 C CA . ILE A 1 827 ? -43.167 -5.923 53.576 1.00 52.81 827 ILE A CA 1
ATOM 6144 C C . ILE A 1 827 ? -43.211 -6.485 52.149 1.00 52.81 827 ILE A C 1
ATOM 6146 O O . ILE A 1 827 ? -44.298 -6.744 51.625 1.00 52.81 827 ILE A O 1
ATOM 6150 N N . ALA A 1 828 ? -42.048 -6.675 51.521 1.00 46.53 828 ALA A N 1
ATOM 6151 C CA . ALA A 1 828 ? -41.960 -7.300 50.206 1.00 46.53 828 ALA A CA 1
ATOM 6152 C C . ALA A 1 828 ? -42.634 -8.685 50.233 1.00 46.53 828 ALA A C 1
ATOM 6154 O O . ALA A 1 828 ? -42.341 -9.523 51.091 1.00 46.53 828 ALA A O 1
ATOM 6155 N N . ALA A 1 829 ? -43.561 -8.930 49.305 1.00 44.25 829 ALA A N 1
ATOM 6156 C CA . ALA A 1 829 ? -44.134 -10.255 49.122 1.00 44.25 829 ALA A CA 1
ATOM 6157 C C . ALA A 1 829 ? -43.036 -11.182 48.583 1.00 44.25 829 ALA A C 1
ATOM 6159 O O . ALA A 1 829 ? -42.556 -10.999 47.469 1.00 44.25 829 ALA A O 1
ATOM 6160 N N . VAL A 1 830 ? -42.628 -12.163 49.386 1.00 37.25 830 VAL A N 1
ATOM 6161 C CA . VAL A 1 830 ? -41.660 -13.195 48.996 1.00 37.25 830 VAL A CA 1
ATOM 6162 C C . VAL A 1 830 ? -42.175 -13.921 47.740 1.00 37.25 830 VAL A C 1
ATOM 6164 O O . VAL A 1 830 ? -43.278 -14.474 47.802 1.00 37.25 830 VAL A O 1
ATOM 6167 N N . PRO A 1 831 ? -41.427 -13.964 46.618 1.00 42.75 831 PRO A N 1
ATOM 6168 C CA . PRO A 1 831 ? -41.799 -14.781 45.467 1.00 42.75 831 PRO A CA 1
ATOM 6169 C C . PRO A 1 831 ? -41.909 -16.249 45.889 1.00 42.75 831 PRO A C 1
ATOM 6171 O O . PRO A 1 831 ? -40.997 -16.794 46.514 1.00 42.75 831 PRO A O 1
ATOM 6174 N N . GLU A 1 832 ? -43.045 -16.883 45.594 1.00 41.12 832 GLU A N 1
ATOM 6175 C CA . GLU A 1 832 ? -43.334 -18.251 46.029 1.00 41.12 832 GLU A CA 1
ATOM 6176 C C . GLU A 1 832 ? -42.218 -19.217 45.581 1.00 41.12 832 GLU A C 1
ATOM 6178 O O . GLU A 1 832 ? -41.968 -19.354 44.380 1.00 41.12 832 GLU A O 1
ATOM 6183 N N . PRO A 1 833 ? -41.552 -19.945 46.500 1.00 41.72 833 PRO A N 1
ATOM 6184 C CA . PRO A 1 833 ? -40.648 -21.006 46.097 1.00 41.72 833 PRO A CA 1
ATOM 6185 C C . PRO A 1 833 ? -41.442 -22.087 45.363 1.00 41.72 833 PRO A C 1
ATOM 6187 O O . PRO A 1 833 ? -42.572 -22.407 45.741 1.00 41.72 833 PRO A O 1
ATOM 6190 N N . ALA A 1 834 ? -40.803 -22.761 44.407 1.00 51.72 834 ALA A N 1
ATOM 6191 C CA . ALA A 1 834 ? -41.284 -23.961 43.710 1.00 51.72 834 ALA A CA 1
ATOM 6192 C C . ALA A 1 834 ? -41.590 -25.181 44.630 1.00 51.72 834 ALA A C 1
ATOM 6194 O O . ALA A 1 834 ? -41.623 -26.331 44.184 1.00 51.72 834 ALA A O 1
ATOM 6195 N N . ALA A 1 835 ? -41.841 -24.963 45.923 1.00 53.09 835 ALA A N 1
ATOM 6196 C CA . ALA A 1 835 ? -42.251 -25.950 46.910 1.00 53.09 835 ALA A CA 1
ATOM 6197 C C . ALA A 1 835 ? -43.597 -26.614 46.561 1.00 53.09 835 ALA A C 1
ATOM 6199 O O . ALA A 1 835 ? -43.782 -27.795 46.857 1.00 53.09 835 ALA A O 1
ATOM 6200 N N . LEU A 1 836 ? -44.503 -25.917 45.859 1.00 49.16 836 LEU A N 1
ATOM 6201 C CA . LEU A 1 836 ? -45.735 -26.521 45.327 1.00 49.16 836 LEU A CA 1
ATOM 6202 C C . LEU A 1 836 ? -45.450 -27.554 44.218 1.00 49.16 836 LEU A C 1
ATOM 6204 O O . LEU A 1 836 ? -46.123 -28.584 44.151 1.00 49.16 836 LEU A O 1
ATOM 6208 N N . SER A 1 837 ? -44.396 -27.354 43.421 1.00 50.47 837 SER A N 1
ATOM 6209 C CA . SER A 1 837 ? -43.954 -28.302 42.386 1.00 50.47 837 SER A CA 1
ATOM 6210 C C . SER A 1 837 ? -43.287 -29.548 42.991 1.00 50.47 837 SER A C 1
ATOM 6212 O O . SER A 1 837 ? -43.488 -30.664 42.507 1.00 50.47 837 SER A O 1
ATOM 6214 N N . LEU A 1 838 ? -42.558 -29.391 44.102 1.00 49.88 838 LEU A N 1
ATOM 6215 C CA . LEU A 1 838 ? -41.952 -30.501 44.854 1.00 49.88 838 LEU A CA 1
ATOM 6216 C C . LEU A 1 838 ? -42.986 -31.335 45.632 1.00 49.88 838 LEU A C 1
ATOM 6218 O O . LEU A 1 838 ? -42.845 -32.557 45.719 1.00 49.88 838 LEU A O 1
ATOM 6222 N N . LEU A 1 839 ? -44.069 -30.722 46.123 1.00 52.19 839 LEU A N 1
ATOM 6223 C CA . LEU A 1 839 ? -45.199 -31.443 46.729 1.00 52.19 839 LEU A CA 1
ATOM 6224 C C . LEU A 1 839 ? -46.016 -32.236 45.694 1.00 52.19 839 LEU A C 1
ATOM 6226 O O . LEU A 1 839 ? -46.473 -33.340 45.998 1.00 52.19 839 LEU A O 1
ATOM 6230 N N . ALA A 1 840 ? -46.131 -31.740 44.456 1.00 54.97 840 ALA A N 1
ATOM 6231 C CA . ALA A 1 840 ? -46.782 -32.469 43.366 1.00 54.97 840 ALA A CA 1
ATOM 6232 C C . ALA A 1 840 ? -45.972 -33.705 42.911 1.00 54.97 840 ALA A C 1
ATOM 6234 O O . ALA A 1 840 ? -46.552 -34.765 42.664 1.00 54.97 840 ALA A O 1
ATOM 6235 N N . LEU A 1 841 ? -44.636 -33.617 42.876 1.00 52.81 841 LEU A N 1
ATOM 6236 C CA . LEU A 1 841 ? -43.756 -34.747 42.534 1.00 52.81 841 LEU A CA 1
ATOM 6237 C C . LEU A 1 841 ? -43.609 -35.765 43.682 1.00 52.81 841 LEU A C 1
ATOM 6239 O O . LEU A 1 841 ? -43.593 -36.972 43.433 1.00 52.81 841 LEU A O 1
ATOM 6243 N N . GLY A 1 842 ? -43.593 -35.313 44.942 1.00 53.25 842 GLY A N 1
ATOM 6244 C CA . GLY A 1 842 ? -43.583 -36.197 46.115 1.00 53.25 842 GLY A CA 1
ATOM 6245 C C . GLY A 1 842 ? -44.890 -36.983 46.308 1.00 53.25 842 GLY A C 1
ATOM 6246 O O . GLY A 1 842 ? -44.863 -38.144 46.722 1.00 53.25 842 GLY A O 1
ATOM 6247 N N . GLY A 1 843 ? -46.036 -36.391 45.947 1.00 53.22 843 GLY A N 1
ATOM 6248 C CA . GLY A 1 843 ? -47.348 -37.044 46.020 1.00 53.22 843 GLY A CA 1
ATOM 6249 C C . GLY A 1 843 ? -47.551 -38.164 44.991 1.00 53.22 843 GLY A C 1
ATOM 6250 O O . GLY A 1 843 ? -48.188 -39.174 45.296 1.00 53.22 843 GLY A O 1
ATOM 6251 N N . LEU A 1 844 ? -46.964 -38.037 43.795 1.00 52.47 844 LEU A N 1
ATOM 6252 C CA . LEU A 1 844 ? -47.061 -39.050 42.733 1.00 52.47 844 LEU A CA 1
ATOM 6253 C C . LEU A 1 844 ? -46.178 -40.284 43.001 1.00 52.47 844 LEU A C 1
ATOM 6255 O O . LEU A 1 844 ? -46.581 -41.402 42.677 1.00 52.47 844 LEU A O 1
ATOM 6259 N N . ALA A 1 845 ? -45.031 -40.121 43.671 1.00 49.88 845 ALA A N 1
ATOM 6260 C CA . ALA A 1 845 ? -44.157 -41.239 44.045 1.00 49.88 845 ALA A CA 1
ATOM 6261 C C . ALA A 1 845 ? -44.764 -42.145 45.140 1.00 49.88 845 ALA A C 1
ATOM 6263 O O . ALA A 1 845 ? -44.553 -43.359 45.136 1.00 49.88 845 ALA A O 1
ATOM 6264 N N . LEU A 1 846 ? -45.580 -41.589 46.045 1.00 49.59 846 LEU A N 1
ATOM 6265 C CA . LEU A 1 846 ? -46.251 -42.349 47.110 1.00 49.59 846 LEU A CA 1
ATOM 6266 C C . LEU A 1 846 ? -47.520 -43.084 46.635 1.00 49.59 846 LEU A C 1
ATOM 6268 O O . LEU A 1 846 ? -47.933 -44.059 47.266 1.00 49.59 846 LEU A O 1
ATOM 6272 N N . ALA A 1 847 ? -48.106 -42.682 45.501 1.00 50.66 847 ALA A N 1
ATOM 6273 C CA . ALA A 1 847 ? -49.262 -43.353 44.901 1.00 50.66 847 ALA A CA 1
ATOM 6274 C C . ALA A 1 847 ? -48.886 -44.563 44.015 1.00 50.66 847 ALA A C 1
ATOM 6276 O O . ALA A 1 847 ? -49.715 -45.452 43.818 1.00 50.66 847 ALA A O 1
ATOM 6277 N N . ALA A 1 848 ? -47.641 -44.650 43.528 1.00 50.53 848 ALA A N 1
ATOM 6278 C CA . ALA A 1 848 ? -47.174 -45.750 42.673 1.00 50.53 848 ALA A CA 1
ATOM 6279 C C . ALA A 1 848 ? -46.656 -46.988 43.447 1.00 50.53 848 ALA A C 1
ATOM 6281 O O . ALA A 1 848 ? -46.482 -48.052 42.860 1.00 50.53 848 ALA A O 1
ATOM 6282 N N . GLY A 1 849 ? -46.439 -46.887 44.766 1.00 49.22 849 GLY A N 1
ATOM 6283 C CA . GLY A 1 849 ? -45.807 -47.941 45.582 1.00 49.22 849 GLY A CA 1
ATOM 6284 C C . GLY A 1 849 ? -46.738 -48.973 46.240 1.00 49.22 849 GLY A C 1
ATOM 6285 O O . GLY A 1 849 ? -46.266 -49.803 47.016 1.00 49.22 849 GLY A O 1
ATOM 6286 N N . ARG A 1 850 ? -48.058 -48.945 45.995 1.00 50.44 850 ARG A N 1
ATOM 6287 C CA . ARG A 1 850 ? -49.018 -49.883 46.622 1.00 50.44 850 ARG A CA 1
ATOM 6288 C C . ARG A 1 850 ? -49.985 -50.519 45.619 1.00 50.44 850 ARG A C 1
ATOM 6290 O O . ARG A 1 850 ? -51.132 -50.098 45.512 1.00 50.44 850 ARG A O 1
ATOM 6297 N N . ARG A 1 851 ? -49.515 -51.566 44.933 1.00 43.88 851 ARG A N 1
ATOM 6298 C CA . ARG A 1 851 ? -50.245 -52.689 44.284 1.00 43.88 851 ARG A CA 1
ATOM 6299 C C . ARG A 1 851 ? -49.163 -53.482 43.529 1.00 43.88 851 ARG A C 1
ATOM 6301 O O . ARG A 1 851 ? -48.475 -52.881 42.726 1.00 43.88 851 ARG A O 1
ATOM 6308 N N . THR A 1 852 ? -48.854 -54.754 43.757 1.00 40.22 852 THR A N 1
ATOM 6309 C CA . THR A 1 852 ? -49.635 -55.935 44.149 1.00 40.22 852 THR A CA 1
ATOM 6310 C C . THR A 1 852 ? -48.686 -56.990 44.732 1.00 40.22 852 THR A C 1
ATOM 6312 O O . THR A 1 852 ? -47.611 -57.211 44.178 1.00 40.22 852 THR A O 1
ATOM 6315 N N . GLY A 1 853 ? -49.094 -57.660 45.810 1.00 41.31 853 GLY A N 1
ATOM 6316 C CA . GLY A 1 853 ? -48.534 -58.954 46.193 1.00 41.31 853 GLY A CA 1
ATOM 6317 C C . GLY A 1 853 ? -49.275 -60.087 45.479 1.00 41.31 853 GLY A C 1
ATOM 6318 O O . GLY A 1 853 ? -50.493 -60.009 45.352 1.00 41.31 853 GLY A O 1
ATOM 6319 N N . ASP A 1 854 ? -48.483 -61.069 45.049 1.00 45.88 854 ASP A N 1
ATOM 6320 C CA . ASP A 1 854 ? -48.716 -62.522 45.086 1.00 45.88 854 ASP A CA 1
ATOM 6321 C C . ASP A 1 854 ? -49.926 -63.130 44.344 1.00 45.88 854 ASP A C 1
ATOM 6323 O O . ASP A 1 854 ? -51.071 -62.873 44.700 1.00 45.88 854 ASP A O 1
ATOM 6327 N N . ASP A 1 855 ? -49.650 -63.999 43.357 1.00 41.72 855 ASP A N 1
ATOM 6328 C CA . ASP A 1 855 ? -50.214 -65.362 43.331 1.00 41.72 855 ASP A CA 1
ATOM 6329 C C . ASP A 1 855 ? -49.616 -66.254 42.211 1.00 41.72 855 ASP A C 1
ATOM 6331 O O . ASP A 1 855 ? -49.892 -66.090 41.026 1.00 41.72 855 ASP A O 1
ATOM 6335 N N . SER A 1 856 ? -48.879 -67.283 42.645 1.00 40.56 856 SER A N 1
ATOM 6336 C CA . SER A 1 856 ? -48.924 -68.694 42.205 1.00 40.56 856 SER A CA 1
ATOM 6337 C C . SER A 1 856 ? -48.622 -69.154 40.750 1.00 40.56 856 SER A C 1
ATOM 6339 O O . SER A 1 856 ? -49.357 -68.864 39.809 1.00 40.56 856 SER A O 1
ATOM 6341 N N . ARG A 1 857 ? -47.682 -70.122 40.701 1.00 40.56 857 ARG A N 1
ATOM 6342 C CA . ARG A 1 857 ? -47.315 -71.132 39.672 1.00 40.56 857 ARG A CA 1
ATOM 6343 C C . ARG A 1 857 ? -46.168 -70.833 38.716 1.00 40.56 857 ARG A C 1
ATOM 6345 O O . ARG A 1 857 ? -46.294 -69.928 37.870 1.00 40.56 857 ARG A O 1
#

Radius of gyration: 38.12 Å; Cα contacts (8 Å, |Δi|>4): 2542; chains: 1; bounding box: 96×92×117 Å

Sequence (857 aa):
MIRHLGLSVCLFALAAGPAVAMAQSVVVGRNFQGTTAAIQPLTPDTMGAVGVDYYVELNNHKYNVYRKSDGVQVQSKGINQFWTDANTSPLMTPFDPRIVYDPRARRWYAVAVDSRQSANNILFAISSSADPTQAWTGFSFDSDADDSNWADFPMLGYNNEAVWISSYMPTLGAAASGSSFIGLFKLDLLQPTPDVSTKVQFEDVPQAVAGTHPQLVVDTSPYGGNMMSLSMSSFGGGSITRADVGLVSPQVNNTGTLYAAATQPPTVVQPGAPAVQNLEANDWRFSSNTVLQGQYLYGVQAVEDAGRAAVRMVVVDLLTNSVGTEIISDPNLAFSFPSIAVNGFGDVVIGVTGTSSSEYASSYALVRPAGAGLFEPPRLLRAGVDNYEQLDSLSRNRWGDYSATTVDPADPSIFWTNQEYVDGTNRWATQVTELILPRPGEARWAEPQSGQFDDAALWLTAHGNAPLPSDQLVFSRATEPGAAPITITLPPPVSGAYSFPDASFRQGNVVLDLGGNQLDLLLQLEVGPYEGSPHATLANGTVTSVAGYIAPGDTSEGHLTLDNAQWHVAGDLYIGSQGGTAGFPGQFGGTGSVTIDNGSQLTVDGRVKIWQAGSINLDDGTLTAMSIDAGPAPGHFNFNGGTLHVNDFAGELVNTGGTLAPGVGIGTTNVAPGYFQMPGGAISIEIGGLGLADFDRVIAGFAQLDGTLDVSLVGGFTPAVGDSFDVFDWGGVLGTFATINLPALPGGQRWDLSQLYSTGELSVLPPFDADFDEDRDVDGADLAVWQTGYGIVGTATHTQGDADANHNVNGGDFLIWQRQYGSIAPIAAVPEPAALSLLALGGLALAAGRRTGDDSR

Nearest PDB structures (foldseek):
  5ods-assembly3_C  TM=5.079E-01  e=5.964E-03  Mus musculus
  5ods-assembly1_A  TM=5.139E-01  e=1.194E-02  Mus musculus
  5ods-assembly2_B  TM=5.051E-01  e=1.483E-02  Mus musculus
  1bpo-assembly1_B  TM=4.498E-01  e=1.095E-02  Rattus norvegicus
  3i0a-assembly2_B  TM=2.423E-01  e=5.645E+00  Homo sapiens

Foldseek 3Di:
DDDDDDDDDDDDDDDDDDDDADDDLKDWADKDFDDWDLDPPLAFQWEWEFFQFWIWTDTLFWTWIAGQFHRDTPDIDGQCRLLVQLVHDAPARWHLKYWYAQLQLQKIKMWTWGDDAWQTWIKIKIALGVPNVHGIHIDTHRQDPVRQWHFDNKAWADALFWIKIKGWTDGPPDRATAMKMKTAGSVQCSPNDRDRPLIDIDHRHHLQQQNGNWFWEHYNDNDDFWTKTWYASDPPWHFIWMWTAGDVPGDIGTPDRAGHTFAFADAAAAADDDPADGEHLDGFIFFEHWYDAPQKIWTKGFGDDPNATWIKIWIARNVVRHIDIDTGDDPFWGWGQWEWDAFNQGKIKIWTFIHGNYFFGFTWIWIDGRPRPDIRDIGGSGGADDHAADADPVRHRYHYRHWYKYAYQLDNQKIWTWYWGHNDYNMIIIMIIIMGRDDAQEWEQRHQAADEQQQLVRIDHPVSGHHDQSHEYEYRRADDDPDDAHEYEYDDDPDDAAHHQEYEAREYEYEDADVAGEYEHAAEYYFFCGSYAYAYEYHRYEYEHQEYYFQQDLNTHGEYEYYLYEYEHAEEYEFQHHNDDDDDDDGTGYQGEYEYDANYEYAHAYEYEFAQNGEYHCQAAEYAYAEYDPPDRGHYYHQNEYEYEYAEYHHEAEHNAYEYEYHDPQHEYEYPAEYEYDQRYEYEKEAADQDLSRIAAYEHNEYEEEHEYHYDYPPPDADDAFGKDQRYHYVYYHDDYPYYHDDDHPPQWDWDCVCCRPRNMIGIHANALQVLVRPQALEVVSVVLLVQLAAQPPQDDSNNQCSVPPRHSYVVSVVSSVVRYPPGGDDDDPDDPCVVVVVVVVVVVVVVPDDDDDDDD

Mean predicted aligned error: 11.26 Å

pLDDT: mean 87.45, std 15.12, range [25.58, 98.75]

Secondary structure (DSSP, 8-state):
---------------------PPP-PEEEEEEEEEEESSSSS----EEEE-SSEEEEE-SSEEEEEETTT--EEEEEEHHHHHHHTT---SS--EEEEEEEETTTTEEEEEEE--SSSS-EEEEEEESSS-TTS-EEEEEEES-TTSSB--EEEEEEE-SSEEEEEEEEEBTTSS-EEEEEEEEEHHHHTSSS---TT-EEEEEEEHHHH-EEEEEEE--SS----EEEEEESSTTS-EEEEEEE-SSS--EEEEEEEEE-PPPPPPB--SS--SS-PBP---SSB-S-EEEETTEEEEEEEEEETTEEEEEEEEEETTTTEEEEEEE--SS-EEEEEEEEE-TT--EEEEEEEEETTEEEEEEEEEE-TT-SSPPSPEEEE---S----B-TTS-B---S--EEEE-TT-TTEEEEEEEEEEETTEEEEEEEEEE-PPTTEEEE-SS--EETT-GGGEEETTSSSPPTTPEEEE-----TTSPPEEEE-PPPSSS-EEEEEEEE-SSEEEEE-TT-EEEEEEEEEE--SS---EEEEEEEEEEEEEEEES-STT-EEEEEEEEEEEEESS-EEES--SS----SS----EEEEEE-TT-EEEEEEEEEE-TTEEEEE-SSEEEEEEEEE-SSS-EEEE-SSEEEEEEEEEEEEESS-EE--SSSS-EEEEEEEEEE-TT-EEEEEE-SSSTTSB-EEEESSEEE-SEEEEEE-TT----TT-EEE-EEESSEEE--SEEE-PPPGGG-EEE-TTTTTT-EEEEE-S-TT--S-SSB-SHHHHHHHHHHTT-BS---GGGT-SSSSSB-SHHHHHHHHHHTT-BPPPP-PPPPTHHHHHHHHHHHHHSS--------

Solvent-accessible surface area (backbone atoms only — not comparable to full-atom values): 42782 Å² total; per-residue (Å²): 141,82,81,86,79,78,87,75,90,76,90,74,89,77,82,90,70,86,81,74,83,76,80,74,73,68,40,78,58,62,71,45,78,56,65,70,51,78,58,83,71,77,38,49,33,39,26,34,30,45,43,68,63,35,35,39,38,34,27,45,58,34,38,35,34,25,33,61,54,79,61,51,74,80,44,78,37,46,40,59,55,49,43,45,68,16,68,34,83,67,86,40,75,46,35,56,35,36,48,46,55,41,71,79,77,34,30,37,42,38,38,30,28,14,44,97,84,54,59,28,34,41,36,40,35,36,40,76,35,67,55,79,88,53,60,43,52,35,44,75,39,78,53,41,98,79,55,54,31,31,59,40,69,54,27,62,22,31,43,61,52,30,43,35,36,26,24,23,26,46,29,70,97,53,95,52,58,20,24,32,40,41,40,37,50,41,79,39,50,70,37,101,69,62,48,67,88,85,45,46,76,46,71,69,40,49,24,93,41,49,14,39,56,38,26,23,30,42,35,84,53,92,57,68,77,60,47,46,27,46,19,32,43,37,84,98,48,41,29,38,26,37,24,39,38,34,76,94,62,76,47,75,43,53,79,47,82,58,49,83,66,58,44,66,22,40,65,41,50,35,44,67,82,60,95,83,52,53,34,46,34,66,42,50,53,69,19,28,57,20,39,50,47,92,64,36,39,37,40,33,21,19,19,47,51,97,88,30,21,13,38,33,43,38,39,35,35,69,89,76,67,45,63,51,76,47,78,54,76,55,100,68,44,28,34,22,42,29,8,45,28,64,32,96,75,55,32,38,42,32,29,22,28,33,22,17,69,85,34,27,40,10,19,29,36,40,41,26,57,52,92,55,95,57,67,49,78,77,39,80,76,42,83,24,73,30,49,67,71,56,64,49,100,83,70,43,25,62,53,54,69,29,19,20,26,33,54,29,54,26,41,68,51,30,33,39,30,35,25,50,23,18,77,31,77,50,20,46,27,32,39,40,35,33,40,34,46,76,49,89,54,34,25,27,52,60,59,79,61,60,48,54,59,76,44,28,90,50,33,45,33,90,83,67,42,40,78,52,60,76,20,31,40,35,39,59,40,42,52,62,89,89,54,82,62,29,42,37,34,36,69,85,64,96,68,76,65,51,49,25,43,29,39,36,34,18,19,20,42,37,32,45,32,28,71,70,37,51,39,40,22,74,41,31,41,33,29,0,66,31,48,9,64,12,37,41,31,42,25,37,26,36,40,39,19,36,26,37,34,24,0,28,22,55,57,5,22,10,34,40,36,28,44,42,11,35,41,40,24,69,27,40,36,36,23,2,27,60,67,72,93,77,81,88,87,90,77,64,20,1,43,8,38,39,38,32,28,62,75,10,37,40,37,28,66,28,44,37,41,36,24,55,42,6,35,37,37,31,56,20,29,35,42,37,31,44,27,38,40,37,44,102,76,33,16,48,71,42,32,52,17,31,37,42,21,32,34,34,36,36,12,74,47,51,28,54,31,16,32,44,31,26,26,88,64,62,22,48,20,40,28,38,61,20,36,36,38,31,73,53,8,33,40,47,34,44,34,45,57,81,52,87,78,27,23,22,26,44,35,23,46,27,37,36,40,28,15,35,37,39,41,42,69,34,94,83,44,75,88,49,71,77,42,63,43,73,36,30,48,65,70,39,77,43,79,52,59,73,40,77,47,71,63,88,49,74,91,59,32,40,79,40,61,90,37,40,85,78,64,16,26,42,32,29,38,64,61,57,60,33,33,25,75,68,81,53,42,17,53,73,66,18,50,52,33,27,63,69,26,52,72,39,72,78,73,36,44,48,67,32,22,15,36,78,68,76,19,41,11,46,74,70,18,51,52,48,29,66,72,43,53,78,41,68,64,82,79,80,80,76,79,82,68,68,60,68,59,52,52,55,56,55,54,55,61,67,66,68,74,77,80,82,83,88,83,90,134